Protein AF-0000000086697104 (afdb_homodimer)

Secondary structure (DSSP, 8-state):
----------GGGSTTS--------------------S-----------------TT-SEEEEEEEEEEETTEEEEEEEEEETTEEEEEETTPPPPTTPEEEE-TTSEEEEPEEEES-GGGGGGTEEEEEEEE---TT--HHHHHHHHHHHHHHH-SSEEEEEEE-----TTHHHHHHHHHHTT--EEEEESSGGGBPPHHHHHHHHHHHHHHT-EEEEE---HHHHHHHHHHHHHTT--STHHHHHHS-HHHHHHHHHHHHHHHHHHT--EEEEEE--HHHHHHHHHHHTT-TTEEEEEBHHHHHS-GGGGG-SSHHHHHHT--SSPPPS-HHHHHHHHHHHHHTSB---B--B----HHHHHTTTTTT-GGG----B--TTTHHHHHHHHHHTTSS-HHHHHIIIIIHHHHHTT-TTTSS--STTSB--EEEEETT--EE--TTT-SS---S--TTTT-EES-EEEEEEETTEEEEETTEE-SSPPPP-B----SS-HHHHHHHHHHHHS--S--/----------GGGSTTS--------------------S-----------------TT-SEEEEEEEEEEETTEEEEEEEEEETTEEEEEETTPPPPTTPEEEE-TTSEEEEPEEEES-GGGGGGTEEEEEEEE---TT--HHHHHHHHHHHHHHH-SSEEEEEEE-----TTHHHHHHHHHHTT--EEEEESSGGGBPPHHHHHHHHHHHHHHT-EEEEE---HHHHHHHHHHHHHTT--STHHHHHHS-HHHHHHHHHHHHHHHHHHT--EEEEEE--HHHHHHHHHHHTT-TTEEEEEBHHHHHS-GGGGG-SSHHHHHHT--SSPPPS-HHHHHHHHHHHHHTSB---B--B----HHHHHTTTTTT-GGGPPP-B--TTTHHHHHHHHHHTTSS-HHHHHIIIIIHHHHHTT-TTTSS--STTSB--EEEEETT--EE--TTT-SS---S--TTTT-EES-EEEEEEETTEEEEETTEE-SSPPPP-B----SS-HHHHHHHHHHHHS--S--

Organism: Caligus rogercresseyi (NCBI:txid217165)

InterPro domains:
  IPR006680 Amidohydrolase-related [PF01979] (113-474)
  IPR011059 Metal-dependent hydrolase, composite domain superfamily [G3DSA:2.30.40.10] (63-111)
  IPR011059 Metal-dependent hydrolase, composite domain superfamily [G3DSA:2.30.40.10] (465-508)
  IPR011059 Metal-dependent hydrolase, composite domain superfamily [SSF51338] (61-494)
  IPR032466 Metal-dependent hydrolase [SSF51556] (109-422)
  IPR050378 Metallo-dependent Hydrolases Superfamily [PTHR11647] (56-508)

Structure (mmCIF, N/CA/C/O backbone):
data_AF-0000000086697104-model_v1
#
loop_
_entity.id
_entity.type
_entity.pdbx_description
1 polymer dihydropyrimidinase
#
loop_
_atom_site.group_PDB
_ato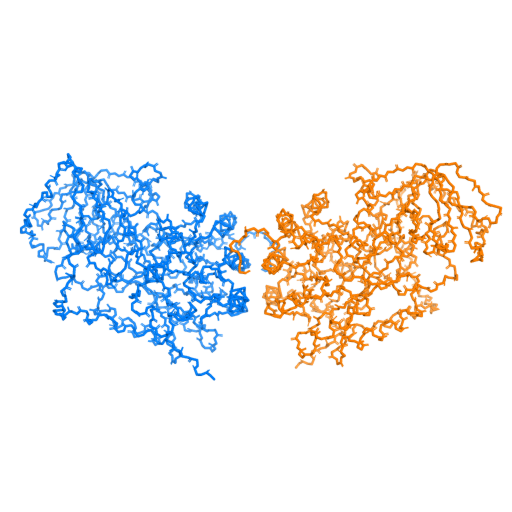m_site.id
_atom_site.type_symbol
_atom_site.label_atom_id
_atom_site.label_alt_id
_atom_site.label_comp_id
_atom_site.label_asym_id
_atom_site.label_entity_id
_atom_site.label_seq_id
_atom_site.pdbx_PDB_ins_code
_atom_site.Cartn_x
_atom_site.Cartn_y
_atom_site.Cartn_z
_atom_site.occupancy
_atom_site.B_iso_or_equiv
_atom_site.auth_seq_id
_atom_site.auth_comp_id
_atom_site.auth_asym_id
_atom_site.auth_atom_id
_atom_site.pdbx_PDB_model_num
ATOM 1 N N . MET A 1 1 ? -22.875 16.734 -19.391 1 19.84 1 MET A N 1
ATOM 2 C CA . MET A 1 1 ? -23.359 16.922 -18.031 1 19.84 1 MET A CA 1
ATOM 3 C C . MET A 1 1 ? -22.406 17.797 -17.219 1 19.84 1 MET A C 1
ATOM 5 O O . MET A 1 1 ? -21.219 17.484 -17.125 1 19.84 1 MET A O 1
ATOM 9 N N . SER A 1 2 ? -22.734 19.156 -17.094 1 20.67 2 SER A N 1
ATOM 10 C CA . SER A 1 2 ? -22.062 20.406 -16.766 1 20.67 2 SER A CA 1
ATOM 11 C C . SER A 1 2 ? -21.516 20.391 -15.344 1 20.67 2 SER A C 1
ATOM 13 O O . SER A 1 2 ? -22.266 20.141 -14.398 1 20.67 2 SER A O 1
ATOM 15 N N . SER A 1 3 ? -20.281 19.859 -15.18 1 21.2 3 SER A N 1
ATOM 16 C CA . SER A 1 3 ? -19.469 19.594 -14.008 1 21.2 3 SER A CA 1
ATOM 17 C C . SER A 1 3 ? -19.359 20.812 -13.109 1 21.2 3 SER A C 1
ATOM 19 O O . SER A 1 3 ? -18.938 21.891 -13.562 1 21.2 3 SER A O 1
ATOM 21 N N . PHE A 1 4 ? -20.438 20.984 -12.266 1 20.06 4 PHE A N 1
ATOM 22 C CA . PHE A 1 4 ? -20.656 22.094 -11.344 1 20.06 4 PHE A CA 1
ATOM 23 C C . PHE A 1 4 ? -19.422 22.359 -10.5 1 20.06 4 PHE A C 1
ATOM 25 O O . PHE A 1 4 ? -19.016 21.5 -9.711 1 20.06 4 PHE A O 1
ATOM 32 N N . ARG A 1 5 ? -18.406 22.953 -11.109 1 21.83 5 ARG A N 1
ATOM 33 C CA . ARG A 1 5 ? -17.188 23.453 -10.469 1 21.83 5 ARG A CA 1
ATOM 34 C C . ARG A 1 5 ? -17.531 24.312 -9.266 1 21.83 5 ARG A C 1
ATOM 36 O O . ARG A 1 5 ? -18.172 25.359 -9.398 1 21.83 5 ARG A O 1
ATOM 43 N N . THR A 1 6 ? -17.938 23.688 -8.086 1 20.3 6 THR A N 1
ATOM 44 C CA . THR A 1 6 ? -18.312 24.312 -6.824 1 20.3 6 THR A CA 1
ATOM 45 C C . THR A 1 6 ? -17.234 25.312 -6.383 1 20.3 6 THR A C 1
ATOM 47 O O . THR A 1 6 ? -16.078 24.938 -6.152 1 20.3 6 THR A O 1
ATOM 50 N N . THR A 1 7 ? -17.219 26.5 -7.043 1 21.38 7 THR A N 1
ATOM 51 C CA . THR A 1 7 ? -16.344 27.641 -6.797 1 21.38 7 THR A CA 1
ATOM 52 C C . THR A 1 7 ? -16.453 28.109 -5.348 1 21.38 7 THR A C 1
ATOM 54 O O . THR A 1 7 ? -17.562 28.359 -4.859 1 21.38 7 THR A O 1
ATOM 57 N N . GLY A 1 8 ? -15.758 27.469 -4.441 1 21.83 8 GLY A N 1
ATOM 58 C CA . GLY A 1 8 ? -15.672 27.797 -3.029 1 21.83 8 GLY A CA 1
ATOM 59 C C . GLY A 1 8 ? -15.398 29.281 -2.787 1 21.83 8 GLY A C 1
ATOM 60 O O . GLY A 1 8 ? -14.336 29.781 -3.145 1 21.83 8 GLY A O 1
ATOM 61 N N . ASP A 1 9 ? -16.484 30.125 -3.072 1 20.89 9 ASP A N 1
ATOM 62 C CA . ASP A 1 9 ? -16.453 31.562 -2.873 1 20.89 9 ASP A CA 1
ATOM 63 C C . ASP A 1 9 ? -16.078 31.906 -1.438 1 20.89 9 ASP A C 1
ATOM 65 O O . ASP A 1 9 ? -16.672 31.406 -0.487 1 20.89 9 ASP A O 1
ATOM 69 N N . SER A 1 10 ? -14.867 32.219 -1.184 1 22.33 10 SER A N 1
ATOM 70 C CA . SER A 1 10 ? -14.227 32.719 0.028 1 22.33 10 SER A CA 1
ATOM 71 C C . SER A 1 10 ? -14.938 33.938 0.574 1 22.33 10 SER A C 1
ATOM 73 O O . SER A 1 10 ? -14.484 34.562 1.542 1 22.33 10 SER A O 1
ATOM 75 N N . SER A 1 11 ? -16.047 34.406 -0.123 1 22.61 11 SER A N 1
ATOM 76 C CA . SER A 1 11 ? -16.438 35.75 0.26 1 22.61 11 SER A CA 1
ATOM 77 C C . SER A 1 11 ? -17.078 35.781 1.644 1 22.61 11 SER A C 1
ATOM 79 O O . SER A 1 11 ? -17.641 36.812 2.055 1 22.61 11 SER A O 1
ATOM 81 N N . GLN A 1 12 ? -17.109 34.625 2.371 1 20.52 12 GLN A N 1
ATOM 82 C CA . GLN A 1 12 ? -18.016 34.625 3.512 1 20.52 12 GLN A CA 1
ATOM 83 C C . GLN A 1 12 ? -17.484 35.5 4.641 1 20.52 12 GLN A C 1
ATOM 85 O O . GLN A 1 12 ? -18.016 35.469 5.75 1 20.52 12 GLN A O 1
ATOM 90 N N . MET A 1 13 ? -16.422 36.312 4.406 1 19.28 13 MET A N 1
ATOM 91 C CA . MET A 1 13 ? -15.891 36.969 5.605 1 19.28 13 MET A CA 1
ATOM 92 C C . MET A 1 13 ? -16.938 37.875 6.238 1 19.28 13 MET A C 1
ATOM 94 O O . MET A 1 13 ? -17.062 37.906 7.461 1 19.28 13 MET A O 1
ATOM 98 N N . ARG A 1 14 ? -17.547 38.844 5.539 1 20.23 14 ARG A N 1
ATOM 99 C CA . ARG A 1 14 ? -18.125 40.031 6.184 1 20.23 14 ARG A CA 1
ATOM 100 C C . ARG A 1 14 ? -19.547 39.75 6.641 1 20.23 14 ARG A C 1
ATOM 102 O O . ARG A 1 14 ? -20.203 40.594 7.238 1 20.23 14 ARG A O 1
ATOM 109 N N . ALA A 1 15 ? -20.328 38.781 5.902 1 21.12 15 ALA A N 1
ATOM 110 C CA . ALA A 1 15 ? -21.766 39.062 5.855 1 21.12 15 ALA A CA 1
ATOM 111 C C . ALA A 1 15 ? -22.406 38.875 7.227 1 21.12 15 ALA A C 1
ATOM 113 O O . ALA A 1 15 ? -23.625 39.062 7.387 1 21.12 15 ALA A O 1
ATOM 114 N N . ALA A 1 16 ? -21.797 38.125 8.102 1 21.53 16 ALA A N 1
ATOM 115 C CA . ALA A 1 16 ? -22.75 37.594 9.094 1 21.53 16 ALA A CA 1
ATOM 116 C C . ALA A 1 16 ? -23.219 38.719 10.023 1 21.53 16 ALA A C 1
ATOM 118 O O . ALA A 1 16 ? -23.703 38.438 11.133 1 21.53 16 ALA A O 1
ATOM 119 N N . LEU A 1 17 ? -23.016 40.031 9.609 1 18.78 17 LEU A N 1
ATOM 120 C CA . LEU A 1 17 ? -23.344 40.812 10.797 1 18.78 17 LEU A CA 1
ATOM 121 C C . LEU A 1 17 ? -24.812 40.656 11.172 1 18.78 17 LEU A C 1
ATOM 123 O O . LEU A 1 17 ? -25.125 40.312 12.312 1 18.78 17 LEU A O 1
ATOM 127 N N . GLY A 1 18 ? -25.812 41.656 10.969 1 18.88 18 GLY A N 1
ATOM 128 C CA . GLY A 1 18 ? -26.781 42.219 11.906 1 18.88 18 GLY A CA 1
ATOM 129 C C . GLY A 1 18 ? -28.156 41.594 11.766 1 18.88 18 GLY A C 1
ATOM 130 O O . GLY A 1 18 ? -29.125 42.094 12.344 1 18.88 18 GLY A O 1
ATOM 131 N N . GLN A 1 19 ? -28.469 40.562 10.773 1 18.86 19 GLN A N 1
ATOM 132 C CA . GLN A 1 19 ? -29.922 40.625 10.688 1 18.86 19 GLN A CA 1
ATOM 133 C C . GLN A 1 19 ? -30.562 39.969 11.922 1 18.86 19 GLN A C 1
ATOM 135 O O . GLN A 1 19 ? -30.062 39 12.445 1 18.86 19 GLN A O 1
ATOM 140 N N . ASP A 1 20 ? -31.562 40.594 12.625 1 18.95 20 ASP A N 1
ATOM 141 C CA . ASP A 1 20 ? -32.406 40.469 13.805 1 18.95 20 ASP A CA 1
ATOM 142 C C . ASP A 1 20 ? -33.375 39.281 13.672 1 18.95 20 ASP A C 1
ATOM 144 O O . ASP A 1 20 ? -34.5 39.438 13.203 1 18.95 20 ASP A O 1
ATOM 148 N N . ALA A 1 21 ? -33 38.031 13.109 1 20.59 21 ALA A N 1
ATOM 149 C CA . ALA A 1 21 ? -34.094 37.094 12.93 1 20.59 21 ALA A CA 1
ATOM 150 C C . ALA A 1 21 ? -34.781 36.781 14.258 1 20.59 21 ALA A C 1
ATOM 152 O O . ALA A 1 21 ? -34.125 36.312 15.203 1 20.59 21 ALA A O 1
ATOM 153 N N . ASN A 1 22 ? -35.969 37.406 14.664 1 19.8 22 ASN A N 1
ATOM 154 C CA . ASN A 1 22 ? -36.875 37.281 15.781 1 19.8 22 ASN A CA 1
ATOM 155 C C . ASN A 1 22 ? -37.5 35.906 15.867 1 19.8 22 ASN A C 1
ATOM 157 O O . ASN A 1 22 ? -38.562 35.719 16.516 1 19.8 22 ASN A O 1
ATOM 161 N N . SER A 1 23 ? -37 34.844 15.148 1 19.81 23 SER A N 1
ATOM 162 C CA . SER A 1 23 ? -38 33.75 15.039 1 19.81 23 SER A CA 1
ATOM 163 C C . SER A 1 23 ? -38.281 33.125 16.406 1 19.81 23 SER A C 1
ATOM 165 O O . SER A 1 23 ? -37.406 33.062 17.266 1 19.81 23 SER A O 1
ATOM 167 N N . SER A 1 24 ? -39.594 32.906 16.766 1 20.16 24 SER A N 1
ATOM 168 C CA . SER A 1 24 ? -40.375 32.438 17.906 1 20.16 24 SER A CA 1
ATOM 169 C C . SER A 1 24 ? -40.125 30.984 18.219 1 20.16 24 SER A C 1
ATOM 171 O O . SER A 1 24 ? -40.344 30.109 17.375 1 20.16 24 SER A O 1
ATOM 173 N N . VAL A 1 25 ? -39.062 30.641 18.828 1 19.14 25 VAL A N 1
ATOM 174 C CA . VAL A 1 25 ? -38.688 29.297 19.266 1 19.14 25 VAL A CA 1
ATOM 175 C C . VAL A 1 25 ? -39.75 28.719 20.172 1 19.14 25 VAL A C 1
ATOM 177 O O . VAL A 1 25 ? -40.156 29.344 21.156 1 19.14 25 VAL A O 1
ATOM 180 N N . ALA A 1 26 ? -40.469 27.766 19.625 1 20.8 26 ALA A N 1
ATOM 181 C CA . ALA A 1 26 ? -41.531 26.984 20.281 1 20.8 26 ALA A CA 1
ATOM 182 C C . ALA A 1 26 ? -41 26.328 21.562 1 20.8 26 ALA A C 1
ATOM 184 O O . ALA A 1 26 ? -39.906 25.781 21.578 1 20.8 26 ALA A O 1
ATOM 185 N N . SER A 1 27 ? -41.531 26.672 22.859 1 18.84 27 SER A N 1
ATOM 186 C CA . SER A 1 27 ? -41.375 26.359 24.266 1 18.84 27 SER A CA 1
ATOM 187 C C . SER A 1 27 ? -41.594 24.875 24.531 1 18.84 27 SER A C 1
ATOM 189 O O . SER A 1 27 ? -42.75 24.406 24.438 1 18.84 27 SER A O 1
ATOM 191 N N . PHE A 1 28 ? -40.812 23.906 24 1 20.73 28 PHE A N 1
ATOM 192 C CA . PHE A 1 28 ? -41.094 22.531 24.391 1 20.73 28 PHE A CA 1
ATOM 193 C C . PHE A 1 28 ? -41.031 22.375 25.906 1 20.73 28 PHE A C 1
ATOM 195 O O . PHE A 1 28 ? -40.062 22.844 26.547 1 20.73 28 PHE A O 1
ATOM 202 N N . GLU A 1 29 ? -42.156 22.172 26.562 1 20.53 29 GLU A N 1
ATOM 203 C CA . GLU A 1 29 ? -42.469 22 27.984 1 20.53 29 GLU A CA 1
ATOM 204 C C . GLU A 1 29 ? -41.781 20.75 28.531 1 20.53 29 GLU A C 1
ATOM 206 O O . GLU A 1 29 ? -42.094 19.625 28.125 1 20.53 29 GLU A O 1
ATOM 211 N N . VAL A 1 30 ? -40.469 20.625 28.656 1 22.59 30 VAL A N 1
ATOM 212 C CA . VAL A 1 30 ? -39.812 19.531 29.359 1 22.59 30 VAL A CA 1
ATOM 213 C C . VAL A 1 30 ? -40.406 19.391 30.75 1 22.59 30 VAL A C 1
ATOM 215 O O . VAL A 1 30 ? -40.469 20.359 31.5 1 22.59 30 VAL A O 1
ATOM 218 N N . THR A 1 31 ? -41.188 18.391 30.953 1 22.28 31 THR A N 1
ATOM 219 C CA . THR A 1 31 ? -41.75 17.953 32.25 1 22.28 31 THR A CA 1
ATOM 220 C C . THR A 1 31 ? -40.656 17.828 33.281 1 22.28 31 THR A C 1
ATOM 222 O O . THR A 1 31 ? -39.531 17.391 32.969 1 22.28 31 THR A O 1
ATOM 225 N N . LYS A 1 32 ? -40.906 18.312 34.5 1 24.3 32 LYS A N 1
ATOM 226 C CA . LYS A 1 32 ? -40.25 18.797 35.719 1 24.3 32 LYS A CA 1
ATOM 227 C C . LYS A 1 32 ? -39.656 17.641 36.531 1 24.3 32 LYS A C 1
ATOM 229 O O . LYS A 1 32 ? -40.375 17.016 37.344 1 24.3 32 LYS A O 1
ATOM 234 N N . SER A 1 33 ? -39.125 16.516 35.969 1 22.98 33 SER A N 1
ATOM 235 C CA . SER A 1 33 ? -38.844 15.578 37.062 1 22.98 33 SER A CA 1
ATOM 236 C C . SER A 1 33 ? -37.969 16.234 38.125 1 22.98 33 SER A C 1
ATOM 238 O O . SER A 1 33 ? -37.188 17.156 37.812 1 22.98 33 SER A O 1
ATOM 240 N N . ASP A 1 34 ? -38.25 16.078 39.469 1 23.98 34 ASP A N 1
ATOM 241 C CA . ASP A 1 34 ? -37.875 16.688 40.719 1 23.98 34 ASP A CA 1
ATOM 242 C C . ASP A 1 34 ? -36.375 16.531 41 1 23.98 34 ASP A C 1
ATOM 244 O O . ASP A 1 34 ? -35.969 16.266 42.125 1 23.98 34 ASP A O 1
ATOM 248 N N . ASP A 1 35 ? -35.594 16.094 40.031 1 23.78 35 ASP A N 1
ATOM 249 C CA . ASP A 1 35 ? -34.219 15.867 40.5 1 23.78 35 ASP A CA 1
ATOM 250 C C . ASP A 1 35 ? -33.656 17.125 41.156 1 23.78 35 ASP A C 1
ATOM 252 O O . ASP A 1 35 ? -33.406 18.125 40.5 1 23.78 35 ASP A O 1
ATOM 256 N N . THR A 1 36 ? -34.031 17.422 42.469 1 23.95 36 THR A N 1
ATOM 257 C CA . THR A 1 36 ? -33.875 18.547 43.375 1 23.95 36 THR A CA 1
ATOM 258 C C . THR A 1 36 ? -32.406 18.984 43.406 1 23.95 36 THR A C 1
ATOM 260 O O . THR A 1 36 ? -32.125 20.188 43.438 1 23.95 36 THR A O 1
ATOM 263 N N . SER A 1 37 ? -31.5 18.109 43.938 1 23.02 37 SER A N 1
ATOM 264 C CA . SER A 1 37 ? -30.484 18.672 44.812 1 23.02 37 SER A CA 1
ATOM 265 C C . SER A 1 37 ? -29.406 19.406 44 1 23.02 37 SER A C 1
ATOM 267 O O . SER A 1 37 ? -28.359 19.781 44.531 1 23.02 37 SER A O 1
ATOM 269 N N . PHE A 1 38 ? -29.359 19.125 42.656 1 22.5 38 PHE A N 1
ATOM 270 C CA . PHE A 1 38 ? -28.172 19.75 42.094 1 22.5 38 PHE A CA 1
ATOM 271 C C . PHE A 1 38 ? -28.188 21.266 42.312 1 22.5 38 PHE A C 1
ATOM 273 O O . PHE A 1 38 ? -29.047 21.969 41.781 1 22.5 38 PHE A O 1
ATOM 280 N N . GLN A 1 39 ? -27.891 21.625 43.625 1 22.06 39 GLN A N 1
ATOM 281 C CA . GLN A 1 39 ? -27.781 23.047 43.875 1 22.06 39 GLN A CA 1
ATOM 282 C C . GLN A 1 39 ? -27.188 23.797 42.688 1 22.06 39 GLN A C 1
ATOM 284 O O . GLN A 1 39 ? -26.281 23.281 42.031 1 22.06 39 GLN A O 1
ATOM 289 N N . ASP A 1 40 ? -27.938 24.594 42.094 1 24.12 40 ASP A N 1
ATOM 290 C CA . ASP A 1 40 ? -27.625 25.594 41.062 1 24.12 40 ASP A CA 1
ATOM 291 C C . ASP A 1 40 ? -26.297 26.281 41.375 1 24.12 40 ASP A C 1
ATOM 293 O O . ASP A 1 40 ? -26.188 27.047 42.312 1 24.12 40 ASP A O 1
ATOM 297 N N . HIS A 1 41 ? -25.203 25.453 41.469 1 25.42 41 HIS A N 1
ATOM 298 C CA . HIS A 1 41 ? -24.031 26.297 41.656 1 25.42 41 HIS A CA 1
ATOM 299 C C . HIS A 1 41 ? -24.109 27.547 40.812 1 25.42 41 HIS A C 1
ATOM 301 O O . HIS A 1 41 ? -24.406 27.469 39.594 1 25.42 41 HIS A O 1
ATOM 307 N N . THR A 1 42 ? -24.531 28.609 41.375 1 24.48 42 THR A N 1
ATOM 308 C CA . THR A 1 42 ? -24.625 29.984 40.906 1 24.48 42 THR A CA 1
ATOM 309 C C . THR A 1 42 ? -23.5 30.297 39.906 1 24.48 42 THR A C 1
ATOM 311 O O . THR A 1 42 ? -22.328 30.062 40.219 1 24.48 42 THR A O 1
ATOM 314 N N . LEU A 1 43 ? -23.766 30.141 38.688 1 28.11 43 LEU A N 1
ATOM 315 C CA . LEU A 1 43 ? -22.938 30.797 37.688 1 28.11 43 LEU A CA 1
ATOM 316 C C . LEU A 1 43 ? -22.406 32.125 38.188 1 28.11 43 LEU A C 1
ATOM 318 O O . LEU A 1 43 ? -23.203 33 38.594 1 28.11 43 LEU A O 1
ATOM 322 N N . ILE A 1 44 ? -21.453 32.094 39.125 1 29.45 44 ILE A N 1
ATOM 323 C CA . ILE A 1 44 ? -20.891 33.375 39.5 1 29.45 44 ILE A CA 1
ATOM 324 C C . ILE A 1 44 ? -20.844 34.312 38.312 1 29.45 44 ILE A C 1
ATOM 326 O O . ILE A 1 44 ? -20.219 34 37.281 1 29.45 44 ILE A O 1
ATOM 330 N N . ASP A 1 45 ? -21.906 35 38.031 1 28.28 45 ASP A N 1
ATOM 331 C CA . ASP A 1 45 ? -21.891 36.188 37.188 1 28.28 45 ASP A CA 1
ATOM 332 C C . ASP A 1 45 ? -20.703 37.094 37.562 1 28.28 45 ASP A C 1
ATOM 334 O O . ASP A 1 45 ? -20.781 37.906 38.5 1 28.28 45 ASP A O 1
ATOM 338 N N . ALA A 1 46 ? -19.547 36.594 37.656 1 30.8 46 ALA A N 1
ATOM 339 C CA . ALA A 1 46 ? -18.547 37.625 37.906 1 30.8 46 ALA A CA 1
ATOM 340 C C . ALA A 1 46 ? -18.766 38.844 37.031 1 30.8 46 ALA A C 1
ATOM 342 O O . ALA A 1 46 ? -19.016 38.688 35.812 1 30.8 46 ALA A O 1
ATOM 343 N N . PRO A 1 47 ? -19.234 39.906 37.594 1 28.11 47 PRO A N 1
ATOM 344 C CA . PRO A 1 47 ? -19.359 41.156 36.812 1 28.11 47 PRO A CA 1
ATOM 345 C C . PRO A 1 47 ? -18.219 41.312 35.781 1 28.11 47 PRO A C 1
ATOM 347 O O . PRO A 1 47 ? -17.109 40.844 36.031 1 28.11 47 PRO A O 1
ATOM 350 N N . VAL A 1 48 ? -18.547 41.406 34.531 1 30.45 48 VAL A N 1
ATOM 351 C CA . VAL A 1 48 ? -17.594 41.875 33.5 1 30.45 48 VAL A CA 1
ATOM 352 C C . VAL A 1 48 ? -16.734 43 34.094 1 30.45 48 VAL A C 1
ATOM 354 O O . VAL A 1 48 ? -17.219 44.094 34.312 1 30.45 48 VAL A O 1
ATOM 357 N N . GLN A 1 49 ? -16.016 42.719 35.188 1 29.48 49 GLN A N 1
ATOM 358 C CA . GLN A 1 49 ? -15.102 43.812 35.5 1 29.48 49 GLN A CA 1
ATOM 359 C C . GLN A 1 49 ? -14.609 44.5 34.219 1 29.48 49 GLN A C 1
ATOM 361 O O . GLN A 1 49 ? -14.445 43.844 33.188 1 29.48 49 GLN A O 1
ATOM 366 N N . SER A 1 50 ? -14.867 45.844 34.125 1 29.58 50 SER A N 1
ATOM 367 C CA . SER A 1 50 ? -14.32 46.688 33.094 1 29.58 50 SER A CA 1
ATOM 368 C C . SER A 1 50 ? -12.93 46.219 32.656 1 29.58 50 SER A C 1
ATOM 370 O O . SER A 1 50 ? -12.055 46.031 33.5 1 29.58 50 SER A O 1
ATOM 372 N N . LEU A 1 51 ? -12.836 45.438 31.609 1 35.72 51 LEU A N 1
ATOM 373 C CA . LEU A 1 51 ? -11.586 45.031 30.953 1 35.72 51 LEU A CA 1
ATOM 374 C C . LEU A 1 51 ? -10.555 46.156 31.062 1 35.72 51 LEU A C 1
ATOM 376 O O . LEU A 1 51 ? -10.852 47.312 30.75 1 35.72 51 LEU A O 1
ATOM 380 N N . PRO A 1 52 ? -9.672 46.156 32 1 36.06 52 PRO A N 1
ATOM 381 C CA . PRO A 1 52 ? -8.68 47.219 31.734 1 36.06 52 PRO A CA 1
ATOM 382 C C . PRO A 1 52 ? -8.398 47.406 30.25 1 36.06 52 PRO A C 1
ATOM 384 O O . PRO A 1 52 ? -8.328 46.438 29.5 1 36.06 52 PRO A O 1
ATOM 387 N N . ILE A 1 53 ? -8.992 48.406 29.609 1 36.09 53 ILE A N 1
ATOM 388 C CA . ILE A 1 53 ? -8.648 48.781 28.25 1 36.09 53 ILE A CA 1
ATOM 389 C C . ILE A 1 53 ? -7.148 48.594 28.016 1 36.09 53 ILE A C 1
ATOM 391 O O . ILE A 1 53 ? -6.328 49.312 28.578 1 36.09 53 ILE A O 1
ATOM 395 N N . PHE A 1 54 ? -6.66 47.406 27.969 1 41.66 54 PHE A N 1
ATOM 396 C CA . PHE A 1 54 ? -5.289 47.25 27.5 1 41.66 54 PHE A CA 1
ATOM 397 C C . PHE A 1 54 ? -5.059 48.094 26.25 1 41.66 54 PHE A C 1
ATOM 399 O O . PHE A 1 54 ? -5.691 47.875 25.219 1 41.66 54 PHE A O 1
ATOM 406 N N . THR A 1 55 ? -5.09 49.406 26.391 1 40.56 55 THR A N 1
ATOM 407 C CA . THR A 1 55 ? -4.734 50.281 25.266 1 40.56 55 THR A CA 1
ATOM 408 C C . THR A 1 55 ? -3.551 49.688 24.5 1 40.56 55 THR A C 1
ATOM 410 O O . THR A 1 55 ? -2.6 49.188 25.094 1 40.56 55 THR A O 1
ATOM 413 N N . SER A 1 56 ? -3.736 49.281 23.375 1 46.5 56 SER A N 1
ATOM 414 C CA . SER A 1 56 ? -2.797 48.906 22.312 1 46.5 56 SER A CA 1
ATOM 415 C C . SER A 1 56 ? -1.446 49.594 22.516 1 46.5 56 SER A C 1
ATOM 417 O O . SER A 1 56 ? -0.515 49.375 21.734 1 46.5 56 SER A O 1
ATOM 419 N N . GLU A 1 57 ? -1.406 50.594 23.422 1 48 57 GLU A N 1
ATOM 420 C CA . GLU A 1 57 ? -0.279 51.5 23.219 1 48 57 GLU A CA 1
ATOM 421 C C . GLU A 1 57 ? 0.97 51 23.938 1 48 57 GLU A C 1
ATOM 423 O O . GLU A 1 57 ? 2.037 51.594 23.844 1 48 57 GLU A O 1
ATOM 428 N N . LYS A 1 58 ? 0.844 50.125 25.016 1 59.22 58 LYS A N 1
ATOM 429 C CA . LYS A 1 58 ? 2.139 50.062 25.688 1 59.22 58 LYS A CA 1
ATOM 430 C C . LYS A 1 58 ? 3.068 49.062 25 1 59.22 58 LYS A C 1
ATOM 432 O O . LYS A 1 58 ? 2.672 47.938 24.719 1 59.22 58 LYS A O 1
ATOM 437 N N . GLU A 1 59 ? 4.238 49.5 24.609 1 79.94 59 GLU A N 1
ATOM 438 C CA . GLU A 1 59 ? 5.348 48.875 23.922 1 79.94 59 GLU A CA 1
ATOM 439 C C . GLU A 1 59 ? 6.035 47.844 24.797 1 79.94 59 GLU A C 1
ATOM 441 O O . GLU A 1 59 ? 6.719 46.938 24.312 1 79.94 59 GLU A O 1
ATOM 446 N N . VAL A 1 60 ? 5.625 47.781 26.234 1 94 60 VAL A N 1
ATOM 447 C CA . VAL A 1 60 ? 6.305 46.875 27.156 1 94 60 VAL A CA 1
ATOM 448 C C . VAL A 1 60 ? 5.277 46.062 27.953 1 94 60 VAL A C 1
ATOM 450 O O . VAL A 1 60 ? 4.379 46.625 28.562 1 94 60 VAL A O 1
ATOM 453 N N . ILE A 1 61 ? 5.246 44.75 27.906 1 96.81 61 ILE A N 1
ATOM 454 C CA . ILE A 1 61 ? 4.379 43.844 28.656 1 96.81 61 ILE A CA 1
ATOM 455 C C . ILE A 1 61 ? 5.223 42.938 29.562 1 96.81 61 ILE A C 1
ATOM 457 O O . ILE A 1 61 ? 6.297 42.469 29.172 1 96.81 61 ILE A O 1
ATOM 461 N N . PHE A 1 62 ? 4.785 42.844 30.797 1 97.69 62 PHE A N 1
ATOM 462 C CA . PHE A 1 62 ? 5.441 41.969 31.781 1 97.69 62 PHE A CA 1
ATOM 463 C C . PHE A 1 62 ? 4.492 40.906 32.25 1 97.69 62 PHE A C 1
ATOM 465 O O . PHE A 1 62 ? 3.471 41.188 32.875 1 97.69 62 PHE A O 1
ATOM 472 N N . ILE A 1 63 ? 4.746 39.625 31.938 1 98.25 63 ILE A N 1
ATOM 473 C CA . ILE A 1 63 ? 3.992 38.469 32.469 1 98.25 63 ILE A CA 1
ATOM 474 C C . ILE A 1 63 ? 4.648 37.969 33.75 1 98.25 63 ILE A C 1
ATOM 476 O O . ILE A 1 63 ? 5.785 37.5 33.719 1 98.25 63 ILE A O 1
ATOM 480 N N . GLN A 1 64 ? 3.881 38.062 34.781 1 97.62 64 GLN A N 1
ATOM 481 C CA . GLN A 1 64 ? 4.465 37.812 36.094 1 97.62 64 GLN A CA 1
ATOM 482 C C . GLN A 1 64 ? 4.074 36.438 36.625 1 97.62 64 GLN A C 1
ATOM 484 O O . GLN A 1 64 ? 2.887 36.125 36.719 1 97.62 64 GLN A O 1
ATOM 489 N N . GLY A 1 65 ? 5.008 35.656 36.938 1 93.88 65 GLY A N 1
ATOM 490 C CA . GLY A 1 65 ? 4.852 34.438 37.719 1 93.88 65 GLY A CA 1
ATOM 491 C C . GLY A 1 65 ? 4.062 33.344 37.031 1 93.88 65 GLY A C 1
ATOM 492 O O . GLY A 1 65 ? 3.182 32.75 37.625 1 93.88 65 GLY A O 1
ATOM 493 N N . GLY A 1 66 ? 4.355 32.75 36.062 1 97.06 66 GLY A N 1
ATOM 494 C CA . GLY A 1 66 ? 3.689 31.609 35.438 1 97.06 66 GLY A CA 1
ATOM 495 C C . GLY A 1 66 ? 4.582 30.391 35.281 1 97.06 66 GLY A C 1
ATOM 496 O O . GLY A 1 66 ? 5.766 30.453 35.625 1 97.06 66 GLY A O 1
ATOM 497 N N . ILE A 1 67 ? 3.988 29.281 35.062 1 98.31 67 ILE A N 1
ATOM 498 C CA . ILE A 1 67 ? 4.727 28.094 34.688 1 98.31 67 ILE A CA 1
ATOM 499 C C . ILE A 1 67 ? 4.969 28.109 33.156 1 98.31 67 ILE A C 1
ATOM 501 O O . ILE A 1 67 ? 4.094 27.734 32.375 1 98.31 67 ILE A O 1
ATOM 505 N N . ILE A 1 68 ? 6.133 28.531 32.781 1 98.62 68 ILE A N 1
ATOM 506 C CA . ILE A 1 68 ? 6.496 28.656 31.359 1 98.62 68 ILE A CA 1
ATOM 507 C C . ILE A 1 68 ? 6.824 27.281 30.797 1 98.62 68 ILE A C 1
ATOM 509 O O . ILE A 1 68 ? 7.688 26.562 31.328 1 98.62 68 ILE A O 1
ATOM 513 N N . GLY A 1 69 ? 6.078 26.859 29.781 1 98.5 69 GLY A N 1
ATOM 514 C CA . GLY A 1 69 ? 6.277 25.547 29.188 1 98.5 69 GLY A CA 1
ATOM 515 C C . GLY A 1 69 ? 6.746 25.609 27.75 1 98.5 69 GLY A C 1
ATOM 516 O O . GLY A 1 69 ? 6.098 26.234 26.906 1 98.5 69 GLY A O 1
ATOM 517 N N . ASN A 1 70 ? 7.922 25.047 27.469 1 98.5 70 ASN A N 1
ATOM 518 C CA . ASN A 1 70 ? 8.438 24.797 26.125 1 98.5 70 ASN A CA 1
ATOM 519 C C . ASN A 1 70 ? 8.516 23.297 25.828 1 98.5 70 ASN A C 1
ATOM 521 O O . ASN A 1 70 ? 8.18 22.469 26.672 1 98.5 70 ASN A O 1
ATOM 525 N N . GLU A 1 71 ? 8.852 22.953 24.594 1 97.94 71 GLU A N 1
ATOM 526 C CA . GLU A 1 71 ? 8.906 21.547 24.172 1 97.94 71 GLU A CA 1
ATOM 527 C C . GLU A 1 71 ? 9.961 20.781 24.938 1 97.94 71 GLU A C 1
ATOM 529 O O . GLU A 1 71 ? 9.922 19.547 25 1 97.94 71 GLU A O 1
ATOM 534 N N . ASP A 1 72 ? 10.883 21.453 25.562 1 97.56 72 ASP A N 1
ATOM 535 C CA . ASP A 1 72 ? 12.008 20.766 26.188 1 97.56 72 ASP A CA 1
ATOM 536 C C . ASP A 1 72 ? 12.008 20.984 27.703 1 97.56 72 ASP A C 1
ATOM 538 O O . ASP A 1 72 ? 13.008 20.719 28.375 1 97.56 72 ASP A O 1
ATOM 542 N N . GLY A 1 73 ? 10.906 21.625 28.25 1 96.94 73 GLY A N 1
ATOM 543 C CA . GLY A 1 73 ? 10.875 21.719 29.703 1 96.94 73 GLY A CA 1
ATOM 544 C C . GLY A 1 73 ? 9.953 22.812 30.203 1 96.94 73 GLY A C 1
ATOM 545 O O . GLY A 1 73 ? 9.383 23.562 29.422 1 96.94 73 GLY A O 1
ATOM 546 N N . LEU A 1 74 ? 9.859 22.844 31.578 1 97.5 74 LEU A N 1
ATOM 547 C CA . LEU A 1 74 ? 9.031 23.812 32.281 1 97.5 74 LEU A CA 1
ATOM 548 C C . LEU A 1 74 ? 9.867 24.625 33.281 1 97.5 74 LEU A C 1
ATOM 550 O O . LEU A 1 74 ? 10.867 24.125 33.812 1 97.5 74 LEU A O 1
ATOM 554 N N . MET A 1 75 ? 9.453 25.859 33.5 1 96.94 75 MET A N 1
ATOM 555 C CA . MET A 1 75 ? 10.086 26.672 34.531 1 96.94 75 MET A CA 1
ATOM 556 C C . MET A 1 75 ? 9.109 27.719 35.062 1 96.94 75 MET A C 1
ATOM 558 O O . MET A 1 75 ? 8.289 28.25 34.312 1 96.94 75 MET A O 1
ATOM 562 N N . ASN A 1 76 ? 9.266 27.953 36.344 1 97.5 76 ASN A N 1
ATOM 563 C CA . ASN A 1 76 ? 8.547 29.094 36.906 1 97.5 76 ASN A CA 1
ATOM 564 C C . ASN A 1 76 ? 9.266 30.406 36.625 1 97.5 76 ASN A C 1
ATOM 566 O O . ASN A 1 76 ? 10.492 30.484 36.75 1 97.5 76 ASN A O 1
ATOM 570 N N . GLY A 1 77 ? 8.453 31.391 36.125 1 97.31 77 GLY A N 1
ATOM 571 C CA . GLY A 1 77 ? 9.18 32.625 35.938 1 97.31 77 GLY A CA 1
ATOM 572 C C . GLY A 1 77 ? 8.336 33.719 35.281 1 97.31 77 GLY A C 1
ATOM 573 O O . GLY A 1 77 ? 7.105 33.625 35.281 1 97.31 77 GLY A O 1
ATOM 574 N N . ASP A 1 78 ? 9.086 34.781 34.938 1 98.31 78 ASP A N 1
ATOM 575 C CA . ASP A 1 78 ? 8.531 36 34.344 1 98.31 78 ASP A CA 1
ATOM 576 C C . ASP A 1 78 ? 8.992 36.156 32.875 1 98.31 78 ASP A C 1
ATOM 578 O O . ASP A 1 78 ? 9.984 35.562 32.469 1 98.31 78 ASP A O 1
ATOM 582 N N . ILE A 1 79 ? 8.203 36.844 32.156 1 98.56 79 ILE A N 1
ATOM 583 C CA . ILE A 1 79 ? 8.547 37.156 30.797 1 98.56 79 ILE A CA 1
ATOM 584 C C . ILE A 1 79 ? 8.438 38.656 30.562 1 98.56 79 ILE A C 1
ATOM 586 O O . ILE A 1 79 ? 7.406 39.281 30.844 1 98.56 79 ILE A O 1
ATOM 590 N N . LEU A 1 80 ? 9.492 39.25 30.094 1 98.25 80 LEU A N 1
ATOM 591 C CA . LEU A 1 80 ? 9.484 40.656 29.672 1 98.25 80 LEU A CA 1
ATOM 592 C C . LEU A 1 80 ? 9.406 40.75 28.156 1 98.25 80 LEU A C 1
ATOM 594 O O . LEU A 1 80 ? 10.219 40.156 27.438 1 98.25 80 LEU A O 1
ATOM 598 N N . ILE A 1 81 ? 8.414 41.469 27.703 1 97.88 81 ILE A N 1
ATOM 599 C CA . ILE A 1 81 ? 8.18 41.625 26.281 1 97.88 81 ILE A CA 1
ATOM 600 C C . ILE A 1 81 ? 8.352 43.094 25.906 1 97.88 81 ILE A C 1
ATOM 602 O O . ILE A 1 81 ? 7.82 44 26.578 1 97.88 81 ILE A O 1
ATOM 606 N N . ARG A 1 82 ? 9.133 43.344 24.891 1 96.38 82 ARG A N 1
ATOM 607 C CA . ARG A 1 82 ? 9.312 44.688 24.344 1 96.38 82 ARG A CA 1
ATOM 608 C C . ARG A 1 82 ? 9.141 44.688 22.828 1 96.38 82 ARG A C 1
ATOM 610 O O . ARG A 1 82 ? 9.781 43.906 22.125 1 96.38 82 ARG A O 1
ATOM 617 N N . ASN A 1 83 ? 8.312 45.562 22.359 1 94.44 83 ASN A N 1
ATOM 618 C CA . ASN A 1 83 ? 8.078 45.75 20.922 1 94.44 83 ASN A CA 1
ATOM 619 C C . ASN A 1 83 ? 7.727 44.438 20.25 1 94.44 83 ASN A C 1
ATOM 621 O O . ASN A 1 83 ? 8.289 44.094 19.203 1 94.44 83 ASN A O 1
ATOM 625 N N . GLY A 1 84 ? 6.969 43.625 20.953 1 95.69 84 GLY A N 1
ATOM 626 C CA . GLY A 1 84 ? 6.418 42.406 20.359 1 95.69 84 GLY A CA 1
ATOM 627 C C . GLY A 1 84 ? 7.371 41.219 20.438 1 95.69 84 GLY A C 1
ATOM 628 O O . GLY A 1 84 ? 7.035 40.125 20 1 95.69 84 GLY A O 1
ATOM 629 N N . ILE A 1 85 ? 8.539 41.438 21.016 1 97.62 85 ILE A N 1
ATOM 630 C CA . ILE A 1 85 ? 9.578 40.438 21.094 1 97.62 85 ILE A CA 1
ATOM 631 C C . ILE A 1 85 ? 9.875 40.094 22.562 1 97.62 85 ILE A C 1
ATOM 633 O O . ILE A 1 85 ? 9.891 41 23.406 1 97.62 85 ILE A O 1
ATOM 637 N N . ILE A 1 86 ? 10.047 38.844 22.812 1 98.31 86 ILE A N 1
ATOM 638 C CA . ILE A 1 86 ? 10.438 38.469 24.172 1 98.31 86 ILE A CA 1
ATOM 639 C C . ILE A 1 86 ? 11.859 38.938 24.453 1 98.31 86 ILE A C 1
ATOM 641 O O . ILE A 1 86 ? 12.812 38.531 23.781 1 98.31 86 ILE A O 1
ATOM 645 N N . GLU A 1 87 ? 11.984 39.719 25.391 1 97.88 87 GLU A N 1
ATOM 646 C CA . GLU A 1 87 ? 13.281 40.312 25.719 1 97.88 87 GLU A CA 1
ATOM 647 C C . GLU A 1 87 ? 14.008 39.469 26.766 1 97.88 87 GLU A C 1
ATOM 649 O O . GLU A 1 87 ? 15.234 39.344 26.734 1 97.88 87 GLU A O 1
ATOM 654 N N . GLU A 1 88 ? 13.227 39 27.719 1 97.94 88 GLU A N 1
ATOM 655 C CA . GLU A 1 88 ? 13.836 38.25 28.797 1 97.94 88 GLU A CA 1
ATOM 656 C C . GLU A 1 88 ? 12.844 37.25 29.406 1 97.94 88 GLU A C 1
ATOM 658 O O . GLU A 1 88 ? 11.648 37.531 29.5 1 97.94 88 GLU A O 1
ATOM 663 N N . VAL A 1 89 ? 13.367 36.125 29.766 1 98.12 89 VAL A N 1
ATOM 664 C CA . VAL A 1 89 ? 12.633 35.094 30.5 1 98.12 89 VAL A CA 1
ATOM 665 C C . VAL A 1 89 ? 13.438 34.656 31.734 1 98.12 89 VAL A C 1
ATOM 667 O O . VAL A 1 89 ? 14.641 34.406 31.625 1 98.12 89 VAL A O 1
ATOM 670 N N . GLY A 1 90 ? 12.812 34.688 32.875 1 96.75 90 GLY A N 1
ATOM 671 C CA . GLY A 1 90 ? 13.547 34.281 34.062 1 96.75 90 GLY A CA 1
ATOM 672 C C . GLY A 1 90 ? 12.75 34.438 35.344 1 96.75 90 GLY A C 1
ATOM 673 O O . GLY A 1 90 ? 11.609 34.938 35.312 1 96.75 90 GLY A O 1
ATOM 674 N N . GLU A 1 91 ? 13.367 34.031 36.406 1 95.62 91 GLU A N 1
ATOM 675 C CA . GLU A 1 91 ? 12.742 34.156 37.719 1 95.62 91 GLU A CA 1
ATOM 676 C C . GLU A 1 91 ? 13.078 35.5 38.375 1 95.62 91 GLU A C 1
ATOM 678 O O . GLU A 1 91 ? 14.227 35.938 38.344 1 95.62 91 GLU A O 1
ATOM 683 N N . GLY A 1 92 ? 12.086 36.062 38.938 1 94.44 92 GLY A N 1
ATOM 684 C CA . GLY A 1 92 ? 12.305 37.281 39.719 1 94.44 92 GLY A CA 1
ATOM 685 C C . GLY A 1 92 ? 12.812 38.438 38.906 1 94.44 92 GLY A C 1
ATOM 686 O O . GLY A 1 92 ? 13.703 39.188 39.375 1 94.44 92 GLY A O 1
ATOM 687 N N . LEU A 1 93 ? 12.344 38.594 37.781 1 96.12 93 LEU A N 1
ATOM 688 C CA . LEU A 1 93 ? 12.742 39.719 36.969 1 96.12 93 LEU A CA 1
ATOM 689 C C . LEU A 1 93 ? 12.195 41.031 37.531 1 96.12 93 LEU A C 1
ATOM 691 O O . LEU A 1 93 ? 11.141 41.062 38.156 1 96.12 93 LEU A O 1
ATOM 695 N N . GLU A 1 94 ? 12.906 42.094 37.25 1 95.75 94 GLU A N 1
ATOM 696 C CA . GLU A 1 94 ? 12.43 43.406 37.625 1 95.75 94 GLU A CA 1
ATOM 697 C C . GLU A 1 94 ? 11.312 43.906 36.719 1 95.75 94 GLU A C 1
ATOM 699 O O . GLU A 1 94 ? 11.422 43.781 35.5 1 95.75 94 GLU A O 1
ATOM 704 N N . ILE A 1 95 ? 10.344 44.469 37.312 1 94.94 95 ILE A N 1
ATOM 705 C CA . ILE A 1 95 ? 9.211 44.969 36.531 1 94.94 95 ILE A CA 1
ATOM 706 C C . ILE A 1 95 ? 9.5 46.406 36.094 1 94.94 95 ILE A C 1
ATOM 708 O O . ILE A 1 95 ? 9.617 47.312 36.906 1 94.94 95 ILE A O 1
ATOM 712 N N . PRO A 1 96 ? 9.531 46.562 34.875 1 93.88 96 PRO A N 1
ATOM 713 C CA . PRO A 1 96 ? 9.703 47.938 34.438 1 93.88 96 PRO A CA 1
ATOM 714 C C . PRO A 1 96 ? 8.516 48.844 34.781 1 93.88 96 PRO A C 1
ATOM 716 O O . PRO A 1 96 ? 7.363 48.406 34.719 1 93.88 96 PRO A O 1
ATOM 719 N N . GLU A 1 97 ? 8.68 50.125 34.969 1 91 97 GLU A N 1
ATOM 720 C CA . GLU A 1 97 ? 7.641 51.062 35.375 1 91 97 GLU A CA 1
ATOM 721 C C . GLU A 1 97 ? 6.641 51.281 34.219 1 91 97 GLU A C 1
ATOM 723 O O . GLU A 1 97 ? 5.453 51.531 34.469 1 91 97 GLU A O 1
ATOM 728 N N . ASP A 1 98 ? 7.098 51.156 33.094 1 89.31 98 ASP A N 1
ATOM 729 C CA . ASP A 1 98 ? 6.262 51.438 31.938 1 89.31 98 ASP A CA 1
ATOM 730 C C . ASP A 1 98 ? 5.57 50.188 31.422 1 89.31 98 ASP A C 1
ATOM 732 O O . ASP A 1 98 ? 4.938 50.219 30.375 1 89.31 98 ASP A O 1
ATOM 736 N N . SER A 1 99 ? 5.629 49.188 32.25 1 91.69 99 SER A N 1
ATOM 737 C CA . SER A 1 99 ? 5.133 47.938 31.734 1 91.69 99 SER A CA 1
ATOM 738 C C . SER A 1 99 ? 3.688 47.688 32.156 1 91.69 99 SER A C 1
ATOM 740 O O . SER A 1 99 ? 3.266 48.125 33.219 1 91.69 99 SER A O 1
ATOM 742 N N . GLU A 1 100 ? 2.949 47.094 31.219 1 93.38 100 GLU A N 1
ATOM 743 C CA . GLU A 1 100 ? 1.683 46.469 31.594 1 93.38 100 GLU A CA 1
ATOM 744 C C . GLU A 1 100 ? 1.904 45.062 32.156 1 93.38 100 GLU A C 1
ATOM 746 O O . GLU A 1 100 ? 2.537 44.219 31.531 1 93.38 100 GLU A O 1
ATOM 751 N N . VAL A 1 101 ? 1.326 44.844 33.375 1 95.75 101 VAL A N 1
ATOM 752 C CA . VAL A 1 101 ? 1.631 43.594 34.062 1 95.75 101 VAL A CA 1
ATOM 753 C C . VAL A 1 101 ? 0.466 42.625 33.938 1 95.75 101 VAL A C 1
ATOM 755 O O . VAL A 1 101 ? -0.688 43 34.188 1 95.75 101 VAL A O 1
ATOM 758 N N . ILE A 1 102 ? 0.691 41.469 33.469 1 96.69 102 ILE A N 1
ATOM 759 C CA . ILE A 1 102 ? -0.25 40.344 33.438 1 96.69 102 ILE A CA 1
ATOM 760 C C . ILE A 1 102 ? 0.126 39.312 34.469 1 96.69 102 ILE A C 1
ATOM 762 O O . ILE A 1 102 ? 1.229 38.75 34.438 1 96.69 102 ILE A O 1
ATOM 766 N N . ASP A 1 103 ? -0.745 39.062 35.375 1 96.81 103 ASP A N 1
ATOM 767 C CA . ASP A 1 103 ? -0.51 38.062 36.406 1 96.81 103 ASP A CA 1
ATOM 768 C C . ASP A 1 103 ? -0.791 36.656 35.875 1 96.81 103 ASP A C 1
ATOM 770 O O . ASP A 1 103 ? -1.934 36.312 35.562 1 96.81 103 ASP A O 1
ATOM 774 N N . ALA A 1 104 ? 0.228 35.844 35.844 1 97.69 104 ALA A N 1
ATOM 775 C CA . ALA A 1 104 ? 0.089 34.469 35.344 1 97.69 104 ALA A CA 1
ATOM 776 C C . ALA A 1 104 ? 0.306 33.469 36.469 1 97.69 104 ALA A C 1
ATOM 778 O O . ALA A 1 104 ? 0.553 32.281 36.219 1 97.69 104 ALA A O 1
ATOM 779 N N . SER A 1 105 ? 0.202 33.906 37.688 1 96.19 105 SER A N 1
ATOM 780 C CA . SER A 1 105 ? 0.413 33.031 38.844 1 96.19 105 SER A CA 1
ATOM 781 C C . SER A 1 105 ? -0.538 31.844 38.781 1 96.19 105 SER A C 1
ATOM 783 O O . SER A 1 105 ? -1.754 32 38.688 1 96.19 105 SER A O 1
ATOM 785 N N . GLY A 1 106 ? 0.069 30.641 38.906 1 95.56 106 GLY A N 1
ATOM 786 C CA . GLY A 1 106 ? -0.72 29.422 38.906 1 95.56 106 GLY A CA 1
ATOM 787 C C . GLY A 1 106 ? -1.203 28.984 37.531 1 95.56 106 GLY A C 1
ATOM 788 O O . GLY A 1 106 ? -1.942 28.016 37.406 1 95.56 106 GLY A O 1
ATOM 789 N N . LYS A 1 107 ? -0.787 29.672 36.562 1 98.06 107 LYS A N 1
ATOM 790 C CA . LYS A 1 107 ? -1.219 29.375 35.188 1 98.06 107 LYS A CA 1
ATOM 791 C C . LYS A 1 107 ? -0.041 28.938 34.312 1 98.06 107 LYS A C 1
ATOM 793 O O . LYS A 1 107 ? 1.114 29.031 34.75 1 98.06 107 LYS A O 1
ATOM 798 N N . TYR A 1 108 ? -0.334 28.359 33.188 1 98.56 108 TYR A N 1
ATOM 799 C CA . TYR A 1 108 ? 0.702 27.906 32.281 1 98.56 108 TYR A CA 1
ATOM 800 C C . TYR A 1 108 ? 0.898 28.922 31.141 1 98.56 108 TYR A C 1
ATOM 802 O O . TYR A 1 108 ? -0.073 29.391 30.547 1 98.56 108 TYR A O 1
ATOM 810 N N . VAL A 1 109 ? 2.117 29.328 30.891 1 98.75 109 VAL A N 1
ATOM 811 C CA . VAL A 1 109 ? 2.484 30.25 29.812 1 98.75 109 VAL A CA 1
ATOM 812 C C . VAL A 1 109 ? 3.154 29.469 28.688 1 98.75 109 VAL A C 1
ATOM 814 O O . VAL A 1 109 ? 4.289 29.016 28.828 1 98.75 109 VAL A O 1
ATOM 817 N N . LEU A 1 110 ? 2.486 29.344 27.578 1 98.75 110 LEU A N 1
ATOM 818 C CA . LEU A 1 110 ? 2.896 28.469 26.484 1 98.75 110 LEU A CA 1
ATOM 819 C C . LEU A 1 110 ? 3.055 29.25 25.188 1 98.75 110 LEU A C 1
ATOM 821 O O . LEU A 1 110 ? 2.488 30.328 25.047 1 98.75 110 LEU A O 1
ATOM 825 N N . PRO A 1 111 ? 3.926 28.734 24.297 1 98.69 111 PRO A N 1
ATOM 826 C CA . PRO A 1 111 ? 3.873 29.328 22.953 1 98.69 111 PRO A CA 1
ATOM 827 C C . PRO A 1 111 ? 2.48 29.266 22.328 1 98.69 111 PRO A C 1
ATOM 829 O O . PRO A 1 111 ? 1.765 28.281 22.516 1 98.69 111 PRO A O 1
ATOM 832 N N . GLY A 1 112 ? 2.086 30.312 21.656 1 97.62 112 GLY A N 1
ATOM 833 C CA . GLY A 1 112 ? 0.809 30.281 20.969 1 97.62 112 GLY A CA 1
ATOM 834 C C . GLY A 1 112 ? 0.663 29.094 20.031 1 97.62 112 GLY A C 1
ATOM 835 O O . GLY A 1 112 ? 1.639 28.656 19.422 1 97.62 112 GLY A O 1
ATOM 836 N N . GLY A 1 113 ? -0.521 28.578 19.859 1 96.75 113 GLY A N 1
ATOM 837 C CA . GLY A 1 113 ? -0.767 27.5 18.938 1 96.75 113 GLY A CA 1
ATOM 838 C C . GLY A 1 113 ? -0.504 27.875 17.484 1 96.75 113 GLY A C 1
ATOM 839 O O . GLY A 1 113 ? -0.64 29.047 17.109 1 96.75 113 GLY A O 1
ATOM 840 N N . ILE A 1 114 ? -0.082 26.922 16.781 1 94.38 114 ILE A N 1
ATOM 841 C CA . ILE A 1 114 ? 0.089 27.047 15.336 1 94.38 114 ILE A CA 1
ATOM 842 C C . ILE A 1 114 ? -0.76 25.984 14.633 1 94.38 114 ILE A C 1
ATOM 844 O O . ILE A 1 114 ? -0.623 24.797 14.891 1 94.38 114 ILE A O 1
ATOM 848 N N . ASP A 1 115 ? -1.609 26.391 13.773 1 89.19 115 ASP A N 1
ATOM 849 C CA . ASP A 1 115 ? -2.605 25.484 13.211 1 89.19 115 ASP A CA 1
ATOM 850 C C . ASP A 1 115 ? -2.832 25.766 11.734 1 89.19 115 ASP A C 1
ATOM 852 O O . ASP A 1 115 ? -2.389 26.797 11.211 1 89.19 115 ASP A O 1
ATOM 856 N N . ASP A 1 116 ? -3.271 24.703 11.234 1 66.69 116 ASP A N 1
ATOM 857 C CA . ASP A 1 116 ? -3.756 24.875 9.867 1 66.69 116 ASP A CA 1
ATOM 858 C C . ASP A 1 116 ? -5.176 25.438 9.852 1 66.69 116 ASP A C 1
ATOM 860 O O . ASP A 1 116 ? -5.945 25.219 10.789 1 66.69 116 ASP A O 1
ATOM 864 N N . GLY A 1 117 ? -5.43 26.672 9.336 1 59.41 117 GLY A N 1
ATOM 865 C CA . GLY A 1 117 ? -6.828 27.047 9.164 1 59.41 117 GLY A CA 1
ATOM 866 C C . GLY A 1 117 ? -7.113 28.484 9.523 1 59.41 117 GLY A C 1
ATOM 867 O O . GLY A 1 117 ? -6.207 29.234 9.906 1 59.41 117 GLY A O 1
ATOM 868 N N . THR A 1 118 ? -8.406 29.016 9.648 1 58.72 118 THR A N 1
ATOM 869 C CA . THR A 1 118 ? -8.867 30.391 9.414 1 58.72 118 THR A CA 1
ATOM 870 C C . THR A 1 118 ? -9 31.141 10.734 1 58.72 118 THR A C 1
ATOM 872 O O . THR A 1 118 ? -8.484 30.703 11.766 1 58.72 118 THR A O 1
ATOM 875 N N . LYS A 1 119 ? -10.078 32.156 11.008 1 54.16 119 LYS A N 1
ATOM 876 C CA . LYS A 1 119 ? -10.32 33.344 11.812 1 54.16 119 LYS A CA 1
ATOM 877 C C . LYS A 1 119 ? -10.484 32.969 13.289 1 54.16 119 LYS A C 1
ATOM 879 O O . LYS A 1 119 ? -9.961 33.656 14.164 1 54.16 119 LYS A O 1
ATOM 884 N N . ALA A 1 120 ? -11.227 32.094 13.781 1 59.81 120 ALA A N 1
ATOM 885 C CA . ALA A 1 120 ? -11.625 31.719 15.141 1 59.81 120 ALA A CA 1
ATOM 886 C C . ALA A 1 120 ? -10.438 31.219 15.945 1 59.81 120 ALA A C 1
ATOM 888 O O . ALA A 1 120 ? -10.539 31.031 17.172 1 59.81 120 ALA A O 1
ATOM 889 N N . ALA A 1 121 ? -9.32 31.438 15.727 1 80.62 121 ALA A N 1
ATOM 890 C CA . ALA A 1 121 ? -8.117 30.781 16.219 1 80.62 121 ALA A CA 1
ATOM 891 C C . ALA A 1 121 ? -7.605 31.438 17.5 1 80.62 121 ALA A C 1
ATOM 893 O O . ALA A 1 121 ? -7.238 30.75 18.453 1 80.62 121 ALA A O 1
ATOM 894 N N . LEU A 1 122 ? -7.789 32.719 17.703 1 85.62 122 LEU A N 1
ATOM 895 C CA . LEU A 1 122 ? -7.207 33.469 18.828 1 85.62 122 LEU A CA 1
ATOM 896 C C . LEU A 1 122 ? -7.875 33.062 20.141 1 85.62 122 LEU A C 1
ATOM 898 O O . LEU A 1 122 ? -7.195 32.781 21.125 1 85.62 122 LEU A O 1
ATOM 902 N N . CYS A 1 123 ? -9.148 33 20.125 1 88.62 123 CYS A N 1
ATOM 903 C CA . CYS A 1 123 ? -9.875 32.625 21.344 1 88.62 123 CYS A CA 1
ATOM 904 C C . CYS A 1 123 ? -9.523 31.203 21.781 1 88.62 123 CYS A C 1
ATOM 906 O O . CYS A 1 123 ? -9.672 30.875 22.953 1 88.62 123 CYS A O 1
ATOM 908 N N . GLY A 1 124 ? -9.117 30.469 20.891 1 91.81 124 GLY A N 1
ATOM 909 C CA . GLY A 1 124 ? -8.703 29.109 21.203 1 91.81 124 GLY A CA 1
ATOM 910 C C . GLY A 1 124 ? -7.227 29 21.531 1 91.81 124 GLY A C 1
ATOM 911 O O . GLY A 1 124 ? -6.727 27.906 21.812 1 91.81 124 GLY A O 1
ATOM 912 N N . GLY A 1 125 ? -6.504 30.094 21.484 1 94.94 125 GLY A N 1
ATOM 913 C CA . GLY A 1 125 ? -5.105 30.094 21.875 1 94.94 125 GLY A CA 1
ATOM 914 C C . GLY A 1 125 ? -4.152 29.969 20.703 1 94.94 125 GLY A C 1
ATOM 915 O O . GLY A 1 125 ? -2.943 29.812 20.891 1 94.94 125 GLY A O 1
ATOM 916 N N . THR A 1 126 ? -4.637 29.984 19.484 1 95.44 126 THR A N 1
ATOM 917 C CA . THR A 1 126 ? -3.824 29.906 18.281 1 95.44 126 THR A CA 1
ATOM 918 C C . THR A 1 126 ? -3.465 31.297 17.766 1 95.44 126 THR A C 1
ATOM 920 O O . THR A 1 126 ? -4.344 32.125 17.578 1 95.44 126 THR A O 1
ATOM 923 N N . THR A 1 127 ? -2.18 31.516 17.562 1 95.19 127 THR A N 1
ATOM 924 C CA . THR A 1 127 ? -1.746 32.875 17.219 1 95.19 127 THR A CA 1
ATOM 925 C C . THR A 1 127 ? -1.236 32.906 15.781 1 95.19 127 THR A C 1
ATOM 927 O O . THR A 1 127 ? -1.097 34 15.203 1 95.19 127 THR A O 1
ATOM 930 N N . LEU A 1 128 ? -0.9 31.797 15.273 1 95.5 128 LEU A N 1
ATOM 931 C CA . LEU A 1 128 ? -0.455 31.688 13.891 1 95.5 128 LEU A CA 1
ATOM 932 C C . LEU A 1 128 ? -1.246 30.609 13.148 1 95.5 128 LEU A C 1
ATOM 934 O O . LEU A 1 128 ? -1.362 29.484 13.617 1 95.5 128 LEU A O 1
ATOM 938 N N . VAL A 1 129 ? -1.778 31.031 12.008 1 92.81 129 VAL A N 1
ATOM 939 C CA . VAL A 1 129 ? -2.547 30.078 11.211 1 92.81 129 VAL A CA 1
ATOM 940 C C . VAL A 1 129 ? -1.846 29.828 9.875 1 92.81 129 VAL A C 1
ATOM 942 O O . VAL A 1 129 ? -1.295 30.766 9.281 1 92.81 129 VAL A O 1
ATOM 945 N N . MET A 1 130 ? -1.819 28.562 9.484 1 92.44 130 MET A N 1
ATOM 946 C CA . MET A 1 130 ? -1.316 28.156 8.172 1 92.44 130 MET A CA 1
ATOM 947 C C . MET A 1 130 ? -2.465 27.812 7.234 1 92.44 130 MET A C 1
ATOM 949 O O . MET A 1 130 ? -2.787 26.641 7.043 1 92.44 130 MET A O 1
ATOM 953 N N . ASP A 1 131 ? -2.916 28.781 6.586 1 91.5 131 ASP A N 1
ATOM 954 C CA . ASP A 1 131 ? -4.121 28.594 5.781 1 91.5 131 ASP A CA 1
ATOM 955 C C . ASP A 1 131 ? -3.781 28 4.414 1 91.5 131 ASP A C 1
ATOM 957 O O . ASP A 1 131 ? -2.65 28.125 3.939 1 91.5 131 ASP A O 1
ATOM 961 N N . LEU A 1 132 ? -4.812 27.406 3.84 1 93.56 132 LEU A N 1
ATOM 962 C CA . LEU A 1 132 ? -4.641 26.766 2.547 1 93.56 132 LEU A CA 1
ATOM 963 C C . LEU A 1 132 ? -5.348 27.547 1.445 1 93.56 132 LEU A C 1
ATOM 965 O O . LEU A 1 132 ? -6.566 27.719 1.488 1 93.56 132 LEU A O 1
ATOM 969 N N . VAL A 1 133 ? -4.562 27.984 0.495 1 95.06 133 VAL A N 1
ATOM 970 C CA . VAL A 1 133 ? -5.086 28.656 -0.696 1 95.06 133 VAL A CA 1
ATOM 971 C C . VAL A 1 133 ? -5.484 27.609 -1.733 1 95.06 133 VAL A C 1
ATOM 973 O O . VAL A 1 133 ? -4.668 26.766 -2.115 1 95.06 133 VAL A O 1
ATOM 976 N N . VAL A 1 134 ? -6.703 27.625 -2.148 1 94.88 134 VAL A N 1
ATOM 977 C CA . VAL A 1 134 ? -7.184 26.734 -3.193 1 94.88 134 VAL A CA 1
ATOM 978 C C . VAL A 1 134 ? -7.461 27.516 -4.469 1 94.88 134 VAL A C 1
ATOM 980 O O . VAL A 1 134 ? -8.445 28.266 -4.547 1 94.88 134 VAL A O 1
ATOM 983 N N . PRO A 1 135 ? -6.645 27.312 -5.461 1 96.25 135 PRO A N 1
ATOM 984 C CA . PRO A 1 135 ? -6.863 28.031 -6.711 1 96.25 135 PRO A CA 1
ATOM 985 C C . PRO A 1 135 ? -8.18 27.656 -7.395 1 96.25 135 PRO A C 1
ATOM 987 O O . PRO A 1 135 ? -8.562 26.484 -7.398 1 96.25 135 PRO A O 1
ATOM 990 N N . LYS A 1 136 ? -8.75 28.672 -7.957 1 94.25 136 LYS A N 1
ATOM 991 C CA . LYS A 1 136 ? -9.906 28.422 -8.812 1 94.25 136 LYS A CA 1
ATOM 992 C C . LYS A 1 136 ? -9.484 27.75 -10.125 1 94.25 136 LYS A C 1
ATOM 994 O O . LYS A 1 136 ? -8.297 27.688 -10.438 1 94.25 136 LYS A O 1
ATOM 999 N N . GLU A 1 137 ? -10.438 27.203 -10.875 1 89.31 137 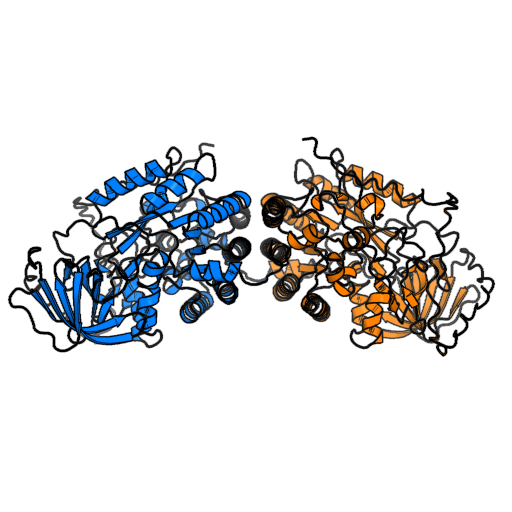GLU A N 1
ATOM 1000 C CA . GLU A 1 137 ? -10.172 26.453 -12.094 1 89.31 137 GLU A CA 1
ATOM 1001 C C . GLU A 1 137 ? -9.383 27.297 -13.102 1 89.31 137 GLU A C 1
ATOM 1003 O O . GLU A 1 137 ? -8.508 26.766 -13.797 1 89.31 137 GLU A O 1
ATOM 1008 N N . ASP A 1 138 ? -9.633 28.578 -13.195 1 89.44 138 ASP A N 1
ATOM 1009 C CA . ASP A 1 138 ? -9.023 29.422 -14.219 1 89.44 138 ASP A CA 1
ATOM 1010 C C . ASP A 1 138 ? -7.914 30.281 -13.617 1 89.44 138 ASP A C 1
ATOM 1012 O O . ASP A 1 138 ? -7.457 31.25 -14.25 1 89.44 138 ASP A O 1
ATOM 1016 N N . GLN A 1 139 ? -7.457 29.859 -12.461 1 93.62 139 GLN A N 1
ATOM 1017 C CA . GLN A 1 139 ? -6.469 30.656 -11.758 1 93.62 139 GLN A CA 1
ATOM 1018 C C . GLN A 1 139 ? -5.133 29.938 -11.656 1 93.62 139 GLN A C 1
ATOM 1020 O O . GLN A 1 139 ? -5.098 28.734 -11.398 1 93.62 139 GLN A O 1
ATOM 1025 N N . SER A 1 140 ? -4.094 30.688 -11.961 1 96 140 SER A N 1
ATOM 1026 C CA . SER A 1 140 ? -2.777 30.156 -11.641 1 96 140 SER A CA 1
ATOM 1027 C C . SER A 1 140 ? -2.559 30.109 -10.133 1 96 140 SER A C 1
ATOM 1029 O O . SER A 1 140 ? -3.297 30.734 -9.367 1 96 140 SER A O 1
ATOM 1031 N N . LEU A 1 141 ? -1.539 29.391 -9.734 1 97.62 141 LEU A N 1
ATOM 1032 C CA . LEU A 1 141 ? -1.209 29.312 -8.312 1 97.62 141 LEU A CA 1
ATOM 1033 C C . LEU A 1 141 ? -0.793 30.672 -7.773 1 97.62 141 LEU A C 1
ATOM 1035 O O . LEU A 1 141 ? -1.203 31.062 -6.68 1 97.62 141 LEU A O 1
ATOM 1039 N N . THR A 1 142 ? -0.033 31.406 -8.57 1 96.69 142 THR A N 1
ATOM 1040 C CA . THR A 1 142 ? 0.474 32.719 -8.164 1 96.69 142 THR A CA 1
ATOM 1041 C C . THR A 1 142 ? -0.667 33.719 -8.023 1 96.69 142 THR A C 1
ATOM 1043 O O . THR A 1 142 ? -0.702 34.5 -7.07 1 96.69 142 THR A O 1
ATOM 1046 N N . GLU A 1 143 ? -1.569 33.656 -8.953 1 97.12 143 GLU A N 1
ATOM 1047 C CA . GLU A 1 143 ? -2.725 34.562 -8.891 1 97.12 143 GLU A CA 1
ATOM 1048 C C . GLU A 1 143 ? -3.566 34.281 -7.648 1 97.12 143 GLU A C 1
ATOM 1050 O O . GLU A 1 143 ? -4.023 35.219 -6.98 1 97.12 143 GLU A O 1
ATOM 1055 N N . ALA A 1 144 ? -3.756 33.062 -7.391 1 97.62 144 ALA A N 1
ATOM 1056 C CA . ALA A 1 144 ? -4.535 32.656 -6.219 1 97.62 144 ALA A CA 1
ATOM 1057 C C . ALA A 1 144 ? -3.863 33.125 -4.93 1 97.62 144 ALA A C 1
ATOM 1059 O O . ALA A 1 144 ? -4.531 33.594 -4.012 1 97.62 144 ALA A O 1
ATOM 1060 N N . PHE A 1 145 ? -2.592 33 -4.93 1 97.31 145 PHE A N 1
ATOM 1061 C CA . PHE A 1 145 ? -1.803 33.406 -3.779 1 97.31 145 PHE A CA 1
ATOM 1062 C C . PHE A 1 145 ? -1.944 34.938 -3.551 1 97.31 145 PHE A C 1
ATOM 1064 O O . PHE A 1 145 ? -2.227 35.375 -2.436 1 97.31 145 PHE A O 1
ATOM 1071 N N . GLU A 1 146 ? -1.785 35.656 -4.547 1 96.94 146 GLU A N 1
ATOM 1072 C CA . GLU A 1 146 ? -1.837 37.094 -4.449 1 96.94 146 GLU A CA 1
ATOM 1073 C C . GLU A 1 146 ? -3.221 37.594 -4.016 1 96.94 146 GLU A C 1
ATOM 1075 O O . GLU A 1 146 ? -3.342 38.469 -3.152 1 96.94 146 GLU A O 1
ATOM 1080 N N . GLU A 1 147 ? -4.148 37 -4.613 1 96.12 147 GLU A N 1
ATOM 1081 C CA . GLU A 1 147 ? -5.516 37.375 -4.254 1 96.12 147 GLU A CA 1
ATOM 1082 C C . GLU A 1 147 ? -5.801 37.062 -2.789 1 96.12 147 GLU A C 1
ATOM 1084 O O . GLU A 1 147 ? -6.387 37.875 -2.08 1 96.12 147 GLU A O 1
ATOM 1089 N N . TYR A 1 148 ? -5.422 35.906 -2.361 1 94.5 148 TYR A N 1
ATOM 1090 C CA . TYR A 1 148 ? -5.645 35.5 -0.976 1 94.5 148 TYR A CA 1
ATOM 1091 C C . TYR A 1 148 ? -4.887 36.406 -0.017 1 94.5 148 TYR A C 1
ATOM 1093 O O . TYR A 1 148 ? -5.422 36.812 1.021 1 94.5 148 TYR A O 1
ATOM 1101 N N . LYS A 1 149 ? -3.699 36.688 -0.335 1 93.38 149 LYS A N 1
ATOM 1102 C CA . LYS A 1 149 ? -2.854 37.5 0.509 1 93.38 149 LYS A CA 1
ATOM 1103 C C . LYS A 1 149 ? -3.459 38.906 0.68 1 93.38 149 LYS A C 1
ATOM 1105 O O . LYS A 1 149 ? -3.479 39.438 1.787 1 93.38 149 LYS A O 1
ATOM 1110 N N . ILE A 1 150 ? -3.988 39.438 -0.349 1 93.25 150 ILE A N 1
ATOM 1111 C CA . ILE A 1 150 ? -4.613 40.75 -0.316 1 93.25 150 ILE A CA 1
ATOM 1112 C C . ILE A 1 150 ? -5.805 40.75 0.635 1 93.25 150 ILE A C 1
ATOM 1114 O O . ILE A 1 150 ? -5.98 41.656 1.44 1 93.25 150 ILE A O 1
ATOM 1118 N N . ASN A 1 151 ? -6.523 39.75 0.566 1 90.56 151 ASN A N 1
ATOM 1119 C CA . ASN A 1 151 ? -7.691 39.625 1.429 1 90.56 151 ASN A CA 1
ATOM 1120 C C . ASN A 1 151 ? -7.297 39.406 2.887 1 90.56 151 ASN A C 1
ATOM 1122 O O . ASN A 1 151 ? -7.918 39.969 3.795 1 90.56 151 ASN A O 1
ATOM 1126 N N . ALA A 1 152 ? -6.332 38.594 3.102 1 89 152 ALA A N 1
ATOM 1127 C CA . ALA A 1 152 ? -5.883 38.25 4.453 1 89 152 ALA A CA 1
ATOM 1128 C C . ALA A 1 152 ? -5.305 39.5 5.145 1 89 152 ALA A C 1
ATOM 1130 O O . ALA A 1 152 ? -5.434 39.656 6.363 1 89 152 ALA A O 1
ATOM 1131 N N . GLU A 1 153 ? -4.707 40.344 4.445 1 87.75 153 GLU A N 1
ATOM 1132 C CA . GLU A 1 153 ? -4.102 41.531 4.988 1 87.75 153 GLU A CA 1
ATOM 1133 C C . GLU A 1 153 ? -5.156 42.469 5.594 1 87.75 153 GLU A C 1
ATOM 1135 O O . GLU A 1 153 ? -4.844 43.281 6.453 1 87.75 153 GLU A O 1
ATOM 1140 N N . LYS A 1 154 ? -6.383 42.219 5.234 1 84.94 154 LYS A N 1
ATOM 1141 C CA . LYS A 1 154 ? -7.449 43.094 5.707 1 84.94 154 LYS A CA 1
ATOM 1142 C C . LYS A 1 154 ? -8.281 42.406 6.785 1 84.94 154 LYS A C 1
ATOM 1144 O O . LYS A 1 154 ? -8.93 43.062 7.598 1 84.94 154 LYS A O 1
ATOM 1149 N N . GLU A 1 155 ? -8.172 41.156 6.754 1 81.75 155 GLU A N 1
ATOM 1150 C CA . GLU A 1 155 ? -9.242 40.5 7.492 1 81.75 155 GLU A CA 1
ATOM 1151 C C . GLU A 1 155 ? -8.68 39.594 8.57 1 81.75 155 GLU A C 1
ATOM 1153 O O . GLU A 1 155 ? -9.391 39.188 9.5 1 81.75 155 GLU A O 1
ATOM 1158 N N . SER A 1 156 ? -7.492 39.281 8.523 1 84.25 156 SER A N 1
ATOM 1159 C CA . SER A 1 156 ? -6.969 38.25 9.445 1 84.25 156 SER A CA 1
ATOM 1160 C C . SER A 1 156 ? -6.641 38.875 10.797 1 84.25 156 SER A C 1
ATOM 1162 O O . SER A 1 156 ? -6.074 39.969 10.875 1 84.25 156 SER A O 1
ATOM 1164 N N . PHE A 1 157 ? -6.992 38.156 11.828 1 83.75 157 PHE A N 1
ATOM 1165 C CA . PHE A 1 157 ? -6.629 38.594 13.164 1 83.75 157 PHE A CA 1
ATOM 1166 C C . PHE A 1 157 ? -5.387 37.875 13.664 1 83.75 157 PHE A C 1
ATOM 1168 O O . PHE A 1 157 ? -4.633 38.406 14.477 1 83.75 157 PHE A O 1
ATOM 1175 N N . CYS A 1 158 ? -5.18 36.719 13.219 1 89.5 158 CYS A N 1
ATOM 1176 C CA . CYS A 1 158 ? -3.957 35.969 13.516 1 89.5 158 CYS A CA 1
ATOM 1177 C C . CYS A 1 158 ? -2.871 36.281 12.492 1 89.5 158 CYS A C 1
ATOM 1179 O O . CYS A 1 158 ? -3.168 36.625 11.352 1 89.5 158 CYS A O 1
ATOM 1181 N N . ASP A 1 159 ? -1.612 36.219 12.953 1 92.69 159 ASP A N 1
ATOM 1182 C CA . ASP A 1 159 ? -0.578 36.094 11.93 1 92.69 159 ASP A CA 1
ATOM 1183 C C . ASP A 1 159 ? -0.8 34.844 11.094 1 92.69 159 ASP A C 1
ATOM 1185 O O . ASP A 1 159 ? -1.475 33.906 11.531 1 92.69 159 ASP A O 1
ATOM 1189 N N . TYR A 1 160 ? -0.291 34.906 9.844 1 93.12 160 TYR A N 1
ATOM 1190 C CA . TYR A 1 160 ? -0.64 33.781 9 1 93.12 160 TYR A CA 1
ATOM 1191 C C . TYR A 1 160 ? 0.488 33.469 8.031 1 93.12 160 TYR A C 1
ATOM 1193 O O . TYR A 1 160 ? 1.257 34.344 7.641 1 93.12 160 TYR A O 1
ATOM 1201 N N . CYS A 1 161 ? 0.642 32.188 7.824 1 94.06 161 CYS A N 1
ATOM 1202 C CA . CYS A 1 161 ? 1.362 31.641 6.684 1 94.06 161 CYS A CA 1
ATOM 1203 C C . CYS A 1 161 ? 0.397 31.031 5.676 1 94.06 161 CYS A C 1
ATOM 1205 O O . CYS A 1 161 ? -0.765 30.766 5.996 1 94.06 161 CYS A O 1
ATOM 1207 N N . LEU A 1 162 ? 0.898 30.938 4.465 1 94.81 162 LEU A N 1
ATOM 1208 C CA . LEU A 1 162 ? 0.012 30.391 3.439 1 94.81 162 LEU A CA 1
ATOM 1209 C C . LEU A 1 162 ? 0.598 29.125 2.83 1 94.81 162 LEU A C 1
ATOM 1211 O O . LEU A 1 162 ? 1.812 29.031 2.631 1 94.81 162 LEU A O 1
ATOM 1215 N N . ARG A 1 163 ? -0.24 28.188 2.668 1 96 163 ARG A N 1
ATOM 1216 C CA . ARG A 1 163 ? 0.007 27 1.86 1 96 163 ARG A CA 1
ATOM 1217 C C . ARG A 1 163 ? -0.866 27 0.61 1 96 163 ARG A C 1
ATOM 1219 O O . ARG A 1 163 ? -1.867 27.719 0.542 1 96 163 ARG A O 1
ATOM 1226 N N . ILE A 1 164 ? -0.433 26.188 -0.36 1 97.31 164 ILE A N 1
ATOM 1227 C CA . ILE A 1 164 ? -1.193 26.219 -1.604 1 97.31 164 ILE A CA 1
ATOM 1228 C C . ILE A 1 164 ? -1.557 24.797 -2.031 1 97.31 164 ILE A C 1
ATOM 1230 O O . ILE A 1 164 ? -0.704 23.906 -2.035 1 97.31 164 ILE A O 1
ATOM 1234 N N . ALA A 1 165 ? -2.809 24.594 -2.375 1 97.31 165 ALA A N 1
ATOM 1235 C CA . ALA A 1 165 ? -3.262 23.344 -2.951 1 97.31 165 ALA A CA 1
ATOM 1236 C C . ALA A 1 165 ? -2.871 23.234 -4.422 1 97.31 165 ALA A C 1
ATOM 1238 O O . ALA A 1 165 ? -2.883 24.234 -5.148 1 97.31 165 ALA A O 1
ATOM 1239 N N . ILE A 1 166 ? -2.553 22.016 -4.824 1 97.81 166 ILE A N 1
ATOM 1240 C CA . ILE A 1 166 ? -2.223 21.734 -6.215 1 97.81 166 ILE A CA 1
ATOM 1241 C C . ILE A 1 166 ? -3.361 20.953 -6.867 1 97.81 166 ILE A C 1
ATOM 1243 O O . ILE A 1 166 ? -3.389 19.719 -6.816 1 97.81 166 ILE A O 1
ATOM 1247 N N . PRO A 1 167 ? -4.191 21.672 -7.602 1 96 167 PRO A N 1
ATOM 1248 C CA . PRO A 1 167 ? -5.363 20.984 -8.141 1 96 167 PRO A CA 1
ATOM 1249 C C . PRO A 1 167 ? -5.051 20.188 -9.414 1 96 167 PRO A C 1
ATOM 1251 O O . PRO A 1 167 ? -5.836 19.328 -9.82 1 96 167 PRO A O 1
ATOM 1254 N N . ARG A 1 168 ? -3.938 20.547 -10.062 1 94.75 168 ARG A N 1
ATOM 1255 C CA . ARG A 1 168 ? -3.492 19.891 -11.297 1 94.75 168 ARG A CA 1
ATOM 1256 C C . ARG A 1 168 ? -1.988 20.062 -11.484 1 94.75 168 ARG A C 1
ATOM 1258 O O . ARG A 1 168 ? -1.393 21.016 -10.984 1 94.75 168 ARG A O 1
ATOM 1265 N N . TRP A 1 169 ? -1.447 19.094 -12.117 1 95.25 169 TRP A N 1
ATOM 1266 C CA . TRP A 1 169 ? -0.024 19.156 -12.438 1 95.25 169 TRP A CA 1
ATOM 1267 C C . TRP A 1 169 ? 0.195 19.328 -13.938 1 95.25 169 TRP A C 1
ATOM 1269 O O . TRP A 1 169 ? 0.438 18.344 -14.641 1 95.25 169 TRP A O 1
ATOM 1279 N N . GLU A 1 170 ? 0.169 20.484 -14.43 1 91 170 GLU A N 1
ATOM 1280 C CA . GLU A 1 170 ? 0.317 20.766 -15.859 1 91 170 GLU A CA 1
ATOM 1281 C C . GLU A 1 170 ? 1.009 22.109 -16.078 1 91 170 GLU A C 1
ATOM 1283 O O . GLU A 1 170 ? 1.115 22.922 -15.164 1 91 170 GLU A O 1
ATOM 1288 N N . GLY A 1 171 ? 1.584 22.234 -17.203 1 88.88 171 GLY A N 1
ATOM 1289 C CA . GLY A 1 171 ? 2.104 23.516 -17.625 1 88.88 171 GLY A CA 1
ATOM 1290 C C . GLY A 1 171 ? 3.264 24 -16.781 1 88.88 171 GLY A C 1
ATOM 1291 O O . GLY A 1 171 ? 4.246 23.281 -16.594 1 88.88 171 GLY A O 1
ATOM 1292 N N . LYS A 1 172 ? 2.988 25.188 -16.141 1 92.31 172 LYS A N 1
ATOM 1293 C CA . LYS A 1 172 ? 4.062 25.906 -15.453 1 92.31 172 LYS A CA 1
ATOM 1294 C C . LYS A 1 172 ? 3.988 25.703 -13.945 1 92.31 172 LYS A C 1
ATOM 1296 O O . LYS A 1 172 ? 4.531 26.516 -13.18 1 92.31 172 LYS A O 1
ATOM 1301 N N . VAL A 1 173 ? 3.312 24.734 -13.469 1 96.12 173 VAL A N 1
ATOM 1302 C CA . VAL A 1 173 ? 3.092 24.531 -12.039 1 96.12 173 VAL A CA 1
ATOM 1303 C C . VAL A 1 173 ? 4.434 24.422 -11.32 1 96.12 173 VAL A C 1
ATOM 1305 O O . VAL A 1 173 ? 4.625 25 -10.25 1 96.12 173 VAL A O 1
ATOM 1308 N N . GLY A 1 174 ? 5.375 23.719 -11.898 1 96.38 174 GLY A N 1
ATOM 1309 C CA . GLY A 1 174 ? 6.691 23.578 -11.305 1 96.38 174 GLY A CA 1
ATOM 1310 C C . GLY A 1 174 ? 7.398 24.906 -11.102 1 96.38 174 GLY A C 1
ATOM 1311 O O . GLY A 1 174 ? 8 25.141 -10.055 1 96.38 174 GLY A O 1
ATOM 1312 N N . GLN A 1 175 ? 7.332 25.734 -12.086 1 96.88 175 GLN A N 1
ATOM 1313 C CA . GLN A 1 175 ? 7.961 27.047 -12.031 1 96.88 175 GLN A CA 1
ATOM 1314 C C . GLN A 1 175 ? 7.25 27.953 -11.031 1 96.88 175 GLN A C 1
ATOM 1316 O O . GLN A 1 175 ? 7.895 28.734 -10.336 1 96.88 175 GLN A O 1
ATOM 1321 N N . GLU A 1 176 ? 5.973 27.828 -10.992 1 97.94 176 GLU A N 1
ATOM 1322 C CA . GLU A 1 176 ? 5.211 28.625 -10.031 1 97.94 176 GLU A CA 1
ATOM 1323 C C . GLU A 1 176 ? 5.586 28.266 -8.594 1 97.94 176 GLU A C 1
ATOM 1325 O O . GLU A 1 176 ? 5.676 29.141 -7.734 1 97.94 176 GLU A O 1
ATOM 1330 N N . LEU A 1 177 ? 5.781 27 -8.391 1 98.44 177 LEU A N 1
ATOM 1331 C CA . LEU A 1 177 ? 6.176 26.578 -7.047 1 98.44 177 LEU A CA 1
ATOM 1332 C C . LEU A 1 177 ? 7.492 27.234 -6.637 1 98.44 177 LEU A C 1
ATOM 1334 O O . LEU A 1 177 ? 7.637 27.688 -5.5 1 98.44 177 LEU A O 1
ATOM 1338 N N . GLU A 1 178 ? 8.422 27.375 -7.543 1 97.88 178 GLU A N 1
ATOM 1339 C CA . GLU A 1 178 ? 9.703 28.016 -7.27 1 97.88 178 GLU A CA 1
ATOM 1340 C C . GLU A 1 178 ? 9.523 29.484 -6.883 1 97.88 178 GLU A C 1
ATOM 1342 O O . GLU A 1 178 ? 10.117 29.953 -5.91 1 97.88 178 GLU A O 1
ATOM 1347 N N . SER A 1 179 ? 8.695 30.078 -7.645 1 97.81 179 SER A N 1
ATOM 1348 C CA . SER A 1 179 ? 8.445 31.5 -7.387 1 97.81 179 SER A CA 1
ATOM 1349 C C . SER A 1 179 ? 7.75 31.703 -6.043 1 97.81 179 SER A C 1
ATOM 1351 O O . SER A 1 179 ? 8.023 32.688 -5.34 1 97.81 179 SER A O 1
ATOM 1353 N N . LEU A 1 180 ? 6.871 30.859 -5.762 1 98.44 180 LEU A N 1
ATOM 1354 C CA . LEU A 1 180 ? 6.113 30.969 -4.52 1 98.44 180 LEU A CA 1
ATOM 1355 C C . LEU A 1 180 ? 7.008 30.719 -3.312 1 98.44 180 LEU A C 1
ATOM 1357 O O . LEU A 1 180 ? 6.812 31.312 -2.254 1 98.44 180 LEU A O 1
ATOM 1361 N N . VAL A 1 181 ? 7.992 29.859 -3.441 1 98.5 181 VAL A N 1
ATOM 1362 C CA . VAL A 1 181 ? 8.953 29.625 -2.367 1 98.5 181 VAL A CA 1
ATOM 1363 C C . VAL A 1 181 ? 9.719 30.922 -2.078 1 98.5 181 VAL A C 1
ATOM 1365 O O . VAL A 1 181 ? 9.984 31.234 -0.919 1 98.5 181 VAL A O 1
ATOM 1368 N N . GLU A 1 182 ? 10.055 31.656 -3.115 1 97.5 182 GLU A N 1
ATOM 1369 C CA . GLU A 1 182 ? 10.742 32.938 -2.953 1 97.5 182 GLU A CA 1
ATOM 1370 C C . GLU A 1 182 ? 9.859 33.938 -2.209 1 97.5 182 GLU A C 1
ATOM 1372 O O . GLU A 1 182 ? 10.367 34.812 -1.529 1 97.5 182 GLU A O 1
ATOM 1377 N N . GLU A 1 183 ? 8.578 33.688 -2.357 1 97.25 183 GLU A N 1
ATOM 1378 C CA . GLU A 1 183 ? 7.629 34.594 -1.701 1 97.25 183 GLU A CA 1
ATOM 1379 C C . GLU A 1 183 ? 7.328 34.125 -0.278 1 97.25 183 GLU A C 1
ATOM 1381 O O . GLU A 1 183 ? 6.539 34.781 0.429 1 97.25 183 GLU A O 1
ATOM 1386 N N . GLY A 1 184 ? 7.863 33.031 0.134 1 97.62 184 GLY A N 1
ATOM 1387 C CA . GLY A 1 184 ? 7.73 32.625 1.518 1 97.62 184 GLY A CA 1
ATOM 1388 C C . GLY A 1 184 ? 6.723 31.5 1.703 1 97.62 184 GLY A C 1
ATOM 1389 O O . GLY A 1 184 ? 6.289 31.219 2.824 1 97.62 184 GLY A O 1
ATOM 1390 N N . VAL A 1 185 ? 6.328 30.844 0.609 1 98 185 VAL A N 1
ATOM 1391 C CA . VAL A 1 185 ? 5.41 29.703 0.677 1 98 185 VAL A CA 1
ATOM 1392 C C . VAL A 1 185 ? 6.18 28.406 0.488 1 98 185 VAL A C 1
ATOM 1394 O O . VAL A 1 185 ? 6.785 28.188 -0.564 1 98 185 VAL A O 1
ATOM 1397 N N . ILE A 1 186 ? 6.105 27.516 1.526 1 97.88 186 ILE A N 1
ATOM 1398 C CA . ILE A 1 186 ? 6.895 26.297 1.339 1 97.88 186 ILE A CA 1
ATOM 1399 C C . ILE A 1 186 ? 6 25.078 1.524 1 97.88 186 ILE A C 1
ATOM 1401 O O . ILE A 1 186 ? 6.449 23.938 1.341 1 97.88 186 ILE A O 1
ATOM 1405 N N . GLY A 1 187 ? 4.754 25.281 1.977 1 97.5 187 GLY A N 1
ATOM 1406 C CA . GLY A 1 187 ? 3.805 24.188 2.084 1 97.5 187 GLY A CA 1
ATOM 1407 C C . GLY A 1 187 ? 2.904 24.062 0.87 1 97.5 187 GLY A C 1
ATOM 1408 O O . GLY A 1 187 ? 2.24 25.016 0.478 1 97.5 187 GLY A O 1
ATOM 1409 N N . PHE A 1 188 ? 2.916 22.906 0.221 1 98.38 188 PHE A N 1
ATOM 1410 C CA . PHE A 1 188 ? 2.053 22.625 -0.919 1 98.38 188 PHE A CA 1
ATOM 1411 C C . PHE A 1 188 ? 1.272 21.328 -0.7 1 98.38 188 PHE A C 1
ATOM 1413 O O . PHE A 1 188 ? 1.823 20.344 -0.215 1 98.38 188 PHE A O 1
ATOM 1420 N N . LYS A 1 189 ? -0.01 21.375 -1.054 1 97.88 189 LYS A N 1
ATOM 1421 C CA . LYS A 1 189 ? -0.866 20.234 -0.704 1 97.88 189 LYS A CA 1
ATOM 1422 C C . LYS A 1 189 ? -1.408 19.547 -1.953 1 97.88 189 LYS A C 1
ATOM 1424 O O . LYS A 1 189 ? -1.989 20.203 -2.824 1 97.88 189 LYS A O 1
ATOM 1429 N N . ALA A 1 190 ? -1.156 18.266 -2.035 1 98.25 190 ALA A N 1
ATOM 1430 C CA . ALA A 1 190 ? -1.731 17.438 -3.084 1 98.25 190 ALA A CA 1
ATOM 1431 C C . ALA A 1 190 ? -2.838 16.547 -2.527 1 98.25 190 ALA A C 1
ATOM 1433 O O . ALA A 1 190 ? -2.861 16.234 -1.332 1 98.25 190 ALA A O 1
ATOM 1434 N N . HIS A 1 191 ? -3.744 16.188 -3.414 1 98.19 191 HIS A N 1
ATOM 1435 C CA . HIS A 1 191 ? -4.855 15.32 -3.035 1 98.19 191 HIS A CA 1
ATOM 1436 C C . HIS A 1 191 ? -4.875 14.047 -3.873 1 98.19 191 HIS A C 1
ATOM 1438 O O . HIS A 1 191 ? -4.574 14.078 -5.066 1 98.19 191 HIS A O 1
ATOM 1444 N N . MET A 1 192 ? -5.262 12.883 -3.207 1 98.12 192 MET A N 1
ATOM 1445 C CA . MET A 1 192 ? -5.34 11.602 -3.914 1 98.12 192 MET A CA 1
ATOM 1446 C C . MET A 1 192 ? -6.793 11.219 -4.188 1 98.12 192 MET A C 1
ATOM 1448 O O . MET A 1 192 ? -7.062 10.156 -4.746 1 98.12 192 MET A O 1
ATOM 1452 N N . SER A 1 193 ? -7.691 12.078 -3.781 1 96.12 193 SER A N 1
ATOM 1453 C CA . SER A 1 193 ? -9.109 11.789 -3.982 1 96.12 193 SER A CA 1
ATOM 1454 C C . SER A 1 193 ? -9.898 13.062 -4.277 1 96.12 193 SER A C 1
ATOM 1456 O O . SER A 1 193 ? -9.344 14.164 -4.242 1 96.12 193 SER A O 1
ATOM 1458 N N . ASP A 1 194 ? -11.094 12.859 -4.668 1 91.06 194 ASP A N 1
ATOM 1459 C CA . ASP A 1 194 ? -12.062 13.93 -4.859 1 91.06 194 ASP A CA 1
ATOM 1460 C C . ASP A 1 194 ? -11.656 14.836 -6.02 1 91.06 194 ASP A C 1
ATOM 1462 O O . ASP A 1 194 ? -10.969 14.398 -6.945 1 91.06 194 ASP A O 1
ATOM 1466 N N . SER A 1 195 ? -12.109 16.047 -6.082 1 88.25 195 SER A N 1
ATOM 1467 C CA . SER A 1 195 ? -12.086 16.891 -7.27 1 88.25 195 SER A CA 1
ATOM 1468 C C . SER A 1 195 ? -10.672 17.344 -7.598 1 88.25 195 SER A C 1
ATOM 1470 O O . SER A 1 195 ? -10.367 17.672 -8.742 1 88.25 195 SER A O 1
ATOM 1472 N N . MET A 1 196 ? -9.781 17.281 -6.66 1 92.25 196 MET A N 1
ATOM 1473 C CA . MET A 1 196 ? -8.43 17.766 -6.902 1 92.25 196 MET A CA 1
ATOM 1474 C C . MET A 1 196 ? -7.438 16.609 -6.984 1 92.25 196 MET A C 1
ATOM 1476 O O . MET A 1 196 ? -6.238 16.797 -6.797 1 92.25 196 MET A O 1
ATOM 1480 N N . ARG A 1 197 ? -7.945 15.477 -7.266 1 95.69 197 ARG A N 1
ATOM 1481 C CA . ARG A 1 197 ? -7.125 14.266 -7.281 1 95.69 197 ARG A CA 1
ATOM 1482 C C . ARG A 1 197 ? -6.043 14.352 -8.352 1 95.69 197 ARG A C 1
ATOM 1484 O O . ARG A 1 197 ? -6.332 14.68 -9.508 1 95.69 197 ARG A O 1
ATOM 1491 N N . LEU A 1 198 ? -4.797 14.062 -7.926 1 96.88 198 LEU A N 1
ATOM 1492 C CA . LEU A 1 198 ? -3.684 13.922 -8.852 1 96.88 198 LEU A CA 1
ATOM 1493 C C . LEU A 1 198 ? -3.414 12.453 -9.164 1 96.88 198 LEU A C 1
ATOM 1495 O O . LEU A 1 198 ? -3.529 11.594 -8.289 1 96.88 198 LEU A O 1
ATOM 1499 N N . ALA A 1 199 ? -3.025 12.195 -10.422 1 95.12 199 ALA A N 1
ATOM 1500 C CA . ALA A 1 199 ? -2.592 10.852 -10.797 1 95.12 199 ALA A CA 1
ATOM 1501 C C . ALA A 1 199 ? -1.265 10.492 -10.141 1 95.12 199 ALA A C 1
ATOM 1503 O O . ALA A 1 199 ? -0.491 11.383 -9.773 1 95.12 199 ALA A O 1
ATOM 1504 N N . PRO A 1 200 ? -1.003 9.203 -9.992 1 95.44 200 PRO A N 1
ATOM 1505 C CA . PRO A 1 200 ? 0.242 8.781 -9.352 1 95.44 200 PRO A CA 1
ATOM 1506 C C . PRO A 1 200 ? 1.48 9.398 -9.992 1 95.44 200 PRO A C 1
ATOM 1508 O O . PRO A 1 200 ? 2.389 9.852 -9.289 1 95.44 200 PRO A O 1
ATOM 1511 N N . SER A 1 201 ? 1.532 9.438 -11.305 1 94.81 201 SER A N 1
ATOM 1512 C CA . SER A 1 201 ? 2.678 10.031 -11.984 1 94.81 201 SER A CA 1
ATOM 1513 C C . SER A 1 201 ? 2.807 11.516 -11.672 1 94.81 201 SER A C 1
ATOM 1515 O O . SER A 1 201 ? 3.918 12.031 -11.547 1 94.81 201 SER A O 1
ATOM 1517 N N . GLU A 1 202 ? 1.658 12.203 -11.523 1 97.31 202 GLU A N 1
ATOM 1518 C CA . GLU A 1 202 ? 1.654 13.625 -11.18 1 97.31 202 GLU A CA 1
ATOM 1519 C C . GLU A 1 202 ? 2.127 13.844 -9.742 1 97.31 202 GLU A C 1
ATOM 1521 O O . GLU A 1 202 ? 2.844 14.805 -9.461 1 97.31 202 GLU A O 1
ATOM 1526 N N . ILE A 1 203 ? 1.729 12.953 -8.883 1 98.12 203 ILE A N 1
ATOM 1527 C CA . ILE A 1 203 ? 2.16 13.039 -7.492 1 98.12 203 ILE A CA 1
ATOM 1528 C C . ILE A 1 203 ? 3.676 12.867 -7.41 1 98.12 203 ILE A C 1
ATOM 1530 O O . ILE A 1 203 ? 4.348 13.578 -6.656 1 98.12 203 ILE A O 1
ATOM 1534 N N . LEU A 1 204 ? 4.219 11.914 -8.203 1 97.44 204 LEU A N 1
ATOM 1535 C CA . LEU A 1 204 ? 5.66 11.695 -8.211 1 97.44 204 LEU A CA 1
ATOM 1536 C C . LEU A 1 204 ? 6.395 12.93 -8.719 1 97.44 204 LEU A C 1
ATOM 1538 O O . LEU A 1 204 ? 7.406 13.336 -8.141 1 97.44 204 LEU A O 1
ATOM 1542 N N . ASN A 1 205 ? 5.863 13.547 -9.75 1 97.19 205 ASN A N 1
ATOM 1543 C CA . ASN A 1 205 ? 6.441 14.789 -10.25 1 97.19 205 ASN A CA 1
ATOM 1544 C C . ASN A 1 205 ? 6.371 15.898 -9.195 1 97.19 205 ASN A C 1
ATOM 1546 O O . ASN A 1 205 ? 7.332 16.641 -9.016 1 97.19 205 ASN A O 1
ATOM 1550 N N . PHE A 1 206 ? 5.242 15.961 -8.562 1 98.38 206 PHE A N 1
ATOM 1551 C CA . PHE A 1 206 ? 5.016 16.922 -7.488 1 98.38 206 PHE A CA 1
ATOM 1552 C C . PHE A 1 206 ? 6.035 16.734 -6.375 1 98.38 206 PHE A C 1
ATOM 1554 O O . PHE A 1 206 ? 6.699 17.688 -5.969 1 98.38 206 PHE A O 1
ATOM 1561 N N . LEU A 1 207 ? 6.258 15.531 -5.941 1 98.44 207 LEU A N 1
ATOM 1562 C CA . LEU A 1 207 ? 7.164 15.234 -4.84 1 98.44 207 LEU A CA 1
ATOM 1563 C C . LEU A 1 207 ? 8.609 15.531 -5.23 1 98.44 207 LEU A C 1
ATOM 1565 O O . LEU A 1 207 ? 9.383 16.047 -4.426 1 98.44 207 LEU A O 1
ATOM 1569 N N . ASN A 1 208 ? 8.984 15.195 -6.438 1 97.44 208 ASN A N 1
ATOM 1570 C CA . ASN A 1 208 ? 10.328 15.5 -6.914 1 97.44 208 ASN A CA 1
ATOM 1571 C C . ASN A 1 208 ? 10.602 17 -6.898 1 97.44 208 ASN A C 1
ATOM 1573 O O . ASN A 1 208 ? 11.672 17.438 -6.484 1 97.44 208 ASN A O 1
ATOM 1577 N N . LYS A 1 209 ? 9.633 17.734 -7.359 1 98.31 209 LYS A N 1
ATOM 1578 C CA . LYS A 1 209 ? 9.781 19.188 -7.379 1 98.31 209 LYS A CA 1
ATOM 1579 C C . LYS A 1 209 ? 9.898 19.75 -5.961 1 98.31 209 LYS A C 1
ATOM 1581 O O . LYS A 1 209 ? 10.727 20.625 -5.699 1 98.31 209 LYS A O 1
ATOM 1586 N N . ILE A 1 210 ? 9.109 19.281 -5.062 1 98.69 210 ILE A N 1
ATOM 1587 C CA . ILE A 1 210 ? 9.125 19.719 -3.672 1 98.69 210 ILE A CA 1
ATOM 1588 C C . ILE A 1 210 ? 10.531 19.547 -3.098 1 98.69 210 ILE A C 1
ATOM 1590 O O . ILE A 1 210 ? 11.062 20.453 -2.455 1 98.69 210 ILE A O 1
ATOM 1594 N N . LYS A 1 211 ? 11.078 18.375 -3.318 1 98 211 LYS A N 1
ATOM 1595 C CA . LYS A 1 211 ? 12.422 18.109 -2.816 1 98 211 LYS A CA 1
ATOM 1596 C C . LYS A 1 211 ? 13.43 19.109 -3.379 1 98 211 LYS A C 1
ATOM 1598 O O . LYS A 1 211 ? 14.258 19.641 -2.639 1 98 211 LYS A O 1
ATOM 1603 N N . SER A 1 212 ? 13.375 19.406 -4.645 1 97.69 212 SER A N 1
ATOM 1604 C CA . SER A 1 212 ? 14.367 20.219 -5.328 1 97.69 212 SER A CA 1
ATOM 1605 C C . SER A 1 212 ? 14.32 21.672 -4.848 1 97.69 212 SER A C 1
ATOM 1607 O O . SER A 1 212 ? 15.336 22.375 -4.891 1 97.69 212 SER A O 1
ATOM 1609 N N . ILE A 1 213 ? 13.172 22.094 -4.32 1 98.44 213 ILE A N 1
ATOM 1610 C CA . ILE A 1 213 ? 13.047 23.5 -3.977 1 98.44 213 ILE A CA 1
ATOM 1611 C C . ILE A 1 213 ? 13.031 23.672 -2.459 1 98.44 213 ILE A C 1
ATOM 1613 O O . ILE A 1 213 ? 12.836 24.781 -1.948 1 98.44 213 ILE A O 1
ATOM 1617 N N . GLY A 1 214 ? 13.18 22.609 -1.711 1 98.38 214 GLY A N 1
ATOM 1618 C CA . GLY A 1 214 ? 13.289 22.656 -0.262 1 98.38 214 GLY A CA 1
ATOM 1619 C C . GLY A 1 214 ? 11.969 22.922 0.433 1 98.38 214 GLY A C 1
ATOM 1620 O O . GLY A 1 214 ? 11.938 23.484 1.533 1 98.38 214 GLY A O 1
ATOM 1621 N N . ALA A 1 215 ? 10.867 22.594 -0.232 1 98.62 215 ALA A N 1
ATOM 1622 C CA . ALA A 1 215 ? 9.531 22.797 0.323 1 98.62 215 ALA A CA 1
ATOM 1623 C C . ALA A 1 215 ? 9.039 21.531 1.036 1 98.62 215 ALA A C 1
ATOM 1625 O O . ALA A 1 215 ? 9.812 20.609 1.292 1 98.62 215 ALA A O 1
ATOM 1626 N N . ILE A 1 216 ? 7.758 21.625 1.482 1 98.06 216 ILE A N 1
ATOM 1627 C CA . ILE A 1 216 ? 7.125 20.516 2.201 1 98.06 216 ILE A CA 1
ATOM 1628 C C . ILE A 1 216 ? 5.859 20.078 1.465 1 98.06 216 ILE A C 1
ATOM 1630 O O . ILE A 1 216 ? 5.027 20.906 1.104 1 98.06 216 ILE A O 1
ATOM 1634 N N . ALA A 1 217 ? 5.809 18.719 1.245 1 98.56 217 ALA A N 1
ATOM 1635 C CA . ALA A 1 217 ? 4.594 18.188 0.642 1 98.56 217 ALA A CA 1
ATOM 1636 C C . ALA A 1 217 ? 3.576 17.797 1.71 1 98.56 217 ALA A C 1
ATOM 1638 O O . ALA A 1 217 ? 3.9 17.078 2.656 1 98.56 217 ALA A O 1
ATOM 1639 N N . GLN A 1 218 ? 2.436 18.359 1.607 1 98 218 GLN A N 1
ATOM 1640 C CA . GLN A 1 218 ? 1.278 17.844 2.338 1 98 218 GLN A CA 1
ATOM 1641 C C . GLN A 1 218 ? 0.362 17.047 1.425 1 98 218 GLN A C 1
ATOM 1643 O O . GLN A 1 218 ? 0.125 17.422 0.277 1 98 218 GLN A O 1
ATOM 1648 N N . VAL A 1 219 ? -0.104 15.867 1.941 1 98.44 219 VAL A N 1
ATOM 1649 C CA . VAL A 1 219 ? -0.918 15.031 1.059 1 98.44 219 VAL A CA 1
ATOM 1650 C C . VAL A 1 219 ? -2.176 14.578 1.794 1 98.44 219 VAL A C 1
ATOM 1652 O O . VAL A 1 219 ? -2.094 14.055 2.91 1 98.44 219 VAL A O 1
ATOM 1655 N N . HIS A 1 220 ? -3.295 14.938 1.22 1 98.12 220 HIS A N 1
ATOM 1656 C CA . HIS A 1 220 ? -4.551 14.289 1.575 1 98.12 220 HIS A CA 1
ATOM 1657 C C . HIS A 1 220 ? -4.637 12.891 0.967 1 98.12 220 HIS A C 1
ATOM 1659 O O . HIS A 1 220 ? -4.934 12.75 -0.22 1 98.12 220 HIS A O 1
ATOM 1665 N N . ALA A 1 221 ? -4.5 11.914 1.839 1 98.25 221 ALA A N 1
ATOM 1666 C CA . ALA A 1 221 ? -4.277 10.57 1.324 1 98.25 221 ALA A CA 1
ATOM 1667 C C . ALA A 1 221 ? -5.504 9.688 1.532 1 98.25 221 ALA A C 1
ATOM 1669 O O . ALA A 1 221 ? -5.641 9.039 2.572 1 98.25 221 ALA A O 1
ATOM 1670 N N . GLU A 1 222 ? -6.34 9.594 0.569 1 98.38 222 GLU A N 1
ATOM 1671 C CA . GLU A 1 222 ? -7.422 8.633 0.368 1 98.38 222 GLU A CA 1
ATOM 1672 C C . GLU A 1 222 ? -7.441 8.117 -1.068 1 98.38 222 GLU A C 1
ATOM 1674 O O . GLU A 1 222 ? -7.348 8.898 -2.016 1 98.38 222 GLU A O 1
ATOM 1679 N N . ASN A 1 223 ? -7.488 6.828 -1.191 1 98.06 223 ASN A N 1
ATOM 1680 C CA . ASN A 1 223 ? -7.465 6.262 -2.537 1 98.06 223 ASN A CA 1
ATOM 1681 C C . ASN A 1 223 ? -8.758 6.559 -3.291 1 98.06 223 ASN A C 1
ATOM 1683 O O . ASN A 1 223 ? -9.789 5.945 -3.029 1 98.06 223 ASN A O 1
ATOM 1687 N N . GLY A 1 224 ? -8.68 7.461 -4.289 1 97.62 224 GLY A N 1
ATOM 1688 C CA . GLY A 1 224 ? -9.852 7.906 -5.027 1 97.62 224 GLY A CA 1
ATOM 1689 C C . GLY A 1 224 ? -10.492 6.801 -5.844 1 97.62 224 GLY A C 1
ATOM 1690 O O . GLY A 1 224 ? -11.703 6.824 -6.082 1 97.62 224 GLY A O 1
ATOM 1691 N N . GLU A 1 225 ? -9.719 5.797 -6.293 1 95.62 225 GLU A N 1
ATOM 1692 C CA . GLU A 1 225 ? -10.25 4.688 -7.078 1 95.62 225 GLU A CA 1
ATOM 1693 C C . GLU A 1 225 ? -11.141 3.783 -6.227 1 95.62 225 GLU A C 1
ATOM 1695 O O . GLU A 1 225 ? -12.203 3.344 -6.676 1 95.62 225 GLU A O 1
ATOM 1700 N N . ILE A 1 226 ? -10.742 3.482 -5.059 1 96.25 226 ILE A N 1
ATOM 1701 C CA . ILE A 1 226 ? -11.531 2.65 -4.16 1 96.25 226 ILE A CA 1
ATOM 1702 C C . ILE A 1 226 ? -12.82 3.379 -3.783 1 96.25 226 ILE A C 1
ATOM 1704 O O . ILE A 1 226 ? -13.898 2.773 -3.746 1 96.25 226 ILE A O 1
ATOM 1708 N N . ILE A 1 227 ? -12.664 4.688 -3.488 1 97.31 227 ILE A N 1
ATOM 1709 C CA . ILE A 1 227 ? -13.836 5.484 -3.139 1 97.31 227 ILE A CA 1
ATOM 1710 C C . ILE A 1 227 ? -14.852 5.426 -4.273 1 97.31 227 ILE A C 1
ATOM 1712 O O . ILE A 1 227 ? -16.031 5.18 -4.035 1 97.31 227 ILE A O 1
ATOM 1716 N N . ALA A 1 228 ? -14.375 5.66 -5.5 1 95.75 228 ALA A N 1
ATOM 1717 C CA . ALA A 1 228 ? -15.266 5.648 -6.656 1 95.75 228 ALA A CA 1
ATOM 1718 C C . ALA A 1 228 ? -15.969 4.301 -6.793 1 95.75 228 ALA A C 1
ATOM 1720 O O . ALA A 1 228 ? -17.172 4.246 -7.078 1 95.75 228 ALA A O 1
ATOM 1721 N N . GLU A 1 229 ? -15.234 3.244 -6.598 1 93.75 229 GLU A N 1
ATOM 1722 C CA . GLU A 1 229 ? -15.789 1.896 -6.676 1 93.75 229 GLU A CA 1
ATOM 1723 C C . GLU A 1 229 ? -16.844 1.672 -5.602 1 93.75 229 GLU A C 1
ATOM 1725 O O . GLU A 1 229 ? -17.906 1.115 -5.875 1 93.75 229 GLU A O 1
ATOM 1730 N N . ASN A 1 230 ? -16.562 2.08 -4.418 1 95.56 230 ASN A N 1
ATOM 1731 C CA . ASN A 1 230 ? -17.5 1.938 -3.311 1 95.56 230 ASN A CA 1
ATOM 1732 C C . ASN A 1 230 ? -18.766 2.764 -3.537 1 95.56 230 ASN A C 1
ATOM 1734 O O . ASN A 1 230 ? -19.875 2.32 -3.217 1 95.56 230 ASN A O 1
ATOM 1738 N N . GLN A 1 231 ? -18.562 3.945 -4.035 1 96.06 231 GLN A N 1
ATOM 1739 C CA . GLN A 1 231 ? -19.703 4.809 -4.32 1 96.06 231 GLN A CA 1
ATOM 1740 C C . GLN A 1 231 ? -20.625 4.18 -5.363 1 96.06 231 GLN A C 1
ATOM 1742 O O . GLN A 1 231 ? -21.844 4.285 -5.262 1 96.06 231 GLN A O 1
ATOM 1747 N N . LYS A 1 232 ? -20.031 3.549 -6.375 1 94.44 232 LYS A N 1
ATOM 1748 C CA . LYS A 1 232 ? -20.812 2.826 -7.371 1 94.44 232 LYS A CA 1
ATOM 1749 C C . LYS A 1 232 ? -21.641 1.721 -6.727 1 94.44 232 LYS A C 1
ATOM 1751 O O . LYS A 1 232 ? -22.828 1.582 -7.012 1 94.44 232 LYS A O 1
ATOM 1756 N N . ARG A 1 233 ? -21.094 0.983 -5.871 1 93.38 233 ARG A N 1
ATOM 1757 C CA . ARG A 1 233 ? -21.766 -0.113 -5.188 1 93.38 233 ARG A CA 1
ATOM 1758 C C . ARG A 1 233 ? -22.891 0.411 -4.289 1 93.38 233 ARG A C 1
ATOM 1760 O O . ARG A 1 233 ? -23.969 -0.18 -4.223 1 93.38 233 ARG A O 1
ATOM 1767 N N . LEU A 1 234 ? -22.625 1.488 -3.604 1 95.44 234 LEU A N 1
ATOM 1768 C CA . LEU A 1 234 ? -23.594 2.07 -2.693 1 95.44 234 LEU A CA 1
ATOM 1769 C C . LEU A 1 234 ? -24.781 2.664 -3.465 1 95.44 234 LEU A C 1
ATOM 1771 O O . LEU A 1 234 ? -25.922 2.6 -3.008 1 95.44 234 LEU A O 1
ATOM 1775 N N . SER A 1 235 ? -24.453 3.234 -4.602 1 95.31 235 SER A N 1
ATOM 1776 C CA . SER A 1 235 ? -25.516 3.754 -5.457 1 95.31 235 SER A CA 1
ATOM 1777 C C . SER A 1 235 ? -26.453 2.641 -5.91 1 95.31 235 SER A C 1
ATOM 1779 O O . SER A 1 235 ? -27.672 2.828 -5.953 1 95.31 235 SER A O 1
ATOM 1781 N N . ALA A 1 236 ? -25.844 1.518 -6.223 1 93.81 236 ALA A N 1
ATOM 1782 C CA . ALA A 1 236 ? -26.641 0.362 -6.645 1 93.81 236 ALA A CA 1
ATOM 1783 C C . ALA A 1 236 ? -27.547 -0.13 -5.52 1 93.81 236 ALA A C 1
ATOM 1785 O O . ALA A 1 236 ? -28.594 -0.719 -5.77 1 93.81 236 ALA A O 1
ATOM 1786 N N . ARG A 1 237 ? -27.203 0.164 -4.289 1 94.12 237 ARG A N 1
ATOM 1787 C CA . ARG A 1 237 ? -27.984 -0.23 -3.119 1 94.12 237 ARG A CA 1
ATOM 1788 C C . ARG A 1 237 ? -28.875 0.917 -2.637 1 94.12 237 ARG A C 1
ATOM 1790 O O . ARG A 1 237 ? -29.484 0.825 -1.576 1 94.12 237 ARG A O 1
ATOM 1797 N N . ASN A 1 238 ? -28.844 2.029 -3.285 1 95.12 238 ASN A N 1
ATOM 1798 C CA . ASN A 1 238 ? -29.672 3.205 -3.045 1 95.12 238 ASN A CA 1
ATOM 1799 C C . ASN A 1 238 ? -29.359 3.846 -1.697 1 95.12 238 ASN A C 1
ATOM 1801 O O . ASN A 1 238 ? -30.266 4.258 -0.976 1 95.12 238 ASN A O 1
ATOM 1805 N N . VAL A 1 239 ? -28.109 3.779 -1.368 1 94.5 239 VAL A N 1
ATOM 1806 C CA . VAL A 1 239 ? -27.656 4.516 -0.19 1 94.5 239 VAL A CA 1
ATOM 1807 C C . VAL A 1 239 ? -27.469 5.988 -0.543 1 94.5 239 VAL A C 1
ATOM 1809 O O . VAL A 1 239 ? -26.656 6.328 -1.41 1 94.5 239 VAL A O 1
ATOM 1812 N N . ILE A 1 240 ? -28.141 6.859 0.161 1 93.88 240 ILE A N 1
ATOM 1813 C CA . ILE A 1 240 ? -28.109 8.258 -0.263 1 93.88 240 ILE A CA 1
ATOM 1814 C C . ILE A 1 240 ? -27.812 9.148 0.936 1 93.88 240 ILE A C 1
ATOM 1816 O O . ILE A 1 240 ? -27.453 10.32 0.77 1 93.88 240 ILE A O 1
ATOM 1820 N N . GLY A 1 241 ? -27.953 8.68 2.18 1 94.56 241 GLY A N 1
ATOM 1821 C CA . GLY A 1 241 ? -27.781 9.484 3.377 1 94.56 241 GLY A CA 1
ATOM 1822 C C . GLY A 1 241 ? -26.328 9.727 3.738 1 94.56 241 GLY A C 1
ATOM 1823 O O . GLY A 1 241 ? -25.422 9.148 3.119 1 94.56 241 GLY A O 1
ATOM 1824 N N . PRO A 1 242 ? -26.109 10.555 4.77 1 95.94 242 PRO A N 1
ATOM 1825 C CA . PRO A 1 242 ? -24.75 10.914 5.176 1 95.94 242 PRO A CA 1
ATOM 1826 C C . PRO A 1 242 ? -23.891 9.695 5.52 1 95.94 242 PRO A C 1
ATOM 1828 O O . PRO A 1 242 ? -22.656 9.742 5.383 1 95.94 242 PRO A O 1
ATOM 1831 N N . GLU A 1 243 ? -24.562 8.594 5.895 1 94.69 243 GLU A N 1
ATOM 1832 C CA . GLU A 1 243 ? -23.828 7.383 6.23 1 94.69 243 GLU A CA 1
ATOM 1833 C C . GLU A 1 243 ? -23.047 6.859 5.027 1 94.69 243 GLU A C 1
ATOM 1835 O O . GLU A 1 243 ? -22.031 6.164 5.191 1 94.69 243 GLU A O 1
ATOM 1840 N N . GLY A 1 244 ? -23.5 7.152 3.826 1 95.5 244 GLY A N 1
ATOM 1841 C CA . GLY A 1 244 ? -22.812 6.742 2.609 1 95.5 244 GLY A CA 1
ATOM 1842 C C . GLY A 1 244 ? -21.406 7.277 2.51 1 95.5 244 GLY A C 1
ATOM 1843 O O . GLY A 1 244 ? -20.531 6.652 1.89 1 95.5 244 GLY A O 1
ATOM 1844 N N . HIS A 1 245 ? -21.188 8.477 3.111 1 96.06 245 HIS A N 1
ATOM 1845 C CA . HIS A 1 245 ? -19.859 9.062 3.104 1 96.06 245 HIS A CA 1
ATOM 1846 C C . HIS A 1 245 ? -18.875 8.188 3.871 1 96.06 245 HIS A C 1
ATOM 1848 O O . HIS A 1 245 ? -17.766 7.902 3.383 1 96.06 245 HIS A O 1
ATOM 1854 N N . LEU A 1 246 ? -19.297 7.766 5 1 95.19 246 LEU A N 1
ATOM 1855 C CA . LEU A 1 246 ? -18.469 6.875 5.805 1 95.19 246 LEU A CA 1
ATOM 1856 C C . LEU A 1 246 ? -18.281 5.527 5.117 1 95.19 246 LEU A C 1
ATOM 1858 O O . LEU A 1 246 ? -17.172 5.004 5.047 1 95.19 246 LEU A O 1
ATOM 1862 N N . MET A 1 247 ? -19.344 4.988 4.559 1 94.38 247 MET A N 1
ATOM 1863 C CA . MET A 1 247 ? -19.328 3.66 3.953 1 94.38 247 MET A CA 1
ATOM 1864 C C . MET A 1 247 ? -18.453 3.633 2.711 1 94.38 247 MET A C 1
ATOM 1866 O O . MET A 1 247 ? -17.828 2.609 2.406 1 94.38 247 MET A O 1
ATOM 1870 N N . SER A 1 248 ? -18.359 4.719 2.049 1 96.25 248 SER A N 1
ATOM 1871 C CA . SER A 1 248 ? -17.578 4.781 0.819 1 96.25 248 SER A CA 1
ATOM 1872 C C . SER A 1 248 ? -16.078 4.945 1.118 1 96.25 248 SER A C 1
ATOM 1874 O O . SER A 1 248 ? -15.242 4.77 0.232 1 96.25 248 SER A O 1
ATOM 1876 N N . ARG A 1 249 ? -15.797 5.254 2.365 1 96.44 249 ARG A N 1
ATOM 1877 C CA . ARG A 1 249 ? -14.422 5.562 2.744 1 96.44 249 ARG A CA 1
ATOM 1878 C C . ARG A 1 249 ? -13.984 4.73 3.947 1 96.44 249 ARG A C 1
ATOM 1880 O O . ARG A 1 249 ? -13.547 5.281 4.961 1 96.44 249 ARG A O 1
ATOM 1887 N N . PRO A 1 250 ? -14.055 3.404 3.832 1 94.56 250 PRO A N 1
ATOM 1888 C CA . PRO A 1 250 ? -13.539 2.582 4.926 1 94.56 250 PRO A CA 1
ATOM 1889 C C . PRO A 1 250 ? -12.062 2.85 5.219 1 94.56 250 PRO A C 1
ATOM 1891 O O . PRO A 1 250 ? -11.406 3.59 4.48 1 94.56 250 PRO A O 1
ATOM 1894 N N . GLU A 1 251 ? -11.531 2.334 6.285 1 95.19 251 GLU A N 1
ATOM 1895 C CA . GLU A 1 251 ? -10.172 2.604 6.746 1 95.19 251 GLU A CA 1
ATOM 1896 C C . GLU A 1 251 ? -9.141 2.207 5.691 1 95.19 251 GLU A C 1
ATOM 1898 O O . GLU A 1 251 ? -8.086 2.836 5.578 1 95.19 251 GLU A O 1
ATOM 1903 N N . GLU A 1 252 ? -9.484 1.191 4.875 1 94.5 252 GLU A N 1
ATOM 1904 C CA . GLU A 1 252 ? -8.57 0.67 3.861 1 94.5 252 GLU A CA 1
ATOM 1905 C C . GLU A 1 252 ? -8.266 1.722 2.799 1 94.5 252 GLU A C 1
ATOM 1907 O O . GLU A 1 252 ? -7.191 1.709 2.195 1 94.5 252 GLU A O 1
ATOM 1912 N N . VAL A 1 253 ? -9.258 2.604 2.602 1 96.69 253 VAL A N 1
ATOM 1913 C CA . VAL A 1 253 ? -9.102 3.676 1.623 1 96.69 253 VAL A CA 1
ATOM 1914 C C . VAL A 1 253 ? -7.945 4.586 2.029 1 96.69 253 VAL A C 1
ATOM 1916 O O . VAL A 1 253 ? -7.086 4.914 1.207 1 96.69 253 VAL A O 1
ATOM 1919 N N . GLU A 1 254 ? -7.914 4.973 3.248 1 98.19 254 GLU A N 1
ATOM 1920 C CA . GLU A 1 254 ? -6.848 5.801 3.797 1 98.19 254 GLU A CA 1
ATOM 1921 C C . GLU A 1 254 ? -5.543 5.012 3.918 1 98.19 254 GLU A C 1
ATOM 1923 O O . GLU A 1 254 ? -4.473 5.52 3.584 1 98.19 254 GLU A O 1
ATOM 1928 N N . GLU A 1 255 ? -5.641 3.803 4.383 1 97.88 255 GLU A N 1
ATOM 1929 C CA . GLU A 1 255 ? -4.477 2.947 4.578 1 97.88 255 GLU A CA 1
ATOM 1930 C C . GLU A 1 255 ? -3.701 2.768 3.273 1 97.88 255 GLU A C 1
ATOM 1932 O O . GLU A 1 255 ? -2.479 2.934 3.244 1 97.88 255 GLU A O 1
ATOM 1937 N N . GLU A 1 256 ? -4.414 2.402 2.262 1 98.06 256 GLU A N 1
ATOM 1938 C CA . GLU A 1 256 ? -3.775 2.16 0.971 1 98.06 256 GLU A CA 1
ATOM 1939 C C . GLU A 1 256 ? -3.076 3.416 0.457 1 98.06 256 GLU A C 1
ATOM 1941 O O . GLU A 1 256 ? -1.948 3.346 -0.034 1 98.06 256 GLU A O 1
ATOM 1946 N N . ALA A 1 257 ? -3.736 4.523 0.509 1 98.62 257 ALA A N 1
ATOM 1947 C CA . ALA A 1 257 ? -3.188 5.781 0.002 1 98.62 257 ALA A CA 1
ATOM 1948 C C . ALA A 1 257 ? -1.979 6.219 0.822 1 98.62 257 ALA A C 1
ATOM 1950 O O . ALA A 1 257 ? -0.993 6.711 0.27 1 98.62 257 ALA A O 1
ATOM 1951 N N . VAL A 1 258 ? -2.066 6.082 2.104 1 98.69 258 VAL A N 1
ATOM 1952 C CA . VAL A 1 258 ? -0.958 6.438 2.982 1 98.69 258 VAL A CA 1
ATOM 1953 C C . VAL A 1 258 ? 0.256 5.566 2.662 1 98.69 258 VAL A C 1
ATOM 1955 O O . VAL A 1 258 ? 1.378 6.07 2.561 1 98.69 258 VAL A O 1
ATOM 1958 N N . HIS A 1 259 ? 0.041 4.258 2.492 1 98.31 259 HIS A N 1
ATOM 1959 C CA . HIS A 1 259 ? 1.133 3.361 2.131 1 98.31 259 HIS A CA 1
ATOM 1960 C C . HIS A 1 259 ? 1.773 3.779 0.811 1 98.31 259 HIS A C 1
ATOM 1962 O O . HIS A 1 259 ? 3 3.764 0.678 1 98.31 259 HIS A O 1
ATOM 1968 N N . CYS A 1 260 ? 0.949 4.098 -0.108 1 98.12 260 CYS A N 1
ATOM 1969 C CA . CYS A 1 260 ? 1.424 4.531 -1.417 1 98.12 260 CYS A CA 1
ATOM 1970 C C . CYS A 1 260 ? 2.312 5.762 -1.293 1 98.12 260 CYS A C 1
ATOM 1972 O O . CYS A 1 260 ? 3.412 5.801 -1.848 1 98.12 260 CYS A O 1
ATOM 1974 N N . ILE A 1 261 ? 1.876 6.758 -0.553 1 98.56 261 ILE A N 1
ATOM 1975 C CA . ILE A 1 261 ? 2.605 8.016 -0.431 1 98.56 261 ILE A CA 1
ATOM 1976 C C . ILE A 1 261 ? 3.9 7.789 0.345 1 98.56 261 ILE A C 1
ATOM 1978 O O . ILE A 1 261 ? 4.93 8.398 0.04 1 98.56 261 ILE A O 1
ATOM 1982 N N . ILE A 1 262 ? 3.857 6.965 1.339 1 98.12 262 ILE A N 1
ATOM 1983 C CA . ILE A 1 262 ? 5.074 6.629 2.07 1 98.12 262 ILE A CA 1
ATOM 1984 C C . ILE A 1 262 ? 6.094 6.008 1.116 1 98.12 262 ILE A C 1
ATOM 1986 O O . ILE A 1 262 ? 7.281 6.348 1.158 1 98.12 262 ILE A O 1
ATOM 1990 N N . SER A 1 263 ? 5.613 5.152 0.24 1 97.19 263 SER A N 1
ATOM 1991 C CA . SER A 1 263 ? 6.5 4.512 -0.726 1 97.19 263 SER A CA 1
ATOM 1992 C C . SER A 1 263 ? 7.117 5.535 -1.673 1 97.19 263 SER A C 1
ATOM 1994 O O . SER A 1 263 ? 8.328 5.508 -1.919 1 97.19 263 SER A O 1
ATOM 1996 N N . PHE A 1 264 ? 6.281 6.418 -2.176 1 97.38 264 PHE A N 1
ATOM 1997 C CA . PHE A 1 264 ? 6.781 7.465 -3.061 1 97.38 264 PHE A CA 1
ATOM 1998 C C . PHE A 1 264 ? 7.777 8.359 -2.334 1 97.38 264 PHE A C 1
ATOM 2000 O O . PHE A 1 264 ? 8.875 8.617 -2.842 1 97.38 264 PHE A O 1
ATOM 2007 N N . GLY A 1 265 ? 7.344 8.812 -1.122 1 97.25 265 GLY A N 1
ATOM 2008 C CA . GLY A 1 265 ? 8.172 9.719 -0.349 1 97.25 265 GLY A CA 1
ATOM 2009 C C . GLY A 1 265 ? 9.516 9.117 0.039 1 97.25 265 GLY A C 1
ATOM 2010 O O . GLY A 1 265 ? 10.539 9.805 0.011 1 97.25 265 GLY A O 1
ATOM 2011 N N . SER A 1 266 ? 9.492 7.871 0.402 1 95.06 266 SER A N 1
ATOM 2012 C CA . SER A 1 266 ? 10.719 7.184 0.793 1 95.06 266 SER A CA 1
ATOM 2013 C C . SER A 1 266 ? 11.648 6.988 -0.4 1 95.06 266 SER A C 1
ATOM 2015 O O . SER A 1 266 ? 12.867 7.133 -0.274 1 95.06 266 SER A O 1
ATOM 2017 N N . GLU A 1 267 ? 11.062 6.652 -1.55 1 92.69 267 GLU A N 1
ATOM 2018 C CA . GLU A 1 267 ? 11.859 6.445 -2.756 1 92.69 267 GLU A CA 1
ATOM 2019 C C . GLU A 1 267 ? 12.562 7.73 -3.182 1 92.69 267 GLU A C 1
ATOM 2021 O O . GLU A 1 267 ? 13.711 7.695 -3.637 1 92.69 267 GLU A O 1
ATOM 2026 N N . ILE A 1 268 ? 11.938 8.828 -3.004 1 94.38 268 ILE A N 1
ATOM 2027 C CA . ILE A 1 268 ? 12.445 10.109 -3.459 1 94.38 268 ILE A CA 1
ATOM 2028 C C . ILE A 1 268 ? 13.281 10.758 -2.354 1 94.38 268 ILE A C 1
ATOM 2030 O O . ILE A 1 268 ? 14.227 11.492 -2.631 1 94.38 268 ILE A O 1
ATOM 2034 N N . GLY A 1 269 ? 12.984 10.453 -1.101 1 95.12 269 GLY A N 1
ATOM 2035 C CA . GLY A 1 269 ? 13.602 11.148 0.025 1 95.12 269 GLY A CA 1
ATOM 2036 C C . GLY A 1 269 ? 13.148 12.586 0.159 1 95.12 269 GLY A C 1
ATOM 2037 O O . GLY A 1 269 ? 13.969 13.508 0.133 1 95.12 269 GLY A O 1
ATOM 2038 N N . VAL A 1 270 ? 11.875 12.75 0.346 1 98 270 VAL A N 1
ATOM 2039 C CA . VAL A 1 270 ? 11.281 14.086 0.381 1 98 270 VAL A CA 1
ATOM 2040 C C . VAL A 1 270 ? 10.383 14.219 1.604 1 98 270 VAL A C 1
ATOM 2042 O O . VAL A 1 270 ? 9.688 13.273 1.981 1 98 270 VAL A O 1
ATOM 2045 N N . PRO A 1 271 ? 10.367 15.367 2.305 1 98.19 271 PRO A N 1
ATOM 2046 C CA . PRO A 1 271 ? 9.469 15.562 3.447 1 98.19 271 PRO A CA 1
ATOM 2047 C C . PRO A 1 271 ? 7.996 15.523 3.053 1 98.19 271 PRO A C 1
ATOM 2049 O O . PRO A 1 271 ? 7.582 16.234 2.125 1 98.19 271 PRO A O 1
ATOM 2052 N N . VAL A 1 272 ? 7.25 14.703 3.752 1 98.38 272 VAL A N 1
ATOM 2053 C CA . VAL A 1 272 ? 5.82 14.57 3.488 1 98.38 272 VAL A CA 1
ATOM 2054 C C . VAL A 1 272 ? 5.043 14.625 4.801 1 98.38 272 VAL A C 1
ATOM 2056 O O . VAL A 1 272 ? 5.41 13.961 5.773 1 98.38 272 VAL A O 1
ATOM 2059 N N . ILE A 1 273 ? 4.059 15.461 4.805 1 98.06 273 ILE A N 1
ATOM 2060 C CA . ILE A 1 273 ? 3.08 15.469 5.887 1 98.06 273 ILE A CA 1
ATOM 2061 C C . ILE A 1 273 ? 1.785 14.812 5.41 1 98.06 273 ILE A C 1
ATOM 2063 O O . ILE A 1 273 ? 1.136 15.312 4.484 1 98.06 273 ILE A O 1
ATOM 2067 N N . LEU A 1 274 ? 1.482 13.68 5.977 1 98.19 274 LEU A N 1
ATOM 2068 C CA . LEU A 1 274 ? 0.198 13.039 5.715 1 98.19 274 LEU A CA 1
ATOM 2069 C C . LEU A 1 274 ? -0.905 13.672 6.559 1 98.19 274 LEU A C 1
ATOM 2071 O O . LEU A 1 274 ? -0.925 13.516 7.781 1 98.19 274 LEU A O 1
ATOM 2075 N N . SER A 1 275 ? -1.804 14.32 5.875 1 96.44 275 SER A N 1
ATOM 2076 C CA . SER A 1 275 ? -2.76 15.211 6.523 1 96.44 275 SER A CA 1
ATOM 2077 C C . SER A 1 275 ? -4.055 14.484 6.863 1 96.44 275 SER A C 1
ATOM 2079 O O . SER A 1 275 ? -4.535 13.664 6.082 1 96.44 275 SER A O 1
ATOM 2081 N N . GLY A 1 276 ? -4.598 14.789 8.039 1 96.44 276 GLY A N 1
ATOM 2082 C CA . GLY A 1 276 ? -5.941 14.375 8.398 1 96.44 276 GLY A CA 1
ATOM 2083 C C . GLY A 1 276 ? -6.039 12.898 8.742 1 96.44 276 GLY A C 1
ATOM 2084 O O . GLY A 1 276 ? -7.043 12.25 8.445 1 96.44 276 GLY A O 1
ATOM 2085 N N . ILE A 1 277 ? -5.066 12.344 9.328 1 97.94 277 ILE A N 1
ATOM 2086 C CA . ILE A 1 277 ? -5.031 10.922 9.633 1 97.94 277 ILE A CA 1
ATOM 2087 C C . ILE A 1 277 ? -6.141 10.578 10.617 1 97.94 277 ILE A C 1
ATOM 2089 O O . ILE A 1 277 ? -6.289 11.234 11.648 1 97.94 277 ILE A O 1
ATOM 2093 N N . SER A 1 278 ? -6.891 9.539 10.344 1 97.94 278 SER A N 1
ATOM 2094 C CA . SER A 1 278 ? -8.008 9.164 11.203 1 97.94 278 SER A CA 1
ATOM 2095 C C . SER A 1 278 ? -8 7.66 11.484 1 97.94 278 SER A C 1
ATOM 2097 O O . SER A 1 278 ? -8.625 7.203 12.445 1 97.94 278 SER A O 1
ATOM 2099 N N . GLY A 1 279 ? -7.34 6.906 10.641 1 97.5 279 GLY A N 1
ATOM 2100 C CA . GLY A 1 279 ? -7.391 5.461 10.758 1 97.5 279 GLY A CA 1
ATOM 2101 C C . GLY A 1 279 ? -6.207 4.879 11.508 1 97.5 279 GLY A C 1
ATOM 2102 O O . GLY A 1 279 ? -5.086 5.379 11.398 1 97.5 279 GLY A O 1
ATOM 2103 N N . LYS A 1 280 ? -6.414 3.754 12.227 1 97.69 280 LYS A N 1
ATOM 2104 C CA . LYS A 1 280 ? -5.379 3.125 13.039 1 97.69 280 LYS A CA 1
ATOM 2105 C C . LYS A 1 280 ? -4.289 2.51 12.164 1 97.69 280 LYS A C 1
ATOM 2107 O O . LYS A 1 280 ? -3.102 2.611 12.477 1 97.69 280 LYS A O 1
ATOM 2112 N N . GLU A 1 281 ? -4.719 1.883 11.078 1 96.44 281 GLU A N 1
ATOM 2113 C CA . GLU A 1 281 ? -3.73 1.25 10.203 1 96.44 281 GLU A CA 1
ATOM 2114 C C . GLU A 1 281 ? -2.846 2.291 9.523 1 96.44 281 GLU A C 1
ATOM 2116 O O . GLU A 1 281 ? -1.646 2.074 9.344 1 96.44 281 GLU A O 1
ATOM 2121 N N . ALA A 1 282 ? -3.473 3.367 9.102 1 97.81 282 ALA A N 1
ATOM 2122 C CA . ALA A 1 282 ? -2.703 4.465 8.523 1 97.81 282 ALA A CA 1
ATOM 2123 C C . ALA A 1 282 ? -1.685 5.008 9.523 1 97.81 282 ALA A C 1
ATOM 2125 O O . ALA A 1 282 ? -0.525 5.238 9.172 1 97.81 282 ALA A O 1
ATOM 2126 N N . ALA A 1 283 ? -2.109 5.219 10.734 1 98.12 283 ALA A N 1
ATOM 2127 C CA . ALA A 1 283 ? -1.212 5.688 11.781 1 98.12 283 ALA A CA 1
ATOM 2128 C C . ALA A 1 283 ? -0.058 4.711 12 1 98.12 283 ALA A C 1
ATOM 2130 O O . ALA A 1 283 ? 1.086 5.129 12.195 1 98.12 283 ALA A O 1
ATOM 2131 N N . ASP A 1 284 ? -0.334 3.441 11.945 1 96.88 284 ASP A N 1
ATOM 2132 C CA . ASP A 1 284 ? 0.677 2.404 12.125 1 96.88 284 ASP A CA 1
ATOM 2133 C C . ASP A 1 284 ? 1.706 2.436 11 1 96.88 284 ASP A C 1
ATOM 2135 O O . ASP A 1 284 ? 2.902 2.264 11.234 1 96.88 284 ASP A O 1
ATOM 2139 N N . LEU A 1 285 ? 1.193 2.57 9.836 1 97.19 285 LEU A N 1
ATOM 2140 C CA . LEU A 1 285 ? 2.088 2.652 8.688 1 97.19 285 LEU A CA 1
ATOM 2141 C C . LEU A 1 285 ? 3.062 3.814 8.836 1 97.19 285 LEU A C 1
ATOM 2143 O O . LEU A 1 285 ? 4.258 3.67 8.562 1 97.19 285 LEU A O 1
ATOM 2147 N N . ILE A 1 286 ? 2.588 4.945 9.281 1 98.12 286 ILE A N 1
ATOM 2148 C CA . ILE A 1 286 ? 3.43 6.129 9.453 1 98.12 286 ILE A CA 1
ATOM 2149 C C . ILE A 1 286 ? 4.461 5.875 10.547 1 98.12 286 ILE A C 1
ATOM 2151 O O . ILE A 1 286 ? 5.633 6.234 10.398 1 98.12 286 ILE A O 1
ATOM 2155 N N . SER A 1 287 ? 4.023 5.273 11.609 1 97 287 SER A N 1
ATOM 2156 C CA . SER A 1 287 ? 4.918 4.961 12.719 1 97 287 SER A CA 1
ATOM 2157 C C . SER A 1 287 ? 6.062 4.055 12.266 1 97 287 SER A C 1
ATOM 2159 O O . SER A 1 287 ? 7.215 4.27 12.641 1 97 287 SER A O 1
ATOM 2161 N N . ARG A 1 288 ? 5.781 3.096 11.453 1 94.62 288 ARG A N 1
ATOM 2162 C CA . ARG A 1 288 ? 6.801 2.176 10.961 1 94.62 288 ARG A CA 1
ATOM 2163 C C . ARG A 1 288 ? 7.758 2.885 10.008 1 94.62 288 ARG A C 1
ATOM 2165 O O . ARG A 1 288 ? 8.969 2.641 10.039 1 94.62 288 ARG A O 1
ATOM 2172 N N . ALA A 1 289 ? 7.18 3.697 9.188 1 94.88 289 ALA A N 1
ATOM 2173 C CA . ALA A 1 289 ? 8 4.422 8.219 1 94.88 289 ALA A CA 1
ATOM 2174 C C . ALA A 1 289 ? 8.977 5.359 8.922 1 94.88 289 ALA A C 1
ATOM 2176 O O . ALA A 1 289 ? 10.078 5.598 8.422 1 94.88 289 ALA A O 1
ATOM 2177 N N . LYS A 1 290 ? 8.609 5.887 10.039 1 94.12 290 LYS A N 1
ATOM 2178 C CA . LYS A 1 290 ? 9.375 6.891 10.766 1 94.12 290 LYS A CA 1
ATOM 2179 C C . LYS A 1 290 ? 10.711 6.324 11.234 1 94.12 290 LYS A C 1
ATOM 2181 O O . LYS A 1 290 ? 11.672 7.07 11.453 1 94.12 290 LYS A O 1
ATOM 2186 N N . ASP A 1 291 ? 10.828 5.059 11.383 1 89.69 291 ASP A N 1
ATOM 2187 C CA . ASP A 1 291 ? 12.062 4.422 11.82 1 89.69 291 ASP A CA 1
ATOM 2188 C C . ASP A 1 291 ? 13.203 4.719 10.844 1 89.69 291 ASP A C 1
ATOM 2190 O O . ASP A 1 291 ? 14.336 4.965 11.266 1 89.69 291 ASP A O 1
ATOM 2194 N N . ASP A 1 292 ? 12.844 4.773 9.609 1 89.12 292 ASP A N 1
ATOM 2195 C CA . ASP A 1 292 ? 13.867 4.988 8.594 1 89.12 292 ASP A CA 1
ATOM 2196 C C . ASP A 1 292 ? 13.68 6.34 7.902 1 89.12 292 ASP A C 1
ATOM 2198 O O . ASP A 1 292 ? 14.641 6.91 7.379 1 89.12 292 ASP A O 1
ATOM 2202 N N . CYS A 1 293 ? 12.461 6.758 7.797 1 94.06 293 CYS A N 1
ATOM 2203 C CA . CYS A 1 293 ? 12.141 7.988 7.086 1 94.06 293 CYS A CA 1
ATOM 2204 C C . CYS A 1 293 ? 11.609 9.047 8.047 1 94.06 293 CYS A C 1
ATOM 2206 O O . CYS A 1 293 ? 10.438 9.422 7.973 1 94.06 293 CYS A O 1
ATOM 2208 N N . LYS A 1 294 ? 12.469 9.727 8.75 1 94.06 294 LYS A N 1
ATOM 2209 C CA . LYS A 1 294 ? 12.109 10.68 9.797 1 94.06 294 LYS A CA 1
ATOM 2210 C C . LYS A 1 294 ? 11.492 11.945 9.203 1 94.06 294 LYS A C 1
ATOM 2212 O O . LYS A 1 294 ? 10.945 12.773 9.93 1 94.06 294 LYS A O 1
ATOM 2217 N N . PHE A 1 295 ? 11.57 12.078 7.906 1 97.31 295 PHE A N 1
ATOM 2218 C CA . PHE A 1 295 ? 11.031 13.242 7.207 1 97.31 295 PHE A CA 1
ATOM 2219 C C . PHE A 1 295 ? 9.594 13 6.773 1 97.31 295 PHE A C 1
ATOM 2221 O O . PHE A 1 295 ? 8.961 13.867 6.172 1 97.31 295 PHE A O 1
ATOM 2228 N N . ILE A 1 296 ? 9.008 11.828 7.137 1 97.56 296 ILE A N 1
ATOM 2229 C CA . ILE A 1 296 ? 7.598 11.531 6.914 1 97.56 296 ILE A CA 1
ATOM 2230 C C . ILE A 1 296 ? 6.836 11.617 8.234 1 97.56 296 ILE A C 1
ATOM 2232 O O . ILE A 1 296 ? 7.203 10.969 9.219 1 97.56 296 ILE A O 1
ATOM 2236 N N . MET A 1 297 ? 5.809 12.438 8.258 1 96.19 297 MET A N 1
ATOM 2237 C CA . MET A 1 297 ? 5.047 12.602 9.492 1 96.19 297 MET A CA 1
ATOM 2238 C C . MET A 1 297 ? 3.549 12.594 9.219 1 96.19 297 MET A C 1
ATOM 2240 O O . MET A 1 297 ? 3.123 12.773 8.078 1 96.19 297 MET A O 1
ATOM 2244 N N . GLY A 1 298 ? 2.828 12.328 10.234 1 97.44 298 GLY A N 1
ATOM 2245 C CA . GLY A 1 298 ? 1.376 12.367 10.156 1 97.44 298 GLY A CA 1
ATOM 2246 C C . GLY A 1 298 ? 0.771 13.523 10.93 1 97.44 298 GLY A C 1
ATOM 2247 O O . GLY A 1 298 ? 1.405 14.078 11.836 1 97.44 298 GLY A O 1
ATOM 2248 N N . GLU A 1 299 ? -0.39 13.898 10.508 1 97.69 299 GLU A N 1
ATOM 2249 C CA . GLU A 1 299 ? -1.146 14.984 11.117 1 97.69 299 GLU A CA 1
ATOM 2250 C C . GLU A 1 299 ? -2.607 14.594 11.32 1 97.69 299 GLU A C 1
ATOM 2252 O O . GLU A 1 299 ? -3.43 14.742 10.414 1 97.69 299 GLU A O 1
ATOM 2257 N N . PRO A 1 300 ? -2.91 14.148 12.484 1 97.69 300 PRO A N 1
ATOM 2258 C CA . PRO A 1 300 ? -4.332 13.922 12.766 1 97.69 300 PRO A CA 1
ATOM 2259 C C . PRO A 1 300 ? -5.082 15.219 13.062 1 97.69 300 PRO A C 1
ATOM 2261 O O . PRO A 1 300 ? -4.457 16.25 13.305 1 97.69 300 PRO A O 1
ATOM 2264 N N . SER A 1 301 ? -6.359 15.125 13 1 95.5 301 SER A N 1
ATOM 2265 C CA . SER A 1 301 ? -7.207 16.25 13.398 1 95.5 301 SER A CA 1
ATOM 2266 C C . SER A 1 301 ? -7.75 16.062 14.812 1 95.5 301 SER A C 1
ATOM 2268 O O . SER A 1 301 ? -7.832 14.93 15.305 1 95.5 301 SER A O 1
ATOM 2270 N N . VAL A 1 302 ? -8.07 17.125 15.414 1 96.19 302 VAL A N 1
ATOM 2271 C CA . VAL A 1 302 ? -8.633 17.031 16.75 1 96.19 302 VAL A CA 1
ATOM 2272 C C . VAL A 1 302 ? -9.977 16.297 16.703 1 96.19 302 VAL A C 1
ATOM 2274 O O . VAL A 1 302 ? -10.336 15.57 17.641 1 96.19 302 VAL A O 1
ATOM 2277 N N . ALA A 1 303 ? -10.711 16.438 15.602 1 96.81 303 ALA A N 1
ATOM 2278 C CA . ALA A 1 303 ? -11.977 15.727 15.461 1 96.81 303 ALA A CA 1
ATOM 2279 C C . ALA A 1 303 ? -11.758 14.211 15.461 1 96.81 303 ALA A C 1
ATOM 2281 O O . ALA A 1 303 ? -12.547 13.469 16.047 1 96.81 303 ALA A O 1
ATOM 2282 N N . SER A 1 304 ? -10.734 13.75 14.812 1 97.44 304 SER A N 1
ATOM 2283 C CA . SER A 1 304 ? -10.453 12.32 14.773 1 97.44 304 SER A CA 1
ATOM 2284 C C . SER A 1 304 ? -10.062 11.797 16.156 1 97.44 304 SER A C 1
ATOM 2286 O O . SER A 1 304 ? -10.203 10.602 16.422 1 97.44 304 SER A O 1
ATOM 2288 N N . LEU A 1 305 ? -9.609 12.695 17 1 97.88 305 LEU A N 1
ATOM 2289 C CA . LEU A 1 305 ? -9.125 12.297 18.312 1 97.88 305 LEU A CA 1
ATOM 2290 C C . LEU A 1 305 ? -10.234 12.375 19.359 1 97.88 305 LEU A C 1
ATOM 2292 O O . LEU A 1 305 ? -10.211 11.648 20.359 1 97.88 305 LEU A O 1
ATOM 2296 N N . PHE A 1 306 ? -11.25 13.25 19.141 1 97.44 306 PHE A N 1
ATOM 2297 C CA . PHE A 1 306 ? -12.125 13.547 20.266 1 97.44 306 PHE A CA 1
ATOM 2298 C C . PHE A 1 306 ? -13.586 13.375 19.875 1 97.44 306 PHE A C 1
ATOM 2300 O O . PHE A 1 306 ? -14.453 13.281 20.75 1 97.44 306 PHE A O 1
ATOM 2307 N N . ALA A 1 307 ? -13.867 13.453 18.578 1 95.94 307 ALA A N 1
ATOM 2308 C CA . ALA A 1 307 ? -15.258 13.312 18.172 1 95.94 307 ALA A CA 1
ATOM 2309 C C . ALA A 1 307 ? -15.648 11.844 18.031 1 95.94 307 ALA A C 1
ATOM 2311 O O . ALA A 1 307 ? -14.781 10.977 17.875 1 95.94 307 ALA A O 1
ATOM 2312 N N . ASP A 1 308 ? -16.938 11.578 18.062 1 91.81 308 ASP A N 1
ATOM 2313 C CA . ASP A 1 308 ? -17.484 10.227 18 1 91.81 308 ASP A CA 1
ATOM 2314 C C . ASP A 1 308 ? -18 9.914 16.594 1 91.81 308 ASP A C 1
ATOM 2316 O O . ASP A 1 308 ? -19.047 10.43 16.188 1 91.81 308 ASP A O 1
ATOM 2320 N N . GLY A 1 309 ? -17.406 8.945 15.961 1 92.88 309 GLY A N 1
ATOM 2321 C CA . GLY A 1 309 ? -17.781 8.609 14.594 1 92.88 309 GLY A CA 1
ATOM 2322 C C . GLY A 1 309 ? -19.125 7.93 14.492 1 92.88 309 GLY A C 1
ATOM 2323 O O . GLY A 1 309 ? -19.719 7.863 13.414 1 92.88 309 GLY A O 1
ATOM 2324 N N . LYS A 1 310 ? -19.672 7.473 15.578 1 93.69 310 LYS A N 1
ATOM 2325 C CA . LYS A 1 310 ? -20.984 6.84 15.586 1 93.69 310 LYS A CA 1
ATOM 2326 C C . LYS A 1 310 ? -22.078 7.836 15.227 1 93.69 310 LYS A C 1
ATOM 2328 O O . LYS A 1 310 ? -23.141 7.453 14.734 1 93.69 310 LYS A O 1
ATOM 2333 N N . GLU A 1 311 ? -21.781 9.07 15.414 1 95.62 311 GLU A N 1
ATOM 2334 C CA . GLU A 1 311 ? -22.766 10.133 15.203 1 95.62 311 GLU A CA 1
ATOM 2335 C C . GLU A 1 311 ? -23.094 10.281 13.719 1 95.62 311 GLU A C 1
ATOM 2337 O O . GLU A 1 311 ? -24.125 10.867 13.367 1 95.62 311 GLU A O 1
ATOM 2342 N N . ILE A 1 312 ? -22.297 9.766 12.844 1 95.06 312 ILE A N 1
ATOM 2343 C CA . ILE A 1 312 ? -22.531 9.844 11.406 1 95.06 312 ILE A CA 1
ATOM 2344 C C . ILE A 1 312 ? -23.75 8.992 11.039 1 95.06 312 ILE A C 1
ATOM 2346 O O . ILE A 1 312 ? -24.406 9.242 10.016 1 95.06 312 ILE A O 1
ATOM 2350 N N . SER A 1 313 ? -24.062 8.039 11.867 1 91.81 313 SER A N 1
ATOM 2351 C CA . SER A 1 313 ? -25.203 7.16 11.617 1 91.81 313 SER A CA 1
ATOM 2352 C C . SER A 1 313 ? -26.453 7.648 12.352 1 91.81 313 SER A C 1
ATOM 2354 O O . SER A 1 313 ? -27.438 6.918 12.469 1 91.81 313 SER A O 1
ATOM 2356 N N . ASN A 1 314 ? -26.344 8.844 12.859 1 94.94 314 ASN A N 1
ATOM 2357 C CA . ASN A 1 314 ? -27.516 9.422 13.516 1 94.94 314 ASN A CA 1
ATOM 2358 C C . ASN A 1 314 ? -28.703 9.523 12.57 1 94.94 314 ASN A C 1
ATOM 2360 O O . ASN A 1 314 ? -28.531 9.836 11.391 1 94.94 314 ASN A O 1
ATOM 2364 N N . LYS A 1 315 ? -29.938 9.344 13.062 1 94.69 315 LYS A N 1
ATOM 2365 C CA . LYS A 1 315 ? -31.156 9.359 12.25 1 94.69 315 LYS A CA 1
ATOM 2366 C C . LYS A 1 315 ? -31.469 10.766 11.766 1 94.69 315 LYS A C 1
ATOM 2368 O O . LYS A 1 315 ? -32.094 10.945 10.711 1 94.69 315 LYS A O 1
ATOM 2373 N N . ASN A 1 316 ? -31.109 11.734 12.539 1 95.88 316 ASN A N 1
ATOM 2374 C CA . ASN A 1 316 ? -31.266 13.125 12.117 1 95.88 316 ASN A CA 1
ATOM 2375 C C . ASN A 1 316 ? -30.234 13.5 11.055 1 95.88 316 ASN A C 1
ATOM 2377 O O . ASN A 1 316 ? -29.031 13.539 11.328 1 95.88 316 ASN A O 1
ATOM 2381 N N . TRP A 1 317 ? -30.688 13.875 9.867 1 95.75 317 TRP A N 1
ATOM 2382 C CA . TRP A 1 317 ? -29.828 14.133 8.711 1 95.75 317 TRP A CA 1
ATOM 2383 C C . TRP A 1 317 ? -28.812 15.227 9.023 1 95.75 317 TRP A C 1
ATOM 2385 O O . TRP A 1 317 ? -27.625 15.07 8.742 1 95.75 317 TRP A O 1
ATOM 2395 N N . GLY A 1 318 ? -29.359 16.312 9.578 1 95.44 318 GLY A N 1
ATOM 2396 C CA . GLY A 1 318 ? -28.469 17.438 9.875 1 95.44 318 GLY A CA 1
ATOM 2397 C C . GLY A 1 318 ? -27.375 17.078 10.859 1 95.44 318 GLY A C 1
ATOM 2398 O O . GLY A 1 318 ? -26.234 17.531 10.711 1 95.44 318 GLY A O 1
ATOM 2399 N N . HIS A 1 319 ? -27.734 16.328 11.844 1 96 319 HIS A N 1
ATOM 2400 C CA . HIS A 1 319 ? -26.75 15.906 12.836 1 96 319 HIS A CA 1
ATOM 2401 C C . HIS A 1 319 ? -25.703 14.992 12.211 1 96 319 HIS A C 1
ATOM 2403 O O . HIS A 1 319 ? -24.5 15.18 12.43 1 96 319 HIS A O 1
ATOM 2409 N N . ALA A 1 320 ? -26.172 14.055 11.445 1 96.75 320 ALA A N 1
ATOM 2410 C CA . ALA A 1 320 ? -25.25 13.133 10.781 1 96.75 320 ALA A CA 1
ATOM 2411 C C . ALA A 1 320 ? -24.328 13.883 9.82 1 96.75 320 ALA A C 1
ATOM 2413 O O . ALA A 1 320 ? -23.109 13.672 9.828 1 96.75 320 ALA A O 1
ATOM 2414 N N . ALA A 1 321 ? -24.859 14.742 9.055 1 96.5 321 ALA A N 1
ATOM 2415 C CA . ALA A 1 321 ? -24.094 15.531 8.078 1 96.5 321 ALA A CA 1
ATOM 2416 C C . ALA A 1 321 ? -23.078 16.438 8.766 1 96.5 321 ALA A C 1
ATOM 2418 O O . ALA A 1 321 ? -22.016 16.719 8.211 1 96.5 321 ALA A O 1
ATOM 2419 N N . GLY A 1 322 ? -23.422 16.828 10.008 1 95.31 322 GLY A N 1
ATOM 2420 C CA . GLY A 1 322 ? -22.547 17.703 10.766 1 95.31 322 GLY A CA 1
ATOM 2421 C C . GLY A 1 322 ? -21.234 17.047 11.156 1 95.31 322 GLY A C 1
ATOM 2422 O O . GLY A 1 322 ? -20.25 17.734 11.453 1 95.31 322 GLY A O 1
ATOM 2423 N N . PHE A 1 323 ? -21.141 15.727 11.047 1 96.81 323 PHE A N 1
ATOM 2424 C CA . PHE A 1 323 ? -19.984 14.992 11.508 1 96.81 323 PHE A CA 1
ATOM 2425 C C . PHE A 1 323 ? -19.094 14.57 10.336 1 96.81 323 PHE A C 1
ATOM 2427 O O . PHE A 1 323 ? -18.078 13.914 10.523 1 96.81 323 PHE A O 1
ATOM 2434 N N . LEU A 1 324 ? -19.469 14.953 9.125 1 96.62 324 LEU A N 1
ATOM 2435 C CA . LEU A 1 324 ? -18.766 14.43 7.949 1 96.62 324 LEU A CA 1
ATOM 2436 C C . LEU A 1 324 ? -17.422 15.133 7.754 1 96.62 324 LEU A C 1
ATOM 2438 O O . LEU A 1 324 ? -17.359 16.359 7.742 1 96.62 324 LEU A O 1
ATOM 2442 N N . THR A 1 325 ? -16.391 14.359 7.684 1 96.56 325 THR A N 1
ATOM 2443 C CA . THR A 1 325 ? -15.047 14.789 7.332 1 96.56 325 THR A CA 1
ATOM 2444 C C . THR A 1 325 ? -14.414 13.836 6.324 1 96.56 325 THR A C 1
ATOM 2446 O O . THR A 1 325 ? -14.938 12.742 6.086 1 96.56 325 THR A O 1
ATOM 2449 N N . SER A 1 326 ? -13.391 14.234 5.688 1 95.62 326 SER A N 1
ATOM 2450 C CA . SER A 1 326 ? -12.547 13.406 4.828 1 95.62 326 SER A CA 1
ATOM 2451 C C . SER A 1 326 ? -11.078 13.5 5.238 1 95.62 326 SER A C 1
ATOM 2453 O O . SER A 1 326 ? -10.469 14.562 5.156 1 95.62 326 SER A O 1
ATOM 2455 N N . PRO A 1 327 ? -10.484 12.383 5.652 1 96.81 327 PRO A N 1
ATOM 2456 C CA . PRO A 1 327 ? -11.102 11.086 5.953 1 96.81 327 PRO A CA 1
ATOM 2457 C C . PRO A 1 327 ? -12.148 11.172 7.062 1 96.81 327 PRO A C 1
ATOM 2459 O O . PRO A 1 327 ? -12.141 12.125 7.844 1 96.81 327 PRO A O 1
ATOM 2462 N N . PRO A 1 328 ? -13.031 10.172 7.129 1 97.12 328 PRO A N 1
ATOM 2463 C CA . PRO A 1 328 ? -14.117 10.234 8.109 1 97.12 328 PRO A CA 1
ATOM 2464 C C . PRO A 1 328 ? -13.633 10.031 9.539 1 97.12 328 PRO A C 1
ATOM 2466 O O . PRO A 1 328 ? -12.625 9.352 9.766 1 97.12 328 PRO A O 1
ATOM 2469 N N . ILE A 1 329 ? -14.367 10.703 10.445 1 97.19 329 ILE A N 1
ATOM 2470 C CA . ILE A 1 329 ? -14.219 10.344 11.852 1 97.19 329 ILE A CA 1
ATOM 2471 C C . ILE A 1 329 ? -14.633 8.891 12.055 1 97.19 329 ILE A C 1
ATOM 2473 O O . ILE A 1 329 ? -15.711 8.477 11.617 1 97.19 329 ILE A O 1
ATOM 2477 N N . ARG A 1 330 ? -13.797 8.141 12.703 1 96.56 330 ARG A N 1
ATOM 2478 C CA . ARG A 1 330 ? -14 6.695 12.766 1 96.56 330 ARG A CA 1
ATOM 2479 C C . ARG A 1 330 ? -14.805 6.312 14.008 1 96.56 330 ARG A C 1
ATOM 2481 O O . ARG A 1 330 ? -14.695 6.965 15.047 1 96.56 330 ARG A O 1
ATOM 2488 N N . GLU A 1 331 ? -15.562 5.207 13.922 1 92.56 331 GLU A N 1
ATOM 2489 C CA . GLU A 1 331 ? -16.406 4.73 15.008 1 92.56 331 GLU A CA 1
ATOM 2490 C C . GLU A 1 331 ? -15.625 3.854 15.977 1 92.56 331 GLU A C 1
ATOM 2492 O O . GLU A 1 331 ? -15.875 3.867 17.188 1 92.56 331 GLU A O 1
ATOM 2497 N N . ASP A 1 332 ? -14.703 3.115 15.445 1 92.25 332 ASP A N 1
ATOM 2498 C CA . ASP A 1 332 ? -13.93 2.168 16.25 1 92.25 332 ASP A CA 1
ATOM 2499 C C . ASP A 1 332 ? -12.992 2.896 17.203 1 92.25 332 ASP A C 1
ATOM 2501 O O . ASP A 1 332 ? -12.078 3.596 16.766 1 92.25 332 ASP A O 1
ATOM 2505 N N . PRO A 1 333 ? -13.141 2.727 18.469 1 93.62 333 PRO A N 1
ATOM 2506 C CA . PRO A 1 333 ? -12.305 3.424 19.453 1 93.62 333 PRO A CA 1
ATOM 2507 C C . PRO A 1 333 ? -10.828 3.057 19.344 1 93.62 333 PRO A C 1
ATOM 2509 O O . PRO A 1 333 ? -9.961 3.805 19.797 1 93.62 333 PRO A O 1
ATOM 2512 N N . ALA A 1 334 ? -10.578 1.923 18.703 1 95.75 334 ALA A N 1
ATOM 2513 C CA . ALA A 1 334 ? -9.18 1.526 18.5 1 95.75 334 ALA A CA 1
ATOM 2514 C C . ALA A 1 334 ? -8.43 2.557 17.656 1 95.75 334 ALA A C 1
ATOM 2516 O O . ALA A 1 334 ? -7.215 2.707 17.797 1 95.75 334 ALA A O 1
ATOM 2517 N N . ASN A 1 335 ? -9.172 3.232 16.828 1 97 335 ASN A N 1
ATOM 2518 C CA . ASN A 1 335 ? -8.547 4.281 16.031 1 97 335 ASN A CA 1
ATOM 2519 C C . ASN A 1 335 ? -8.008 5.41 16.906 1 97 335 ASN A C 1
ATOM 2521 O O . ASN A 1 335 ? -6.879 5.859 16.719 1 97 335 ASN A O 1
ATOM 2525 N N . ILE A 1 336 ? -8.781 5.84 17.891 1 97.12 336 ILE A N 1
ATOM 2526 C CA . ILE A 1 336 ? -8.375 6.914 18.797 1 97.12 336 ILE A CA 1
ATOM 2527 C C . ILE A 1 336 ? -7.137 6.488 19.578 1 97.12 336 ILE A C 1
ATOM 2529 O O . ILE A 1 336 ? -6.172 7.246 19.688 1 97.12 336 ILE A O 1
ATOM 2533 N N . SER A 1 337 ? -7.168 5.281 20.062 1 96.81 337 SER A N 1
ATOM 2534 C CA . SER A 1 337 ? -6.039 4.758 20.812 1 96.81 337 SER A CA 1
ATOM 2535 C C . SER A 1 337 ? -4.773 4.723 19.969 1 96.81 337 SER A C 1
ATOM 2537 O O . SER A 1 337 ? -3.695 5.102 20.438 1 96.81 337 SER A O 1
ATOM 2539 N N . GLN A 1 338 ? -4.945 4.305 18.766 1 97.19 338 GLN A N 1
ATOM 2540 C CA . GLN A 1 338 ? -3.779 4.188 17.891 1 97.19 338 GLN A CA 1
ATOM 2541 C C . GLN A 1 338 ? -3.252 5.562 17.5 1 97.19 338 GLN A C 1
ATOM 2543 O O . GLN A 1 338 ? -2.045 5.742 17.328 1 97.19 338 GLN A O 1
ATOM 2548 N N . LEU A 1 339 ? -4.113 6.504 17.312 1 98.12 339 LEU A N 1
ATOM 2549 C CA . LEU A 1 339 ? -3.672 7.863 17.031 1 98.12 339 LEU A CA 1
ATOM 2550 C C . LEU A 1 339 ? -2.859 8.438 18.188 1 98.12 339 LEU A C 1
ATOM 2552 O O . LEU A 1 339 ? -1.803 9.031 17.969 1 98.12 339 LEU A O 1
ATOM 2556 N N . TRP A 1 340 ? -3.268 8.203 19.375 1 97.75 340 TRP A N 1
ATOM 2557 C CA . TRP A 1 340 ? -2.531 8.695 20.531 1 97.75 340 TRP A CA 1
ATOM 2558 C C . TRP A 1 340 ? -1.199 7.965 20.672 1 97.75 340 TRP A C 1
ATOM 2560 O O . TRP A 1 340 ? -0.2 8.562 21.078 1 97.75 340 TRP A O 1
ATOM 2570 N N . ASN A 1 341 ? -1.209 6.648 20.359 1 96.88 341 ASN A N 1
ATOM 2571 C CA . ASN A 1 341 ? 0.062 5.934 20.328 1 96.88 341 ASN A CA 1
ATOM 2572 C C . ASN A 1 341 ? 1.027 6.555 19.328 1 96.88 341 ASN A C 1
ATOM 2574 O O . ASN A 1 341 ? 2.229 6.648 19.594 1 96.88 341 ASN A O 1
ATOM 2578 N N . GLY A 1 342 ? 0.437 6.938 18.172 1 97.06 342 GLY A N 1
ATOM 2579 C CA . GLY A 1 342 ? 1.244 7.602 17.156 1 97.06 342 GLY A CA 1
ATOM 2580 C C . GLY A 1 342 ? 1.793 8.938 17.625 1 97.06 342 GLY A C 1
ATOM 2581 O O . GLY A 1 342 ? 2.926 9.297 17.297 1 97.06 342 GLY A O 1
ATOM 2582 N N . ILE A 1 343 ? 1.041 9.688 18.391 1 97.25 343 ILE A N 1
ATOM 2583 C CA . ILE A 1 343 ? 1.475 10.969 18.953 1 97.25 343 ILE A CA 1
ATOM 2584 C C . ILE A 1 343 ? 2.576 10.734 19.984 1 97.25 343 ILE A C 1
ATOM 2586 O O . ILE A 1 343 ? 3.615 11.398 19.953 1 97.25 343 ILE A O 1
ATOM 2590 N N . SER A 1 344 ? 2.41 9.742 20.766 1 94.12 344 SER A N 1
ATOM 2591 C CA . SER A 1 344 ? 3.359 9.445 21.828 1 94.12 344 SER A CA 1
ATOM 2592 C C . SER A 1 344 ? 4.691 8.953 21.266 1 94.12 344 SER A C 1
ATOM 2594 O O . SER A 1 344 ? 5.75 9.234 21.828 1 94.12 344 SER A O 1
ATOM 2596 N N . SER A 1 345 ? 4.609 8.297 20.141 1 91.62 345 SER A N 1
ATOM 2597 C CA . SER A 1 345 ? 5.82 7.727 19.562 1 91.62 345 SER A CA 1
ATOM 2598 C C . SER A 1 345 ? 6.559 8.75 18.703 1 91.62 345 SER A C 1
ATOM 2600 O O . SER A 1 345 ? 7.703 8.523 18.312 1 91.62 345 SER A O 1
ATOM 2602 N N . GLY A 1 346 ? 5.863 9.836 18.406 1 92.69 346 GLY A N 1
ATOM 2603 C CA . GLY A 1 346 ? 6.488 10.867 17.594 1 92.69 346 GLY A CA 1
ATOM 2604 C C . GLY A 1 346 ? 6.219 10.703 16.109 1 92.69 346 GLY A C 1
ATOM 2605 O O . GLY A 1 346 ? 6.828 11.383 15.281 1 92.69 346 GLY A O 1
ATOM 2606 N N . ALA A 1 347 ? 5.34 9.805 15.766 1 94.94 347 ALA A N 1
ATOM 2607 C CA . ALA A 1 347 ? 4.988 9.594 14.359 1 94.94 347 ALA A CA 1
ATOM 2608 C C . ALA A 1 347 ? 3.979 10.641 13.891 1 94.94 347 ALA A C 1
ATOM 2610 O O . ALA A 1 347 ? 4.02 11.078 12.734 1 94.94 347 ALA A O 1
ATOM 2611 N N . LEU A 1 348 ? 3.061 10.961 14.742 1 97.38 348 LEU A N 1
ATOM 2612 C CA . LEU A 1 348 ? 2.088 12.016 14.5 1 97.38 348 LEU A CA 1
ATOM 2613 C C . LEU A 1 348 ? 2.482 13.297 15.234 1 97.38 348 LEU A C 1
ATOM 2615 O O . LEU A 1 348 ? 2.084 13.5 16.391 1 97.38 348 LEU A O 1
ATOM 2619 N N . GLU A 1 349 ? 3.115 14.172 14.523 1 95.25 349 GLU A N 1
ATOM 2620 C CA . GLU A 1 349 ? 3.9 15.211 15.172 1 95.25 349 GLU A CA 1
ATOM 2621 C C . GLU A 1 349 ? 3.109 16.516 15.281 1 95.25 349 GLU A C 1
ATOM 2623 O O . GLU A 1 349 ? 3.488 17.422 16.031 1 95.25 349 GLU A O 1
ATOM 2628 N N . ILE A 1 350 ? 2.123 16.641 14.539 1 96.88 350 ILE A N 1
ATOM 2629 C CA . ILE A 1 350 ? 1.289 17.844 14.547 1 96.88 350 ILE A CA 1
ATOM 2630 C C . ILE A 1 350 ? -0.181 17.438 14.664 1 96.88 350 ILE A C 1
ATOM 2632 O O . ILE A 1 350 ? -0.645 16.531 13.977 1 96.88 350 ILE A O 1
ATOM 2636 N N . VAL A 1 351 ? -0.843 18.016 15.562 1 97.44 351 VAL A N 1
ATOM 2637 C CA . VAL A 1 351 ? -2.291 17.828 15.633 1 97.44 351 VAL A CA 1
ATOM 2638 C C . VAL A 1 351 ? -2.986 19.125 15.211 1 97.44 351 VAL A C 1
ATOM 2640 O O . VAL A 1 351 ? -2.84 20.156 15.859 1 97.44 351 VAL A O 1
ATOM 2643 N N . SER A 1 352 ? -3.684 19.047 14.172 1 95.5 352 SER A N 1
ATOM 2644 C CA . SER A 1 352 ? -4.336 20.234 13.617 1 95.5 352 SER A CA 1
ATOM 2645 C C . SER A 1 352 ? -5.836 20.219 13.891 1 95.5 352 SER A C 1
ATOM 2647 O O . SER A 1 352 ? -6.391 19.188 14.289 1 95.5 352 SER A O 1
ATOM 2649 N N . SER A 1 353 ? -6.402 21.359 13.703 1 94 353 SER A N 1
ATOM 2650 C CA . SER A 1 353 ? -7.848 21.469 13.898 1 94 353 SER A CA 1
ATOM 2651 C C . SER A 1 353 ? -8.602 20.953 12.68 1 94 353 SER A C 1
ATOM 2653 O O . SER A 1 353 ? -9.68 20.359 12.812 1 94 353 SER A O 1
ATOM 2655 N N . HIS A 1 354 ? -8.008 21.188 11.5 1 91.75 354 HIS A N 1
ATOM 2656 C CA . HIS A 1 354 ? -8.719 20.953 10.242 1 91.75 354 HIS A CA 1
ATOM 2657 C C . HIS A 1 354 ? -10.055 21.688 10.219 1 91.75 354 HIS A C 1
ATOM 2659 O O . HIS A 1 354 ? -11.062 21.141 9.773 1 91.75 354 HIS A O 1
ATOM 2665 N N . HIS A 1 355 ? -10.016 22.859 10.766 1 90.69 355 HIS A N 1
ATOM 2666 C CA . HIS A 1 355 ? -11.219 23.688 10.844 1 90.69 355 HIS A CA 1
ATOM 2667 C C . HIS A 1 355 ? -11.727 24.047 9.453 1 90.69 355 HIS A C 1
ATOM 2669 O O . HIS A 1 355 ? -11.031 24.719 8.688 1 90.69 355 HIS A O 1
ATOM 2675 N N . HIS A 1 356 ? -12.836 23.578 9.102 1 87.38 356 HIS A N 1
ATOM 2676 C CA . HIS A 1 356 ? -13.562 23.844 7.867 1 87.38 356 HIS A CA 1
ATOM 2677 C C . HIS A 1 356 ? -15.062 23.688 8.07 1 87.38 356 HIS A C 1
ATOM 2679 O O . HIS A 1 356 ? -15.617 22.609 7.887 1 87.38 356 HIS A O 1
ATOM 2685 N N . THR A 1 357 ? -15.656 24.797 8.266 1 87.06 357 THR A N 1
ATOM 2686 C CA . THR A 1 357 ? -17.062 24.703 8.664 1 87.06 357 THR A CA 1
ATOM 2687 C C . THR A 1 357 ? -17.969 25.078 7.504 1 87.06 357 THR A C 1
ATOM 2689 O O . THR A 1 357 ? -17.672 25.969 6.727 1 87.06 357 THR A O 1
ATOM 2692 N N . ASN A 1 358 ? -19.031 24.281 7.387 1 88.25 358 ASN A N 1
ATOM 2693 C CA . ASN A 1 358 ? -20.188 24.547 6.547 1 88.25 358 ASN A CA 1
ATOM 2694 C C . ASN A 1 358 ? -21.484 24.438 7.344 1 88.25 358 ASN A C 1
ATOM 2696 O O . ASN A 1 358 ? -21.625 23.562 8.195 1 88.25 358 ASN A O 1
ATOM 2700 N N . SER A 1 359 ? -22.391 25.422 7.094 1 90.62 359 SER A N 1
ATOM 2701 C CA . SER A 1 359 ? -23.672 25.344 7.777 1 90.62 359 SER A CA 1
ATOM 2702 C C . SER A 1 359 ? -24.453 24.094 7.344 1 90.62 359 SER A C 1
ATOM 2704 O O . SER A 1 359 ? -24.188 23.531 6.277 1 90.62 359 SER A O 1
ATOM 2706 N N . ILE A 1 360 ? -25.344 23.672 8.211 1 93.19 360 ILE A N 1
ATOM 2707 C CA . ILE A 1 360 ? -26.172 22.531 7.863 1 93.19 360 ILE A CA 1
ATOM 2708 C C . ILE A 1 360 ? -26.984 22.828 6.602 1 93.19 360 ILE A C 1
ATOM 2710 O O . ILE A 1 360 ? -27.203 21.953 5.773 1 93.19 360 ILE A O 1
ATOM 2714 N N . GLU A 1 361 ? -27.344 24.047 6.477 1 93 361 GLU A N 1
ATOM 2715 C CA . GLU A 1 361 ? -28.078 24.469 5.281 1 93 361 GLU A CA 1
ATOM 2716 C C . GLU A 1 361 ? -27.219 24.312 4.031 1 93 361 GLU A C 1
ATOM 2718 O O . GLU A 1 361 ? -27.703 23.828 3 1 93 361 GLU A O 1
ATOM 2723 N N . THR A 1 362 ? -26.031 24.766 4.156 1 92.06 362 THR A N 1
ATOM 2724 C CA . THR A 1 362 ? -25.094 24.609 3.037 1 92.06 362 THR A CA 1
ATOM 2725 C C . THR A 1 362 ? -24.891 23.141 2.701 1 92.06 362 THR A C 1
ATOM 2727 O O . THR A 1 362 ? -24.844 22.766 1.527 1 92.06 362 THR A O 1
ATOM 2730 N N . LYS A 1 363 ? -24.766 22.312 3.662 1 93.25 363 LYS A N 1
ATOM 2731 C CA . LYS A 1 363 ? -24.578 20.875 3.475 1 93.25 363 LYS A CA 1
ATOM 2732 C C . LYS A 1 363 ? -25.797 20.234 2.814 1 93.25 363 LYS A C 1
ATOM 2734 O O . LYS A 1 363 ? -25.656 19.281 2.045 1 93.25 363 LYS A O 1
ATOM 2739 N N . ARG A 1 364 ? -26.891 20.781 3.098 1 92.69 364 ARG A N 1
ATOM 2740 C CA . ARG A 1 364 ? -28.141 20.281 2.533 1 92.69 364 ARG A CA 1
ATOM 2741 C C . ARG A 1 364 ? -28.328 20.766 1.102 1 92.69 364 ARG A C 1
ATOM 2743 O O . ARG A 1 364 ? -28.859 20.047 0.258 1 92.69 364 ARG A O 1
ATOM 2750 N N . SER A 1 365 ? -27.828 21.812 0.924 1 88.5 365 SER A N 1
ATOM 2751 C CA . SER A 1 365 ? -28.078 22.469 -0.358 1 88.5 365 SER A CA 1
ATOM 2752 C C . SER A 1 365 ? -27.281 21.812 -1.477 1 88.5 365 SER A C 1
ATOM 2754 O O . SER A 1 365 ? -26.516 20.875 -1.231 1 88.5 365 SER A O 1
ATOM 2756 N N . ASN A 1 366 ? -27.531 22.172 -2.645 1 83.38 366 ASN A N 1
ATOM 2757 C CA . ASN A 1 366 ? -26.859 21.703 -3.855 1 83.38 366 ASN A CA 1
ATOM 2758 C C . ASN A 1 366 ? -26.922 20.188 -3.977 1 83.38 366 ASN A C 1
ATOM 2760 O O . ASN A 1 366 ? -25.922 19.562 -4.352 1 83.38 366 ASN A O 1
ATOM 2764 N N . GLY A 1 367 ? -27.938 19.578 -3.391 1 89.56 367 GLY A N 1
ATOM 2765 C CA . GLY A 1 367 ? -28.203 18.172 -3.607 1 89.56 367 GLY A CA 1
ATOM 2766 C C . GLY A 1 367 ? -27.719 17.297 -2.465 1 89.56 367 GLY A C 1
ATOM 2767 O O . GLY A 1 367 ? -27.766 16.062 -2.553 1 89.56 367 GLY A O 1
ATOM 2768 N N . GLY A 1 368 ? -27.219 17.859 -1.392 1 92.88 368 GLY A N 1
ATOM 2769 C CA . GLY A 1 368 ? -26.734 17.078 -0.274 1 92.88 368 GLY A CA 1
ATOM 2770 C C . GLY A 1 368 ? -27.797 16.219 0.379 1 92.88 368 GLY A C 1
ATOM 2771 O O . GLY A 1 368 ? -27.5 15.164 0.927 1 92.88 368 GLY A O 1
ATOM 2772 N N . GLU A 1 369 ? -28.984 16.656 0.244 1 91.31 369 GLU A N 1
ATOM 2773 C CA . GLU A 1 369 ? -30.094 15.953 0.879 1 91.31 369 GLU A CA 1
ATOM 2774 C C . GLU A 1 369 ? -30.453 14.68 0.12 1 91.31 369 GLU A C 1
ATOM 2776 O O . GLU A 1 369 ? -31 13.742 0.699 1 91.31 369 GLU A O 1
ATOM 2781 N N . VAL A 1 370 ? -30.141 14.617 -1.141 1 93.62 370 VAL A N 1
ATOM 2782 C CA . VAL A 1 370 ? -30.609 13.492 -1.941 1 93.62 370 VAL A CA 1
ATOM 2783 C C . VAL A 1 370 ? -29.422 12.609 -2.328 1 93.62 370 VAL A C 1
ATOM 2785 O O . VAL A 1 370 ? -29.609 11.484 -2.801 1 93.62 370 VAL A O 1
ATOM 2788 N N . ASP A 1 371 ? -28.234 13.125 -2.158 1 95.94 371 ASP A N 1
ATOM 2789 C CA . ASP A 1 371 ? -27.016 12.391 -2.488 1 95.94 371 ASP A CA 1
ATOM 2790 C C . ASP A 1 371 ? -25.875 12.789 -1.57 1 95.94 371 ASP A C 1
ATOM 2792 O O . ASP A 1 371 ? -25.344 13.906 -1.667 1 95.94 371 ASP A O 1
ATOM 2796 N N . TYR A 1 372 ? -25.375 11.859 -0.752 1 96.19 372 TYR A N 1
ATOM 2797 C CA . TYR A 1 372 ? -24.328 12.172 0.221 1 96.19 372 TYR A CA 1
ATOM 2798 C C . TYR A 1 372 ? -23.062 12.648 -0.473 1 96.19 372 TYR A C 1
ATOM 2800 O O . TYR A 1 372 ? -22.234 13.328 0.137 1 96.19 372 TYR A O 1
ATOM 2808 N N . ARG A 1 373 ? -22.922 12.328 -1.736 1 95 373 ARG A N 1
ATOM 2809 C CA . ARG A 1 373 ? -21.719 12.711 -2.475 1 95 373 ARG A CA 1
ATOM 2810 C C . ARG A 1 373 ? -21.656 14.219 -2.686 1 95 373 ARG A C 1
ATOM 2812 O O . ARG A 1 373 ? -20.594 14.766 -2.984 1 95 373 ARG A O 1
ATOM 2819 N N . ASN A 1 374 ? -22.734 14.828 -2.473 1 94.94 374 ASN A N 1
ATOM 2820 C CA . ASN A 1 374 ? -22.812 16.266 -2.678 1 94.94 374 ASN A CA 1
ATOM 2821 C C . ASN A 1 374 ? -22.703 17.031 -1.359 1 94.94 374 ASN A C 1
ATOM 2823 O O . ASN A 1 374 ? -22.75 18.266 -1.344 1 94.94 374 ASN A O 1
ATOM 2827 N N . ILE A 1 375 ? -22.594 16.375 -0.257 1 95.31 375 ILE A N 1
ATOM 2828 C CA . ILE A 1 375 ? -22.453 17.031 1.036 1 95.31 375 ILE A CA 1
ATOM 2829 C C . ILE A 1 375 ? -21.016 17.531 1.196 1 95.31 375 ILE A C 1
ATOM 2831 O O . ILE A 1 375 ? -20.062 16.766 1.064 1 95.31 375 ILE A O 1
ATOM 2835 N N . ARG A 1 376 ? -20.844 18.75 1.47 1 91.69 376 ARG A N 1
ATOM 2836 C CA . ARG A 1 376 ? -19.516 19.312 1.74 1 91.69 376 ARG A CA 1
ATOM 2837 C C . ARG A 1 376 ? -19.047 18.953 3.146 1 91.69 376 ARG A C 1
ATOM 2839 O O . ARG A 1 376 ? -19.625 19.406 4.133 1 91.69 376 ARG A O 1
ATOM 2846 N N . PRO A 1 377 ? -18.016 18.219 3.207 1 93.25 377 PRO A N 1
ATOM 2847 C CA . PRO A 1 377 ? -17.531 17.859 4.543 1 93.25 377 PRO A CA 1
ATOM 2848 C C . PRO A 1 377 ? -16.828 19.016 5.25 1 93.25 377 PRO A C 1
ATOM 2850 O O . PRO A 1 377 ? -16.453 20 4.605 1 93.25 377 PRO A O 1
ATOM 2853 N N . GLY A 1 378 ? -16.688 18.891 6.574 1 92.75 378 GLY A N 1
ATOM 2854 C CA . GLY A 1 378 ? -15.969 19.859 7.375 1 92.75 378 GLY A CA 1
ATOM 2855 C C . GLY A 1 378 ? -16.562 20.062 8.75 1 92.75 378 GLY A C 1
ATOM 2856 O O . GLY A 1 378 ? -17.797 20.031 8.914 1 92.75 378 GLY A O 1
ATOM 2857 N N . VAL A 1 379 ? -15.703 20.281 9.648 1 93.44 379 VAL A N 1
ATOM 2858 C CA . VAL A 1 379 ? -16.156 20.484 11.023 1 93.44 379 VAL A CA 1
ATOM 2859 C C . VAL A 1 379 ? -15.336 21.594 11.672 1 93.44 379 VAL A C 1
ATOM 2861 O O . VAL A 1 379 ? -14.383 22.109 11.078 1 93.44 379 VAL A O 1
ATOM 2864 N N . ASN A 1 380 ? -15.812 22.031 12.789 1 91.62 380 ASN A N 1
ATOM 2865 C CA . ASN A 1 380 ? -15.07 23.016 13.562 1 91.62 380 ASN A CA 1
ATOM 2866 C C . ASN A 1 380 ? -13.969 22.359 14.391 1 91.62 380 ASN A C 1
ATOM 2868 O O . ASN A 1 380 ? -13.992 21.156 14.617 1 91.62 380 ASN A O 1
ATOM 2872 N N . GLY A 1 381 ? -12.93 23.188 14.805 1 92.5 381 GLY A N 1
ATOM 2873 C CA . GLY A 1 381 ? -11.938 22.625 15.695 1 92.5 381 GLY A CA 1
ATOM 2874 C C . GLY A 1 381 ? -10.898 23.625 16.156 1 92.5 381 GLY A C 1
ATOM 2875 O O . GLY A 1 381 ? -10.172 23.375 17.125 1 92.5 381 GLY A O 1
ATOM 2876 N N . VAL A 1 382 ? -10.836 24.766 15.562 1 90.88 382 VAL A N 1
ATOM 2877 C CA . VAL A 1 382 ? -9.711 25.672 15.781 1 90.88 382 VAL A CA 1
ATOM 2878 C C . VAL A 1 382 ? -9.812 26.297 17.172 1 90.88 382 VAL A C 1
ATOM 2880 O O . VAL A 1 382 ? -8.805 26.516 17.844 1 90.88 382 VAL A O 1
ATOM 2883 N N . GLU A 1 383 ? -10.984 26.656 17.594 1 90.62 383 GLU A N 1
ATOM 2884 C CA . GLU A 1 383 ? -11.188 27.25 18.922 1 90.62 383 GLU A CA 1
ATOM 2885 C C . GLU A 1 383 ? -11.039 26.219 20.016 1 90.62 383 GLU A C 1
ATOM 2887 O O . GLU A 1 383 ? -10.578 26.531 21.125 1 90.62 383 GLU A O 1
ATOM 2892 N N . GLU A 1 384 ? -11.383 25 19.672 1 93 384 GLU A N 1
ATOM 2893 C CA . GLU A 1 384 ? -11.461 23.938 20.672 1 93 384 GLU A CA 1
ATOM 2894 C C . GLU A 1 384 ? -10.125 23.203 20.797 1 93 384 GLU A C 1
ATOM 2896 O O . GLU A 1 384 ? -9.867 22.531 21.797 1 93 384 GLU A O 1
ATOM 2901 N N . ARG A 1 385 ? -9.305 23.281 19.828 1 95.38 385 ARG A N 1
ATOM 2902 C CA . ARG A 1 385 ? -8.164 22.391 19.641 1 95.38 385 ARG A CA 1
ATOM 2903 C C . ARG A 1 385 ? -7.285 22.344 20.875 1 95.38 385 ARG A C 1
ATOM 2905 O O . ARG A 1 385 ? -7.066 21.266 21.453 1 95.38 385 ARG A O 1
ATOM 2912 N N . LEU A 1 386 ? -6.82 23.5 21.422 1 96.5 386 LEU A N 1
ATOM 2913 C CA . LEU A 1 386 ? -5.871 23.5 22.531 1 96.5 386 LEU A CA 1
ATOM 2914 C C . LEU A 1 386 ? -6.531 23 23.812 1 96.5 386 LEU A C 1
ATOM 2916 O O . LEU A 1 386 ? -5.934 22.219 24.547 1 96.5 386 LEU A O 1
ATOM 2920 N N . SER A 1 387 ? -7.742 23.406 24.062 1 96.12 387 SER A N 1
ATOM 2921 C CA . SER A 1 387 ? -8.438 22.984 25.266 1 96.12 387 SER A CA 1
ATOM 2922 C C . SER A 1 387 ? -8.711 21.484 25.25 1 96.12 387 SER A C 1
ATOM 2924 O O . SER A 1 387 ? -8.602 20.812 26.266 1 96.12 387 SER A O 1
ATOM 2926 N N . LEU A 1 388 ? -9.094 21 24.094 1 97.12 388 LEU A N 1
ATOM 2927 C CA . LEU A 1 388 ? -9.336 19.562 23.969 1 97.12 388 LEU A CA 1
ATOM 2928 C C . LEU A 1 388 ? -8.055 18.766 24.203 1 97.12 388 LEU A C 1
ATOM 2930 O O . LEU A 1 388 ? -8.055 17.797 24.969 1 97.12 388 LEU A O 1
ATOM 2934 N N . LEU A 1 389 ? -7.012 19.188 23.594 1 97.88 389 LEU A N 1
ATOM 2935 C CA . LEU A 1 389 ? -5.742 18.484 23.734 1 97.88 389 LEU A CA 1
ATOM 2936 C C . LEU A 1 389 ? -5.215 18.609 25.156 1 97.88 389 LEU A C 1
ATOM 2938 O O . LEU A 1 389 ? -4.586 17.688 25.688 1 97.88 389 LEU A O 1
ATOM 2942 N N . TRP A 1 390 ? -5.484 19.75 25.828 1 97.88 390 TRP A N 1
ATOM 2943 C CA . TRP A 1 390 ? -5.051 20 27.188 1 97.88 390 TRP A CA 1
ATOM 2944 C C . TRP A 1 390 ? -5.668 18.984 28.156 1 97.88 390 TRP A C 1
ATOM 2946 O O . TRP A 1 390 ? -5.117 18.719 29.219 1 97.88 390 TRP A O 1
ATOM 2956 N N . GLU A 1 391 ? -6.805 18.453 27.797 1 97.06 391 GLU A N 1
ATOM 2957 C CA . GLU A 1 391 ? -7.434 17.438 28.625 1 97.06 391 GLU A CA 1
ATOM 2958 C C . GLU A 1 391 ? -6.48 16.281 28.906 1 97.06 391 GLU A C 1
ATOM 2960 O O . GLU A 1 391 ? -6.496 15.695 30 1 97.06 391 GLU A O 1
ATOM 2965 N N . LYS A 1 392 ? -5.699 15.945 27.906 1 96.5 392 LYS A N 1
ATOM 2966 C CA . LYS A 1 392 ? -4.742 14.852 28.078 1 96.5 392 LYS A CA 1
ATOM 2967 C C . LYS A 1 392 ? -3.621 15.242 29.031 1 96.5 392 LYS A C 1
ATOM 2969 O O . LYS A 1 392 ? -3.102 14.398 29.766 1 96.5 392 LYS A O 1
ATOM 2974 N N . VAL A 1 393 ? -3.25 16.484 29.047 1 96.75 393 VAL A N 1
ATOM 2975 C CA . VAL A 1 393 ? -2.273 16.984 30 1 96.75 393 VAL A CA 1
ATOM 2976 C C . VAL A 1 393 ? -2.883 17 31.406 1 96.75 393 VAL A C 1
ATOM 2978 O O . VAL A 1 393 ? -2.258 16.547 32.375 1 96.75 393 VAL A O 1
ATOM 2981 N N . HIS A 1 394 ? -4.094 17.484 31.484 1 96.88 394 HIS A N 1
ATOM 2982 C CA . HIS A 1 394 ? -4.809 17.594 32.75 1 96.88 394 HIS A CA 1
ATOM 2983 C C . HIS A 1 394 ? -4.906 16.234 33.438 1 96.88 394 HIS A C 1
ATOM 2985 O O . HIS A 1 394 ? -4.715 16.141 34.656 1 96.88 394 HIS A O 1
ATOM 2991 N N . TRP A 1 395 ? -5.133 15.203 32.719 1 96.19 395 TRP A N 1
ATOM 2992 C CA . TRP A 1 395 ? -5.355 13.883 33.281 1 96.19 395 TRP A CA 1
ATOM 2993 C C . TRP A 1 395 ? -4.047 13.094 33.344 1 96.19 395 TRP A C 1
ATOM 2995 O O . TRP A 1 395 ? -4.047 11.914 33.688 1 96.19 395 TRP A O 1
ATOM 3005 N N . GLY A 1 396 ? -2.975 13.633 32.938 1 95.5 396 GLY A N 1
ATOM 3006 C CA . GLY A 1 396 ? -1.659 13.031 33.094 1 95.5 396 GLY A CA 1
ATOM 3007 C C . GLY A 1 396 ? -1.326 12.047 31.984 1 95.5 396 GLY A C 1
ATOM 3008 O O . GLY A 1 396 ? -0.409 11.234 32.125 1 95.5 396 GLY A O 1
ATOM 3009 N N . GLU A 1 397 ? -2.018 12.156 30.891 1 95.56 397 GLU A N 1
ATOM 3010 C CA . GLU A 1 397 ? -1.836 11.211 29.797 1 95.56 397 GLU A CA 1
ATOM 3011 C C . GLU A 1 397 ? -0.881 11.766 28.734 1 95.56 397 GLU A C 1
ATOM 3013 O O . GLU A 1 397 ? -0.433 11.031 27.859 1 95.56 397 GLU A O 1
ATOM 3018 N N . LEU A 1 398 ? -0.586 13 28.844 1 96.06 398 LEU A N 1
ATOM 3019 C CA . LEU A 1 398 ? 0.327 13.688 27.938 1 96.06 398 LEU A CA 1
ATOM 3020 C C . LEU A 1 398 ? 1.207 14.672 28.703 1 96.06 398 LEU A C 1
ATOM 3022 O O . LEU A 1 398 ? 0.712 15.438 29.531 1 96.06 398 LEU A O 1
ATOM 3026 N N . LYS A 1 399 ? 2.459 14.57 28.422 1 96.81 399 LYS A N 1
ATOM 3027 C CA . LYS A 1 399 ? 3.35 15.562 29.031 1 96.81 399 LYS A CA 1
ATOM 3028 C C . LYS A 1 399 ? 3.121 16.938 28.422 1 96.81 399 LYS A C 1
ATOM 3030 O O . LYS A 1 399 ? 2.805 17.062 27.234 1 96.81 399 LYS A O 1
ATOM 3035 N N . LEU A 1 400 ? 3.307 17.938 29.25 1 97.44 400 LEU A N 1
ATOM 3036 C CA . LEU A 1 400 ? 3.123 19.297 28.781 1 97.44 400 LEU A CA 1
ATOM 3037 C C . LEU A 1 400 ? 4.086 19.625 27.641 1 97.44 400 LEU A C 1
ATOM 3039 O O . LEU A 1 400 ? 3.729 20.344 26.703 1 97.44 400 LEU A O 1
ATOM 3043 N N . GLU A 1 401 ? 5.301 19.062 27.719 1 97.94 401 GLU A N 1
ATOM 3044 C CA . GLU A 1 401 ? 6.281 19.266 26.656 1 97.94 401 GLU A CA 1
ATOM 3045 C C . GLU A 1 401 ? 5.766 18.719 25.328 1 97.94 401 GLU A C 1
ATOM 3047 O O . GLU A 1 401 ? 5.934 19.359 24.281 1 97.94 401 GLU A O 1
ATOM 3052 N N . ASP A 1 402 ? 5.18 17.547 25.438 1 97.81 402 ASP A N 1
ATOM 3053 C CA . ASP A 1 402 ? 4.637 16.938 24.234 1 97.81 402 ASP A CA 1
ATOM 3054 C C . ASP A 1 402 ? 3.436 17.719 23.703 1 97.81 402 ASP A C 1
ATOM 3056 O O . ASP A 1 402 ? 3.227 17.812 22.5 1 97.81 402 ASP A O 1
ATOM 3060 N N . PHE A 1 403 ? 2.668 18.234 24.625 1 97.94 403 PHE A N 1
ATOM 3061 C CA . PHE A 1 403 ? 1.575 19.125 24.234 1 97.94 403 PHE A CA 1
ATOM 3062 C C . PHE A 1 403 ? 2.096 20.312 23.438 1 97.94 403 PHE A C 1
ATOM 3064 O O . PHE A 1 403 ? 1.54 20.641 22.391 1 97.94 403 PHE A O 1
ATOM 3071 N N . VAL A 1 404 ? 3.129 20.922 23.859 1 98.5 404 VAL A N 1
ATOM 3072 C CA . VAL A 1 404 ? 3.73 22.078 23.172 1 98.5 404 VAL A CA 1
ATOM 3073 C C . VAL A 1 404 ? 4.25 21.641 21.812 1 98.5 404 VAL A C 1
ATOM 3075 O O . VAL A 1 404 ? 4.082 22.359 20.828 1 98.5 404 VAL A O 1
ATOM 3078 N N . LYS A 1 405 ? 4.82 20.469 21.766 1 98.12 405 LYS A N 1
ATOM 3079 C CA . LYS A 1 405 ? 5.34 19.953 20.5 1 98.12 405 LYS A CA 1
ATOM 3080 C C . LYS A 1 405 ? 4.23 19.844 19.453 1 98.12 405 LYS A C 1
ATOM 3082 O O . LYS A 1 405 ? 4.336 20.391 18.359 1 98.12 405 LYS A O 1
ATOM 3087 N N . ILE A 1 406 ? 3.143 19.203 19.797 1 98 406 ILE A N 1
ATOM 3088 C CA . ILE A 1 406 ? 2.156 18.812 18.797 1 98 406 ILE A CA 1
ATOM 3089 C C . ILE A 1 406 ? 1.231 19.984 18.5 1 98 406 ILE A C 1
ATOM 3091 O O . ILE A 1 406 ? 0.488 19.969 17.516 1 98 406 ILE A O 1
ATOM 3095 N N . THR A 1 407 ? 1.288 21.109 19.297 1 97.62 407 THR A N 1
ATOM 3096 C CA . THR A 1 407 ? 0.342 22.188 19.094 1 97.62 407 THR A CA 1
ATOM 3097 C C . THR A 1 407 ? 1.055 23.438 18.547 1 97.62 407 THR A C 1
ATOM 3099 O O . THR A 1 407 ? 0.409 24.375 18.078 1 97.62 407 THR A O 1
ATOM 3102 N N . SER A 1 408 ? 2.438 23.406 18.641 1 98 408 SER A N 1
ATOM 3103 C CA . SER A 1 408 ? 3.09 24.672 18.312 1 98 408 SER A CA 1
ATOM 3104 C C . SER A 1 408 ? 4.48 24.438 17.734 1 98 408 SER A C 1
ATOM 3106 O O . SER A 1 408 ? 4.688 24.594 16.516 1 98 408 SER A O 1
ATOM 3108 N N . SER A 1 409 ? 5.449 23.906 18.5 1 98.19 409 SER A N 1
ATOM 3109 C CA . SER A 1 409 ? 6.863 23.922 18.141 1 98.19 409 SER A CA 1
ATOM 3110 C C . SER A 1 409 ? 7.129 23.109 16.875 1 98.19 409 SER A C 1
ATOM 3112 O O . SER A 1 409 ? 7.91 23.516 16.016 1 98.19 409 SER A O 1
ATOM 3114 N N . ASN A 1 410 ? 6.512 21.953 16.797 1 97.31 410 ASN A N 1
ATOM 3115 C CA . ASN A 1 410 ? 6.773 21.109 15.633 1 97.31 410 ASN A CA 1
ATOM 3116 C C . ASN A 1 410 ? 6.316 21.781 14.344 1 97.31 410 ASN A C 1
ATOM 3118 O O . ASN A 1 410 ? 6.98 21.672 13.312 1 97.31 410 ASN A O 1
ATOM 3122 N N . ALA A 1 411 ? 5.152 22.375 14.422 1 96.44 411 ALA A N 1
ATOM 3123 C CA . ALA A 1 411 ? 4.688 23.109 13.242 1 96.44 411 ALA A CA 1
ATOM 3124 C C . ALA A 1 411 ? 5.656 24.234 12.867 1 96.44 411 ALA A C 1
ATOM 3126 O O . ALA A 1 411 ? 5.977 24.422 11.695 1 96.44 411 ALA A O 1
ATOM 3127 N N . ALA A 1 412 ? 6.109 24.984 13.844 1 97.25 412 ALA A N 1
ATOM 3128 C CA . ALA A 1 412 ? 7.062 26.062 13.609 1 97.25 412 ALA A CA 1
ATOM 3129 C C . ALA A 1 412 ? 8.352 25.531 12.984 1 97.25 412 ALA A C 1
ATOM 3131 O O . ALA A 1 412 ? 8.891 26.125 12.055 1 97.25 412 ALA A O 1
ATOM 3132 N N . LYS A 1 413 ? 8.828 24.406 13.5 1 97.31 413 LYS A N 1
ATOM 3133 C CA . LYS A 1 413 ? 10.039 23.781 12.977 1 97.31 413 LYS A CA 1
ATOM 3134 C C . LYS A 1 413 ? 9.836 23.297 11.539 1 97.31 413 LYS A C 1
ATOM 3136 O O . LYS A 1 413 ? 10.695 23.5 10.68 1 97.31 413 LYS A O 1
ATOM 3141 N N . THR A 1 414 ? 8.719 22.734 11.328 1 96.06 414 THR A N 1
ATOM 3142 C CA . THR A 1 414 ? 8.398 22.156 10.031 1 96.06 414 THR A CA 1
ATOM 3143 C C . THR A 1 414 ? 8.383 23.219 8.938 1 96.06 414 THR A C 1
ATOM 3145 O O . THR A 1 414 ? 8.82 22.969 7.812 1 96.06 414 THR A O 1
ATOM 3148 N N . PHE A 1 415 ? 7.961 24.406 9.328 1 95.25 415 PHE A N 1
ATOM 3149 C CA . PHE A 1 415 ? 7.793 25.438 8.305 1 95.25 415 PHE A CA 1
ATOM 3150 C C . PHE A 1 415 ? 8.875 26.5 8.422 1 95.25 415 PHE A C 1
ATOM 3152 O O . PHE A 1 415 ? 8.734 27.594 7.883 1 95.25 415 PHE A O 1
ATOM 3159 N N . GLY A 1 416 ? 9.898 26.219 9.172 1 95.5 416 GLY A N 1
ATOM 3160 C CA . GLY A 1 416 ? 11.086 27.062 9.211 1 95.5 416 GLY A CA 1
ATOM 3161 C C . GLY A 1 416 ? 10.875 28.344 9.984 1 95.5 416 GLY A C 1
ATOM 3162 O O . GLY A 1 416 ? 11.445 29.375 9.641 1 95.5 416 GLY A O 1
ATOM 3163 N N . LEU A 1 417 ? 10.062 28.297 10.992 1 97.12 417 LEU A N 1
ATOM 3164 C CA . LEU A 1 417 ? 9.734 29.5 11.75 1 97.12 417 LEU A CA 1
ATOM 3165 C C . LEU A 1 417 ? 10.312 29.438 13.164 1 97.12 417 LEU A C 1
ATOM 3167 O O . LEU A 1 417 ? 10.312 30.438 13.883 1 97.12 417 LEU A O 1
ATOM 3171 N N . TYR A 1 418 ? 10.797 28.281 13.555 1 97.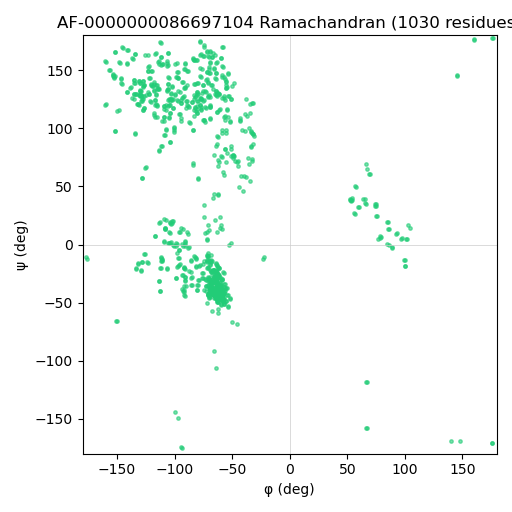25 418 TYR A N 1
ATOM 3172 C CA . TYR A 1 418 ? 11.336 28.047 14.891 1 97.25 418 TYR A CA 1
ATOM 3173 C C . TYR A 1 418 ? 12.766 28.562 14.992 1 97.25 418 TYR A C 1
ATOM 3175 O O . TYR A 1 418 ? 13.57 28.375 14.07 1 97.25 418 TYR A O 1
ATOM 3183 N N . PRO A 1 419 ? 13.141 29.359 15.992 1 97.62 419 PRO A N 1
ATOM 3184 C CA . PRO A 1 419 ? 12.391 29.594 17.234 1 97.62 419 PRO A CA 1
ATOM 3185 C C . PRO A 1 419 ? 11.68 30.953 17.234 1 97.62 419 PRO A C 1
ATOM 3187 O O . PRO A 1 419 ? 11.219 31.406 18.281 1 97.62 419 PRO A O 1
ATOM 3190 N N . GLN A 1 420 ? 11.656 31.625 16.078 1 97.69 420 GLN A N 1
ATOM 3191 C CA . GLN A 1 420 ? 10.898 32.875 16.016 1 97.69 420 GLN A CA 1
ATOM 3192 C C . GLN A 1 420 ? 9.477 32.688 16.531 1 97.69 420 GLN A C 1
ATOM 3194 O O . GLN A 1 420 ? 8.953 33.531 17.266 1 97.69 420 GLN A O 1
ATOM 3199 N N . LYS A 1 421 ? 8.859 31.641 16.062 1 97.19 421 LYS A N 1
ATOM 3200 C CA . LYS A 1 421 ? 7.566 31.172 16.547 1 97.19 421 LYS A CA 1
ATOM 3201 C C . LYS A 1 421 ? 7.691 29.812 17.234 1 97.19 421 LYS A C 1
ATOM 3203 O O . LYS A 1 421 ? 8.672 29.094 17.016 1 97.19 421 LYS A O 1
ATOM 3208 N N . GLY A 1 422 ? 6.754 29.5 18.078 1 97.88 422 GLY A N 1
ATOM 3209 C CA . GLY A 1 422 ? 6.652 28.156 18.641 1 97.88 422 GLY A CA 1
ATOM 3210 C C . GLY A 1 422 ? 7.523 27.953 19.859 1 97.88 422 GLY A C 1
ATOM 3211 O O . GLY A 1 422 ? 7.723 26.828 20.312 1 97.88 422 GLY A O 1
ATOM 3212 N N . ARG A 1 423 ? 8.008 29.062 20.391 1 98.5 423 ARG A N 1
ATOM 3213 C CA . ARG A 1 423 ? 8.875 28.953 21.547 1 98.5 423 ARG A CA 1
ATOM 3214 C C . ARG A 1 423 ? 8.82 30.219 22.406 1 98.5 423 ARG A C 1
ATOM 3216 O O . ARG A 1 423 ? 8.625 31.312 21.875 1 98.5 423 ARG A O 1
ATOM 3223 N N . ILE A 1 424 ? 8.945 30.062 23.688 1 98.69 424 ILE A N 1
ATOM 3224 C CA . ILE A 1 424 ? 9.133 31.172 24.625 1 98.69 424 ILE A CA 1
ATOM 3225 C C . ILE A 1 424 ? 10.609 31.281 25 1 98.69 424 ILE A C 1
ATOM 3227 O O . ILE A 1 424 ? 11.07 30.594 25.922 1 98.69 424 ILE A O 1
ATOM 3231 N N . GLU A 1 425 ? 11.219 32.188 24.359 1 98.12 425 GLU A N 1
ATOM 3232 C CA . GLU A 1 425 ? 12.641 32.438 24.578 1 98.12 425 GLU A CA 1
ATOM 3233 C C . GLU A 1 425 ? 13.031 33.844 24.109 1 98.12 425 GLU A C 1
ATOM 3235 O O . GLU A 1 425 ? 12.336 34.438 23.297 1 98.12 425 GLU A O 1
ATOM 3240 N N . LYS A 1 426 ? 14.125 34.281 24.703 1 98.19 426 LYS A N 1
ATOM 3241 C CA . LYS A 1 426 ? 14.625 35.594 24.25 1 98.19 426 LYS A CA 1
ATOM 3242 C C . LYS A 1 426 ? 14.797 35.625 22.734 1 98.19 426 LYS A C 1
ATOM 3244 O O . LYS A 1 426 ? 15.391 34.719 22.156 1 98.19 426 LYS A O 1
ATOM 3249 N N . GLY A 1 427 ? 14.227 36.594 22.156 1 98.12 427 GLY A N 1
ATOM 3250 C CA . GLY A 1 427 ? 14.375 36.75 20.719 1 98.12 427 GLY A CA 1
ATOM 3251 C C . GLY A 1 427 ? 13.18 36.25 19.922 1 98.12 427 GLY A C 1
ATOM 3252 O O . GLY A 1 427 ? 12.977 36.656 18.781 1 98.12 427 GLY A O 1
ATOM 3253 N N . SER A 1 428 ? 12.336 35.438 20.484 1 98.44 428 SER A N 1
ATOM 3254 C CA . SER A 1 428 ? 11.133 34.938 19.828 1 98.44 428 SER A CA 1
ATOM 3255 C C . SER A 1 428 ? 10.031 35.969 19.828 1 98.44 428 SER A C 1
ATOM 3257 O O . SER A 1 428 ? 10.023 36.875 20.656 1 98.44 428 SER A O 1
ATOM 3259 N N . ASP A 1 429 ? 9.18 35.875 18.828 1 97.88 429 ASP A N 1
ATOM 3260 C CA . ASP A 1 429 ? 7.965 36.656 18.875 1 97.88 429 ASP A CA 1
ATOM 3261 C C . ASP A 1 429 ? 7.164 36.375 20.141 1 97.88 429 ASP A C 1
ATOM 3263 O O . ASP A 1 429 ? 7.121 35.219 20.609 1 97.88 429 ASP A O 1
ATOM 3267 N N . ALA A 1 430 ? 6.586 37.406 20.656 1 98 430 ALA A N 1
ATOM 3268 C CA . ALA A 1 430 ? 5.77 37.188 21.859 1 98 430 ALA A CA 1
ATOM 3269 C C . ALA A 1 430 ? 4.395 36.625 21.5 1 98 430 ALA A C 1
ATOM 3271 O O . ALA A 1 430 ? 3.371 37.281 21.75 1 98 430 ALA A O 1
ATOM 3272 N N . ASP A 1 431 ? 4.375 35.562 20.859 1 97.62 431 ASP A N 1
ATOM 3273 C CA . ASP A 1 431 ? 3.186 34.75 20.672 1 97.62 431 ASP A CA 1
ATOM 3274 C C . ASP A 1 431 ? 2.998 33.781 21.844 1 97.62 431 ASP A C 1
ATOM 3276 O O . ASP A 1 431 ? 3.643 32.719 21.906 1 97.62 431 ASP A O 1
ATOM 3280 N N . ILE A 1 432 ? 2.059 34.125 22.672 1 98.31 432 ILE A N 1
ATOM 3281 C CA . ILE A 1 432 ? 1.974 33.438 23.969 1 98.31 432 ILE A CA 1
ATOM 3282 C C . ILE A 1 432 ? 0.514 33.125 24.297 1 98.31 432 ILE A C 1
ATOM 3284 O O . ILE A 1 432 ? -0.366 33.969 24.062 1 98.31 432 ILE A O 1
ATOM 3288 N N . THR A 1 433 ? 0.27 32 24.734 1 98.19 433 THR A N 1
ATOM 3289 C CA . THR A 1 433 ? -1.029 31.609 25.266 1 98.19 433 THR A CA 1
ATOM 3290 C C . THR A 1 433 ? -0.92 31.234 26.75 1 98.19 433 THR A C 1
ATOM 3292 O O . THR A 1 433 ? -0.141 30.359 27.125 1 98.19 433 THR A O 1
ATOM 3295 N N . ILE A 1 434 ? -1.627 31.922 27.578 1 98.5 434 ILE A N 1
ATOM 3296 C CA . ILE A 1 434 ? -1.688 31.609 29 1 98.5 434 ILE A CA 1
ATOM 3297 C C . ILE A 1 434 ? -2.916 30.75 29.281 1 98.5 434 ILE A C 1
ATOM 3299 O O . ILE A 1 434 ? -4.051 31.219 29.172 1 98.5 434 ILE A O 1
ATOM 3303 N N . MET A 1 435 ? -2.67 29.547 29.641 1 97.5 435 MET A N 1
ATOM 3304 C CA . MET A 1 435 ? -3.709 28.562 29.938 1 97.5 435 MET A CA 1
ATOM 3305 C C . MET A 1 435 ? -4.023 28.531 31.438 1 97.5 435 MET A C 1
ATOM 3307 O O . MET A 1 435 ? -3.123 28.375 32.25 1 97.5 435 MET A O 1
ATOM 3311 N N . ASN A 1 436 ? -5.25 28.719 31.734 1 97.19 436 ASN A N 1
ATOM 3312 C CA . ASN A 1 436 ? -5.711 28.562 33.125 1 97.19 436 ASN A CA 1
ATOM 3313 C C . ASN A 1 436 ? -6.246 27.156 33.344 1 97.19 436 ASN A C 1
ATOM 3315 O O . ASN A 1 436 ? -7.34 26.812 32.906 1 97.19 436 ASN A O 1
ATOM 3319 N N . PRO A 1 437 ? -5.543 26.359 34.062 1 95.56 437 PRO A N 1
ATOM 3320 C CA . PRO A 1 437 ? -5.938 24.953 34.25 1 95.56 437 PRO A CA 1
ATOM 3321 C C . PRO A 1 437 ? -7.148 24.797 35.156 1 95.56 437 PRO A C 1
ATOM 3323 O O . PRO A 1 437 ? -7.73 23.719 35.219 1 95.56 437 PRO A O 1
ATOM 3326 N N . LYS A 1 438 ? -7.586 25.797 35.812 1 93.38 438 LYS A N 1
ATOM 3327 C CA . LYS A 1 438 ? -8.664 25.703 36.781 1 93.38 438 LYS A CA 1
ATOM 3328 C C . LYS A 1 438 ? -10.008 26.062 36.156 1 93.38 438 LYS A C 1
ATOM 3330 O O . LYS A 1 438 ? -11.062 25.766 36.719 1 93.38 438 LYS A O 1
ATOM 3335 N N . ASN A 1 439 ? -9.945 26.672 35.062 1 92.94 439 ASN A N 1
ATOM 3336 C CA . ASN A 1 439 ? -11.195 27.031 34.406 1 92.94 439 ASN A CA 1
ATOM 3337 C C . ASN A 1 439 ? -11.781 25.828 33.656 1 92.94 439 ASN A C 1
ATOM 3339 O O . ASN A 1 439 ? -11.148 25.266 32.75 1 92.94 439 ASN A O 1
ATOM 3343 N N . VAL A 1 440 ? -12.969 25.438 34.062 1 93.69 440 VAL A N 1
ATOM 3344 C CA . VAL A 1 440 ? -13.695 24.344 33.438 1 93.69 440 VAL A CA 1
ATOM 3345 C C . VAL A 1 440 ? -14.797 24.891 32.531 1 93.69 440 VAL A C 1
ATOM 3347 O O . VAL A 1 440 ? -15.562 25.766 32.938 1 93.69 440 VAL A O 1
ATOM 3350 N N . ARG A 1 441 ? -14.828 24.406 31.375 1 91.38 441 ARG A N 1
ATOM 3351 C CA . ARG A 1 441 ? -15.812 24.875 30.406 1 91.38 441 ARG A CA 1
ATOM 3352 C C . ARG A 1 441 ? -16.453 23.703 29.656 1 91.38 441 ARG A C 1
ATOM 3354 O O . ARG A 1 441 ? -15.789 22.719 29.375 1 91.38 441 ARG A O 1
ATOM 3361 N N . LYS A 1 442 ? -17.719 23.844 29.422 1 93.88 442 LYS A N 1
ATOM 3362 C CA . LYS A 1 442 ? -18.422 22.922 28.531 1 93.88 442 LYS A CA 1
ATOM 3363 C C . LYS A 1 442 ? -18.547 23.484 27.125 1 93.88 442 LYS A C 1
ATOM 3365 O O . LYS A 1 442 ? -19.094 24.578 26.938 1 93.88 442 LYS A O 1
ATOM 3370 N N . ILE A 1 443 ? -18.078 22.781 26.125 1 92.5 443 ILE A N 1
ATOM 3371 C CA . ILE A 1 443 ? -18.141 23.25 24.75 1 92.5 443 ILE A CA 1
ATOM 3372 C C . ILE A 1 443 ? -19.578 23.219 24.25 1 92.5 443 ILE A C 1
ATOM 3374 O O . ILE A 1 443 ? -20.297 22.219 24.422 1 92.5 443 ILE A O 1
ATOM 3378 N N . SER A 1 444 ? -20.016 24.312 23.75 1 89 444 SER A N 1
ATOM 3379 C CA . SER A 1 444 ? -21.375 24.422 23.188 1 89 444 SER A CA 1
ATOM 3380 C C . SER A 1 444 ? -21.438 25.469 22.094 1 89 444 SER A C 1
ATOM 3382 O O . SER A 1 444 ? -20.531 26.281 21.938 1 89 444 SER A O 1
ATOM 3384 N N . LEU A 1 445 ? -22.547 25.406 21.359 1 85.44 445 LEU A N 1
ATOM 3385 C CA . LEU A 1 445 ? -22.781 26.406 20.312 1 85.44 445 LEU A CA 1
ATOM 3386 C C . LEU A 1 445 ? -22.906 27.797 20.922 1 85.44 445 LEU A C 1
ATOM 3388 O O . LEU A 1 445 ? -22.516 28.781 20.297 1 85.44 445 LEU A O 1
ATOM 3392 N N . LYS A 1 446 ? -23.359 27.844 22.109 1 78.31 446 LYS A N 1
ATOM 3393 C CA . LYS A 1 446 ? -23.594 29.125 22.797 1 78.31 446 LYS A CA 1
ATOM 3394 C C . LYS A 1 446 ? -22.266 29.734 23.266 1 78.31 446 LYS A C 1
ATOM 3396 O O . LYS A 1 446 ? -22.125 30.953 23.328 1 78.31 446 LYS A O 1
ATOM 3401 N N . THR A 1 447 ? -21.406 28.906 23.516 1 72.38 447 THR A N 1
ATOM 3402 C CA . THR A 1 447 ? -20.172 29.375 24.125 1 72.38 447 THR A CA 1
ATOM 3403 C C . THR A 1 447 ? -19.094 29.594 23.062 1 72.38 447 THR A C 1
ATOM 3405 O O . THR A 1 447 ? -18 30.078 23.359 1 72.38 447 THR A O 1
ATOM 3408 N N . GLN A 1 448 ? -19.484 29.219 21.875 1 73.62 448 GLN A N 1
ATOM 3409 C CA . GLN A 1 448 ? -18.516 29.438 20.797 1 73.62 448 GLN A CA 1
ATOM 3410 C C . GLN A 1 448 ? -18.438 30.906 20.422 1 73.62 448 GLN A C 1
ATOM 3412 O O . GLN A 1 448 ? -19.453 31.594 20.344 1 73.62 448 GLN A O 1
ATOM 3417 N N . THR A 1 449 ? -17.375 31.422 20.469 1 60.44 449 THR A N 1
ATOM 3418 C CA . THR A 1 449 ? -17.203 32.875 20.312 1 60.44 449 THR A CA 1
ATOM 3419 C C . THR A 1 449 ? -16.953 33.219 18.844 1 60.44 449 THR A C 1
ATOM 3421 O O . THR A 1 449 ? -17.453 34.25 18.359 1 60.44 449 THR A O 1
ATOM 3424 N N . SER A 1 450 ? -16.266 32.375 18.219 1 60.53 450 SER A N 1
ATOM 3425 C CA . SER A 1 450 ? -15.742 32.906 16.969 1 60.53 450 SER A CA 1
ATOM 3426 C C . SER A 1 450 ? -16.062 32 15.781 1 60.53 450 SER A C 1
ATOM 3428 O O . SER A 1 450 ? -15.977 32.438 14.633 1 60.53 450 SER A O 1
ATOM 3430 N N . THR A 1 451 ? -16.406 30.953 16.062 1 66.31 451 THR A N 1
ATOM 3431 C CA . THR A 1 451 ? -16.75 30.062 14.969 1 66.31 451 THR A CA 1
ATOM 3432 C C . THR A 1 451 ? -18.172 30.328 14.484 1 66.31 451 THR A C 1
ATOM 3434 O O . THR A 1 451 ? -19.125 30.297 15.281 1 66.31 451 THR A O 1
ATOM 3437 N N . LYS A 1 452 ? -18.266 30.703 13.273 1 66.75 452 LYS A N 1
ATOM 3438 C CA . LYS A 1 452 ? -19.578 30.891 12.656 1 66.75 452 LYS A CA 1
ATOM 3439 C C . LYS A 1 452 ? -20.125 29.562 12.133 1 66.75 452 LYS A C 1
ATOM 3441 O O . LYS A 1 452 ? -20 29.25 10.945 1 66.75 452 LYS A O 1
ATOM 3446 N N . SER A 1 453 ? -20.422 28.781 13.016 1 77.62 453 SER A N 1
ATOM 3447 C CA . SER A 1 453 ? -20.984 27.5 12.648 1 77.62 453 SER A CA 1
ATOM 3448 C C . SER A 1 453 ? -22.266 27.203 13.43 1 77.62 453 SER A C 1
ATOM 3450 O O . SER A 1 453 ? -22.391 27.609 14.586 1 77.62 453 SER A O 1
ATOM 3452 N N . ASP A 1 454 ? -23.219 26.672 12.758 1 87.69 454 ASP A N 1
ATOM 3453 C CA . ASP A 1 454 ? -24.469 26.297 13.406 1 87.69 454 ASP A CA 1
ATOM 3454 C C . ASP A 1 454 ? -24.406 24.875 13.961 1 87.69 454 ASP A C 1
ATOM 3456 O O . ASP A 1 454 ? -25.422 24.312 14.359 1 87.69 454 ASP A O 1
ATOM 3460 N N . PHE A 1 455 ? -23.234 24.359 13.922 1 91.62 455 PHE A N 1
ATOM 3461 C CA . PHE A 1 455 ? -23.016 23 14.422 1 91.62 455 PHE A CA 1
ATOM 3462 C C . PHE A 1 455 ? -21.641 22.875 15.062 1 91.62 455 PHE A C 1
ATOM 3464 O O . PHE A 1 455 ? -20.672 23.469 14.586 1 91.62 455 PHE A O 1
ATOM 3471 N N . ASN A 1 456 ? -21.562 22.203 16.156 1 93.69 456 ASN A N 1
ATOM 3472 C CA . ASN A 1 456 ? -20.312 21.938 16.844 1 93.69 456 ASN A CA 1
ATOM 3473 C C . ASN A 1 456 ? -20.125 20.453 17.141 1 93.69 456 ASN A C 1
ATOM 3475 O O . ASN A 1 456 ? -20.859 19.875 17.938 1 93.69 456 ASN A O 1
ATOM 3479 N N . VAL A 1 457 ? -19.141 19.875 16.562 1 94.88 457 VAL A N 1
ATOM 3480 C CA . VAL A 1 457 ? -18.938 18.438 16.594 1 94.88 457 VAL A CA 1
ATOM 3481 C C . VAL A 1 457 ? -18.5 18.031 18 1 94.88 457 VAL A C 1
ATOM 3483 O O . VAL A 1 457 ? -18.609 16.859 18.375 1 94.88 457 VAL A O 1
ATOM 3486 N N . PHE A 1 458 ? -18.109 18.969 18.844 1 95.62 458 PHE A N 1
ATOM 3487 C CA . PHE A 1 458 ? -17.609 18.672 20.188 1 95.62 458 PHE A CA 1
ATOM 3488 C C . PHE A 1 458 ? -18.625 19.078 21.25 1 95.62 458 PHE A C 1
ATOM 3490 O O . PHE A 1 458 ? -18.297 19.203 22.422 1 95.62 458 PHE A O 1
ATOM 3497 N N . GLN A 1 459 ? -19.812 19.344 20.828 1 93.88 459 GLN A N 1
ATOM 3498 C CA . GLN A 1 459 ? -20.859 19.797 21.719 1 93.88 459 GLN A CA 1
ATOM 3499 C C . GLN A 1 459 ? -20.984 18.875 22.938 1 93.88 459 GLN A C 1
ATOM 3501 O O . GLN A 1 459 ? -21.094 17.656 22.797 1 93.88 459 GLN A O 1
ATOM 3506 N N . GLY A 1 460 ? -20.891 19.516 24.125 1 93.75 460 GLY A N 1
ATOM 3507 C CA . GLY A 1 460 ? -21.156 18.766 25.344 1 93.75 460 GLY A CA 1
ATOM 3508 C C . GLY A 1 460 ? -19.891 18.312 26.047 1 93.75 460 GLY A C 1
ATOM 3509 O O . GLY A 1 460 ? -19.938 17.953 27.234 1 93.75 460 GLY A O 1
ATOM 3510 N N . ILE A 1 461 ? -18.766 18.391 25.391 1 95.19 461 ILE A N 1
ATOM 3511 C CA . ILE A 1 461 ? -17.531 17.969 26.016 1 95.19 461 ILE A CA 1
ATOM 3512 C C . ILE A 1 461 ? -17.078 18.984 27.062 1 95.19 461 ILE A C 1
ATOM 3514 O O . ILE A 1 461 ? -17.109 20.188 26.812 1 95.19 461 ILE A O 1
ATOM 3518 N N . LYS A 1 462 ? -16.75 18.484 28.188 1 95.62 462 LYS A N 1
ATOM 3519 C CA . LYS A 1 462 ? -16.203 19.312 29.25 1 95.62 462 LYS A CA 1
ATOM 3520 C C . LYS A 1 462 ? -14.68 19.359 29.188 1 95.62 462 LYS A C 1
ATOM 3522 O O . LYS A 1 462 ? -14.031 18.328 29.062 1 95.62 462 LYS A O 1
ATOM 3527 N N . VAL A 1 463 ? -14.094 20.625 29.344 1 95.5 463 VAL A N 1
ATOM 3528 C CA . VAL A 1 463 ? -12.641 20.781 29.297 1 95.5 463 VAL A CA 1
ATOM 3529 C C . VAL A 1 463 ? -12.156 21.531 30.531 1 95.5 463 VAL A C 1
ATOM 3531 O O . VAL A 1 463 ? -12.844 22.422 31.047 1 95.5 463 VAL A O 1
ATOM 3534 N N . HIS A 1 464 ? -11.016 21.234 31.203 1 92.94 464 HIS A N 1
ATOM 3535 C CA . HIS A 1 464 ? -10.477 21.797 32.438 1 92.94 464 HIS A CA 1
ATOM 3536 C C . HIS A 1 464 ? -9.344 22.781 32.156 1 92.94 464 HIS A C 1
ATOM 3538 O O . HIS A 1 464 ? -8.836 23.438 33.062 1 92.94 464 HIS A O 1
ATOM 3544 N N . GLY A 1 465 ? -9.133 23.344 31.109 1 93 465 GLY A N 1
ATOM 3545 C CA . GLY A 1 465 ? -8.102 24.281 30.672 1 93 465 GLY A CA 1
ATOM 3546 C C . GLY A 1 465 ? -8.5 25.078 29.453 1 93 465 GLY A C 1
ATOM 3547 O O . GLY A 1 465 ? -8.82 24.516 28.406 1 93 465 GLY A O 1
ATOM 3548 N N . VAL A 1 466 ? -8.484 26.438 29.719 1 93.44 466 VAL A N 1
ATOM 3549 C CA . VAL A 1 466 ? -8.922 27.328 28.656 1 93.44 466 VAL A CA 1
ATOM 3550 C C . VAL A 1 466 ? -7.953 28.5 28.531 1 93.44 466 VAL A C 1
ATOM 3552 O O . VAL A 1 466 ? -7.438 29 29.531 1 93.44 466 VAL A O 1
ATOM 3555 N N . PRO A 1 467 ? -7.641 28.891 27.328 1 95.44 467 PRO A N 1
ATOM 3556 C CA . PRO A 1 467 ? -6.797 30.062 27.156 1 95.44 467 PRO A CA 1
ATOM 3557 C C . PRO A 1 467 ? -7.422 31.328 27.734 1 95.44 467 PRO A C 1
ATOM 3559 O O . PRO A 1 467 ? -8.414 31.844 27.203 1 95.44 467 PRO A O 1
ATOM 3562 N N . GLU A 1 468 ? -6.801 31.844 28.688 1 96.62 468 GLU A N 1
ATOM 3563 C CA . GLU A 1 468 ? -7.305 33.031 29.375 1 96.62 468 GLU A CA 1
ATOM 3564 C C . GLU A 1 468 ? -6.773 34.312 28.734 1 96.62 468 GLU A C 1
ATOM 3566 O O . GLU A 1 468 ? -7.496 35.312 28.625 1 96.62 468 GLU A O 1
ATOM 3571 N N . VAL A 1 469 ? -5.496 34.281 28.453 1 96.88 469 VAL A N 1
ATOM 3572 C CA . VAL A 1 469 ? -4.832 35.406 27.797 1 96.88 469 VAL A CA 1
ATOM 3573 C C . VAL A 1 469 ? -4.043 34.906 26.594 1 96.88 469 VAL A C 1
ATOM 3575 O O . VAL A 1 469 ? -3.391 33.875 26.656 1 96.88 469 VAL A O 1
ATOM 3578 N N . VAL A 1 470 ? -4.223 35.594 25.484 1 96.06 470 VAL A N 1
ATOM 3579 C CA . VAL A 1 470 ? -3.482 35.25 24.281 1 96.06 470 VAL A CA 1
ATOM 3580 C C . VAL A 1 470 ? -2.811 36.5 23.719 1 96.06 470 VAL A C 1
ATOM 3582 O O . VAL A 1 470 ? -3.467 37.531 23.484 1 96.06 470 VAL A O 1
ATOM 3585 N N . LEU A 1 471 ? -1.524 36.406 23.578 1 96.31 471 LEU A N 1
ATOM 3586 C CA . LEU A 1 471 ? -0.747 37.469 22.953 1 96.31 471 LEU A CA 1
ATOM 3587 C C . LEU A 1 471 ? -0.301 37.031 21.547 1 96.31 471 LEU A C 1
ATOM 3589 O O . LEU A 1 471 ? 0.187 35.938 21.359 1 96.31 471 LEU A O 1
ATOM 3593 N N . ARG A 1 472 ? -0.496 37.906 20.609 1 94.81 472 ARG A N 1
ATOM 3594 C CA . ARG A 1 472 ? 0.037 37.75 19.25 1 94.81 472 ARG A CA 1
ATOM 3595 C C . ARG A 1 472 ? 1.038 38.875 18.938 1 94.81 472 ARG A C 1
ATOM 3597 O O . ARG A 1 472 ? 0.657 40.031 18.781 1 94.81 472 ARG A O 1
ATOM 3604 N N . GLY A 1 473 ? 2.283 38.469 18.859 1 94.12 473 GLY A N 1
ATOM 3605 C CA . GLY A 1 473 ? 3.301 39.5 18.594 1 94.12 473 GLY A CA 1
ATOM 3606 C C . GLY A 1 473 ? 3.348 40.562 19.656 1 94.12 473 GLY A C 1
ATOM 3607 O O . GLY A 1 473 ? 3.459 41.75 19.344 1 94.12 473 GLY A O 1
ATOM 3608 N N . GLY A 1 474 ? 3.068 40.188 20.797 1 94.19 474 GLY A N 1
ATOM 3609 C CA . GLY A 1 474 ? 3.164 41.125 21.922 1 94.19 474 GLY A CA 1
ATOM 3610 C C . GLY A 1 474 ? 1.89 41.906 22.156 1 94.19 474 GLY A C 1
ATOM 3611 O O . GLY A 1 474 ? 1.805 42.688 23.094 1 94.19 474 GLY A O 1
ATOM 3612 N N . GLU A 1 475 ? 0.944 41.719 21.359 1 93.44 475 GLU A N 1
ATOM 3613 C CA . GLU A 1 475 ? -0.349 42.375 21.562 1 93.44 475 GLU A CA 1
ATOM 3614 C C . GLU A 1 475 ? -1.329 41.438 22.266 1 93.44 475 GLU A C 1
ATOM 3616 O O . GLU A 1 475 ? -1.467 40.281 21.891 1 93.44 475 GLU A O 1
ATOM 3621 N N . VAL A 1 476 ? -1.962 41.969 23.281 1 94.56 476 VAL A N 1
ATOM 3622 C CA . VAL A 1 476 ? -2.959 41.188 24 1 94.56 476 VAL A CA 1
ATOM 3623 C C . VAL A 1 476 ? -4.227 41.062 23.156 1 94.56 476 VAL A C 1
ATOM 3625 O O . VAL A 1 476 ? -5.012 42 23.062 1 94.56 476 VAL A O 1
ATOM 3628 N N . MET A 1 477 ? -4.449 39.969 22.609 1 92.62 477 MET A N 1
ATOM 3629 C CA . MET A 1 477 ? -5.578 39.719 21.719 1 92.62 477 MET A CA 1
ATOM 3630 C C . MET A 1 477 ? -6.777 39.188 22.484 1 92.62 477 MET A C 1
ATOM 3632 O O . MET A 1 477 ? -7.926 39.406 22.094 1 92.62 477 MET A O 1
ATOM 3636 N N . VAL A 1 478 ? -6.559 38.375 23.391 1 93 478 VAL A N 1
ATOM 3637 C CA . VAL A 1 478 ? -7.57 37.844 24.281 1 93 478 VAL A CA 1
ATOM 3638 C C . VAL A 1 478 ? -7.188 38.125 25.734 1 93 478 VAL A C 1
ATOM 3640 O O . VAL A 1 478 ? -6.039 37.906 26.141 1 93 478 VAL A O 1
ATOM 3643 N N . TYR A 1 479 ? -8.094 38.625 26.453 1 93.81 479 TYR A N 1
ATOM 3644 C CA . TYR A 1 479 ? -7.898 38.906 27.875 1 93.81 479 TYR A CA 1
ATOM 3645 C C . TYR A 1 479 ? -9.125 38.469 28.688 1 93.81 479 TYR A C 1
ATOM 3647 O O . TYR A 1 479 ? -10.242 38.906 28.375 1 93.81 479 TYR A O 1
ATOM 3655 N N . ASN A 1 480 ? -8.906 37.656 29.703 1 92.69 480 ASN A N 1
ATOM 3656 C CA . ASN A 1 480 ? -10 37.125 30.484 1 92.69 480 ASN A CA 1
ATOM 3657 C C . ASN A 1 480 ? -11.062 36.469 29.609 1 92.69 480 ASN A C 1
ATOM 3659 O O . ASN A 1 480 ? -12.25 36.781 29.719 1 92.69 480 ASN A O 1
ATOM 3663 N N . TYR A 1 481 ? -10.602 35.781 28.609 1 88.94 481 TYR A N 1
ATOM 3664 C CA . TYR A 1 481 ? -11.398 34.906 27.75 1 88.94 481 TYR A CA 1
ATOM 3665 C C . TYR A 1 481 ? -12.164 35.719 26.719 1 88.94 481 TYR A C 1
ATOM 3667 O O . TYR A 1 481 ? -12.984 35.188 25.969 1 88.94 481 TYR A O 1
ATOM 3675 N N . VAL A 1 482 ? -11.898 37.031 26.656 1 88.5 482 VAL A N 1
ATOM 3676 C CA . VAL A 1 482 ? -12.633 37.906 25.75 1 88.5 482 VAL A CA 1
ATOM 3677 C C . VAL A 1 482 ? -11.695 38.438 24.672 1 88.5 482 VAL A C 1
ATOM 3679 O O . VAL A 1 482 ? -10.594 38.906 24.984 1 88.5 482 VAL A O 1
ATOM 3682 N N . LEU A 1 483 ? -12.164 38.375 23.562 1 88.81 483 LEU A N 1
ATOM 3683 C CA . LEU A 1 483 ? -11.391 38.875 22.438 1 88.81 483 LEU A CA 1
ATOM 3684 C C . LEU A 1 483 ? -11.305 40.406 22.469 1 88.81 483 LEU A C 1
ATOM 3686 O O . LEU A 1 483 ? -12.297 41.062 22.75 1 88.81 483 LEU A O 1
ATOM 3690 N N . ASN A 1 484 ? -10.133 40.875 22.156 1 87.31 484 ASN A N 1
ATOM 3691 C CA . ASN A 1 484 ? -9.953 42.312 22.016 1 87.31 484 ASN A CA 1
ATOM 3692 C C . ASN A 1 484 ? -10.922 42.906 21 1 87.31 484 ASN A C 1
ATOM 3694 O O . ASN A 1 484 ? -11 42.438 19.859 1 87.31 484 ASN A O 1
ATOM 3698 N N . PRO A 1 485 ? -11.695 43.875 21.344 1 82.75 485 PRO A N 1
ATOM 3699 C CA . PRO A 1 485 ? -12.711 44.438 20.453 1 82.75 485 PRO A CA 1
ATOM 3700 C C . PRO A 1 485 ? -12.102 45.125 19.234 1 82.75 485 PRO A C 1
ATOM 3702 O O . PRO A 1 485 ? -12.773 45.281 18.203 1 82.75 485 PRO A O 1
ATOM 3705 N N . GLU A 1 486 ? -10.914 45.594 19.391 1 83 486 GLU A N 1
ATOM 3706 C CA . GLU A 1 486 ? -10.234 46.219 18.266 1 83 486 GLU A CA 1
ATOM 3707 C C . GLU A 1 486 ? -8.875 45.562 18 1 83 486 GLU A C 1
ATOM 3709 O O . GLU A 1 486 ? -7.836 46.219 18.125 1 83 486 GLU A O 1
ATOM 3714 N N . PRO A 1 487 ? -8.969 44.375 17.609 1 80.62 487 PRO A N 1
ATOM 3715 C CA . PRO A 1 487 ? -7.699 43.688 17.391 1 80.62 487 PRO A CA 1
ATOM 3716 C C . PRO A 1 487 ? -6.965 44.188 16.156 1 80.62 487 PRO A C 1
ATOM 3718 O O . PRO A 1 487 ? -7.598 44.594 15.18 1 80.62 487 PRO A O 1
ATOM 3721 N N . SER A 1 488 ? -5.652 44.25 16.312 1 82.25 488 SER A N 1
ATOM 3722 C CA . SER A 1 488 ? -4.875 44.562 15.117 1 82.25 488 SER A CA 1
ATOM 3723 C C . SER A 1 488 ? -4.945 43.438 14.094 1 82.25 488 SER A C 1
ATOM 3725 O O . SER A 1 488 ? -5.27 42.312 14.438 1 82.25 488 SER A O 1
ATOM 3727 N N . VAL A 1 489 ? -4.602 43.844 12.93 1 83.62 489 VAL A N 1
ATOM 3728 C CA . VAL A 1 489 ? -4.621 42.875 11.844 1 83.62 489 VAL A CA 1
ATOM 3729 C C . VAL A 1 489 ? -3.354 42 11.898 1 83.62 489 VAL A C 1
ATOM 3731 O O . VAL A 1 489 ? -2.273 42.531 12.219 1 83.62 489 VAL A O 1
ATOM 3734 N N . GLY A 1 490 ? -3.555 40.75 11.656 1 89.31 490 GLY A N 1
ATOM 3735 C CA . GLY A 1 490 ? -2.428 39.844 11.586 1 89.31 490 GLY A CA 1
ATOM 3736 C C . GLY A 1 490 ? -1.519 40.125 10.398 1 89.31 490 GLY A C 1
ATOM 3737 O O . GLY A 1 490 ? -1.903 40.812 9.461 1 89.31 490 GLY A O 1
ATOM 3738 N N . LYS A 1 491 ? -0.318 39.562 10.438 1 91.75 491 LYS A N 1
ATOM 3739 C CA . LYS A 1 491 ? 0.671 39.781 9.383 1 91.75 491 LYS A CA 1
ATOM 3740 C C . LYS A 1 491 ? 1.058 38.469 8.727 1 91.75 491 LYS A C 1
ATOM 3742 O O . LYS A 1 491 ? 1.038 37.406 9.367 1 91.75 491 LYS A O 1
ATOM 3747 N N . PHE A 1 492 ? 1.394 38.656 7.426 1 94.56 492 PHE A N 1
ATOM 3748 C CA . PHE A 1 492 ? 1.957 37.5 6.715 1 94.56 492 PHE A CA 1
ATOM 3749 C C . PHE A 1 492 ? 3.348 37.188 7.242 1 94.56 492 PHE A C 1
ATOM 3751 O O . PHE A 1 492 ? 4.191 38.062 7.387 1 94.56 492 PHE A O 1
ATOM 3758 N N . VAL A 1 493 ? 3.578 35.906 7.613 1 95.44 493 VAL A N 1
ATOM 3759 C CA . VAL A 1 493 ? 4.871 35.438 8.086 1 95.44 493 VAL A CA 1
ATOM 3760 C C . VAL A 1 493 ? 5.492 34.5 7.043 1 95.44 493 VAL A C 1
ATOM 3762 O O . VAL A 1 493 ? 5.074 33.344 6.898 1 95.44 493 VAL A O 1
ATOM 3765 N N . PRO A 1 494 ? 6.527 34.969 6.309 1 96.75 494 PRO A N 1
ATOM 3766 C CA . PRO A 1 494 ? 7.152 34.125 5.285 1 96.75 494 PRO A CA 1
ATOM 3767 C C . PRO A 1 494 ? 7.902 32.938 5.879 1 96.75 494 PRO A C 1
ATOM 3769 O O . PRO A 1 494 ? 8.594 33.094 6.895 1 96.75 494 PRO A O 1
ATOM 3772 N N . CYS A 1 495 ? 7.742 31.797 5.273 1 97.06 495 CYS A N 1
ATOM 3773 C CA . CYS A 1 495 ? 8.438 30.578 5.68 1 97.06 495 CYS A CA 1
ATOM 3774 C C . CYS A 1 495 ? 9.758 30.422 4.934 1 97.06 495 CYS A C 1
ATOM 3776 O O . CYS A 1 495 ? 9.914 30.969 3.836 1 97.06 495 CYS A O 1
ATOM 3778 N N . SER A 1 496 ? 10.656 29.703 5.551 1 95.75 496 SER A N 1
ATOM 3779 C CA . SER A 1 496 ? 11.969 29.5 4.945 1 95.75 496 SER A CA 1
ATOM 3780 C C . SER A 1 496 ? 12.102 28.078 4.387 1 95.75 496 SER A C 1
ATOM 3782 O O . SER A 1 496 ? 11.758 27.109 5.059 1 95.75 496 SER A O 1
ATOM 3784 N N . PRO A 1 497 ? 12.609 27.969 3.186 1 97.81 497 PRO A N 1
ATOM 3785 C CA . PRO A 1 497 ? 12.773 26.641 2.598 1 97.81 497 PRO A CA 1
ATOM 3786 C C . PRO A 1 497 ? 13.891 25.828 3.27 1 97.81 497 PRO A C 1
ATOM 3788 O O . PRO A 1 497 ? 14.711 26.391 3.998 1 97.81 497 PRO A O 1
ATOM 3791 N N . PHE A 1 498 ? 13.93 24.562 3.121 1 98.06 498 PHE A N 1
ATOM 3792 C CA . PHE A 1 498 ? 14.891 23.594 3.65 1 98.06 498 PHE A CA 1
ATOM 3793 C C . PHE A 1 498 ? 14.961 23.688 5.172 1 98.06 498 PHE A C 1
ATOM 3795 O O . PHE A 1 498 ? 16.047 23.797 5.746 1 98.06 498 PHE A O 1
ATOM 3802 N N . PRO A 1 499 ? 13.797 23.656 5.773 1 97.75 499 PRO A N 1
ATOM 3803 C CA . PRO A 1 499 ? 13.875 23.625 7.234 1 97.75 499 PRO A CA 1
ATOM 3804 C C . PRO A 1 499 ? 14.719 22.469 7.766 1 97.75 499 PRO A C 1
ATOM 3806 O O . PRO A 1 499 ? 14.508 21.328 7.367 1 97.75 499 PRO A O 1
ATOM 3809 N N . GLU A 1 500 ? 15.555 22.766 8.688 1 96.81 500 GLU A N 1
ATOM 3810 C CA . GLU A 1 500 ? 16.5 21.781 9.203 1 96.81 500 GLU A CA 1
ATOM 3811 C C . GLU A 1 500 ? 15.789 20.641 9.906 1 96.81 500 GLU A C 1
ATOM 3813 O O . GLU A 1 500 ? 16.25 19.5 9.867 1 96.81 500 GLU A O 1
ATOM 3818 N N . PHE A 1 501 ? 14.703 20.906 10.438 1 96.5 501 PHE A N 1
ATOM 3819 C CA . PHE A 1 501 ? 13.938 19.938 11.203 1 96.5 501 PHE A CA 1
ATOM 3820 C C . PHE A 1 501 ? 13.648 18.688 10.375 1 96.5 501 PHE A C 1
ATOM 3822 O O . PHE A 1 501 ? 13.664 17.562 10.891 1 96.5 501 PHE A O 1
ATOM 3829 N N . LEU A 1 502 ? 13.453 18.844 9.062 1 97.19 502 LEU A N 1
ATOM 3830 C CA . LEU A 1 502 ? 13.117 17.734 8.195 1 97.19 502 LEU A CA 1
ATOM 3831 C C . LEU A 1 502 ? 14.25 17.438 7.211 1 97.19 502 LEU A C 1
ATOM 3833 O O . LEU A 1 502 ? 14.617 16.281 6.996 1 97.19 502 LEU A O 1
ATOM 3837 N N . TYR A 1 503 ? 14.875 18.406 6.676 1 97.75 503 TYR A N 1
ATOM 3838 C CA . TYR A 1 503 ? 15.828 18.219 5.582 1 97.75 503 TYR A CA 1
ATOM 3839 C C . TYR A 1 503 ? 17.156 17.703 6.102 1 97.75 503 TYR A C 1
ATOM 3841 O O . TYR A 1 503 ? 17.969 17.172 5.336 1 97.75 503 TYR A O 1
ATOM 3849 N N . SER A 1 504 ? 17.422 17.844 7.453 1 97.19 504 SER A N 1
ATOM 3850 C CA . SER A 1 504 ? 18.594 17.156 8.008 1 97.19 504 SER A CA 1
ATOM 3851 C C . SER A 1 504 ? 18.453 15.648 7.891 1 97.19 504 SER A C 1
ATOM 3853 O O . SER A 1 504 ? 19.422 14.945 7.602 1 97.19 504 SER A O 1
ATOM 3855 N N . HIS A 1 505 ? 17.234 15.25 8.086 1 96.25 505 HIS A N 1
ATOM 3856 C CA . HIS A 1 505 ? 16.953 13.82 7.965 1 96.25 505 HIS A CA 1
ATOM 3857 C C . HIS A 1 505 ? 16.984 13.375 6.508 1 96.25 505 HIS A C 1
ATOM 3859 O O . HIS A 1 505 ? 17.391 12.242 6.215 1 96.25 505 HIS A O 1
ATOM 3865 N N . VAL A 1 506 ? 16.531 14.211 5.605 1 96.44 506 VAL A N 1
ATOM 3866 C CA . VAL A 1 506 ? 16.594 13.906 4.18 1 96.44 506 VAL A CA 1
ATOM 3867 C C . VAL A 1 506 ? 18.047 13.719 3.742 1 96.44 506 VAL A C 1
ATOM 3869 O O . VAL A 1 506 ? 18.375 12.773 3.023 1 96.44 506 VAL A O 1
ATOM 3872 N N . ARG A 1 507 ? 18.906 14.609 4.207 1 95.44 507 ARG A N 1
ATOM 3873 C CA . ARG A 1 507 ? 20.312 14.547 3.859 1 95.44 507 ARG A CA 1
ATOM 3874 C C . ARG A 1 507 ? 20.953 13.273 4.402 1 95.44 507 ARG A C 1
ATOM 3876 O O . ARG A 1 507 ? 21.734 12.609 3.703 1 95.44 507 ARG A O 1
ATOM 3883 N N . ASN A 1 508 ? 20.594 12.93 5.629 1 93.38 508 ASN A N 1
ATOM 3884 C CA . ASN A 1 508 ? 21.109 11.695 6.223 1 93.38 508 ASN A CA 1
ATOM 3885 C C . ASN A 1 508 ? 20.594 10.461 5.484 1 93.38 508 ASN A C 1
ATOM 3887 O O . ASN A 1 508 ? 21.328 9.484 5.316 1 93.38 508 ASN A O 1
ATOM 3891 N N . TYR A 1 509 ? 19.422 10.562 5.082 1 92.44 509 TYR A N 1
ATOM 3892 C CA . TYR A 1 509 ? 18.781 9.469 4.352 1 92.44 509 TYR A CA 1
ATOM 3893 C C . TYR A 1 509 ? 19.453 9.266 2.994 1 92.44 509 TYR A C 1
ATOM 3895 O O . TYR A 1 509 ? 19.672 8.133 2.564 1 92.44 509 TYR A O 1
ATOM 3903 N N . ASP A 1 510 ? 19.812 10.25 2.344 1 87.62 510 ASP A N 1
ATOM 3904 C CA . ASP A 1 510 ? 20.406 10.219 1.006 1 87.62 510 ASP A CA 1
ATOM 3905 C C . ASP A 1 510 ? 21.812 9.625 1.035 1 87.62 510 ASP A C 1
ATOM 3907 O O . ASP A 1 510 ? 22.25 9.016 0.059 1 87.62 510 ASP A O 1
ATOM 3911 N N . ILE A 1 511 ? 22.484 9.773 2.158 1 84.5 511 ILE A N 1
ATOM 3912 C CA . ILE A 1 511 ? 23.891 9.359 2.217 1 84.5 511 ILE A CA 1
ATOM 3913 C C . ILE A 1 511 ? 23.984 7.918 2.699 1 84.5 511 ILE A C 1
ATOM 3915 O O . ILE A 1 511 ? 25.016 7.27 2.543 1 84.5 511 ILE A O 1
ATOM 3919 N N . ALA A 1 512 ? 22.953 7.445 3.324 1 76.38 512 ALA A N 1
ATOM 3920 C CA . ALA A 1 512 ? 22.969 6.062 3.797 1 76.38 512 ALA A CA 1
ATOM 3921 C C . ALA A 1 512 ? 23.078 5.086 2.629 1 76.38 512 ALA A C 1
ATOM 3923 O O . ALA A 1 512 ? 22.438 5.27 1.595 1 76.38 512 ALA A O 1
ATOM 3924 N N . PRO A 1 513 ? 24.031 4.141 2.742 1 65.75 513 PRO A N 1
ATOM 3925 C CA . PRO A 1 513 ? 24.219 3.162 1.671 1 65.75 513 PRO A CA 1
ATOM 3926 C C . PRO A 1 513 ? 23 2.275 1.447 1 65.75 513 PRO A C 1
ATOM 3928 O O . PRO A 1 513 ? 22.562 1.586 2.369 1 65.75 513 PRO A O 1
ATOM 3931 N N . ARG A 1 514 ? 22.281 2.738 0.599 1 62.22 514 ARG A N 1
ATOM 3932 C CA . ARG A 1 514 ? 21.156 1.884 0.227 1 62.22 514 ARG A CA 1
ATOM 3933 C C . ARG A 1 514 ? 21.203 1.546 -1.26 1 62.22 514 ARG A C 1
ATOM 3935 O O . ARG A 1 514 ? 21.812 2.268 -2.051 1 62.22 514 ARG A O 1
ATOM 3942 N N . GLN A 1 515 ? 20.906 0.274 -1.573 1 54.97 515 GLN A N 1
ATOM 3943 C CA . GLN A 1 515 ? 20.828 -0.127 -2.973 1 54.97 515 GLN A CA 1
ATOM 3944 C C . GLN A 1 515 ? 19.719 0.624 -3.695 1 54.97 515 GLN A C 1
ATOM 3946 O O . GLN A 1 515 ? 18.781 0.009 -4.223 1 54.97 515 GLN A O 1
ATOM 3951 N N . ARG A 1 516 ? 19.656 1.979 -3.383 1 60.06 516 ARG A N 1
ATOM 3952 C CA . ARG A 1 516 ? 18.594 2.719 -4.07 1 60.06 516 ARG A CA 1
ATOM 3953 C C . ARG A 1 516 ? 19.172 3.586 -5.184 1 60.06 516 ARG A C 1
ATOM 3955 O O . ARG A 1 516 ? 20.328 4.035 -5.098 1 60.06 516 ARG A O 1
ATOM 3962 N N . PRO A 1 517 ? 18.25 3.631 -6.363 1 56.56 517 PRO A N 1
ATOM 3963 C CA . PRO A 1 517 ? 18.75 4.453 -7.473 1 56.56 517 PRO A CA 1
ATOM 3964 C C . PRO A 1 517 ? 18.953 5.914 -7.074 1 56.56 517 PRO A C 1
ATOM 3966 O O . PRO A 1 517 ? 18.344 6.387 -6.113 1 56.56 517 PRO A O 1
ATOM 3969 N N . MET B 1 1 ? 8.508 7.574 -32.062 1 19.42 1 MET B N 1
ATOM 3970 C CA . MET B 1 1 ? 9.453 6.555 -31.625 1 19.42 1 MET B CA 1
ATOM 3971 C C . MET B 1 1 ? 8.75 5.223 -31.391 1 19.42 1 MET B C 1
ATOM 3973 O O . MET B 1 1 ? 7.801 5.141 -30.609 1 19.42 1 MET B O 1
ATOM 3977 N N . SER B 1 2 ? 8.781 4.32 -32.469 1 20.52 2 SER B N 1
ATOM 3978 C CA . SER B 1 2 ? 8.023 3.137 -32.875 1 20.52 2 SER B CA 1
ATOM 3979 C C . SER B 1 2 ? 8.203 2.002 -31.859 1 20.52 2 SER B C 1
ATOM 3981 O O . SER B 1 2 ? 9.328 1.605 -31.562 1 20.52 2 SER B O 1
ATOM 3983 N N . SER B 1 3 ? 7.395 1.999 -30.781 1 20.59 3 SER B N 1
ATOM 3984 C CA . SER B 1 3 ? 7.34 1.156 -29.594 1 20.59 3 SER B CA 1
ATOM 3985 C C . SER B 1 3 ? 7.332 -0.323 -29.969 1 20.59 3 SER B C 1
ATOM 3987 O O . SER B 1 3 ? 6.488 -0.771 -30.734 1 20.59 3 SER B O 1
ATOM 3989 N N . PHE B 1 4 ? 8.586 -0.826 -30.156 1 18.69 4 PHE B N 1
ATOM 3990 C CA . PHE B 1 4 ? 8.875 -2.197 -30.547 1 18.69 4 PHE B CA 1
ATOM 3991 C C . PHE B 1 4 ? 8.102 -3.189 -29.688 1 18.69 4 PHE B C 1
ATOM 3993 O O . PHE B 1 4 ? 8.336 -3.289 -28.484 1 18.69 4 PHE B O 1
ATOM 4000 N N . ARG B 1 5 ? 6.816 -3.311 -29.969 1 21.08 5 ARG B N 1
ATOM 4001 C CA . ARG B 1 5 ? 5.941 -4.34 -29.422 1 21.08 5 ARG B CA 1
ATOM 4002 C C . ARG B 1 5 ? 6.57 -5.723 -29.562 1 21.08 5 ARG B C 1
ATOM 4004 O O . ARG B 1 5 ? 6.824 -6.18 -30.688 1 21.08 5 ARG B O 1
ATOM 4011 N N . THR B 1 6 ? 7.594 -6.082 -28.672 1 20.47 6 THR B N 1
ATOM 4012 C CA . THR B 1 6 ? 8.312 -7.352 -28.625 1 20.47 6 THR B CA 1
ATOM 4013 C C . THR B 1 6 ? 7.336 -8.523 -28.641 1 20.47 6 THR B C 1
ATOM 4015 O O . THR B 1 6 ? 6.508 -8.664 -27.75 1 20.47 6 THR B O 1
ATOM 4018 N N . THR B 1 7 ? 6.793 -8.828 -29.844 1 21.41 7 THR B N 1
ATOM 4019 C CA . THR B 1 7 ? 5.895 -9.938 -30.141 1 21.41 7 THR B CA 1
ATOM 4020 C C . THR B 1 7 ? 6.523 -11.273 -29.75 1 21.41 7 THR B C 1
ATOM 4022 O O . THR B 1 7 ? 7.648 -11.578 -30.141 1 21.41 7 THR B O 1
ATOM 4025 N N . GLY B 1 8 ? 6.445 -11.641 -28.5 1 22 8 GLY B N 1
ATOM 4026 C CA . GLY B 1 8 ? 6.891 -12.914 -27.953 1 22 8 GLY B CA 1
ATOM 4027 C C . GLY B 1 8 ? 6.453 -14.102 -28.781 1 22 8 GLY B C 1
ATOM 4028 O O . GLY B 1 8 ? 5.262 -14.398 -28.875 1 22 8 GLY B O 1
ATOM 4029 N N . ASP B 1 9 ? 7.109 -14.227 -30 1 21.36 9 ASP B N 1
ATOM 4030 C CA . ASP B 1 9 ? 6.863 -15.32 -30.938 1 21.36 9 ASP B CA 1
ATOM 4031 C C . ASP B 1 9 ? 7.055 -16.672 -30.266 1 21.36 9 ASP B C 1
ATOM 4033 O O . ASP B 1 9 ? 8.094 -16.922 -29.656 1 21.36 9 ASP B O 1
ATOM 4037 N N . SER B 1 10 ? 6.055 -17.281 -29.812 1 22.62 10 SER B N 1
ATOM 4038 C CA . SER B 1 10 ? 5.91 -18.641 -29.281 1 22.62 10 SER B CA 1
ATOM 4039 C C . SER B 1 10 ? 6.492 -19.672 -30.234 1 22.62 10 SER B C 1
ATOM 4041 O O . SER B 1 10 ? 6.359 -20.875 -30 1 22.62 10 SER B O 1
ATOM 4043 N N . SER B 1 11 ? 7.082 -19.203 -31.406 1 23.05 11 SER B N 1
ATOM 4044 C CA . SER B 1 11 ? 7.312 -20.266 -32.375 1 23.05 11 SER B CA 1
ATOM 4045 C C . SER B 1 11 ? 8.453 -21.172 -31.938 1 23.05 11 SER B C 1
ATOM 4047 O O . SER B 1 11 ? 8.922 -22.016 -32.719 1 23.05 11 SER B O 1
ATOM 4049 N N . GLN B 1 12 ? 9.055 -20.953 -30.719 1 21.36 12 GLN B N 1
ATOM 4050 C CA . GLN B 1 12 ? 10.32 -21.625 -30.516 1 21.36 12 GLN B CA 1
ATOM 4051 C C . GLN B 1 12 ? 10.117 -23.125 -30.297 1 21.36 12 GLN B C 1
ATOM 4053 O O . GLN B 1 12 ? 11.055 -23.844 -29.938 1 21.36 12 GLN B O 1
ATOM 4058 N N . MET B 1 13 ? 8.898 -23.656 -30.516 1 19.58 13 MET B N 1
ATOM 4059 C CA . MET B 1 13 ? 8.781 -25.047 -30.094 1 19.58 13 MET B CA 1
ATOM 4060 C C . MET B 1 13 ? 9.734 -25.938 -30.891 1 19.58 13 MET B C 1
ATOM 4062 O O . MET B 1 13 ? 10.383 -26.828 -30.312 1 19.58 13 MET B O 1
ATOM 4066 N N . ARG B 1 14 ? 9.68 -26.031 -32.219 1 20.7 14 ARG B N 1
ATOM 4067 C CA . ARG B 1 14 ? 10.195 -27.172 -32.969 1 20.7 14 ARG B CA 1
ATOM 4068 C C . ARG B 1 14 ? 11.68 -27.031 -33.25 1 20.7 14 ARG B C 1
ATOM 4070 O O . ARG B 1 14 ? 12.305 -27.922 -33.812 1 20.7 14 ARG B O 1
ATOM 4077 N N . ALA B 1 15 ? 12.258 -25.688 -33.344 1 21.34 15 ALA B N 1
ATOM 4078 C CA . ALA B 1 15 ? 13.383 -25.562 -34.25 1 21.34 15 ALA B CA 1
ATOM 4079 C C . ALA B 1 15 ? 14.633 -26.234 -33.688 1 21.34 15 ALA B C 1
ATOM 4081 O O . ALA B 1 15 ? 15.695 -26.234 -34.312 1 21.34 15 ALA B O 1
ATOM 4082 N N . ALA B 1 16 ? 14.68 -26.438 -32.438 1 21.03 16 ALA B N 1
ATOM 4083 C CA . ALA B 1 16 ? 16.047 -26.594 -31.969 1 21.03 16 ALA B CA 1
ATOM 4084 C C . ALA B 1 16 ? 16.641 -27.906 -32.469 1 21.03 16 ALA B C 1
ATOM 4086 O O . ALA B 1 16 ? 17.688 -28.359 -31.969 1 21.03 16 ALA B O 1
ATOM 4087 N N . LEU B 1 17 ? 15.969 -28.625 -33.469 1 19.12 17 LEU B N 1
ATOM 4088 C CA . LEU B 1 17 ? 16.641 -29.922 -33.5 1 19.12 17 LEU B CA 1
ATOM 4089 C C . LEU B 1 17 ? 18.078 -29.766 -33.969 1 19.12 17 LEU B C 1
ATOM 4091 O O . LEU B 1 17 ? 19.016 -30.266 -33.344 1 19.12 17 LEU B O 1
ATOM 4095 N N . GLY B 1 18 ? 18.469 -29.875 -35.344 1 18.92 18 GLY B N 1
ATOM 4096 C CA . GLY B 1 18 ? 19.562 -30.688 -35.844 1 18.92 18 GLY B CA 1
ATOM 4097 C C . GLY B 1 18 ? 20.844 -29.891 -36.062 1 18.92 18 GLY B C 1
ATOM 4098 O O . GLY B 1 18 ? 21.812 -30.406 -36.594 1 18.92 18 GLY B O 1
ATOM 4099 N N . GLN B 1 19 ? 20.875 -28.453 -35.938 1 19.14 19 GLN B N 1
ATOM 4100 C CA . GLN B 1 19 ? 22.078 -28.078 -36.688 1 19.14 19 GLN B CA 1
ATOM 4101 C C . GLN B 1 19 ? 23.344 -28.375 -35.875 1 19.14 19 GLN B C 1
ATOM 4103 O O . GLN B 1 19 ? 23.375 -28.188 -34.656 1 19.14 19 GLN B O 1
ATOM 4108 N N . ASP B 1 20 ? 24.406 -29.078 -36.406 1 18.89 20 ASP B N 1
ATOM 4109 C CA . ASP B 1 20 ? 25.719 -29.625 -36.062 1 18.89 20 ASP B CA 1
ATOM 4110 C C . ASP B 1 20 ? 26.719 -28.5 -35.75 1 18.89 20 ASP B C 1
ATOM 4112 O O . ASP B 1 20 ? 27.516 -28.125 -36.625 1 18.89 20 ASP B O 1
ATOM 4116 N N . ALA B 1 21 ? 26.406 -27.391 -34.969 1 20.31 21 ALA B N 1
ATOM 4117 C CA . ALA B 1 21 ? 27.453 -26.391 -34.906 1 20.31 21 ALA B CA 1
ATOM 4118 C C . ALA B 1 21 ? 28.75 -26.984 -34.344 1 20.31 21 ALA B C 1
ATOM 4120 O O . ALA B 1 21 ? 28.781 -27.484 -33.219 1 20.31 21 ALA B O 1
ATOM 4121 N N . ASN B 1 22 ? 29.75 -27.438 -35.156 1 19.69 22 ASN B N 1
ATOM 4122 C CA . ASN B 1 22 ? 31.094 -27.953 -34.969 1 19.69 22 ASN B CA 1
ATOM 4123 C C . ASN B 1 22 ? 31.984 -26.938 -34.25 1 19.69 22 ASN B C 1
ATOM 4125 O O . ASN B 1 22 ? 33.219 -27.047 -34.281 1 19.69 22 ASN B O 1
ATOM 4129 N N . SER B 1 23 ? 31.453 -25.828 -33.625 1 19.33 23 SER B N 1
ATOM 4130 C CA . SER B 1 23 ? 32.469 -24.828 -33.344 1 19.33 23 SER B CA 1
ATOM 4131 C C . SER B 1 23 ? 33.5 -25.328 -32.344 1 19.33 23 SER B C 1
ATOM 4133 O O . SER B 1 23 ? 33.188 -26.094 -31.453 1 19.33 23 SER B O 1
ATOM 4135 N N . SER B 1 24 ? 34.844 -25.203 -32.656 1 19.97 24 SER B N 1
ATOM 4136 C CA . SER B 1 24 ? 36.156 -25.531 -32.125 1 19.97 24 SER B CA 1
ATOM 4137 C C . SER B 1 24 ? 36.406 -24.812 -30.797 1 19.97 24 SER B C 1
ATOM 4139 O O . SER B 1 24 ? 36.406 -23.578 -30.766 1 19.97 24 SER B O 1
ATOM 4141 N N . VAL B 1 25 ? 35.812 -25.172 -29.75 1 18.55 25 VAL B N 1
ATOM 4142 C CA . VAL B 1 25 ? 36 -24.625 -28.406 1 18.55 25 VAL B CA 1
ATOM 4143 C C . VAL B 1 25 ? 37.469 -24.688 -28.047 1 18.55 25 VAL B C 1
ATOM 4145 O O . VAL B 1 25 ? 38.125 -25.75 -28.156 1 18.55 25 VAL B O 1
ATOM 4148 N N . ALA B 1 26 ? 38.062 -23.531 -28 1 20.64 26 ALA B N 1
ATOM 4149 C CA . ALA B 1 26 ? 39.469 -23.281 -27.609 1 20.64 26 ALA B CA 1
ATOM 4150 C C . ALA B 1 26 ? 39.75 -23.875 -26.234 1 20.64 26 ALA B C 1
ATOM 4152 O O . ALA B 1 26 ? 38.969 -23.75 -25.312 1 20.64 26 ALA B O 1
ATOM 4153 N N . SER B 1 27 ? 40.688 -24.922 -26.094 1 18.98 27 SER B N 1
ATOM 4154 C CA . SER B 1 27 ? 41.281 -25.766 -25.047 1 18.98 27 SER B CA 1
ATOM 4155 C C . SER B 1 27 ? 41.938 -24.922 -23.969 1 18.98 27 SER B C 1
ATOM 4157 O O . SER B 1 27 ? 43 -24.312 -24.219 1 18.98 27 SER B O 1
ATOM 4159 N N . PHE B 1 28 ? 41.25 -24.016 -23.234 1 20.91 28 PHE B N 1
ATOM 4160 C CA . PHE B 1 28 ? 42 -23.312 -22.219 1 20.91 28 PHE B CA 1
ATOM 4161 C C . PHE B 1 28 ? 42.656 -24.297 -21.25 1 20.91 28 PHE B C 1
ATOM 4163 O O . PHE B 1 28 ? 41.969 -25.234 -20.781 1 20.91 28 PHE B O 1
ATOM 4170 N N . GLU B 1 29 ? 43.969 -24.422 -21.281 1 20.77 29 GLU B N 1
ATOM 4171 C CA . GLU B 1 29 ? 44.906 -25.266 -20.516 1 20.77 29 GLU B CA 1
ATOM 4172 C C . GLU B 1 29 ? 44.844 -24.953 -19.031 1 20.77 29 GLU B C 1
ATOM 4174 O O . GLU B 1 29 ? 45.188 -23.828 -18.609 1 20.77 29 GLU B O 1
ATOM 4179 N N . VAL B 1 30 ? 43.781 -25.297 -18.297 1 22.23 30 VAL B N 1
ATOM 4180 C CA . VAL B 1 30 ? 43.75 -25.219 -16.844 1 22.23 30 VAL B CA 1
ATOM 4181 C C . VAL B 1 30 ? 44.969 -25.953 -16.281 1 22.23 30 VAL B C 1
ATOM 4183 O O . VAL B 1 30 ? 45.25 -27.109 -16.625 1 22.23 30 VAL B O 1
ATOM 4186 N N . THR B 1 31 ? 45.969 -25.219 -15.797 1 21.81 31 THR B N 1
ATOM 4187 C CA . THR B 1 31 ? 47.125 -25.688 -15.07 1 21.81 31 THR B CA 1
ATOM 4188 C C . THR B 1 31 ? 46.75 -26.641 -13.945 1 21.81 31 THR B C 1
ATOM 4190 O O . THR B 1 31 ? 45.719 -26.438 -13.297 1 21.81 31 THR B O 1
ATOM 4193 N N . LYS B 1 32 ? 47.5 -27.703 -13.742 1 24.28 32 LYS B N 1
ATOM 4194 C CA . LYS B 1 32 ? 47.5 -29.047 -13.172 1 24.28 32 LYS B CA 1
ATOM 4195 C C . LYS B 1 32 ? 47.531 -29 -11.648 1 24.28 32 LYS B C 1
ATOM 4197 O O . LYS B 1 32 ? 48.562 -29.234 -11.031 1 24.28 32 LYS B O 1
ATOM 4202 N N . SER B 1 33 ? 47.094 -27.922 -10.938 1 23.31 33 SER B N 1
ATOM 4203 C CA . SER B 1 33 ? 47.531 -28.141 -9.562 1 23.31 33 SER B CA 1
ATOM 4204 C C . SER B 1 33 ? 47.031 -29.484 -9.039 1 23.31 33 SER B C 1
ATOM 4206 O O . SER B 1 33 ? 46 -29.984 -9.484 1 23.31 33 SER B O 1
ATOM 4208 N N . ASP B 1 34 ? 47.906 -30.281 -8.297 1 24.05 34 ASP B N 1
ATOM 4209 C CA . ASP B 1 34 ? 48 -31.656 -7.84 1 24.05 34 ASP B CA 1
ATOM 4210 C C . ASP B 1 34 ? 46.812 -32.031 -6.945 1 24.05 34 ASP B C 1
ATOM 4212 O O . ASP B 1 34 ? 46.969 -32.156 -5.727 1 24.05 34 ASP B O 1
ATOM 4216 N N . ASP B 1 35 ? 45.75 -31.281 -6.965 1 23.73 35 ASP B N 1
ATOM 4217 C CA . ASP B 1 35 ? 44.75 -31.719 -6 1 23.73 35 ASP B CA 1
ATOM 4218 C C . ASP B 1 35 ? 44.375 -33.188 -6.219 1 23.73 35 ASP B C 1
ATOM 4220 O O . ASP B 1 35 ? 43.688 -33.531 -7.188 1 23.73 35 ASP B O 1
ATOM 4224 N N . THR B 1 36 ? 45.344 -34.125 -5.879 1 24.38 36 THR B N 1
ATOM 4225 C CA . THR B 1 36 ? 45.406 -35.594 -6.09 1 24.38 36 THR B CA 1
ATOM 4226 C C . THR B 1 36 ? 44.062 -36.219 -5.707 1 24.38 36 THR B C 1
ATOM 4228 O O . THR B 1 36 ? 43.594 -37.156 -6.387 1 24.38 36 THR B O 1
ATOM 4231 N N . SER B 1 37 ? 43.75 -36.188 -4.367 1 23.66 37 SER B N 1
ATOM 4232 C CA . SER B 1 37 ? 43.188 -37.438 -3.826 1 23.66 37 SER B CA 1
ATOM 4233 C C . SER B 1 37 ? 41.75 -37.625 -4.266 1 23.66 37 SER B C 1
ATOM 4235 O O . SER B 1 37 ? 41.031 -38.5 -3.748 1 23.66 37 SER B O 1
ATOM 4237 N N . PHE B 1 38 ? 41.125 -36.531 -4.801 1 22.42 38 PHE B N 1
ATOM 4238 C CA . PHE B 1 38 ? 39.719 -36.812 -4.98 1 22.42 38 PHE B CA 1
ATOM 4239 C C . PHE B 1 38 ? 39.531 -38 -5.914 1 22.42 38 PHE B C 1
ATOM 4241 O O . PHE B 1 38 ? 39.812 -37.906 -7.105 1 22.42 38 PHE B O 1
ATOM 4248 N N . GLN B 1 39 ? 39.781 -39.25 -5.332 1 22.72 39 GLN B N 1
ATOM 4249 C CA . GLN B 1 39 ? 39.531 -40.438 -6.129 1 22.72 39 GLN B CA 1
ATOM 4250 C C . GLN B 1 39 ? 38.281 -40.25 -7.023 1 22.72 39 GLN B C 1
ATOM 4252 O O . GLN B 1 39 ? 37.312 -39.656 -6.598 1 22.72 39 GLN B O 1
ATOM 4257 N N . ASP B 1 40 ? 38.469 -40.156 -8.273 1 24.47 40 ASP B N 1
ATOM 4258 C CA . ASP B 1 40 ? 37.562 -40.219 -9.398 1 24.47 40 ASP B CA 1
ATOM 4259 C C . ASP B 1 40 ? 36.438 -41.188 -9.141 1 24.47 40 ASP B C 1
ATOM 4261 O O . ASP B 1 40 ? 36.656 -42.406 -9.133 1 24.47 40 ASP B O 1
ATOM 4265 N N . HIS B 1 41 ? 35.688 -41 -7.977 1 25.38 41 HIS B N 1
ATOM 4266 C CA . HIS B 1 41 ? 34.625 -42 -7.941 1 25.38 41 HIS B CA 1
ATOM 4267 C C . HIS B 1 41 ? 34 -42.188 -9.328 1 25.38 41 HIS B C 1
ATOM 4269 O O . HIS B 1 41 ? 33.688 -41.219 -10.023 1 25.38 41 HIS B O 1
ATOM 4275 N N . THR B 1 42 ? 34.469 -43.219 -9.984 1 24.69 42 THR B N 1
ATOM 4276 C CA . THR B 1 42 ? 34.031 -43.75 -11.281 1 24.69 42 THR B CA 1
ATOM 4277 C C . THR B 1 42 ? 32.562 -43.531 -11.484 1 24.69 42 THR B C 1
ATOM 4279 O O . THR B 1 42 ? 31.734 -43.875 -10.617 1 24.69 42 THR B O 1
ATOM 4282 N N . LEU B 1 43 ? 32.219 -42.5 -12.125 1 27.59 43 LEU B N 1
ATOM 4283 C CA . LEU B 1 43 ? 30.891 -42.406 -12.727 1 27.59 43 LEU B CA 1
ATOM 4284 C C . LEU B 1 43 ? 30.422 -43.781 -13.188 1 27.59 43 LEU B C 1
ATOM 4286 O O . LEU B 1 43 ? 31.094 -44.469 -13.969 1 27.59 43 LEU B O 1
ATOM 4290 N N . ILE B 1 44 ? 30.031 -44.688 -12.258 1 29.02 44 ILE B N 1
ATOM 4291 C CA . ILE B 1 44 ? 29.453 -45.938 -12.711 1 29.02 44 ILE B CA 1
ATOM 4292 C C . ILE B 1 44 ? 28.656 -45.719 -13.984 1 29.02 44 ILE B C 1
ATOM 4294 O O . ILE B 1 44 ? 27.703 -44.906 -14 1 29.02 44 ILE B O 1
ATOM 4298 N N . ASP B 1 45 ? 29.281 -45.719 -15.141 1 28.33 45 ASP B N 1
ATOM 4299 C CA . ASP B 1 45 ? 28.625 -45.938 -16.422 1 28.33 45 ASP B CA 1
ATOM 4300 C C . ASP B 1 45 ? 27.594 -47.031 -16.344 1 28.33 45 ASP B C 1
ATOM 4302 O O . ASP B 1 45 ? 27.922 -48.219 -16.484 1 28.33 45 ASP B O 1
ATOM 4306 N N . ALA B 1 46 ? 26.75 -47.062 -15.359 1 30.59 46 ALA B N 1
ATOM 4307 C CA . ALA B 1 46 ? 25.797 -48.156 -15.508 1 30.59 46 ALA B CA 1
ATOM 4308 C C . ALA B 1 46 ? 25.297 -48.25 -16.938 1 30.59 46 ALA B C 1
ATOM 4310 O O . ALA B 1 46 ? 24.969 -47.25 -17.562 1 30.59 46 ALA B O 1
ATOM 4311 N N . PRO B 1 47 ? 25.734 -49.281 -17.641 1 28.44 47 PRO B N 1
ATOM 4312 C CA . PRO B 1 47 ? 25.203 -49.469 -19 1 28.44 47 PRO B CA 1
ATOM 4313 C C . PRO B 1 47 ? 23.719 -49.125 -19.094 1 28.44 47 PRO B C 1
ATOM 4315 O O . PRO B 1 47 ? 22.984 -49.281 -18.125 1 28.44 47 PRO B O 1
ATOM 4318 N N . VAL B 1 48 ? 23.375 -48.25 -19.984 1 30.61 48 VAL B N 1
ATOM 4319 C CA . VAL B 1 48 ? 22 -48.031 -20.375 1 30.61 48 VAL B CA 1
ATOM 4320 C C . VAL B 1 48 ? 21.297 -49.406 -20.516 1 30.61 48 VAL B C 1
ATOM 4322 O O . VAL B 1 48 ? 21.609 -50.156 -21.422 1 30.61 48 VAL B O 1
ATOM 4325 N N . GLN B 1 49 ? 21.266 -50.188 -19.422 1 29.84 49 GLN B N 1
ATOM 4326 C CA . GLN B 1 49 ? 20.406 -51.344 -19.625 1 29.84 49 GLN B CA 1
ATOM 4327 C C . GLN B 1 49 ? 19.234 -51.031 -20.562 1 29.84 49 GLN B C 1
ATOM 4329 O O . GLN B 1 49 ? 18.75 -49.906 -20.578 1 29.84 49 GLN B O 1
ATOM 4334 N N . SER B 1 50 ? 19.125 -51.781 -21.672 1 30.05 50 SER B N 1
ATOM 4335 C CA . SER B 1 50 ? 17.984 -51.75 -22.578 1 30.05 50 SER B CA 1
ATOM 4336 C C . SER B 1 50 ? 16.703 -51.438 -21.812 1 30.05 50 SER B C 1
ATOM 4338 O O . SER B 1 50 ? 16.344 -52.125 -20.859 1 30.05 50 SER B O 1
ATOM 4340 N N . LEU B 1 51 ? 16.406 -50.156 -21.625 1 36.12 51 LEU B N 1
ATOM 4341 C CA . LEU B 1 51 ? 15.172 -49.656 -21.031 1 36.12 51 LEU B CA 1
ATOM 4342 C C . LEU B 1 51 ? 14 -50.562 -21.406 1 36.12 51 LEU B C 1
ATOM 4344 O O . LEU B 1 51 ? 13.82 -50.906 -22.578 1 36.12 51 LEU B O 1
ATOM 4348 N N . PRO B 1 52 ? 13.578 -51.5 -20.594 1 36.16 52 PRO B N 1
ATOM 4349 C CA . PRO B 1 52 ? 12.344 -52.125 -21.062 1 36.16 52 PRO B CA 1
ATOM 4350 C C . PRO B 1 52 ? 11.422 -51.125 -21.797 1 36.16 52 PRO B C 1
ATOM 4352 O O . PRO B 1 52 ? 11.273 -50 -21.359 1 36.16 52 PRO B O 1
ATOM 4355 N N . ILE B 1 53 ? 11.477 -51.125 -23.109 1 36.59 53 ILE B N 1
ATOM 4356 C CA . ILE B 1 53 ? 10.531 -50.375 -23.938 1 36.59 53 ILE B CA 1
ATOM 4357 C C . ILE B 1 53 ? 9.141 -50.406 -23.297 1 36.59 53 ILE B C 1
ATOM 4359 O O . ILE B 1 53 ? 8.516 -51.469 -23.234 1 36.59 53 ILE B O 1
ATOM 4363 N N . PHE B 1 54 ? 8.891 -49.688 -22.25 1 40.75 54 PHE B N 1
ATOM 4364 C CA . PHE B 1 54 ? 7.5 -49.562 -21.844 1 40.75 54 PHE B CA 1
ATOM 4365 C C . PHE B 1 54 ? 6.613 -49.281 -23.062 1 40.75 54 PHE B C 1
ATOM 4367 O O . PHE B 1 54 ? 6.809 -48.312 -23.766 1 40.75 54 PHE B O 1
ATOM 4374 N N . THR B 1 55 ? 6.43 -50.25 -23.875 1 41.34 55 THR B N 1
ATOM 4375 C CA . THR B 1 55 ? 5.469 -50.125 -24.953 1 41.34 55 THR B CA 1
ATOM 4376 C C . THR B 1 55 ? 4.184 -49.469 -24.453 1 41.34 55 THR B C 1
ATOM 4378 O O . THR B 1 55 ? 3.686 -49.812 -23.375 1 41.34 55 THR B O 1
ATOM 4381 N N . SER B 1 56 ? 3.912 -48.312 -24.766 1 46.78 56 SER B N 1
ATOM 4382 C CA . SER B 1 56 ? 2.705 -47.5 -24.641 1 46.78 56 SER B CA 1
ATOM 4383 C C . SER B 1 56 ? 1.462 -48.375 -24.516 1 46.78 56 SER B C 1
ATOM 4385 O O . SER B 1 56 ? 0.348 -47.844 -24.375 1 46.78 56 SER B O 1
ATOM 4387 N N . GLU B 1 57 ? 1.618 -49.688 -24.766 1 48.44 57 GLU B N 1
ATOM 4388 C CA . GLU B 1 57 ? 0.354 -50.344 -25.109 1 48.44 57 GLU B CA 1
ATOM 4389 C C . GLU B 1 57 ? -0.379 -50.781 -23.844 1 48.44 57 GLU B C 1
ATOM 4391 O O . GLU B 1 57 ? -1.5 -51.312 -23.922 1 48.44 57 GLU B O 1
ATOM 4396 N N . LYS B 1 58 ? 0.313 -51 -22.672 1 59.97 58 LYS B N 1
ATOM 4397 C CA . LYS B 1 58 ? -0.56 -51.688 -21.734 1 59.97 58 LYS B CA 1
ATOM 4398 C C . LYS B 1 58 ? -1.47 -50.719 -21 1 59.97 58 LYS B C 1
ATOM 4400 O O . LYS B 1 58 ? -1.016 -49.688 -20.516 1 59.97 58 LYS B O 1
ATOM 4405 N N . GLU B 1 59 ? -2.75 -51 -21.016 1 80 59 GLU B N 1
ATOM 4406 C CA . GLU B 1 59 ? -3.879 -50.281 -20.438 1 80 59 GLU B CA 1
ATOM 4407 C C . GLU B 1 59 ? -3.883 -50.375 -18.922 1 80 59 GLU B C 1
ATOM 4409 O O . GLU B 1 59 ? -4.5 -49.562 -18.234 1 80 59 GLU B O 1
ATOM 4414 N N . VAL B 1 60 ? -2.902 -51.281 -18.297 1 93.75 60 VAL B N 1
ATOM 4415 C CA . VAL B 1 60 ? -2.912 -51.5 -16.844 1 93.75 60 VAL B CA 1
ATOM 4416 C C . VAL B 1 60 ? -1.498 -51.344 -16.297 1 93.75 60 VAL B C 1
ATOM 4418 O O . VAL B 1 60 ? -0.558 -51.969 -16.781 1 93.75 60 VAL B O 1
ATOM 4421 N N . ILE B 1 61 ? -1.221 -50.438 -15.367 1 96.69 61 ILE B N 1
ATOM 4422 C CA . ILE B 1 61 ? 0.054 -50.188 -14.695 1 96.69 61 ILE B CA 1
ATOM 4423 C C . ILE B 1 61 ? -0.099 -50.438 -13.195 1 96.69 61 ILE B C 1
ATOM 4425 O O . ILE B 1 61 ? -1.111 -50.062 -12.602 1 96.69 61 ILE B O 1
ATOM 4429 N N . PHE B 1 62 ? 0.848 -51.188 -12.656 1 97.62 62 PHE B N 1
ATOM 4430 C CA . PHE B 1 62 ? 0.885 -51.469 -11.227 1 97.62 62 PHE B CA 1
ATOM 4431 C C . PHE B 1 62 ? 2.154 -50.906 -10.594 1 97.62 62 PHE B C 1
ATOM 4433 O O . PHE B 1 62 ? 3.26 -51.344 -10.922 1 97.62 62 PHE B O 1
ATOM 4440 N N . ILE B 1 63 ? 2.049 -49.875 -9.734 1 98.19 63 ILE B N 1
ATOM 4441 C CA . ILE B 1 63 ? 3.176 -49.375 -8.969 1 98.19 63 ILE B CA 1
ATOM 4442 C C . ILE B 1 63 ? 3.27 -50.125 -7.633 1 98.19 63 ILE B C 1
ATOM 4444 O O . ILE B 1 63 ? 2.369 -50 -6.797 1 98.19 63 ILE B O 1
ATOM 4448 N N . GLN B 1 64 ? 4.371 -50.75 -7.48 1 97.56 64 GLN B N 1
ATOM 4449 C CA . GLN B 1 64 ? 4.488 -51.656 -6.348 1 97.56 64 GLN B CA 1
ATOM 4450 C C . GLN B 1 64 ? 5.348 -51.031 -5.238 1 97.56 64 GLN B C 1
ATOM 4452 O O . GLN B 1 64 ? 6.5 -50.688 -5.473 1 97.56 64 GLN B O 1
ATOM 4457 N N . GLY B 1 65 ? 4.828 -50.969 -4.113 1 93.75 65 GLY B N 1
ATOM 4458 C CA . GLY B 1 65 ? 5.57 -50.719 -2.887 1 93.75 65 GLY B CA 1
ATOM 4459 C C . GLY B 1 65 ? 6.172 -49.344 -2.824 1 93.75 65 GLY B C 1
ATOM 4460 O O . GLY B 1 65 ? 7.359 -49.188 -2.52 1 93.75 65 GLY B O 1
ATOM 4461 N N . GLY B 1 66 ? 5.621 -48.281 -2.713 1 97.06 66 GLY B N 1
ATOM 4462 C CA . GLY B 1 66 ? 6.164 -46.938 -2.52 1 97.06 66 GLY B CA 1
ATOM 4463 C C . GLY B 1 66 ? 5.578 -46.219 -1.315 1 97.06 66 GLY B C 1
ATOM 4464 O O . GLY B 1 66 ? 4.676 -46.75 -0.658 1 97.06 66 GLY B O 1
ATOM 4465 N N . ILE B 1 67 ? 6.2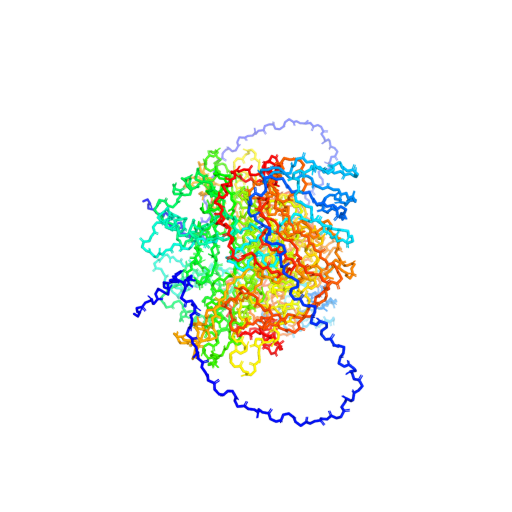34 -45.219 -0.901 1 98.25 67 ILE B N 1
ATOM 4466 C CA . ILE B 1 67 ? 5.664 -44.312 0.079 1 98.25 67 ILE B CA 1
ATOM 4467 C C . ILE B 1 67 ? 4.785 -43.281 -0.628 1 98.25 67 ILE B C 1
ATOM 4469 O O . ILE B 1 67 ? 5.289 -42.281 -1.16 1 98.25 67 ILE B O 1
ATOM 4473 N N . ILE B 1 68 ? 3.506 -43.5 -0.634 1 98.62 68 ILE B N 1
ATOM 4474 C CA . ILE B 1 68 ? 2.545 -42.625 -1.309 1 98.62 68 ILE B CA 1
ATOM 4475 C C . ILE B 1 68 ? 2.293 -41.375 -0.463 1 98.62 68 ILE B C 1
ATOM 4477 O O . ILE B 1 68 ? 1.918 -41.5 0.708 1 98.62 68 ILE B O 1
ATOM 4481 N N . GLY B 1 69 ? 2.584 -40.219 -1.024 1 98.44 69 GLY B N 1
ATOM 4482 C CA . GLY B 1 69 ? 2.42 -38.969 -0.301 1 98.44 69 GLY B CA 1
ATOM 4483 C C . GLY B 1 69 ? 1.363 -38.062 -0.906 1 98.44 69 GLY B C 1
ATOM 4484 O O . GLY B 1 69 ? 1.433 -37.719 -2.088 1 98.44 69 GLY B O 1
ATOM 4485 N N . ASN B 1 70 ? 0.333 -37.75 -0.127 1 98.5 70 ASN B N 1
ATOM 4486 C CA . ASN B 1 70 ? -0.656 -36.719 -0.435 1 98.5 70 ASN B CA 1
ATOM 4487 C C . ASN B 1 70 ? -0.549 -35.531 0.521 1 98.5 70 ASN B C 1
ATOM 4489 O O . ASN B 1 70 ? 0.286 -35.531 1.428 1 98.5 70 ASN B O 1
ATOM 4493 N N . GLU B 1 71 ? -1.305 -34.469 0.275 1 97.94 71 GLU B N 1
ATOM 4494 C CA . GLU B 1 71 ? -1.253 -33.25 1.08 1 97.94 71 GLU B CA 1
ATOM 4495 C C . GLU B 1 71 ? -1.68 -33.531 2.52 1 97.94 71 GLU B C 1
ATOM 4497 O O . GLU B 1 71 ? -1.369 -32.75 3.422 1 97.94 71 GLU B O 1
ATOM 4502 N N . ASP B 1 72 ? -2.357 -34.625 2.752 1 97.5 72 ASP B N 1
ATOM 4503 C CA . ASP B 1 72 ? -2.924 -34.844 4.074 1 97.5 72 ASP B CA 1
ATOM 4504 C C . ASP B 1 72 ? -2.307 -36.094 4.727 1 97.5 72 ASP B C 1
ATOM 4506 O O . ASP B 1 72 ? -2.826 -36.594 5.719 1 97.5 72 ASP B O 1
ATOM 4510 N N . GLY B 1 73 ? -1.242 -36.688 4.07 1 96.88 73 GLY B N 1
ATOM 4511 C CA . GLY B 1 73 ? -0.59 -37.781 4.762 1 96.88 73 GLY B CA 1
ATOM 4512 C C . GLY B 1 73 ? 0.21 -38.688 3.838 1 96.88 73 GLY B C 1
ATOM 4513 O O . GLY B 1 73 ? 0.202 -38.5 2.619 1 96.88 73 GLY B O 1
ATOM 4514 N N . LEU B 1 74 ? 0.892 -39.688 4.496 1 97.5 74 LEU B N 1
ATOM 4515 C CA . LEU B 1 74 ? 1.729 -40.656 3.811 1 97.5 74 LEU B CA 1
ATOM 4516 C C . LEU B 1 74 ? 1.26 -42.094 4.109 1 97.5 74 LEU B C 1
ATOM 4518 O O . LEU B 1 74 ? 0.715 -42.344 5.184 1 97.5 74 LEU B O 1
ATOM 4522 N N . MET B 1 75 ? 1.465 -42.969 3.148 1 96.88 75 MET B N 1
ATOM 4523 C CA . MET B 1 75 ? 1.191 -44.375 3.373 1 96.88 75 MET B CA 1
ATOM 4524 C C . MET B 1 75 ? 2.07 -45.25 2.48 1 96.88 75 MET B C 1
ATOM 4526 O O . MET B 1 75 ? 2.348 -44.875 1.336 1 96.88 75 MET B O 1
ATOM 4530 N N . ASN B 1 76 ? 2.455 -46.375 3.068 1 97.44 76 ASN B N 1
ATOM 4531 C CA . ASN B 1 76 ? 3.098 -47.375 2.232 1 97.44 76 ASN B CA 1
ATOM 4532 C C . ASN B 1 76 ? 2.074 -48.188 1.442 1 97.44 76 ASN B C 1
ATOM 4534 O O . ASN B 1 76 ? 1.031 -48.562 1.978 1 97.44 76 ASN B O 1
ATOM 4538 N N . GLY B 1 77 ? 2.361 -48.312 0.102 1 97.25 77 GLY B N 1
ATOM 4539 C CA . GLY B 1 77 ? 1.376 -49.125 -0.588 1 97.25 77 GLY B CA 1
ATOM 4540 C C . GLY B 1 77 ? 1.61 -49.188 -2.084 1 97.25 77 GLY B C 1
ATOM 4541 O O . GLY B 1 77 ? 2.699 -48.875 -2.566 1 97.25 77 GLY B O 1
ATOM 4542 N N . ASP B 1 78 ? 0.574 -49.781 -2.715 1 98.25 78 ASP B N 1
ATOM 4543 C CA . ASP B 1 78 ? 0.546 -50.031 -4.156 1 98.25 78 ASP B CA 1
ATOM 4544 C C . ASP B 1 78 ? -0.521 -49.188 -4.836 1 98.25 78 ASP B C 1
ATOM 4546 O O . ASP B 1 78 ? -1.445 -48.688 -4.18 1 98.25 78 ASP B O 1
ATOM 4550 N N . ILE B 1 79 ? -0.297 -48.969 -6.07 1 98.56 79 ILE B N 1
ATOM 4551 C CA . ILE B 1 79 ? -1.271 -48.25 -6.879 1 98.56 79 ILE B CA 1
ATOM 4552 C C . ILE B 1 79 ? -1.592 -49.031 -8.141 1 98.56 79 ILE B C 1
ATOM 4554 O O . ILE B 1 79 ? -0.687 -49.438 -8.883 1 98.56 79 ILE B O 1
ATOM 4558 N N . LEU B 1 80 ? -2.836 -49.281 -8.352 1 98.19 80 LEU B N 1
ATOM 4559 C CA . LEU B 1 80 ? -3.307 -49.906 -9.594 1 98.19 80 LEU B CA 1
ATOM 4560 C C . LEU B 1 80 ? -3.92 -48.844 -10.516 1 98.19 80 LEU B C 1
ATOM 4562 O O . LEU B 1 80 ? -4.824 -48.125 -10.109 1 98.19 80 LEU B O 1
ATOM 4566 N N . ILE B 1 81 ? -3.408 -48.781 -11.695 1 97.81 81 ILE B N 1
ATOM 4567 C CA . ILE B 1 81 ? -3.863 -47.812 -12.688 1 97.81 81 ILE B CA 1
ATOM 4568 C C . ILE B 1 81 ? -4.484 -48.531 -13.875 1 97.81 81 ILE B C 1
ATOM 4570 O O . ILE B 1 81 ? -3.91 -49.5 -14.391 1 97.81 81 ILE B O 1
ATOM 4574 N N . ARG B 1 82 ? -5.664 -48.125 -14.242 1 96.25 82 ARG B N 1
ATOM 4575 C CA . ARG B 1 82 ? -6.336 -48.656 -15.422 1 96.25 82 ARG B CA 1
ATOM 4576 C C . ARG B 1 82 ? -6.855 -47.531 -16.312 1 96.25 82 ARG B C 1
ATOM 4578 O O . ARG B 1 82 ? -7.562 -46.625 -15.844 1 96.25 82 ARG B O 1
ATOM 4585 N N . ASN B 1 83 ? -6.52 -47.594 -17.547 1 94.31 83 ASN B N 1
ATOM 4586 C CA . ASN B 1 83 ? -6.98 -46.625 -18.547 1 94.31 83 ASN B CA 1
ATOM 4587 C C . ASN B 1 83 ? -6.699 -45.188 -18.109 1 94.31 83 ASN B C 1
ATOM 4589 O O . ASN B 1 83 ? -7.578 -44.312 -18.172 1 94.31 83 ASN B O 1
ATOM 4593 N N . GLY B 1 84 ? -5.547 -45 -17.484 1 95.62 84 GLY B N 1
ATOM 4594 C CA . GLY B 1 84 ? -5.066 -43.688 -17.156 1 95.62 84 GLY B CA 1
ATOM 4595 C C . GLY B 1 84 ? -5.625 -43.156 -15.844 1 95.62 84 GLY B C 1
ATOM 4596 O O . GLY B 1 84 ? -5.297 -42.031 -15.43 1 95.62 84 GLY B O 1
ATOM 4597 N N . ILE B 1 85 ? -6.449 -43.969 -15.188 1 97.56 85 ILE B N 1
ATOM 4598 C CA . ILE B 1 85 ? -7.105 -43.562 -13.945 1 97.56 85 ILE B CA 1
ATOM 4599 C C . ILE B 1 85 ? -6.652 -44.469 -12.805 1 97.56 85 ILE B C 1
ATOM 4601 O O . ILE B 1 85 ? -6.484 -45.656 -12.992 1 97.56 85 ILE B O 1
ATOM 4605 N N . ILE B 1 86 ? -6.438 -43.875 -11.688 1 98.25 86 ILE B N 1
ATOM 4606 C CA . ILE B 1 86 ? -6.098 -44.688 -10.516 1 98.25 86 ILE B CA 1
ATOM 4607 C C . ILE B 1 86 ? -7.312 -45.5 -10.078 1 98.25 86 ILE B C 1
ATOM 4609 O O . ILE B 1 86 ? -8.352 -44.938 -9.719 1 98.25 86 ILE B O 1
ATOM 4613 N N . GLU B 1 87 ? -7.168 -46.719 -10.102 1 97.81 87 GLU B N 1
ATOM 4614 C CA . GLU B 1 87 ? -8.281 -47.625 -9.781 1 97.81 87 GLU B CA 1
ATOM 4615 C C . GLU B 1 87 ? -8.289 -47.969 -8.305 1 97.81 87 GLU B C 1
ATOM 4617 O O . GLU B 1 87 ? -9.352 -48.125 -7.699 1 97.81 87 GLU B O 1
ATOM 4622 N N . GLU B 1 88 ? -7.09 -48.188 -7.801 1 97.94 88 GLU B N 1
ATOM 4623 C CA . GLU B 1 88 ? -6.988 -48.594 -6.406 1 97.94 88 GLU B CA 1
ATOM 4624 C C . GLU B 1 88 ? -5.656 -48.156 -5.797 1 97.94 88 GLU B C 1
ATOM 4626 O O . GLU B 1 88 ? -4.629 -48.188 -6.477 1 97.94 88 GLU B O 1
ATOM 4631 N N . VAL B 1 89 ? -5.723 -47.812 -4.559 1 98.06 89 VAL B N 1
ATOM 4632 C CA . VAL B 1 89 ? -4.551 -47.5 -3.744 1 98.06 89 VAL B CA 1
ATOM 4633 C C . VAL B 1 89 ? -4.621 -48.281 -2.432 1 98.06 89 VAL B C 1
ATOM 4635 O O . VAL B 1 89 ? -5.656 -48.281 -1.76 1 98.06 89 VAL B O 1
ATOM 4638 N N . GLY B 1 90 ? -3.566 -49 -2.113 1 96.75 90 GLY B N 1
ATOM 4639 C CA . GLY B 1 90 ? -3.6 -49.75 -0.869 1 96.75 90 GLY B CA 1
ATOM 4640 C C . GLY B 1 90 ? -2.375 -50.625 -0.668 1 96.75 90 GLY B C 1
ATOM 4641 O O . GLY B 1 90 ? -1.493 -50.688 -1.527 1 96.75 90 GLY B O 1
ATOM 4642 N N . GLU B 1 91 ? -2.361 -51.281 0.483 1 95.62 91 GLU B N 1
ATOM 4643 C CA . GLU B 1 91 ? -1.263 -52.156 0.817 1 95.62 91 GLU B CA 1
ATOM 4644 C C . GLU B 1 91 ? -1.549 -53.594 0.338 1 95.62 91 GLU B C 1
ATOM 4646 O O . GLU B 1 91 ? -2.656 -54.094 0.519 1 95.62 91 GLU B O 1
ATOM 4651 N N . GLY B 1 92 ? -0.57 -54.156 -0.232 1 94.44 92 GLY B N 1
ATOM 4652 C CA . GLY B 1 92 ? -0.653 -55.562 -0.581 1 94.44 92 GLY B CA 1
ATOM 4653 C C . GLY B 1 92 ? -1.703 -55.844 -1.636 1 94.44 92 GLY B C 1
ATOM 4654 O O . GLY B 1 92 ? -2.434 -56.844 -1.534 1 94.44 92 GLY B O 1
ATOM 4655 N N . LEU B 1 93 ? -1.821 -55.031 -2.564 1 96.12 93 LEU B N 1
ATOM 4656 C CA . LEU B 1 93 ? -2.773 -55.25 -3.646 1 96.12 93 LEU B CA 1
ATOM 4657 C C . LEU B 1 93 ? -2.322 -56.406 -4.535 1 96.12 93 LEU B C 1
ATOM 4659 O O . LEU B 1 93 ? -1.124 -56.688 -4.668 1 96.12 93 LEU B O 1
ATOM 4663 N N . GLU B 1 94 ? -3.283 -57.062 -5.129 1 95.62 94 GLU B N 1
ATOM 4664 C CA . GLU B 1 94 ? -2.969 -58.094 -6.086 1 95.62 94 GLU B CA 1
ATOM 4665 C C . GLU B 1 94 ? -2.504 -57.531 -7.418 1 95.62 94 GLU B C 1
ATOM 4667 O O . GLU B 1 94 ? -3.111 -56.594 -7.938 1 95.62 94 GLU B O 1
ATOM 4672 N N . ILE B 1 95 ? -1.511 -58.125 -7.941 1 94.81 95 ILE B N 1
ATOM 4673 C CA . ILE B 1 95 ? -0.96 -57.656 -9.211 1 94.81 95 ILE B CA 1
ATOM 4674 C C . ILE B 1 95 ? -1.707 -58.312 -10.367 1 94.81 95 ILE B C 1
ATOM 4676 O O . ILE B 1 95 ? -1.643 -59.531 -10.539 1 94.81 95 ILE B O 1
ATOM 4680 N N . PRO B 1 96 ? -2.291 -57.594 -11.109 1 93.81 96 PRO B N 1
ATOM 4681 C CA . PRO B 1 96 ? -2.932 -58.188 -12.281 1 93.81 96 PRO B CA 1
ATOM 4682 C C . PRO B 1 96 ? -1.924 -58.781 -13.266 1 93.81 96 PRO B C 1
ATOM 4684 O O . PRO B 1 96 ? -0.854 -58.219 -13.477 1 93.81 96 PRO B O 1
ATOM 4687 N N . GLU B 1 97 ? -2.254 -59.781 -14.023 1 90.88 97 GLU B N 1
ATOM 4688 C CA . GLU B 1 97 ? -1.368 -60.5 -14.961 1 90.88 97 GLU B CA 1
ATOM 4689 C C . GLU B 1 97 ? -1.04 -59.594 -16.156 1 90.88 97 GLU B C 1
ATOM 4691 O O . GLU B 1 97 ? 0.057 -59.688 -16.719 1 90.88 97 GLU B O 1
ATOM 4696 N N . ASP B 1 98 ? -1.898 -58.781 -16.453 1 89.19 98 ASP B N 1
ATOM 4697 C CA . ASP B 1 98 ? -1.741 -57.969 -17.656 1 89.19 98 ASP B CA 1
ATOM 4698 C C . ASP B 1 98 ? -1.103 -56.625 -17.312 1 89.19 98 ASP B C 1
ATOM 4700 O O . ASP B 1 98 ? -1.023 -55.75 -18.172 1 89.19 98 ASP B O 1
ATOM 4704 N N . SER B 1 99 ? -0.579 -56.594 -16.125 1 91.62 99 SER B N 1
ATOM 4705 C CA . SER B 1 99 ? -0.106 -55.281 -15.703 1 91.62 99 SER B CA 1
ATOM 4706 C C . SER B 1 99 ? 1.394 -55.125 -15.938 1 91.62 99 SER B C 1
ATOM 4708 O O . SER B 1 99 ? 2.137 -56.094 -15.891 1 91.62 99 SER B O 1
ATOM 4710 N N . GLU B 1 100 ? 1.751 -53.875 -16.328 1 93.31 100 GLU B N 1
ATOM 4711 C CA . GLU B 1 100 ? 3.15 -53.469 -16.234 1 93.31 100 GLU B CA 1
ATOM 4712 C C . GLU B 1 100 ? 3.504 -53.031 -14.82 1 93.31 100 GLU B C 1
ATOM 4714 O O . GLU B 1 100 ? 2.85 -52.156 -14.266 1 93.31 100 GLU B O 1
ATOM 4719 N N . VAL B 1 101 ? 4.578 -53.625 -14.273 1 95.62 101 VAL B N 1
ATOM 4720 C CA . VAL B 1 101 ? 4.879 -53.406 -12.859 1 95.62 101 VAL B CA 1
ATOM 4721 C C . VAL B 1 101 ? 6.039 -52.406 -12.742 1 95.62 101 VAL B C 1
ATOM 4723 O O . VAL B 1 101 ? 7.078 -52.594 -13.383 1 95.62 101 VAL B O 1
ATOM 4726 N N . ILE B 1 102 ? 5.887 -51.375 -12.039 1 96.56 102 ILE B N 1
ATOM 4727 C CA . ILE B 1 102 ? 6.918 -50.406 -11.664 1 96.56 102 ILE B CA 1
ATOM 4728 C C . ILE B 1 102 ? 7.262 -50.562 -10.188 1 96.56 102 ILE B C 1
ATOM 4730 O O . ILE B 1 102 ? 6.398 -50.406 -9.32 1 96.56 102 ILE B O 1
ATOM 4734 N N . ASP B 1 103 ? 8.469 -50.844 -9.906 1 96.69 103 ASP B N 1
ATOM 4735 C CA . ASP B 1 103 ? 8.922 -51 -8.531 1 96.69 103 ASP B CA 1
ATOM 4736 C C . ASP B 1 103 ? 9.234 -49.656 -7.91 1 96.69 103 ASP B C 1
ATOM 4738 O O . ASP B 1 103 ? 10.164 -48.969 -8.336 1 96.69 103 ASP B O 1
ATOM 4742 N N . ALA B 1 104 ? 8.492 -49.312 -6.906 1 97.62 104 ALA B N 1
ATOM 4743 C CA . ALA B 1 104 ? 8.688 -48.031 -6.234 1 97.62 104 ALA B CA 1
ATOM 4744 C C . ALA B 1 104 ? 9.203 -48.219 -4.812 1 97.62 104 ALA B C 1
ATOM 4746 O O . ALA B 1 104 ? 9.117 -47.312 -3.982 1 97.62 104 ALA B O 1
ATOM 4747 N N . SER B 1 105 ? 9.742 -49.344 -4.531 1 96.06 105 SER B N 1
ATOM 4748 C CA . SER B 1 105 ? 10.242 -49.656 -3.195 1 96.06 105 SER B CA 1
ATOM 4749 C C . SER B 1 105 ? 11.305 -48.656 -2.768 1 96.06 105 SER B C 1
ATOM 4751 O O . SER B 1 105 ? 12.281 -48.438 -3.482 1 96.06 105 SER B O 1
ATOM 4753 N N . GLY B 1 106 ? 11.07 -48.062 -1.576 1 95.5 106 GLY B N 1
ATOM 4754 C CA . GLY B 1 106 ? 12.023 -47.094 -1.023 1 95.5 106 GLY B CA 1
ATOM 4755 C C . GLY B 1 106 ? 11.93 -45.719 -1.653 1 95.5 106 GLY B C 1
ATOM 4756 O O . GLY B 1 106 ? 12.727 -44.844 -1.339 1 95.5 106 GLY B O 1
ATOM 4757 N N . LYS B 1 107 ? 10.984 -45.531 -2.48 1 98.06 107 LYS B N 1
ATOM 4758 C CA . LYS B 1 107 ? 10.82 -44.281 -3.184 1 98.06 107 LYS B CA 1
ATOM 4759 C C . LYS B 1 107 ? 9.5 -43.594 -2.814 1 98.06 107 LYS B C 1
ATOM 4761 O O . LYS B 1 107 ? 8.656 -44.219 -2.156 1 98.06 107 LYS B O 1
ATOM 4766 N N . TYR B 1 108 ? 9.383 -42.344 -3.113 1 98.5 108 TYR B N 1
ATOM 4767 C CA . TYR B 1 108 ? 8.164 -41.594 -2.82 1 98.5 108 TYR B CA 1
ATOM 4768 C C . TYR B 1 108 ? 7.289 -41.469 -4.062 1 98.5 108 TYR B C 1
ATOM 4770 O O . TYR B 1 108 ? 7.777 -41.156 -5.145 1 98.5 108 TYR B O 1
ATOM 4778 N N . VAL B 1 109 ? 6.031 -41.812 -3.961 1 98.75 109 VAL B N 1
ATOM 4779 C CA . VAL B 1 109 ? 5.047 -41.719 -5.035 1 98.75 109 VAL B CA 1
ATOM 4780 C C . VAL B 1 109 ? 4.125 -40.531 -4.781 1 98.75 109 VAL B C 1
ATOM 4782 O O . VAL B 1 109 ? 3.287 -40.562 -3.875 1 98.75 109 VAL B O 1
ATOM 4785 N N . LEU B 1 110 ? 4.25 -39.5 -5.566 1 98.75 110 LEU B N 1
ATOM 4786 C CA . LEU B 1 110 ? 3.594 -38.219 -5.328 1 98.75 110 LEU B CA 1
ATOM 4787 C C . LEU B 1 110 ? 2.723 -37.844 -6.52 1 98.75 110 LEU B C 1
ATOM 4789 O O . LEU B 1 110 ? 2.932 -38.312 -7.633 1 98.75 110 LEU B O 1
ATOM 4793 N N . PRO B 1 111 ? 1.665 -37.031 -6.238 1 98.69 111 PRO B N 1
ATOM 4794 C CA . PRO B 1 111 ? 1.001 -36.438 -7.406 1 98.69 111 PRO B CA 1
ATOM 4795 C C . PRO B 1 111 ? 1.961 -35.656 -8.297 1 98.69 111 PRO B C 1
ATOM 4797 O O . PRO B 1 111 ? 2.879 -35 -7.801 1 98.69 111 PRO B O 1
ATOM 4800 N N . GLY B 1 112 ? 1.795 -35.75 -9.594 1 97.56 112 GLY B N 1
ATOM 4801 C CA . GLY B 1 112 ? 2.613 -34.969 -10.508 1 97.56 112 GLY B CA 1
ATOM 4802 C C . GLY B 1 112 ? 2.58 -33.5 -10.203 1 97.56 112 GLY B C 1
ATOM 4803 O O . GLY B 1 112 ? 1.552 -32.969 -9.773 1 97.56 112 GLY B O 1
ATOM 4804 N N . GLY B 1 113 ? 3.648 -32.781 -10.43 1 96.5 113 GLY B N 1
ATOM 4805 C CA . GLY B 1 113 ? 3.682 -31.344 -10.242 1 96.5 113 GLY B CA 1
ATOM 4806 C C . GLY B 1 113 ? 2.74 -30.594 -11.172 1 96.5 113 GLY B C 1
ATOM 4807 O O . GLY B 1 113 ? 2.465 -31.062 -12.281 1 96.5 113 GLY B O 1
ATOM 4808 N N . ILE B 1 114 ? 2.26 -29.562 -10.672 1 93.5 114 ILE B N 1
ATOM 4809 C CA . ILE B 1 114 ? 1.449 -28.625 -11.445 1 93.5 114 ILE B CA 1
ATOM 4810 C C . ILE B 1 114 ? 2.098 -27.234 -11.438 1 93.5 114 ILE B C 1
ATOM 4812 O O . ILE B 1 114 ? 2.346 -26.672 -10.375 1 93.5 114 ILE B O 1
ATOM 4816 N N . ASP B 1 115 ? 2.377 -26.703 -12.57 1 88.75 115 ASP B N 1
ATOM 4817 C CA . ASP B 1 115 ? 3.188 -25.5 -12.648 1 88.75 115 ASP B CA 1
ATOM 4818 C C . ASP B 1 115 ? 2.666 -24.562 -13.734 1 88.75 115 ASP B C 1
ATOM 4820 O O . ASP B 1 115 ? 1.849 -24.953 -14.57 1 88.75 115 ASP B O 1
ATOM 4824 N N . ASP B 1 116 ? 3.043 -23.406 -13.422 1 66 116 ASP B N 1
ATOM 4825 C CA . ASP B 1 116 ? 2.811 -22.406 -14.461 1 66 116 ASP B CA 1
ATOM 4826 C C . ASP B 1 116 ? 3.932 -22.422 -15.492 1 66 116 ASP B C 1
ATOM 4828 O O . ASP B 1 116 ? 5.07 -22.766 -15.18 1 66 116 ASP B O 1
ATOM 4832 N N . GLY B 1 117 ? 3.713 -22.859 -16.75 1 59.06 117 GLY B N 1
ATOM 4833 C CA . GLY B 1 117 ? 4.801 -22.656 -17.688 1 59.06 117 GLY B CA 1
ATOM 4834 C C . GLY B 1 117 ? 4.895 -23.75 -18.75 1 59.06 117 GLY B C 1
ATOM 4835 O O . GLY B 1 117 ? 4.102 -24.688 -18.75 1 59.06 117 GLY B O 1
ATOM 4836 N N . THR B 1 118 ? 5.98 -23.875 -19.594 1 58.81 118 THR B N 1
ATOM 4837 C CA . THR B 1 118 ? 6.039 -24.5 -20.922 1 58.81 118 THR B CA 1
ATOM 4838 C C . THR B 1 118 ? 6.559 -25.922 -20.828 1 58.81 118 THR B C 1
ATOM 4840 O O . THR B 1 118 ? 6.652 -26.484 -19.734 1 58.81 118 THR B O 1
ATOM 4843 N N . LYS B 1 119 ? 7.348 -26.578 -21.922 1 54.47 119 LYS B N 1
ATOM 4844 C CA . LYS B 1 119 ? 7.645 -27.922 -22.406 1 54.47 119 LYS B CA 1
ATOM 4845 C C . LYS B 1 119 ? 8.5 -28.688 -21.406 1 54.47 119 LYS B C 1
ATOM 4847 O O . LYS B 1 119 ? 8.258 -29.875 -21.156 1 54.47 119 LYS B O 1
ATOM 4852 N N . ALA B 1 120 ? 9.609 -28.422 -20.906 1 60 120 ALA B N 1
ATOM 4853 C CA . ALA B 1 120 ? 10.633 -29.125 -20.141 1 60 120 ALA B CA 1
ATOM 4854 C C . ALA B 1 120 ? 10.078 -29.625 -18.812 1 60 120 ALA B C 1
ATOM 4856 O O . ALA B 1 120 ? 10.75 -30.375 -18.094 1 60 120 ALA B O 1
ATOM 4857 N N . ALA B 1 121 ? 8.914 -29.844 -18.562 1 81 121 ALA B N 1
ATOM 4858 C CA . ALA B 1 121 ? 8.234 -30 -17.281 1 81 121 ALA B CA 1
ATOM 4859 C C . ALA B 1 121 ? 8.211 -31.469 -16.859 1 81 121 ALA B C 1
ATOM 4861 O O . ALA B 1 121 ? 8.461 -31.797 -15.703 1 81 121 ALA B O 1
ATOM 4862 N N . LEU B 1 122 ? 8.188 -32.438 -17.766 1 86.31 122 LEU B N 1
ATOM 4863 C CA . LEU B 1 122 ? 8.023 -33.844 -17.438 1 86.31 122 LEU B CA 1
ATOM 4864 C C . LEU B 1 122 ? 9.266 -34.406 -16.75 1 86.31 122 LEU B C 1
ATOM 4866 O O . LEU B 1 122 ? 9.164 -35.062 -15.719 1 86.31 122 LEU B O 1
ATOM 4870 N N . CYS B 1 123 ? 10.391 -34.062 -17.266 1 88.69 123 CYS B N 1
ATOM 4871 C CA . CYS B 1 123 ? 11.625 -34.562 -16.672 1 88.69 123 CYS B CA 1
ATOM 4872 C C . CYS B 1 123 ? 11.812 -34.031 -15.266 1 88.69 123 CYS B C 1
ATOM 4874 O O . CYS B 1 123 ? 12.531 -34.625 -14.461 1 88.69 123 CYS B O 1
ATOM 4876 N N . GLY B 1 124 ? 11.219 -32.969 -15.016 1 91.75 124 GLY B N 1
ATOM 4877 C CA . GLY B 1 124 ? 11.273 -32.406 -13.688 1 91.75 124 GLY B CA 1
ATOM 4878 C C . GLY B 1 124 ? 10.148 -32.875 -12.789 1 91.75 124 GLY B C 1
ATOM 4879 O O . GLY B 1 124 ? 10.055 -32.469 -11.625 1 91.75 124 GLY B O 1
ATOM 4880 N N . GLY B 1 125 ? 9.273 -33.719 -13.297 1 94.88 125 GLY B N 1
ATOM 4881 C CA . GLY B 1 125 ? 8.219 -34.281 -12.477 1 94.88 125 GLY B CA 1
ATOM 4882 C C . GLY B 1 125 ? 6.902 -33.562 -12.578 1 94.88 125 GLY B C 1
ATOM 4883 O O . GLY B 1 125 ? 5.957 -33.844 -11.844 1 94.88 125 GLY B O 1
ATOM 4884 N N . THR B 1 126 ? 6.785 -32.562 -13.453 1 95.44 126 THR B N 1
ATOM 4885 C CA . THR B 1 126 ? 5.559 -31.812 -13.68 1 95.44 126 THR B CA 1
ATOM 4886 C C . THR B 1 126 ? 4.738 -32.438 -14.797 1 95.44 126 THR B C 1
ATOM 4888 O O . THR B 1 126 ? 5.25 -32.656 -15.898 1 95.44 126 THR B O 1
ATOM 4891 N N . THR B 1 127 ? 3.475 -32.688 -14.508 1 95.12 127 THR B N 1
ATOM 4892 C CA . THR B 1 127 ? 2.664 -33.406 -15.484 1 95.12 127 THR B CA 1
ATOM 4893 C C . THR B 1 127 ? 1.578 -32.5 -16.062 1 95.12 127 THR B C 1
ATOM 4895 O O . THR B 1 127 ? 0.983 -32.812 -17.094 1 95.12 127 THR B O 1
ATOM 4898 N N . LEU B 1 128 ? 1.296 -31.484 -15.359 1 95.44 128 LEU B N 1
ATOM 4899 C CA . LEU B 1 128 ? 0.318 -30.5 -15.82 1 95.44 128 LEU B CA 1
ATOM 4900 C C . LEU B 1 128 ? 0.901 -29.094 -15.789 1 95.44 128 LEU B C 1
ATOM 4902 O O . LEU B 1 128 ? 1.439 -28.672 -14.766 1 95.44 128 LEU B O 1
ATOM 4906 N N . VAL B 1 129 ? 0.78 -28.422 -16.922 1 92.75 129 VAL B N 1
ATOM 4907 C CA . VAL B 1 129 ? 1.298 -27.062 -16.984 1 92.75 129 VAL B CA 1
ATOM 4908 C C . VAL B 1 129 ? 0.147 -26.078 -17.219 1 92.75 129 VAL B C 1
ATOM 4910 O O . VAL B 1 129 ? -0.79 -26.375 -17.953 1 92.75 129 VAL B O 1
ATOM 4913 N N . MET B 1 130 ? 0.219 -24.969 -16.484 1 92.44 130 MET B N 1
ATOM 4914 C CA . MET B 1 130 ? -0.715 -23.859 -16.656 1 92.44 130 MET B CA 1
ATOM 4915 C C . MET B 1 130 ? -0.055 -22.719 -17.406 1 92.44 130 MET B C 1
ATOM 4917 O O . MET B 1 130 ? 0.393 -21.75 -16.797 1 92.44 130 MET B O 1
ATOM 4921 N N . ASP B 1 131 ? -0.143 -22.781 -18.656 1 91.56 131 ASP B N 1
ATOM 4922 C CA . ASP B 1 131 ? 0.595 -21.828 -19.484 1 91.56 131 ASP B CA 1
ATOM 4923 C C . ASP B 1 131 ? -0.18 -20.516 -19.625 1 91.56 131 ASP B C 1
ATOM 4925 O O . ASP B 1 131 ? -1.402 -20.5 -19.469 1 91.56 131 ASP B O 1
ATOM 4929 N N . LEU B 1 132 ? 0.592 -19.5 -19.953 1 93.56 132 LEU B N 1
ATOM 4930 C CA . LEU B 1 132 ? 0.011 -18.172 -20.094 1 93.56 132 LEU B CA 1
ATOM 4931 C C . LEU B 1 132 ? -0.018 -17.734 -21.562 1 93.56 132 LEU B C 1
ATOM 4933 O O . LEU B 1 132 ? 1.03 -17.641 -22.203 1 93.56 132 LEU B O 1
ATOM 4937 N N . VAL B 1 133 ? -1.212 -17.5 -22.047 1 95.06 133 VAL B N 1
ATOM 4938 C CA . VAL B 1 133 ? -1.411 -16.969 -23.375 1 95.06 133 VAL B CA 1
ATOM 4939 C C . VAL B 1 133 ? -1.302 -15.438 -23.344 1 95.06 133 VAL B C 1
ATOM 4941 O O . VAL B 1 133 ? -2.01 -14.781 -22.578 1 95.06 133 VAL B O 1
ATOM 4944 N N . VAL B 1 134 ? -0.426 -14.898 -24.109 1 94.88 134 VAL B N 1
ATOM 4945 C CA . VAL B 1 134 ? -0.273 -13.453 -24.234 1 94.88 134 VAL B CA 1
ATOM 4946 C C . VAL B 1 134 ? -0.755 -12.984 -25.594 1 94.88 134 VAL B C 1
ATOM 4948 O O . VAL B 1 134 ? -0.081 -13.203 -26.609 1 94.88 134 VAL B O 1
ATOM 4951 N N . PRO B 1 135 ? -1.859 -12.297 -25.609 1 96.25 135 PRO B N 1
ATOM 4952 C CA . PRO B 1 135 ? -2.365 -11.82 -26.906 1 96.25 135 PRO B CA 1
ATOM 4953 C C . PRO B 1 135 ? -1.437 -10.805 -27.562 1 96.25 135 PRO B C 1
ATOM 4955 O O . PRO B 1 135 ? -0.859 -9.953 -26.875 1 96.25 135 PRO B O 1
ATOM 4958 N N . LYS B 1 136 ? -1.391 -10.945 -28.844 1 94.31 136 LYS B N 1
ATOM 4959 C CA . LYS B 1 136 ? -0.7 -9.922 -29.609 1 94.31 136 LYS B CA 1
ATOM 4960 C C . LYS B 1 136 ? -1.502 -8.625 -29.641 1 94.31 136 LYS B C 1
ATOM 4962 O O . LYS B 1 136 ? -2.668 -8.594 -29.25 1 94.31 136 LYS B O 1
ATOM 4967 N N . GLU B 1 137 ? -0.889 -7.523 -30.062 1 89.44 137 GLU B N 1
ATOM 4968 C CA . GLU B 1 137 ? -1.497 -6.195 -30.047 1 89.44 137 GLU B CA 1
ATOM 4969 C C . GLU B 1 137 ? -2.803 -6.176 -30.828 1 89.44 137 GLU B C 1
ATOM 4971 O O . GLU B 1 137 ? -3.766 -5.516 -30.438 1 89.44 137 GLU B O 1
ATOM 4976 N N . ASP B 1 138 ? -2.891 -6.883 -31.922 1 89.56 138 ASP B N 1
ATOM 4977 C CA . ASP B 1 138 ? -4.047 -6.832 -32.812 1 89.56 138 ASP B CA 1
ATOM 4978 C C . ASP B 1 138 ? -4.934 -8.062 -32.656 1 89.56 138 ASP B C 1
ATOM 4980 O O . ASP B 1 138 ? -5.812 -8.32 -33.469 1 89.56 138 ASP B O 1
ATOM 4984 N N . GLN B 1 139 ? -4.742 -8.719 -31.516 1 93.69 139 GLN B N 1
ATOM 4985 C CA . GLN B 1 139 ? -5.469 -9.969 -31.297 1 93.69 139 GLN B CA 1
ATOM 4986 C C . GLN B 1 139 ? -6.441 -9.844 -30.141 1 93.69 139 GLN B C 1
ATOM 4988 O O . GLN B 1 139 ? -6.109 -9.242 -29.109 1 93.69 139 GLN B O 1
ATOM 4993 N N . SER B 1 140 ? -7.645 -10.336 -30.391 1 96 140 SER B N 1
ATOM 4994 C CA . SER B 1 140 ? -8.539 -10.492 -29.25 1 96 140 SER B CA 1
ATOM 4995 C C . SER B 1 140 ? -8.062 -11.602 -28.328 1 96 140 SER B C 1
ATOM 4997 O O . SER B 1 140 ? -7.207 -12.414 -28.703 1 96 140 SER B O 1
ATOM 4999 N N . LEU B 1 141 ? -8.625 -11.641 -27.156 1 97.62 141 LEU B N 1
ATOM 5000 C CA . LEU B 1 141 ? -8.273 -12.688 -26.188 1 97.62 141 LEU B CA 1
ATOM 5001 C C . LEU B 1 141 ? -8.688 -14.055 -26.719 1 97.62 141 LEU B C 1
ATOM 5003 O O . LEU B 1 141 ? -7.93 -15.023 -26.609 1 97.62 141 LEU B O 1
ATOM 5007 N N . THR B 1 142 ? -9.852 -14.109 -27.344 1 96.69 142 THR B N 1
ATOM 5008 C CA . THR B 1 142 ? -10.391 -15.367 -27.859 1 96.69 142 THR B CA 1
ATOM 5009 C C . THR B 1 142 ? -9.539 -15.891 -29 1 96.69 142 THR B C 1
ATOM 5011 O O . THR B 1 142 ? -9.25 -17.094 -29.078 1 96.69 142 THR B O 1
ATOM 5014 N N . GLU B 1 143 ? -9.156 -14.992 -29.859 1 97.19 143 GLU B N 1
ATOM 5015 C CA . GLU B 1 143 ? -8.297 -15.383 -30.969 1 97.19 143 GLU B CA 1
ATOM 5016 C C . GLU B 1 143 ? -6.961 -15.93 -30.484 1 97.19 143 GLU B C 1
ATOM 5018 O O . GLU B 1 143 ? -6.461 -16.922 -31 1 97.19 143 GLU B O 1
ATOM 5023 N N . ALA B 1 144 ? -6.426 -15.266 -29.531 1 97.62 144 ALA B N 1
ATOM 5024 C CA . ALA B 1 144 ? -5.148 -15.695 -28.984 1 97.62 144 ALA B CA 1
ATOM 5025 C C . ALA B 1 144 ? -5.266 -17.078 -28.328 1 97.62 144 ALA B C 1
ATOM 5027 O O . ALA B 1 144 ? -4.383 -17.922 -28.5 1 97.62 144 ALA B O 1
ATOM 5028 N N . PHE B 1 145 ? -6.355 -17.266 -27.688 1 97.25 145 PHE B N 1
ATOM 5029 C CA . PHE B 1 145 ? -6.629 -18.547 -27.047 1 97.25 145 PHE B CA 1
ATOM 5030 C C . PHE B 1 145 ? -6.715 -19.656 -28.078 1 97.25 145 PHE B C 1
ATOM 5032 O O . PHE B 1 145 ? -6.066 -20.703 -27.922 1 97.25 145 PHE B O 1
ATOM 5039 N N . GLU B 1 146 ? -7.438 -19.453 -29.062 1 96.88 146 GLU B N 1
ATOM 5040 C CA . GLU B 1 146 ? -7.648 -20.469 -30.094 1 96.88 146 GLU B CA 1
ATOM 5041 C C . GLU B 1 146 ? -6.348 -20.797 -30.812 1 96.88 146 GLU B C 1
ATOM 5043 O O . GLU B 1 146 ? -6.043 -21.969 -31.047 1 96.88 146 GLU B O 1
ATOM 5048 N N . GLU B 1 147 ? -5.68 -19.781 -31.109 1 96.12 147 GLU B N 1
ATOM 5049 C CA . GLU B 1 147 ? -4.402 -20 -31.797 1 96.12 147 GLU B CA 1
ATOM 5050 C C . GLU B 1 147 ? -3.445 -20.812 -30.922 1 96.12 147 GLU B C 1
ATOM 5052 O O . GLU B 1 147 ? -2.797 -21.734 -31.391 1 96.12 147 GLU B O 1
ATOM 5057 N N . TYR B 1 148 ? -3.354 -20.422 -29.672 1 94.44 148 TYR B N 1
ATOM 5058 C CA . TYR B 1 148 ? -2.467 -21.125 -28.734 1 94.44 148 TYR B CA 1
ATOM 5059 C C . TYR B 1 148 ? -2.895 -22.578 -28.562 1 94.44 148 TYR B C 1
ATOM 5061 O O . TYR B 1 148 ? -2.055 -23.484 -28.547 1 94.44 148 TYR B O 1
ATOM 5069 N N . LYS B 1 149 ? -4.125 -22.766 -28.406 1 93.38 149 LYS B N 1
ATOM 5070 C CA . LYS B 1 149 ? -4.664 -24.109 -28.203 1 93.38 149 LYS B CA 1
ATOM 5071 C C . LYS B 1 149 ? -4.348 -25.016 -29.391 1 93.38 149 LYS B C 1
ATOM 5073 O O . LYS B 1 149 ? -3.959 -26.172 -29.203 1 93.38 149 LYS B O 1
ATOM 5078 N N . ILE B 1 150 ? -4.449 -24.516 -30.547 1 93.19 150 ILE B N 1
ATOM 5079 C CA . ILE B 1 150 ? -4.16 -25.281 -31.766 1 93.19 150 ILE B CA 1
ATOM 5080 C C . ILE B 1 150 ? -2.695 -25.703 -31.766 1 93.19 150 ILE B C 1
ATOM 5082 O O . ILE B 1 150 ? -2.381 -26.859 -32.094 1 93.19 150 ILE B O 1
ATOM 5086 N N . ASN B 1 151 ? -1.883 -24.859 -31.391 1 90.62 151 ASN B N 1
ATOM 5087 C CA . ASN B 1 151 ? -0.457 -25.156 -31.359 1 90.62 151 ASN B CA 1
ATOM 5088 C C . ASN B 1 151 ? -0.121 -26.156 -30.25 1 90.62 151 ASN B C 1
ATOM 5090 O O . ASN B 1 151 ? 0.703 -27.047 -30.453 1 90.62 151 ASN B O 1
ATOM 5094 N N . ALA B 1 152 ? -0.705 -25.969 -29.125 1 88.88 152 ALA B N 1
ATOM 5095 C CA . ALA B 1 152 ? -0.439 -26.844 -27.984 1 88.88 152 ALA B CA 1
ATOM 5096 C C . ALA B 1 152 ? -0.897 -28.266 -28.25 1 88.88 152 ALA B C 1
ATOM 5098 O O . ALA B 1 152 ? -0.284 -29.219 -27.781 1 88.88 152 ALA B O 1
ATOM 5099 N N . GLU B 1 153 ? -1.899 -28.438 -28.969 1 87.75 153 GLU B N 1
ATOM 5100 C CA . GLU B 1 153 ? -2.447 -29.75 -29.297 1 87.75 153 GLU B CA 1
ATOM 5101 C C . GLU B 1 153 ? -1.453 -30.578 -30.109 1 87.75 153 GLU B C 1
ATOM 5103 O O . GLU B 1 153 ? -1.521 -31.797 -30.125 1 87.75 153 GLU B O 1
ATOM 5108 N N . LYS B 1 154 ? -0.485 -29.891 -30.656 1 84.75 154 LYS B N 1
ATOM 5109 C CA . LYS B 1 154 ? 0.472 -30.594 -31.516 1 84.75 154 LYS B CA 1
ATOM 5110 C C . LYS B 1 154 ? 1.818 -30.75 -30.812 1 84.75 154 LYS B C 1
ATOM 5112 O O . LYS B 1 154 ? 2.6 -31.641 -31.156 1 84.75 154 LYS B O 1
ATOM 5117 N N . GLU B 1 155 ? 1.958 -29.938 -29.875 1 81.69 155 GLU B N 1
ATOM 5118 C CA . GLU B 1 155 ? 3.355 -29.812 -29.469 1 81.69 155 GLU B CA 1
ATOM 5119 C C . GLU B 1 155 ? 3.527 -30.109 -27.984 1 81.69 155 GLU B C 1
ATOM 5121 O O . GLU B 1 155 ? 4.637 -30.406 -27.531 1 81.69 155 GLU B O 1
ATOM 5126 N N . SER B 1 156 ? 2.533 -30.125 -27.266 1 84.25 156 SER B N 1
ATOM 5127 C CA . SER B 1 156 ? 2.693 -30.234 -25.812 1 84.25 156 SER B CA 1
ATOM 5128 C C . SER B 1 156 ? 2.887 -31.688 -25.391 1 84.25 156 SER B C 1
ATOM 5130 O O . SER B 1 156 ? 2.213 -32.594 -25.906 1 84.25 156 SER B O 1
ATOM 5132 N N . PHE B 1 157 ? 3.801 -31.875 -24.469 1 83.75 157 PHE B N 1
ATOM 5133 C CA . PHE B 1 157 ? 3.986 -33.219 -23.922 1 83.75 157 PHE B CA 1
ATOM 5134 C C . PHE B 1 157 ? 3.26 -33.375 -22.594 1 83.75 157 PHE B C 1
ATOM 5136 O O . PHE B 1 157 ? 2.834 -34.469 -22.234 1 83.75 157 PHE B O 1
ATOM 5143 N N . CYS B 1 158 ? 3.111 -32.312 -21.891 1 89.5 158 CYS B N 1
ATOM 5144 C CA . CYS B 1 158 ? 2.324 -32.312 -20.672 1 89.5 158 CYS B CA 1
ATOM 5145 C C . CYS B 1 158 ? 0.861 -32 -20.953 1 89.5 158 CYS B C 1
ATOM 5147 O O . CYS B 1 158 ? 0.548 -31.344 -21.953 1 89.5 158 CYS B O 1
ATOM 5149 N N . ASP B 1 159 ? -0.024 -32.562 -20.125 1 92.62 159 ASP B N 1
ATOM 5150 C CA . ASP B 1 159 ? -1.348 -31.938 -20.109 1 92.62 159 ASP B CA 1
ATOM 5151 C C . ASP B 1 159 ? -1.264 -30.469 -19.734 1 92.62 159 ASP B C 1
ATOM 5153 O O . ASP B 1 159 ? -0.286 -30.031 -19.125 1 92.62 159 ASP B O 1
ATOM 5157 N N . TYR B 1 160 ? -2.277 -29.719 -20.25 1 93.12 160 TYR B N 1
ATOM 5158 C CA . TYR B 1 160 ? -2.105 -28.281 -20.016 1 93.12 160 TYR B CA 1
ATOM 5159 C C . TYR B 1 160 ? -3.451 -27.594 -19.812 1 93.12 160 TYR B C 1
ATOM 5161 O O . TYR B 1 160 ? -4.477 -28.047 -20.328 1 93.12 160 TYR B O 1
ATOM 5169 N N . CYS B 1 161 ? -3.414 -26.656 -18.922 1 94.06 161 CYS B N 1
ATOM 5170 C CA . CYS B 1 161 ? -4.43 -25.625 -18.797 1 94.06 161 CYS B CA 1
ATOM 5171 C C . CYS B 1 161 ? -3.902 -24.281 -19.312 1 94.06 161 CYS B C 1
ATOM 5173 O O . CYS B 1 161 ? -2.691 -24.109 -19.469 1 94.06 161 CYS B O 1
ATOM 5175 N N . LEU B 1 162 ? -4.859 -23.469 -19.688 1 94.81 162 LEU B N 1
ATOM 5176 C CA . LEU B 1 162 ? -4.422 -22.188 -20.234 1 94.81 162 LEU B CA 1
ATOM 5177 C C . LEU B 1 162 ? -4.941 -21.031 -19.375 1 94.81 162 LEU B C 1
ATOM 5179 O O . LEU B 1 162 ? -6.07 -21.078 -18.875 1 94.81 162 LEU B O 1
ATOM 5183 N N . ARG B 1 163 ? -4.082 -20.125 -19.156 1 96 163 ARG B N 1
ATOM 5184 C CA . ARG B 1 163 ? -4.406 -18.812 -18.609 1 96 163 ARG B CA 1
ATOM 5185 C C . ARG B 1 163 ? -4.195 -17.719 -19.641 1 96 163 ARG B C 1
ATOM 5187 O O . ARG B 1 163 ? -3.504 -17.922 -20.641 1 96 163 ARG B O 1
ATOM 5194 N N . ILE B 1 164 ? -4.832 -16.562 -19.375 1 97.31 164 ILE B N 1
ATOM 5195 C CA . ILE B 1 164 ? -4.723 -15.523 -20.406 1 97.31 164 ILE B CA 1
ATOM 5196 C C . ILE B 1 164 ? -4.293 -14.211 -19.75 1 97.31 164 ILE B C 1
ATOM 5198 O O . ILE B 1 164 ? -4.855 -13.797 -18.734 1 97.31 164 ILE B O 1
ATOM 5202 N N . ALA B 1 165 ? -3.301 -13.57 -20.344 1 97.25 165 ALA B N 1
ATOM 5203 C CA . ALA B 1 165 ? -2.895 -12.227 -19.922 1 97.25 165 ALA B CA 1
ATOM 5204 C C . ALA B 1 165 ? -3.859 -11.172 -20.453 1 97.25 165 ALA B C 1
ATOM 5206 O O . ALA B 1 165 ? -4.375 -11.305 -21.578 1 97.25 165 ALA B O 1
ATOM 5207 N N . ILE B 1 166 ? -4.066 -10.148 -19.656 1 97.81 166 ILE B N 1
ATOM 5208 C CA . ILE B 1 166 ? -4.91 -9.023 -20.031 1 97.81 166 ILE B CA 1
ATOM 5209 C C . ILE B 1 166 ? -4.039 -7.797 -20.312 1 97.81 166 ILE B C 1
ATOM 5211 O O . ILE B 1 166 ? -3.73 -7.023 -19.406 1 97.81 166 ILE B O 1
ATOM 5215 N N . PRO B 1 167 ? -3.773 -7.547 -21.594 1 96 167 PRO B N 1
ATOM 5216 C CA . PRO B 1 167 ? -2.844 -6.457 -21.891 1 96 167 PRO B CA 1
ATOM 5217 C C . PRO B 1 167 ? -3.514 -5.086 -21.859 1 96 167 PRO B C 1
ATOM 5219 O O . PRO B 1 167 ? -2.83 -4.062 -21.797 1 96 167 PRO B O 1
ATOM 5222 N N . ARG B 1 168 ? -4.84 -5.078 -21.953 1 94.69 168 ARG B N 1
ATOM 5223 C CA . ARG B 1 168 ? -5.637 -3.855 -21.953 1 94.69 168 ARG B CA 1
ATOM 5224 C C . ARG B 1 168 ? -7.07 -4.137 -21.516 1 94.69 168 ARG B C 1
ATOM 5226 O O . ARG B 1 168 ? -7.566 -5.254 -21.672 1 94.69 168 ARG B O 1
ATOM 5233 N N . TRP B 1 169 ? -7.625 -3.156 -20.922 1 95.19 169 TRP B N 1
ATOM 5234 C CA . TRP B 1 169 ? -9.023 -3.27 -20.516 1 95.19 169 TRP B CA 1
ATOM 5235 C C . TRP B 1 169 ? -9.906 -2.334 -21.328 1 95.19 169 TRP B C 1
ATOM 5237 O O . TRP B 1 169 ? -10.219 -1.226 -20.891 1 95.19 169 TRP B O 1
ATOM 5247 N N . GLU B 1 170 ? -10.328 -2.73 -22.438 1 90.94 170 GLU B N 1
ATOM 5248 C CA . GLU B 1 170 ? -11.141 -1.917 -23.344 1 90.94 170 GLU B CA 1
ATOM 5249 C C . GLU B 1 170 ? -12.125 -2.779 -24.125 1 90.94 170 GLU B C 1
ATOM 5251 O O . GLU B 1 170 ? -11.977 -4 -24.188 1 90.94 170 GLU B O 1
ATOM 5256 N N . GLY B 1 171 ? -13.141 -2.168 -24.547 1 88.88 171 GLY B N 1
ATOM 5257 C CA . GLY B 1 171 ? -14.047 -2.814 -25.484 1 88.88 171 GLY B CA 1
ATOM 5258 C C . GLY B 1 171 ? -14.797 -3.986 -24.875 1 88.88 171 GLY B C 1
ATOM 5259 O O . GLY B 1 171 ? -15.43 -3.848 -23.828 1 88.88 171 GLY B O 1
ATOM 5260 N N . LYS B 1 172 ? -14.516 -5.18 -25.516 1 92.19 172 LYS B N 1
ATOM 5261 C CA . LYS B 1 172 ? -15.312 -6.367 -25.203 1 92.19 172 LYS B CA 1
ATOM 5262 C C . LYS B 1 172 ? -14.547 -7.316 -24.281 1 92.19 172 LYS B C 1
ATOM 5264 O O . LYS B 1 172 ? -14.852 -8.508 -24.219 1 92.19 172 LYS B O 1
ATOM 5269 N N . VAL B 1 173 ? -13.547 -6.887 -23.625 1 96.12 173 VAL B N 1
ATOM 5270 C CA . VAL B 1 173 ? -12.688 -7.742 -22.812 1 96.12 173 VAL B CA 1
ATOM 5271 C C . VAL B 1 173 ? -13.523 -8.469 -21.766 1 96.12 173 VAL B C 1
ATOM 5273 O O . VAL B 1 173 ? -13.344 -9.672 -21.547 1 96.12 173 VAL B O 1
ATOM 5276 N N . GLY B 1 174 ? -14.453 -7.77 -21.156 1 96.38 174 GLY B N 1
ATOM 5277 C CA . GLY B 1 174 ? -15.312 -8.391 -20.156 1 96.38 174 GLY B CA 1
ATOM 5278 C C . GLY B 1 174 ? -16.125 -9.547 -20.703 1 96.38 174 GLY B C 1
ATOM 5279 O O . GLY B 1 174 ? -16.234 -10.594 -20.047 1 96.38 174 GLY B O 1
ATOM 5280 N N . GLN B 1 175 ? -16.656 -9.359 -21.844 1 96.88 175 GLN B N 1
ATOM 5281 C CA . GLN B 1 175 ? -17.453 -10.398 -22.5 1 96.88 175 GLN B CA 1
ATOM 5282 C C . GLN B 1 175 ? -16.578 -11.57 -22.938 1 96.88 175 GLN B C 1
ATOM 5284 O O . GLN B 1 175 ? -17 -12.727 -22.859 1 96.88 175 GLN B O 1
ATOM 5289 N N . GLU B 1 176 ? -15.43 -11.258 -23.391 1 97.94 176 GLU B N 1
ATOM 5290 C CA . GLU B 1 176 ? -14.508 -12.312 -23.797 1 97.94 176 GLU B CA 1
ATOM 5291 C C . GLU B 1 176 ? -14.133 -13.195 -22.609 1 97.94 176 GLU B C 1
ATOM 5293 O O . GLU B 1 176 ? -14.016 -14.414 -22.75 1 97.94 176 GLU B O 1
ATOM 5298 N N . LEU B 1 177 ? -13.945 -12.562 -21.5 1 98.44 177 LEU B N 1
ATOM 5299 C CA . LEU B 1 177 ? -13.617 -13.336 -20.297 1 98.44 177 LEU B CA 1
ATOM 5300 C C . LEU B 1 177 ? -14.727 -14.344 -19.984 1 98.44 177 LEU B C 1
ATOM 5302 O O . LEU B 1 177 ? -14.445 -15.492 -19.641 1 98.44 177 LEU B O 1
ATOM 5306 N N . GLU B 1 178 ? -15.953 -13.977 -20.172 1 97.88 178 GLU B N 1
ATOM 5307 C CA . GLU B 1 178 ? -17.094 -14.859 -19.922 1 97.88 178 GLU B CA 1
ATOM 5308 C C . GLU B 1 178 ? -17.062 -16.062 -20.859 1 97.88 178 GLU B C 1
ATOM 5310 O O . GLU B 1 178 ? -17.25 -17.203 -20.422 1 97.88 178 GLU B O 1
ATOM 5315 N N . SER B 1 179 ? -16.812 -15.742 -22.062 1 97.75 179 SER B N 1
ATOM 5316 C CA . SER B 1 179 ? -16.766 -16.797 -23.062 1 97.75 179 SER B CA 1
ATOM 5317 C C . SER B 1 179 ? -15.617 -17.766 -22.797 1 97.75 179 SER B C 1
ATOM 5319 O O . SER B 1 179 ? -15.75 -18.969 -23 1 97.75 179 SER B O 1
ATOM 5321 N N . LEU B 1 180 ? -14.555 -17.234 -22.422 1 98.44 180 LEU B N 1
ATOM 5322 C CA . LEU B 1 180 ? -13.367 -18.047 -22.172 1 98.44 180 LEU B CA 1
ATOM 5323 C C . LEU B 1 180 ? -13.562 -18.938 -20.953 1 98.44 180 LEU B C 1
ATOM 5325 O O . LEU B 1 180 ? -13.055 -20.062 -20.922 1 98.44 180 LEU B O 1
ATOM 5329 N N . VAL B 1 181 ? -14.305 -18.484 -19.969 1 98.5 181 VAL B N 1
ATOM 5330 C CA . VAL B 1 181 ? -14.625 -19.312 -18.812 1 98.5 181 VAL B CA 1
ATOM 5331 C C . VAL B 1 181 ? -15.438 -20.531 -19.266 1 98.5 181 VAL B C 1
ATOM 5333 O O . VAL B 1 181 ? -15.219 -21.641 -18.766 1 98.5 181 VAL B O 1
ATOM 5336 N N . GLU B 1 182 ? -16.328 -20.328 -20.203 1 97.5 182 GLU B N 1
ATOM 5337 C CA . GLU B 1 182 ? -17.125 -21.438 -20.734 1 97.5 182 GLU B CA 1
ATOM 5338 C C . GLU B 1 182 ? -16.234 -22.453 -21.453 1 97.5 182 GLU B C 1
ATOM 5340 O O . GLU B 1 182 ? -16.562 -23.641 -21.531 1 97.5 182 GLU B O 1
ATOM 5345 N N . GLU B 1 183 ? -15.133 -21.922 -21.938 1 97.25 183 GLU B N 1
ATOM 5346 C CA . GLU B 1 183 ? -14.203 -22.797 -22.656 1 97.25 183 GLU B CA 1
ATOM 5347 C C . GLU B 1 183 ? -13.219 -23.453 -21.703 1 97.25 183 GLU B C 1
ATOM 5349 O O . GLU B 1 183 ? -12.344 -24.219 -22.125 1 97.25 183 GLU B O 1
ATOM 5354 N N . GLY B 1 184 ? -13.273 -23.156 -20.453 1 97.56 184 GLY B N 1
ATOM 5355 C CA . GLY B 1 184 ? -12.461 -23.844 -19.469 1 97.56 184 GLY B CA 1
ATOM 5356 C C . GLY B 1 184 ? -11.258 -23.031 -19.016 1 97.56 184 GLY B C 1
ATOM 5357 O O . GLY B 1 184 ? -10.328 -23.578 -18.406 1 97.56 184 GLY B O 1
ATOM 5358 N N . VAL B 1 185 ? -11.266 -21.719 -19.281 1 98 185 VAL B N 1
ATOM 5359 C CA . VAL B 1 185 ? -10.203 -20.844 -18.828 1 98 185 VAL B CA 1
ATOM 5360 C C . VAL B 1 185 ? -10.688 -20 -17.641 1 98 185 VAL B C 1
ATOM 5362 O O . VAL B 1 185 ? -11.633 -19.219 -17.781 1 98 185 VAL B O 1
ATOM 5365 N N . ILE B 1 186 ? -9.977 -20.156 -16.469 1 97.88 186 ILE B N 1
ATOM 5366 C CA . ILE B 1 186 ? -10.5 -19.391 -15.352 1 97.88 186 ILE B CA 1
ATOM 5367 C C . ILE B 1 186 ? -9.383 -18.531 -14.75 1 97.88 186 ILE B C 1
ATOM 5369 O O . ILE B 1 186 ? -9.625 -17.75 -13.836 1 97.88 186 ILE B O 1
ATOM 5373 N N . GLY B 1 187 ? -8.148 -18.75 -15.211 1 97.5 187 GLY B N 1
ATOM 5374 C CA . GLY B 1 187 ? -7.039 -17.906 -14.773 1 97.5 187 GLY B CA 1
ATOM 5375 C C . GLY B 1 187 ? -6.754 -16.75 -15.719 1 97.5 187 GLY B C 1
ATOM 5376 O O . GLY B 1 187 ? -6.543 -16.969 -16.922 1 97.5 187 GLY B O 1
ATOM 5377 N N . PHE B 1 188 ? -6.812 -15.516 -15.219 1 98.38 188 PHE B N 1
ATOM 5378 C CA . PHE B 1 188 ? -6.5 -14.328 -15.992 1 98.38 188 PHE B CA 1
ATOM 5379 C C . PHE B 1 188 ? -5.453 -13.477 -15.281 1 98.38 188 PHE B C 1
ATOM 5381 O O . PHE B 1 188 ? -5.52 -13.289 -14.07 1 98.38 188 PHE B O 1
ATOM 5388 N N . LYS B 1 189 ? -4.492 -12.984 -16.062 1 97.88 189 LYS B N 1
ATOM 5389 C CA . LYS B 1 189 ? -3.357 -12.32 -15.43 1 97.88 189 LYS B CA 1
ATOM 5390 C C . LYS B 1 189 ? -3.287 -10.852 -15.836 1 97.88 189 LYS B C 1
ATOM 5392 O O . LYS B 1 189 ? -3.295 -10.523 -17.016 1 97.88 189 LYS B O 1
ATOM 5397 N N . ALA B 1 190 ? -3.279 -10 -14.836 1 98.25 190 ALA B N 1
ATOM 5398 C CA . ALA B 1 190 ? -3.062 -8.57 -15.039 1 98.25 190 ALA B CA 1
ATOM 5399 C C . ALA B 1 190 ? -1.666 -8.156 -14.586 1 98.25 190 ALA B C 1
ATOM 5401 O O . ALA B 1 190 ? -1.055 -8.828 -13.75 1 98.25 190 ALA B O 1
ATOM 5402 N N . HIS B 1 191 ? -1.19 -7.09 -15.18 1 98.19 191 HIS B N 1
ATOM 5403 C CA . HIS B 1 191 ? 0.128 -6.562 -14.844 1 98.19 191 HIS B CA 1
ATOM 5404 C C . HIS B 1 191 ? 0.041 -5.117 -14.375 1 98.19 191 HIS B C 1
ATOM 5406 O O . HIS B 1 191 ? -0.752 -4.332 -14.898 1 98.19 191 HIS B O 1
ATOM 5412 N N . MET B 1 192 ? 0.919 -4.75 -13.352 1 98.12 192 MET B N 1
ATOM 5413 C CA . MET B 1 192 ? 0.942 -3.385 -12.836 1 98.12 192 MET B CA 1
ATOM 5414 C C . MET B 1 192 ? 2.17 -2.635 -13.336 1 98.12 192 MET B C 1
ATOM 5416 O O . MET B 1 192 ? 2.383 -1.475 -12.984 1 98.12 192 MET B O 1
ATOM 5420 N N . SER B 1 193 ? 2.951 -3.303 -14.141 1 96.25 193 SER B N 1
ATOM 5421 C CA . SER B 1 193 ? 4.164 -2.672 -14.656 1 96.25 193 SER B CA 1
ATOM 5422 C C . SER B 1 193 ? 4.457 -3.129 -16.078 1 96.25 193 SER B C 1
ATOM 5424 O O . SER B 1 193 ? 3.754 -3.986 -16.625 1 96.25 193 SER B O 1
ATOM 5426 N N . ASP B 1 194 ? 5.379 -2.467 -16.656 1 91.19 194 ASP B N 1
ATOM 5427 C CA . ASP B 1 194 ? 5.914 -2.83 -17.969 1 91.19 194 ASP B CA 1
ATOM 5428 C C . ASP B 1 194 ? 4.859 -2.668 -19.062 1 91.19 194 ASP B C 1
ATOM 5430 O O . ASP B 1 194 ? 3.943 -1.854 -18.938 1 91.19 194 ASP B O 1
ATOM 5434 N N . SER B 1 195 ? 4.98 -3.322 -20.172 1 88.25 195 SER B N 1
ATOM 5435 C CA . SER B 1 195 ? 4.258 -3.018 -21.406 1 88.25 195 SER B CA 1
ATOM 5436 C C . SER B 1 195 ? 2.781 -3.375 -21.281 1 88.25 195 SER B C 1
ATOM 5438 O O . SER B 1 195 ? 1.942 -2.824 -22 1 88.25 195 SER B O 1
ATOM 5440 N N . MET B 1 196 ? 2.434 -4.207 -20.359 1 92.31 196 MET B N 1
ATOM 5441 C CA . MET B 1 196 ? 1.042 -4.637 -20.234 1 92.31 196 MET B CA 1
ATOM 5442 C C . MET B 1 196 ? 0.381 -4.02 -19.016 1 92.31 196 MET B C 1
ATOM 5444 O O . MET B 1 196 ? -0.63 -4.527 -18.531 1 92.31 196 MET B O 1
ATOM 5448 N N . ARG B 1 197 ? 0.939 -2.969 -18.562 1 95.75 197 ARG B N 1
ATOM 5449 C CA . ARG B 1 197 ? 0.469 -2.336 -17.328 1 95.75 197 ARG B CA 1
ATOM 5450 C C . ARG B 1 197 ? -0.964 -1.836 -17.484 1 95.75 197 ARG B C 1
ATOM 5452 O O . ARG B 1 197 ? -1.286 -1.151 -18.453 1 95.75 197 ARG B O 1
ATOM 5459 N N . LEU B 1 198 ? -1.801 -2.211 -16.5 1 96.94 198 LEU B N 1
ATOM 5460 C CA . LEU B 1 198 ? -3.154 -1.677 -16.391 1 96.94 198 LEU B CA 1
ATOM 5461 C C . LEU B 1 198 ? -3.221 -0.542 -15.383 1 96.94 198 LEU B C 1
ATOM 5463 O O . LEU B 1 198 ? -2.555 -0.593 -14.344 1 96.94 198 LEU B O 1
ATOM 5467 N N . ALA B 1 199 ? -4.055 0.46 -15.688 1 95.06 199 ALA B N 1
ATOM 5468 C CA . ALA B 1 199 ? -4.316 1.525 -14.719 1 95.06 199 ALA B CA 1
ATOM 5469 C C . ALA B 1 199 ? -5.117 1.003 -13.531 1 95.06 199 ALA B C 1
ATOM 5471 O O . ALA B 1 199 ? -5.82 -0.004 -13.641 1 95.06 199 ALA B O 1
ATOM 5472 N N . PRO B 1 200 ? -5.016 1.688 -12.406 1 95.38 200 PRO B N 1
ATOM 5473 C CA . PRO B 1 200 ? -5.734 1.236 -11.211 1 95.38 200 PRO B CA 1
ATOM 5474 C C . PRO B 1 200 ? -7.23 1.046 -11.461 1 95.38 200 PRO B C 1
ATOM 5476 O O . PRO B 1 200 ? -7.812 0.053 -11.016 1 95.38 200 PRO B O 1
ATOM 5479 N N . SER B 1 201 ? -7.848 1.963 -12.156 1 94.81 201 SER B N 1
ATOM 5480 C CA . SER B 1 201 ? -9.273 1.84 -12.445 1 94.81 201 SER B CA 1
ATOM 5481 C C . SER B 1 201 ? -9.555 0.611 -13.305 1 94.81 201 SER B C 1
ATOM 5483 O O . SER B 1 201 ? -10.586 -0.051 -13.133 1 94.81 201 SER B O 1
ATOM 5485 N N . GLU B 1 202 ? -8.641 0.284 -14.234 1 97.31 202 GLU B N 1
ATOM 5486 C CA . GLU B 1 202 ? -8.781 -0.897 -15.078 1 97.31 202 GLU B CA 1
ATOM 5487 C C . GLU B 1 202 ? -8.609 -2.18 -14.266 1 97.31 202 GLU B C 1
ATOM 5489 O O . GLU B 1 202 ? -9.312 -3.164 -14.5 1 97.31 202 GLU B O 1
ATOM 5494 N N . ILE B 1 203 ? -7.703 -2.139 -13.344 1 98.12 203 ILE B N 1
ATOM 5495 C CA . ILE B 1 203 ? -7.492 -3.291 -12.477 1 98.12 203 ILE B CA 1
ATOM 5496 C C . ILE B 1 203 ? -8.742 -3.553 -11.648 1 98.12 203 ILE B C 1
ATOM 5498 O O . ILE B 1 203 ? -9.148 -4.703 -11.469 1 98.12 203 ILE B O 1
ATOM 5502 N N . LEU B 1 204 ? -9.359 -2.461 -11.141 1 97.44 204 LEU B N 1
ATOM 5503 C CA . LEU B 1 204 ? -10.586 -2.613 -10.352 1 97.44 204 LEU B CA 1
ATOM 5504 C C . LEU B 1 204 ? -11.703 -3.209 -11.195 1 97.44 204 LEU B C 1
ATOM 5506 O O . LEU B 1 204 ? -12.422 -4.105 -10.742 1 97.44 204 LEU B O 1
ATOM 5510 N N . ASN B 1 205 ? -11.812 -2.756 -12.422 1 97.19 205 ASN B N 1
ATOM 5511 C CA . ASN B 1 205 ? -12.797 -3.332 -13.336 1 97.19 205 ASN B CA 1
ATOM 5512 C C . ASN B 1 205 ? -12.508 -4.805 -13.609 1 97.19 205 ASN B C 1
ATOM 5514 O O . ASN B 1 205 ? -13.43 -5.629 -13.641 1 97.19 205 ASN B O 1
ATOM 5518 N N . PHE B 1 206 ? -11.258 -5.078 -13.812 1 98.44 206 PHE B N 1
ATOM 5519 C CA . PHE B 1 206 ? -10.789 -6.438 -14.039 1 98.44 206 PHE B CA 1
ATOM 5520 C C . PHE B 1 206 ? -11.156 -7.34 -12.859 1 98.44 206 PHE B C 1
ATOM 5522 O O . PHE B 1 206 ? -11.766 -8.398 -13.047 1 98.44 206 PHE B O 1
ATOM 5529 N N . LEU B 1 207 ? -10.914 -6.906 -11.664 1 98.44 207 LEU B N 1
ATOM 5530 C CA . LEU B 1 207 ? -11.164 -7.703 -10.469 1 98.44 207 LEU B CA 1
ATOM 5531 C C . LEU B 1 207 ? -12.656 -7.91 -10.258 1 98.44 207 LEU B C 1
ATOM 5533 O O . LEU B 1 207 ? -13.086 -9 -9.875 1 98.44 207 LEU B O 1
ATOM 5537 N N . ASN B 1 208 ? -13.438 -6.887 -10.492 1 97.44 208 ASN B N 1
ATOM 5538 C CA . ASN B 1 208 ? -14.891 -7.02 -10.375 1 97.44 208 ASN B CA 1
ATOM 5539 C C . ASN B 1 208 ? -15.43 -8.078 -11.344 1 97.44 208 ASN B C 1
ATOM 5541 O O . ASN B 1 208 ? -16.281 -8.883 -10.969 1 97.44 208 ASN B O 1
ATOM 5545 N N . LYS B 1 209 ? -14.938 -8.031 -12.539 1 98.31 209 LYS B N 1
ATOM 5546 C CA . LYS B 1 209 ? -15.383 -9 -13.539 1 98.31 209 LYS B CA 1
ATOM 5547 C C . LYS B 1 209 ? -14.977 -10.414 -13.141 1 98.31 209 LYS B C 1
ATOM 5549 O O . LYS B 1 209 ? -15.773 -11.352 -13.273 1 98.31 209 LYS B O 1
ATOM 5554 N N . ILE B 1 210 ? -13.789 -10.594 -12.672 1 98.69 210 ILE B N 1
ATOM 5555 C CA . ILE B 1 210 ? -13.289 -11.891 -12.242 1 98.69 210 ILE B CA 1
ATOM 5556 C C . ILE B 1 210 ? -14.234 -12.492 -11.195 1 98.69 210 ILE B C 1
ATOM 5558 O O . ILE B 1 210 ? -14.609 -13.656 -11.289 1 98.69 210 ILE B O 1
ATOM 5562 N N . LYS B 1 211 ? -14.57 -11.672 -10.219 1 98 211 LYS B N 1
ATOM 5563 C CA . LYS B 1 211 ? -15.469 -12.141 -9.172 1 98 211 LYS B CA 1
ATOM 5564 C C . LYS B 1 211 ? -16.797 -12.602 -9.75 1 98 211 LYS B C 1
ATOM 5566 O O . LYS B 1 211 ? -17.312 -13.664 -9.398 1 98 211 LYS B O 1
ATOM 5571 N N . SER B 1 212 ? -17.375 -11.859 -10.664 1 97.69 212 SER B N 1
ATOM 5572 C CA . SER B 1 212 ? -18.703 -12.109 -11.188 1 97.69 212 SER B CA 1
ATOM 5573 C C . SER B 1 212 ? -18.766 -13.398 -12 1 97.69 212 SER B C 1
ATOM 5575 O O . SER B 1 212 ? -19.812 -14.039 -12.102 1 97.69 212 SER B O 1
ATOM 5577 N N . ILE B 1 213 ? -17.609 -13.828 -12.531 1 98.44 213 ILE B N 1
ATOM 5578 C CA . ILE B 1 213 ? -17.641 -14.977 -13.438 1 98.44 213 ILE B CA 1
ATOM 5579 C C . ILE B 1 213 ? -17 -16.188 -12.75 1 98.44 213 ILE B C 1
ATOM 5581 O O . ILE B 1 213 ? -16.844 -17.234 -13.367 1 98.44 213 ILE B O 1
ATOM 5585 N N . GLY B 1 214 ? -16.578 -16.062 -11.531 1 98.38 214 GLY B N 1
ATOM 5586 C CA . GLY B 1 214 ? -16.047 -17.172 -10.742 1 98.38 214 GLY B CA 1
ATOM 5587 C C . GLY B 1 214 ? -14.641 -17.578 -11.141 1 98.38 214 GLY B C 1
ATOM 5588 O O . GLY B 1 214 ? -14.25 -18.734 -10.977 1 98.38 214 GLY B O 1
ATOM 5589 N N . ALA B 1 215 ? -13.898 -16.641 -11.742 1 98.62 215 ALA B N 1
ATOM 5590 C CA . ALA B 1 215 ? -12.531 -16.906 -12.18 1 98.62 215 ALA B CA 1
ATOM 5591 C C . ALA B 1 215 ? -11.523 -16.484 -11.109 1 98.62 215 ALA B C 1
ATOM 5593 O O . ALA B 1 215 ? -11.898 -16.234 -9.961 1 98.62 215 ALA B O 1
ATOM 5594 N N . ILE B 1 216 ? -10.227 -16.594 -11.492 1 98.06 216 ILE B N 1
ATOM 5595 C CA . ILE B 1 216 ? -9.133 -16.266 -10.594 1 98.06 216 ILE B CA 1
ATOM 5596 C C . ILE B 1 216 ? -8.258 -15.18 -11.219 1 98.06 216 ILE B C 1
ATOM 5598 O O . ILE B 1 216 ? -7.859 -15.297 -12.383 1 98.06 216 ILE B O 1
ATOM 5602 N N . ALA B 1 217 ? -8.031 -14.125 -10.375 1 98.56 217 ALA B N 1
ATOM 5603 C CA . ALA B 1 217 ? -7.121 -13.078 -10.828 1 98.56 217 ALA B CA 1
ATOM 5604 C C . ALA B 1 217 ? -5.68 -13.391 -10.43 1 98.56 217 ALA B C 1
ATOM 5606 O O . ALA B 1 217 ? -5.402 -13.664 -9.258 1 98.56 217 ALA B O 1
ATOM 5607 N N . GLN B 1 218 ? -4.844 -13.438 -11.391 1 98 218 GLN B N 1
ATOM 5608 C CA . GLN B 1 218 ? -3.404 -13.406 -11.148 1 98 218 GLN B CA 1
ATOM 5609 C C . GLN B 1 218 ? -2.832 -12.023 -11.445 1 98 218 GLN B C 1
ATOM 5611 O O . GLN B 1 218 ? -3.207 -11.391 -12.438 1 98 218 GLN B O 1
ATOM 5616 N N . VAL B 1 219 ? -1.956 -11.523 -10.523 1 98.44 219 VAL B N 1
ATOM 5617 C CA . VAL B 1 219 ? -1.459 -10.172 -10.742 1 98.44 219 VAL B CA 1
ATOM 5618 C C . VAL B 1 219 ? 0.058 -10.141 -10.578 1 98.44 219 VAL B C 1
ATOM 5620 O O . VAL B 1 219 ? 0.586 -10.633 -9.578 1 98.44 219 VAL B O 1
ATOM 5623 N N . HIS B 1 220 ? 0.712 -9.734 -11.633 1 98.12 220 HIS B N 1
ATOM 5624 C CA . HIS B 1 220 ? 2.102 -9.305 -11.523 1 98.12 220 HIS B CA 1
ATOM 5625 C C . HIS B 1 220 ? 2.205 -7.93 -10.875 1 98.12 220 HIS B C 1
ATOM 5627 O O . HIS B 1 220 ? 1.976 -6.906 -11.523 1 98.12 220 HIS B O 1
ATOM 5633 N N . ALA B 1 221 ? 2.664 -7.949 -9.633 1 98.25 221 ALA B N 1
ATOM 5634 C CA . ALA B 1 221 ? 2.518 -6.742 -8.828 1 98.25 221 ALA B CA 1
ATOM 5635 C C . ALA B 1 221 ? 3.865 -6.059 -8.617 1 98.25 221 ALA B C 1
ATOM 5637 O O . ALA B 1 221 ? 4.578 -6.359 -7.66 1 98.25 221 ALA B O 1
ATOM 5638 N N . GLU B 1 222 ? 4.195 -5.117 -9.438 1 98.38 222 GLU B N 1
ATOM 5639 C CA . GLU B 1 222 ? 5.254 -4.117 -9.32 1 98.38 222 GLU B CA 1
ATOM 5640 C C . GLU B 1 222 ? 4.746 -2.732 -9.719 1 98.38 222 GLU B C 1
ATOM 5642 O O . GLU B 1 222 ? 4.09 -2.578 -10.75 1 98.38 222 GLU B O 1
ATOM 5647 N N . ASN B 1 223 ? 4.996 -1.789 -8.867 1 98.06 223 ASN B N 1
ATOM 5648 C CA . ASN B 1 223 ? 4.5 -0.448 -9.164 1 98.06 223 ASN B CA 1
ATOM 5649 C C . ASN B 1 223 ? 5.242 0.175 -10.344 1 98.06 223 ASN B C 1
ATOM 5651 O O . ASN B 1 223 ? 6.387 0.603 -10.203 1 98.06 223 ASN B O 1
ATOM 5655 N N . GLY B 1 224 ? 4.547 0.295 -11.5 1 97.62 224 GLY B N 1
ATOM 5656 C CA . GLY B 1 224 ? 5.16 0.782 -12.727 1 97.62 224 GLY B CA 1
ATOM 5657 C C . GLY B 1 224 ? 5.594 2.232 -12.641 1 97.62 224 GLY B C 1
ATOM 5658 O O . GLY B 1 224 ? 6.543 2.643 -13.312 1 97.62 224 GLY B O 1
ATOM 5659 N N . GLU B 1 225 ? 4.938 3.055 -11.805 1 95.56 225 GLU B N 1
ATOM 5660 C CA . GLU B 1 225 ? 5.285 4.465 -11.656 1 95.56 225 GLU B CA 1
ATOM 5661 C C . GLU B 1 225 ? 6.617 4.629 -10.93 1 95.56 225 GLU B C 1
ATOM 5663 O O . GLU B 1 225 ? 7.438 5.465 -11.32 1 95.56 225 GLU B O 1
ATOM 5668 N N . ILE B 1 226 ? 6.836 3.889 -9.914 1 96.25 226 ILE B N 1
ATOM 5669 C CA . ILE B 1 226 ? 8.094 3.951 -9.18 1 96.25 226 ILE B CA 1
ATOM 5670 C C . ILE B 1 226 ? 9.234 3.473 -10.078 1 96.25 226 ILE B C 1
ATOM 5672 O O . ILE B 1 226 ? 10.312 4.066 -10.094 1 96.25 226 ILE B O 1
ATOM 5676 N N . ILE B 1 227 ? 8.953 2.371 -10.805 1 97.38 227 ILE B N 1
ATOM 5677 C CA . ILE B 1 227 ? 9.969 1.84 -11.711 1 97.38 227 ILE B CA 1
ATOM 5678 C C . ILE B 1 227 ? 10.375 2.914 -12.719 1 97.38 227 ILE B C 1
ATOM 5680 O O . ILE B 1 227 ? 11.562 3.152 -12.938 1 97.38 227 ILE B O 1
ATOM 5684 N N . ALA B 1 228 ? 9.367 3.549 -13.328 1 95.81 228 ALA B N 1
ATOM 5685 C CA . ALA B 1 228 ? 9.641 4.582 -14.328 1 95.81 228 ALA B CA 1
ATOM 5686 C C . ALA B 1 228 ? 10.477 5.715 -13.727 1 95.81 228 ALA B C 1
ATOM 5688 O O . ALA B 1 228 ? 11.406 6.207 -14.367 1 95.81 228 ALA B O 1
ATOM 5689 N N . GLU B 1 229 ? 10.133 6.109 -12.531 1 93.81 229 GLU B N 1
ATOM 5690 C CA . GLU B 1 229 ? 10.859 7.164 -11.836 1 93.81 229 GLU B CA 1
ATOM 5691 C C . GLU B 1 229 ? 12.305 6.754 -11.57 1 93.81 229 GLU B C 1
ATOM 5693 O O . GLU B 1 229 ? 13.234 7.539 -11.781 1 93.81 229 GLU B O 1
ATOM 5698 N N . ASN B 1 230 ? 12.5 5.57 -11.117 1 95.62 230 ASN B N 1
ATOM 5699 C CA . ASN B 1 230 ? 13.836 5.055 -10.844 1 95.62 230 ASN B CA 1
ATOM 5700 C C . ASN B 1 230 ? 14.664 4.941 -12.117 1 95.62 230 ASN B C 1
ATOM 5702 O O . ASN B 1 230 ? 15.867 5.234 -12.109 1 95.62 230 ASN B O 1
ATOM 5706 N N . GLN B 1 231 ? 14.023 4.492 -13.148 1 96.19 231 GLN B N 1
ATOM 5707 C CA . GLN B 1 231 ? 14.719 4.367 -14.422 1 96.19 231 GLN B CA 1
ATOM 5708 C C . GLN B 1 231 ? 15.188 5.727 -14.93 1 96.19 231 GLN B C 1
ATOM 5710 O O . GLN B 1 231 ? 16.281 5.84 -15.492 1 96.19 231 GLN B O 1
ATOM 5715 N N . LYS B 1 232 ? 14.352 6.75 -14.742 1 94.5 232 LYS B N 1
ATOM 5716 C CA . LYS B 1 232 ? 14.75 8.109 -15.094 1 94.5 232 LYS B CA 1
ATOM 5717 C C . LYS B 1 232 ? 15.992 8.539 -14.312 1 94.5 232 LYS B C 1
ATOM 5719 O O . LYS B 1 232 ? 16.938 9.086 -14.883 1 94.5 232 LYS B O 1
ATOM 5724 N N . ARG B 1 233 ? 16.047 8.289 -13.086 1 93.44 233 ARG B N 1
ATOM 5725 C CA . ARG B 1 233 ? 17.172 8.648 -12.227 1 93.44 233 ARG B CA 1
ATOM 5726 C C . ARG B 1 233 ? 18.422 7.887 -12.625 1 93.44 233 ARG B C 1
ATOM 5728 O O . ARG B 1 233 ? 19.531 8.453 -12.633 1 93.44 233 ARG B O 1
ATOM 5735 N N . LEU B 1 234 ? 18.281 6.629 -12.922 1 95.5 234 LEU B N 1
ATOM 5736 C CA . LEU B 1 234 ? 19.406 5.789 -13.289 1 95.5 234 LEU B CA 1
ATOM 5737 C C . LEU B 1 234 ? 19.969 6.207 -14.648 1 95.5 234 LEU B C 1
ATOM 5739 O O . LEU B 1 234 ? 21.188 6.152 -14.859 1 95.5 234 LEU B O 1
ATOM 5743 N N . SER B 1 235 ? 19.062 6.594 -15.523 1 95.44 235 SER B N 1
ATOM 5744 C CA . SER B 1 235 ? 19.516 7.094 -16.812 1 95.44 235 SER B CA 1
ATOM 5745 C C . SER B 1 235 ? 20.375 8.352 -16.656 1 95.44 235 SER B C 1
ATOM 5747 O O . SER B 1 235 ? 21.375 8.516 -17.359 1 95.44 235 SER B O 1
ATOM 5749 N N . ALA B 1 236 ? 19.938 9.188 -15.75 1 93.94 236 ALA B N 1
ATOM 5750 C CA . ALA B 1 236 ? 20.688 10.414 -15.477 1 93.94 236 ALA B CA 1
ATOM 5751 C C . ALA B 1 236 ? 22.078 10.102 -14.922 1 93.94 236 ALA B C 1
ATOM 5753 O O . ALA B 1 236 ? 23 10.891 -15.086 1 93.94 236 ALA B O 1
ATOM 5754 N N . ARG B 1 237 ? 22.266 8.945 -14.336 1 94.31 237 ARG B N 1
ATOM 5755 C CA . ARG B 1 237 ? 23.547 8.516 -13.773 1 94.31 237 ARG B CA 1
ATOM 5756 C C . ARG B 1 237 ? 24.281 7.602 -14.742 1 94.31 237 ARG B C 1
ATOM 5758 O O . ARG B 1 237 ? 25.312 7.016 -14.383 1 94.31 237 ARG B O 1
ATOM 5765 N N . ASN B 1 238 ? 23.75 7.348 -15.875 1 95.12 238 ASN B N 1
ATOM 5766 C CA . ASN B 1 238 ? 24.328 6.578 -16.969 1 95.12 238 ASN B CA 1
ATOM 5767 C C . ASN B 1 238 ? 24.516 5.113 -16.578 1 95.12 238 ASN B C 1
ATOM 5769 O O . ASN B 1 238 ? 25.547 4.512 -16.906 1 95.12 238 ASN B O 1
ATOM 5773 N N . VAL B 1 239 ? 23.562 4.652 -15.805 1 94.5 239 VAL B N 1
ATOM 5774 C CA . VAL B 1 239 ? 23.547 3.221 -15.523 1 94.5 239 VAL B CA 1
ATOM 5775 C C . VAL B 1 239 ? 22.922 2.473 -16.688 1 94.5 239 VAL B C 1
ATOM 5777 O O . VAL B 1 239 ? 21.766 2.715 -17.047 1 94.5 239 VAL B O 1
ATOM 5780 N N . ILE B 1 240 ? 23.641 1.518 -17.25 1 93.94 240 ILE B N 1
ATOM 5781 C CA . ILE B 1 240 ? 23.125 0.903 -18.469 1 93.94 240 ILE B CA 1
ATOM 5782 C C . ILE B 1 240 ? 23.203 -0.618 -18.359 1 93.94 240 ILE B C 1
ATOM 5784 O O . ILE B 1 240 ? 22.578 -1.339 -19.141 1 93.94 240 ILE B O 1
ATOM 5788 N N . GLY B 1 241 ? 23.969 -1.187 -17.422 1 94.56 241 GLY B N 1
ATOM 5789 C CA . GLY B 1 241 ? 24.188 -2.619 -17.297 1 94.56 241 GLY B CA 1
ATOM 5790 C C . GLY B 1 241 ? 23.016 -3.342 -16.641 1 94.56 241 GLY B C 1
ATOM 5791 O O . GLY B 1 241 ? 22.078 -2.707 -16.156 1 94.56 241 GLY B O 1
ATOM 5792 N N . PRO B 1 242 ? 23.109 -4.684 -16.594 1 96 242 PRO B N 1
ATOM 5793 C CA . PRO B 1 242 ? 22.016 -5.496 -16.047 1 96 242 PRO B CA 1
ATOM 5794 C C . PRO B 1 242 ? 21.672 -5.125 -14.602 1 96 242 PRO B C 1
ATOM 5796 O O . PRO B 1 242 ? 20.547 -5.305 -14.164 1 96 242 PRO B O 1
ATOM 5799 N N . GLU B 1 243 ? 22.656 -4.527 -13.898 1 94.69 243 GLU B N 1
ATOM 5800 C CA . GLU B 1 243 ? 22.422 -4.121 -12.516 1 94.69 243 GLU B CA 1
ATOM 5801 C C . GLU B 1 243 ? 21.312 -3.07 -12.438 1 94.69 243 GLU B C 1
ATOM 5803 O O . GLU B 1 243 ? 20.656 -2.941 -11.406 1 94.69 243 GLU B O 1
ATOM 5808 N N . GLY B 1 244 ? 21.125 -2.299 -13.484 1 95.5 244 GLY B N 1
ATOM 5809 C CA . GLY B 1 244 ? 20.078 -1.288 -13.531 1 95.5 244 GLY B CA 1
ATOM 5810 C C . GLY B 1 244 ? 18.688 -1.861 -13.344 1 95.5 244 GLY B C 1
ATOM 5811 O O . GLY B 1 244 ? 17.797 -1.183 -12.836 1 95.5 244 GLY B O 1
ATOM 5812 N N . HIS B 1 245 ? 18.516 -3.133 -13.797 1 96.06 245 HIS B N 1
ATOM 5813 C CA . HIS B 1 245 ? 17.219 -3.787 -13.641 1 96.06 245 HIS B CA 1
ATOM 5814 C C . HIS B 1 245 ? 16.875 -3.971 -12.164 1 96.06 245 HIS B C 1
ATOM 5816 O O . HIS B 1 245 ? 15.766 -3.66 -11.734 1 96.06 245 HIS B O 1
ATOM 5822 N N . LEU B 1 246 ? 17.828 -4.422 -11.445 1 95.19 246 LEU B N 1
ATOM 5823 C CA . LEU B 1 246 ? 17.641 -4.594 -10.008 1 95.19 246 LEU B CA 1
ATOM 5824 C C . LEU B 1 246 ? 17.469 -3.246 -9.32 1 95.19 246 LEU B C 1
ATOM 5826 O O . LEU B 1 246 ? 16.578 -3.08 -8.484 1 95.19 246 LEU B O 1
ATOM 5830 N N . MET B 1 247 ? 18.266 -2.268 -9.695 1 94.44 247 MET B N 1
ATOM 5831 C CA . MET B 1 247 ? 18.281 -0.957 -9.047 1 94.44 247 MET B CA 1
ATOM 5832 C C . MET B 1 247 ? 16.969 -0.221 -9.297 1 94.44 247 MET B C 1
ATOM 5834 O O . MET B 1 247 ? 16.5 0.542 -8.445 1 94.44 247 MET B O 1
ATOM 5838 N N . SER B 1 248 ? 16.359 -0.474 -10.398 1 96.31 248 SER B N 1
ATOM 5839 C CA . SER B 1 248 ? 15.125 0.216 -10.742 1 96.31 248 SER B CA 1
ATOM 5840 C C . SER B 1 248 ? 13.922 -0.421 -10.055 1 96.31 248 SER B C 1
ATOM 5842 O O . SER B 1 248 ? 12.828 0.158 -10.031 1 96.31 248 SER B O 1
ATOM 5844 N N . ARG B 1 249 ? 14.148 -1.591 -9.492 1 96.5 249 ARG B N 1
ATOM 5845 C CA . ARG B 1 249 ? 13.055 -2.355 -8.906 1 96.5 249 ARG B CA 1
ATOM 5846 C C . ARG B 1 249 ? 13.375 -2.773 -7.477 1 96.5 249 ARG B C 1
ATOM 5848 O O . ARG B 1 249 ? 13.32 -3.959 -7.145 1 96.5 249 ARG B O 1
ATOM 5855 N N . PRO B 1 250 ? 13.656 -1.806 -6.613 1 94.62 250 PRO B N 1
ATOM 5856 C CA . PRO B 1 250 ? 13.859 -2.17 -5.207 1 94.62 250 PRO B CA 1
ATOM 5857 C C . PRO B 1 250 ? 12.641 -2.867 -4.602 1 94.62 250 PRO B C 1
ATOM 5859 O O . PRO B 1 250 ? 11.594 -2.951 -5.242 1 94.62 250 PRO B O 1
ATOM 5862 N N . GLU B 1 251 ? 12.758 -3.414 -3.424 1 95.25 251 GLU B N 1
ATOM 5863 C CA . GLU B 1 251 ? 11.711 -4.211 -2.779 1 95.25 251 GLU B CA 1
ATOM 5864 C C . GLU B 1 251 ? 10.43 -3.4 -2.602 1 95.25 251 GLU B C 1
ATOM 5866 O O . GLU B 1 251 ? 9.328 -3.951 -2.658 1 95.25 251 GLU B O 1
ATOM 5871 N N . GLU B 1 252 ? 10.586 -2.07 -2.445 1 94.62 252 GLU B N 1
ATOM 5872 C CA . GLU B 1 252 ? 9.445 -1.186 -2.203 1 94.62 252 GLU B CA 1
ATOM 5873 C C . GLU B 1 252 ? 8.492 -1.17 -3.396 1 94.62 252 GLU B C 1
ATOM 5875 O O . GLU B 1 252 ? 7.293 -0.945 -3.234 1 94.62 252 GLU B O 1
ATOM 5880 N N . VAL B 1 253 ? 9.086 -1.401 -4.574 1 96.81 253 VAL B N 1
ATOM 5881 C CA . VAL B 1 253 ? 8.305 -1.429 -5.801 1 96.81 253 VAL B CA 1
ATOM 5882 C C . VAL B 1 253 ? 7.277 -2.561 -5.734 1 96.81 253 VAL B C 1
ATOM 5884 O O . VAL B 1 253 ? 6.098 -2.357 -6.031 1 96.81 253 VAL B O 1
ATOM 5887 N N . GLU B 1 254 ? 7.707 -3.707 -5.355 1 98.19 254 GLU B N 1
ATOM 5888 C CA . GLU B 1 254 ? 6.84 -4.871 -5.195 1 98.19 254 GLU B CA 1
ATOM 5889 C C . GLU B 1 254 ? 5.922 -4.715 -3.988 1 98.19 254 GLU B C 1
ATOM 5891 O O . GLU B 1 254 ? 4.734 -5.027 -4.059 1 98.19 254 GLU B O 1
ATOM 5896 N N . GLU B 1 255 ? 6.461 -4.234 -2.91 1 97.94 255 GLU B N 1
ATOM 5897 C CA . GLU B 1 255 ? 5.707 -4.055 -1.674 1 97.94 255 GLU B CA 1
ATOM 5898 C C . GLU B 1 255 ? 4.496 -3.154 -1.895 1 97.94 255 GLU B C 1
ATOM 5900 O O . GLU B 1 255 ? 3.379 -3.496 -1.496 1 97.94 255 GLU B O 1
ATOM 5905 N N . GLU B 1 256 ? 4.754 -2.023 -2.473 1 98.06 256 GLU B N 1
ATOM 5906 C CA . GLU B 1 256 ? 3.678 -1.062 -2.701 1 98.06 256 GLU B CA 1
ATOM 5907 C C . GLU B 1 256 ? 2.58 -1.659 -3.578 1 98.06 256 GLU B C 1
ATOM 5909 O O . GLU B 1 256 ? 1.393 -1.489 -3.295 1 98.06 256 GLU B O 1
ATOM 5914 N N . ALA B 1 257 ? 2.947 -2.289 -4.645 1 98.62 257 ALA B N 1
ATOM 5915 C CA . ALA B 1 257 ? 1.983 -2.859 -5.586 1 98.62 257 ALA B CA 1
ATOM 5916 C C . ALA B 1 257 ? 1.194 -3.994 -4.938 1 98.62 257 ALA B C 1
ATOM 5918 O O . ALA B 1 257 ? -0.014 -4.121 -5.152 1 98.62 257 ALA B O 1
ATOM 5919 N N . VAL B 1 258 ? 1.861 -4.816 -4.199 1 98.69 258 VAL B N 1
ATOM 5920 C CA . VAL B 1 258 ? 1.202 -5.918 -3.506 1 98.69 258 VAL B CA 1
ATOM 5921 C C . VAL B 1 258 ? 0.182 -5.367 -2.514 1 98.69 258 VAL B C 1
ATOM 5923 O O . VAL B 1 258 ? -0.948 -5.855 -2.439 1 98.69 258 VAL B O 1
ATOM 5926 N N . HIS B 1 259 ? 0.568 -4.34 -1.745 1 98.31 259 HIS B N 1
ATOM 5927 C CA . HIS B 1 259 ? -0.358 -3.717 -0.807 1 98.31 259 HIS B CA 1
ATOM 5928 C C . HIS B 1 259 ? -1.583 -3.164 -1.527 1 98.31 259 HIS B C 1
ATOM 5930 O O . HIS B 1 259 ? -2.711 -3.312 -1.049 1 98.31 259 HIS B O 1
ATOM 5936 N N . CYS B 1 260 ? -1.331 -2.533 -2.605 1 98.06 260 CYS B N 1
ATOM 5937 C CA . CYS B 1 260 ? -2.412 -1.967 -3.406 1 98.06 260 CYS B CA 1
ATOM 5938 C C . CYS B 1 260 ? -3.391 -3.049 -3.844 1 98.06 260 CYS B C 1
ATOM 5940 O O . CYS B 1 260 ? -4.602 -2.898 -3.682 1 98.06 260 CYS B O 1
ATOM 5942 N N . ILE B 1 261 ? -2.891 -4.152 -4.359 1 98.56 261 ILE B N 1
ATOM 5943 C CA . ILE B 1 261 ? -3.738 -5.219 -4.887 1 98.56 261 ILE B CA 1
ATOM 5944 C C . ILE B 1 261 ? -4.48 -5.902 -3.744 1 98.56 261 ILE B C 1
ATOM 5946 O O . ILE B 1 261 ? -5.641 -6.289 -3.895 1 98.56 261 ILE B O 1
ATOM 5950 N N . ILE B 1 262 ? -3.834 -6.074 -2.641 1 98.12 262 ILE B N 1
ATOM 5951 C CA . ILE B 1 262 ? -4.508 -6.637 -1.476 1 98.12 262 ILE B CA 1
ATOM 5952 C C . ILE B 1 262 ? -5.688 -5.75 -1.084 1 98.12 262 ILE B C 1
ATOM 5954 O O . ILE B 1 262 ? -6.777 -6.25 -0.789 1 98.12 262 ILE B O 1
ATOM 5958 N N . SER B 1 263 ? -5.469 -4.445 -1.133 1 97.19 263 SER B N 1
ATOM 5959 C CA . SER B 1 263 ? -6.535 -3.512 -0.79 1 97.19 263 SER B CA 1
ATOM 5960 C C . SER B 1 263 ? -7.707 -3.625 -1.761 1 97.19 263 SER B C 1
ATOM 5962 O O . SER B 1 263 ? -8.867 -3.682 -1.342 1 97.19 263 SER B O 1
ATOM 5964 N N . PHE B 1 264 ? -7.383 -3.672 -3.039 1 97.38 264 PHE B N 1
ATOM 5965 C CA . PHE B 1 264 ? -8.422 -3.818 -4.047 1 97.38 264 PHE B CA 1
ATOM 5966 C C . PHE B 1 264 ? -9.164 -5.141 -3.871 1 97.38 264 PHE B C 1
ATOM 5968 O O . PHE B 1 264 ? -10.398 -5.168 -3.844 1 97.38 264 PHE B O 1
ATOM 5975 N N . GLY B 1 265 ? -8.352 -6.227 -3.748 1 97.25 265 GLY B N 1
ATOM 5976 C CA . GLY B 1 265 ? -8.93 -7.555 -3.633 1 97.25 265 GLY B CA 1
ATOM 5977 C C . GLY B 1 265 ? -9.797 -7.723 -2.404 1 97.25 265 GLY B C 1
ATOM 5978 O O . GLY B 1 265 ? -10.852 -8.359 -2.465 1 97.25 265 GLY B O 1
ATOM 5979 N N . SER B 1 266 ? -9.359 -7.164 -1.315 1 95.12 266 SER B N 1
ATOM 5980 C CA . SER B 1 266 ? -10.117 -7.254 -0.071 1 95.12 266 SER B CA 1
ATOM 5981 C C . SER B 1 266 ? -11.414 -6.449 -0.155 1 95.12 266 SER B C 1
ATOM 5983 O O . SER B 1 266 ? -12.453 -6.887 0.344 1 95.12 266 SER B O 1
ATOM 5985 N N . GLU B 1 267 ? -11.336 -5.27 -0.776 1 92.69 267 GLU B N 1
ATOM 5986 C CA . GLU B 1 267 ? -12.516 -4.422 -0.917 1 92.69 267 GLU B CA 1
ATOM 5987 C C . GLU B 1 267 ? -13.586 -5.105 -1.765 1 92.69 267 GLU B C 1
ATOM 5989 O O . GLU B 1 267 ? -14.773 -4.988 -1.48 1 92.69 267 GLU B O 1
ATOM 5994 N N . ILE B 1 268 ? -13.188 -5.824 -2.742 1 94.31 268 ILE B N 1
ATOM 5995 C CA . ILE B 1 268 ? -14.102 -6.445 -3.695 1 94.31 268 ILE B CA 1
ATOM 5996 C C . ILE B 1 268 ? -14.477 -7.84 -3.211 1 94.31 268 ILE B C 1
ATOM 5998 O O . ILE B 1 268 ? -15.586 -8.32 -3.482 1 94.31 268 ILE B O 1
ATOM 6002 N N . GLY B 1 269 ? -13.617 -8.5 -2.451 1 95.06 269 GLY B N 1
ATOM 6003 C CA . GLY B 1 269 ? -13.797 -9.898 -2.09 1 95.06 269 GLY B CA 1
ATOM 6004 C C . GLY B 1 269 ? -13.641 -10.844 -3.264 1 95.06 269 GLY B C 1
ATOM 6005 O O . GLY B 1 269 ? -14.562 -11.602 -3.586 1 95.06 269 GLY B O 1
ATOM 6006 N N . VAL B 1 270 ? -12.484 -10.82 -3.844 1 98 270 VAL B N 1
ATOM 6007 C CA . VAL B 1 270 ? -12.227 -11.594 -5.055 1 98 270 VAL B CA 1
ATOM 6008 C C . VAL B 1 270 ? -10.93 -12.383 -4.898 1 98 270 VAL B C 1
ATOM 6010 O O . VAL B 1 270 ? -9.961 -11.891 -4.316 1 98 270 VAL B O 1
ATOM 6013 N N . PRO B 1 271 ? -10.852 -13.633 -5.375 1 98.19 271 PRO B N 1
ATOM 6014 C CA . PRO B 1 271 ? -9.602 -14.406 -5.305 1 98.19 271 PRO B CA 1
ATOM 6015 C C . PRO B 1 271 ? -8.484 -13.789 -6.137 1 98.19 271 PRO B C 1
ATOM 6017 O O . PRO B 1 271 ? -8.672 -13.492 -7.32 1 98.19 271 PRO B O 1
ATOM 6020 N N . VAL B 1 272 ? -7.355 -13.609 -5.496 1 98.38 272 VAL B N 1
ATOM 6021 C CA . VAL B 1 272 ? -6.191 -13.031 -6.168 1 98.38 272 VAL B CA 1
ATOM 6022 C C . VAL B 1 272 ? -4.949 -13.859 -5.855 1 98.38 272 VAL B C 1
ATOM 6024 O O . VAL B 1 272 ? -4.703 -14.203 -4.695 1 98.38 272 VAL B O 1
ATOM 6027 N N . ILE B 1 273 ? -4.258 -14.203 -6.895 1 98.06 273 ILE B N 1
ATOM 6028 C CA . ILE B 1 273 ? -2.928 -14.789 -6.754 1 98.06 273 ILE B CA 1
ATOM 6029 C C . ILE B 1 273 ? -1.868 -13.742 -7.098 1 98.06 273 ILE B C 1
ATOM 6031 O O . ILE B 1 273 ? -1.81 -13.266 -8.234 1 98.06 273 ILE B O 1
ATOM 6035 N N . LEU B 1 274 ? -1.121 -13.352 -6.105 1 98.19 274 LEU B N 1
ATOM 6036 C CA . LEU B 1 274 ? 0.02 -12.477 -6.344 1 98.19 274 LEU B CA 1
ATOM 6037 C C . LEU B 1 274 ? 1.223 -13.273 -6.836 1 98.19 274 LEU B C 1
ATOM 6039 O O . LEU B 1 274 ? 1.811 -14.055 -6.082 1 98.19 274 LEU B O 1
ATOM 6043 N N . SER B 1 275 ? 1.579 -13.016 -8.062 1 96.38 275 SER B N 1
ATOM 6044 C CA . SER B 1 275 ? 2.514 -13.875 -8.789 1 96.38 275 SER B CA 1
ATOM 6045 C C . SER B 1 275 ? 3.947 -13.367 -8.648 1 96.38 275 SER B C 1
ATOM 6047 O O . SER B 1 275 ? 4.191 -12.164 -8.672 1 96.38 275 SER B O 1
ATOM 6049 N N . GLY B 1 276 ? 4.867 -14.305 -8.492 1 96.44 276 GLY B N 1
ATOM 6050 C CA . GLY B 1 276 ? 6.289 -14.016 -8.586 1 96.44 276 GLY B CA 1
ATOM 6051 C C . GLY B 1 276 ? 6.832 -13.281 -7.379 1 96.44 276 GLY B C 1
ATOM 6052 O O . GLY B 1 276 ? 7.715 -12.43 -7.508 1 96.44 276 GLY B O 1
ATOM 6053 N N . ILE B 1 277 ? 6.348 -13.539 -6.23 1 97.94 277 ILE B N 1
ATOM 6054 C CA . ILE B 1 277 ? 6.75 -12.828 -5.023 1 97.94 277 ILE B CA 1
ATOM 6055 C C . ILE B 1 277 ? 8.227 -13.094 -4.734 1 97.94 277 ILE B C 1
ATOM 6057 O O . ILE B 1 277 ? 8.672 -14.242 -4.73 1 97.94 277 ILE B O 1
ATOM 6061 N N . SER B 1 278 ? 8.977 -12.055 -4.469 1 97.94 278 SER B N 1
ATOM 6062 C CA . SER B 1 278 ? 10.414 -12.195 -4.227 1 97.94 278 SER B CA 1
ATOM 6063 C C . SER B 1 278 ? 10.844 -11.414 -2.992 1 97.94 278 SER B C 1
ATOM 6065 O O . SER B 1 278 ? 11.906 -11.68 -2.424 1 97.94 278 SER B O 1
ATOM 6067 N N . GLY B 1 279 ? 10.047 -10.453 -2.592 1 97.5 279 GLY B N 1
ATOM 6068 C CA . GLY B 1 279 ? 10.445 -9.578 -1.501 1 97.5 279 GLY B CA 1
ATOM 6069 C C . GLY B 1 279 ? 9.867 -9.984 -0.162 1 97.5 279 GLY B C 1
ATOM 6070 O O . GLY B 1 279 ? 8.727 -10.461 -0.092 1 97.5 279 GLY B O 1
ATOM 6071 N N . LYS B 1 280 ? 10.594 -9.734 0.937 1 97.69 280 LYS B N 1
ATOM 6072 C CA . LYS B 1 280 ? 10.18 -10.125 2.281 1 97.69 280 LYS B CA 1
ATOM 6073 C C . LYS B 1 280 ? 8.969 -9.312 2.742 1 97.69 280 LYS B C 1
ATOM 6075 O O . LYS B 1 280 ? 8.055 -9.852 3.357 1 97.69 280 LYS B O 1
ATOM 6080 N N . GLU B 1 281 ? 9 -8.016 2.432 1 96.44 281 GLU B N 1
ATOM 6081 C CA . GLU B 1 281 ? 7.891 -7.176 2.865 1 96.44 281 GLU B CA 1
ATOM 6082 C C . GLU B 1 281 ? 6.602 -7.551 2.139 1 96.44 281 GLU B C 1
ATOM 6084 O O . GLU B 1 281 ? 5.52 -7.527 2.729 1 96.44 281 GLU B O 1
ATOM 6089 N N . ALA B 1 282 ? 6.734 -7.816 0.862 1 97.81 282 ALA B N 1
ATOM 6090 C CA . ALA B 1 282 ? 5.578 -8.281 0.098 1 97.81 282 ALA B CA 1
ATOM 6091 C C . ALA B 1 282 ? 5.016 -9.57 0.681 1 97.81 282 ALA B C 1
ATOM 6093 O O . ALA B 1 282 ? 3.799 -9.711 0.844 1 97.81 282 ALA B O 1
ATOM 6094 N N . ALA B 1 283 ? 5.883 -10.5 0.981 1 98.12 283 ALA B N 1
ATOM 6095 C CA . ALA B 1 283 ? 5.461 -11.758 1.593 1 98.12 283 ALA B CA 1
ATOM 6096 C C . ALA B 1 283 ? 4.75 -11.516 2.92 1 98.12 283 ALA B C 1
ATOM 6098 O O . ALA B 1 283 ? 3.748 -12.172 3.223 1 98.12 283 ALA B O 1
ATOM 6099 N N . ASP B 1 284 ? 5.23 -10.586 3.691 1 96.88 284 ASP B N 1
ATOM 6100 C CA . ASP B 1 284 ? 4.641 -10.25 4.984 1 96.88 284 ASP B CA 1
ATOM 6101 C C . ASP B 1 284 ? 3.242 -9.672 4.82 1 96.88 284 ASP B C 1
ATOM 6103 O O . ASP B 1 284 ? 2.336 -9.977 5.594 1 96.88 284 ASP B O 1
ATOM 6107 N N . LEU B 1 285 ? 3.148 -8.805 3.883 1 97.19 285 LEU B N 1
ATOM 6108 C CA . LEU B 1 285 ? 1.845 -8.211 3.607 1 97.19 285 LEU B CA 1
ATOM 6109 C C . LEU B 1 285 ? 0.816 -9.281 3.273 1 97.19 285 LEU B C 1
ATOM 6111 O O . LEU B 1 285 ? -0.318 -9.234 3.756 1 97.19 285 LEU B O 1
ATOM 6115 N N . ILE B 1 286 ? 1.191 -10.258 2.48 1 98.12 286 ILE B N 1
ATOM 6116 C CA . ILE B 1 286 ? 0.282 -11.328 2.08 1 98.12 286 ILE B CA 1
ATOM 6117 C C . ILE B 1 286 ? -0.084 -12.172 3.297 1 98.12 286 ILE B C 1
ATOM 6119 O O . ILE B 1 286 ? -1.247 -12.539 3.477 1 98.12 286 ILE B O 1
ATOM 6123 N N . SER B 1 287 ? 0.889 -12.453 4.102 1 97.06 287 SER B N 1
ATOM 6124 C CA . SER B 1 287 ? 0.657 -13.242 5.309 1 97.06 287 SER B CA 1
ATOM 6125 C C . SER B 1 287 ? -0.349 -12.555 6.23 1 97.06 287 SER B C 1
ATOM 6127 O O . SER B 1 287 ? -1.239 -13.211 6.777 1 97.06 287 SER B O 1
ATOM 6129 N N . ARG B 1 288 ? -0.259 -11.273 6.371 1 94.62 288 ARG B N 1
ATOM 6130 C CA . ARG B 1 288 ? -1.178 -10.523 7.223 1 94.62 288 ARG B CA 1
ATOM 6131 C C . ARG B 1 288 ? -2.58 -10.5 6.625 1 94.62 288 ARG B C 1
ATOM 6133 O O . ARG B 1 288 ? -3.57 -10.617 7.348 1 94.62 288 ARG B O 1
ATOM 6140 N N . ALA B 1 289 ? -2.609 -10.312 5.352 1 94.94 289 ALA B N 1
ATOM 6141 C CA . ALA B 1 289 ? -3.902 -10.258 4.672 1 94.94 289 ALA B CA 1
ATOM 6142 C C . ALA B 1 289 ? -4.641 -11.586 4.793 1 94.94 289 ALA B C 1
ATOM 6144 O O . ALA B 1 289 ? -5.875 -11.617 4.844 1 94.94 289 ALA B O 1
ATOM 6145 N N . LYS B 1 290 ? -3.934 -12.68 4.84 1 94.19 290 LYS B N 1
ATOM 6146 C CA . LYS B 1 290 ? -4.496 -14.023 4.832 1 94.19 290 LYS B CA 1
ATOM 6147 C C . LYS B 1 290 ? -5.344 -14.273 6.078 1 94.19 290 LYS B C 1
ATOM 6149 O O . LYS B 1 290 ? -6.238 -15.117 6.07 1 94.19 290 LYS B O 1
ATOM 6154 N N . ASP B 1 291 ? -5.121 -13.555 7.125 1 89.81 291 ASP B N 1
ATOM 6155 C CA . ASP B 1 291 ? -5.883 -13.719 8.359 1 89.81 291 ASP B CA 1
ATOM 6156 C C . ASP B 1 291 ? -7.367 -13.445 8.133 1 89.81 291 ASP B C 1
ATOM 6158 O O . ASP B 1 291 ? -8.227 -14.141 8.672 1 89.81 291 ASP B O 1
ATOM 6162 N N . ASP B 1 292 ? -7.602 -12.5 7.277 1 89.25 292 ASP B N 1
ATOM 6163 C CA . ASP B 1 292 ? -8.984 -12.109 7.031 1 89.25 292 ASP B CA 1
ATOM 6164 C C . ASP B 1 292 ? -9.414 -12.461 5.605 1 89.25 292 ASP B C 1
ATOM 6166 O O . ASP B 1 292 ? -10.602 -12.648 5.332 1 89.25 292 ASP B O 1
ATOM 6170 N N . CYS B 1 293 ? -8.484 -12.414 4.711 1 94.12 293 CYS B N 1
ATOM 6171 C CA . CYS B 1 293 ? -8.773 -12.641 3.301 1 94.12 293 CYS B CA 1
ATOM 6172 C C . CYS B 1 293 ? -8.102 -13.922 2.809 1 94.12 293 CYS B C 1
ATOM 6174 O O . CYS B 1 293 ? -7.18 -13.867 1.991 1 94.12 293 CYS B O 1
ATOM 6176 N N . LYS B 1 294 ? -8.68 -15.062 3.057 1 94 294 LYS B N 1
ATOM 6177 C CA . LYS B 1 294 ? -8.102 -16.375 2.76 1 94 294 LYS B CA 1
ATOM 6178 C C . LYS B 1 294 ? -8.086 -16.641 1.258 1 94 294 LYS B C 1
ATOM 6180 O O . LYS B 1 294 ? -7.465 -17.594 0.799 1 94 294 LYS B O 1
ATOM 6185 N N . PHE B 1 295 ? -8.758 -15.805 0.503 1 97.31 295 PHE B N 1
ATOM 6186 C CA . PHE B 1 295 ? -8.836 -15.945 -0.946 1 97.31 295 PHE B CA 1
ATOM 6187 C C . PHE B 1 295 ? -7.711 -15.172 -1.628 1 97.31 295 PHE B C 1
ATOM 6189 O O . PHE B 1 295 ? -7.609 -15.172 -2.855 1 97.31 295 PHE B O 1
ATOM 6196 N N . ILE B 1 296 ? -6.809 -14.539 -0.84 1 97.56 296 ILE B N 1
ATOM 6197 C CA . ILE B 1 296 ? -5.613 -13.891 -1.361 1 97.56 296 ILE B CA 1
ATOM 6198 C C . ILE B 1 296 ? -4.387 -14.75 -1.061 1 97.56 296 ILE B C 1
ATOM 6200 O O . ILE B 1 296 ? -4.141 -15.109 0.093 1 97.56 296 ILE B O 1
ATOM 6204 N N . MET B 1 297 ? -3.635 -15.086 -2.088 1 96.25 297 MET B N 1
ATOM 6205 C CA . MET B 1 297 ? -2.465 -15.938 -1.883 1 96.25 297 MET B CA 1
ATOM 6206 C C . MET B 1 297 ? -1.272 -15.422 -2.684 1 96.25 297 MET B C 1
ATOM 6208 O O . MET B 1 297 ? -1.437 -14.617 -3.604 1 96.25 297 MET B O 1
ATOM 6212 N N . GLY B 1 298 ? -0.144 -15.844 -2.271 1 97.44 298 GLY B N 1
ATOM 6213 C CA . GLY B 1 298 ? 1.083 -15.508 -2.979 1 97.44 298 GLY B CA 1
ATOM 6214 C C . GLY B 1 298 ? 1.711 -16.703 -3.676 1 97.44 298 GLY B C 1
ATOM 6215 O O . GLY B 1 298 ? 1.433 -17.859 -3.322 1 97.44 298 GLY B O 1
ATOM 6216 N N . GLU B 1 299 ? 2.465 -16.391 -4.68 1 97.69 299 GLU B N 1
ATOM 6217 C CA . GLU B 1 299 ? 3.168 -17.391 -5.48 1 97.69 299 GLU B CA 1
ATOM 6218 C C . GLU B 1 299 ? 4.617 -16.984 -5.727 1 97.69 299 GLU B C 1
ATOM 6220 O O . GLU B 1 299 ? 4.906 -16.25 -6.676 1 97.69 299 GLU B O 1
ATOM 6225 N N . PRO B 1 300 ? 5.488 -17.469 -4.914 1 97.69 300 PRO B N 1
ATOM 6226 C CA . PRO B 1 300 ? 6.898 -17.219 -5.227 1 97.69 300 PRO B CA 1
ATOM 6227 C C . PRO B 1 300 ? 7.418 -18.141 -6.336 1 97.69 300 PRO B C 1
ATOM 6229 O O . PRO B 1 300 ? 6.766 -19.125 -6.684 1 97.69 300 PRO B O 1
ATOM 6232 N N . SER B 1 301 ? 8.516 -17.75 -6.883 1 95.44 301 SER B N 1
ATOM 6233 C CA . SER B 1 301 ? 9.203 -18.609 -7.852 1 95.44 301 SER B CA 1
ATOM 6234 C C . SER B 1 301 ? 10.336 -19.391 -7.203 1 95.44 301 SER B C 1
ATOM 6236 O O . SER B 1 301 ? 10.859 -18.984 -6.16 1 95.44 301 SER B O 1
ATOM 6238 N N . VAL B 1 302 ? 10.672 -20.469 -7.793 1 96.19 302 VAL B N 1
ATOM 6239 C CA . VAL B 1 302 ? 11.773 -21.266 -7.258 1 96.19 302 VAL B CA 1
ATOM 6240 C C . VAL B 1 302 ? 13.07 -20.469 -7.344 1 96.19 302 VAL B C 1
ATOM 6242 O O . VAL B 1 302 ? 13.945 -20.578 -6.48 1 96.19 302 VAL B O 1
ATOM 6245 N N . ALA B 1 303 ? 13.195 -19.594 -8.352 1 96.75 303 ALA B N 1
ATOM 6246 C CA . ALA B 1 303 ? 14.391 -18.766 -8.469 1 96.75 303 ALA B CA 1
ATOM 6247 C C . ALA B 1 303 ? 14.508 -17.812 -7.277 1 96.75 303 ALA B C 1
ATOM 6249 O O . ALA B 1 303 ? 15.609 -17.594 -6.766 1 96.75 303 ALA B O 1
ATOM 6250 N N . SER B 1 304 ? 13.422 -17.25 -6.836 1 97.38 304 SER B N 1
ATOM 6251 C CA . SER B 1 304 ? 13.453 -16.344 -5.691 1 97.38 304 SER B CA 1
ATOM 6252 C C . SER B 1 304 ? 13.828 -17.078 -4.41 1 97.38 304 SER B C 1
ATOM 6254 O O . SER B 1 304 ? 14.32 -16.469 -3.461 1 97.38 304 SER B O 1
ATOM 6256 N N . LEU B 1 305 ? 13.625 -18.375 -4.406 1 97.81 305 LEU B N 1
ATOM 6257 C CA . LEU B 1 305 ? 13.859 -19.172 -3.207 1 97.81 305 LEU B CA 1
ATOM 6258 C C . LEU B 1 305 ? 15.273 -19.75 -3.199 1 97.81 305 LEU B C 1
ATOM 6260 O O . LEU B 1 305 ? 15.836 -20 -2.133 1 97.81 305 LEU B O 1
ATOM 6264 N N . PHE B 1 306 ? 15.883 -19.953 -4.398 1 97.38 306 PHE B N 1
ATOM 6265 C CA . PHE B 1 306 ? 17.078 -20.781 -4.398 1 97.38 306 PHE B CA 1
ATOM 6266 C C . PHE B 1 306 ? 18.219 -20.078 -5.125 1 97.38 306 PHE B C 1
ATOM 6268 O O . PHE B 1 306 ? 19.391 -20.453 -4.973 1 97.38 306 PHE B O 1
ATOM 6275 N N . ALA B 1 307 ? 17.891 -19.141 -5.992 1 95.88 307 ALA B N 1
ATOM 6276 C CA . ALA B 1 307 ? 18.953 -18.453 -6.727 1 95.88 307 ALA B CA 1
ATOM 6277 C C . ALA B 1 307 ? 19.531 -17.312 -5.906 1 95.88 307 ALA B C 1
ATOM 6279 O O . ALA B 1 307 ? 18.891 -16.797 -4.984 1 95.88 307 ALA B O 1
ATOM 6280 N N . ASP B 1 308 ? 20.734 -16.891 -6.254 1 91.62 308 ASP B N 1
ATOM 6281 C CA . ASP B 1 308 ? 21.453 -15.844 -5.551 1 91.62 308 ASP B CA 1
ATOM 6282 C C . ASP B 1 308 ? 21.359 -14.516 -6.305 1 91.62 308 ASP B C 1
ATOM 6284 O O . ASP B 1 308 ? 22 -14.344 -7.348 1 91.62 308 ASP B O 1
ATOM 6288 N N . GLY B 1 309 ? 20.766 -13.539 -5.672 1 92.81 309 GLY B N 1
ATOM 6289 C CA . GLY B 1 309 ? 20.562 -12.258 -6.316 1 92.81 309 GLY B CA 1
ATOM 6290 C C . GLY B 1 309 ? 21.844 -11.453 -6.477 1 92.81 309 GLY B C 1
ATOM 6291 O O . GLY B 1 309 ? 21.891 -10.5 -7.254 1 92.81 309 GLY B O 1
ATOM 6292 N N . LYS B 1 310 ? 22.875 -11.82 -5.801 1 93.62 310 LYS B N 1
ATOM 6293 C CA . LYS B 1 310 ? 24.156 -11.133 -5.918 1 93.62 310 LYS B CA 1
ATOM 6294 C C . LYS B 1 310 ? 24.75 -11.305 -7.316 1 93.62 310 LYS B C 1
ATOM 6296 O O . LYS B 1 310 ? 25.547 -10.477 -7.762 1 93.62 310 LYS B O 1
ATOM 6301 N N . GLU B 1 311 ? 24.312 -12.32 -7.98 1 95.56 311 GLU B N 1
ATOM 6302 C CA . GLU B 1 311 ? 24.859 -12.656 -9.289 1 95.56 311 GLU B CA 1
ATOM 6303 C C . GLU B 1 311 ? 24.469 -11.609 -10.336 1 95.56 311 GLU B C 1
ATOM 6305 O O . GLU B 1 311 ? 25.094 -11.531 -11.398 1 95.56 311 GLU B O 1
ATOM 6310 N N . ILE B 1 312 ? 23.484 -10.805 -10.07 1 95 312 ILE B N 1
ATOM 6311 C CA . ILE B 1 312 ? 23.047 -9.758 -10.992 1 95 312 ILE B CA 1
ATOM 6312 C C . ILE B 1 312 ? 24.125 -8.688 -11.109 1 95 312 ILE B C 1
ATOM 6314 O O . ILE B 1 312 ? 24.203 -7.973 -12.109 1 95 312 ILE B O 1
ATOM 6318 N N . SER B 1 313 ? 24.969 -8.594 -10.109 1 91.81 313 SER B N 1
ATOM 6319 C CA . SER B 1 313 ? 26.031 -7.594 -10.102 1 91.81 313 SER B CA 1
ATOM 6320 C C . SER B 1 313 ? 27.344 -8.18 -10.617 1 91.81 313 SER B C 1
ATOM 6322 O O . SER B 1 313 ? 28.406 -7.578 -10.461 1 91.81 313 SER B O 1
ATOM 6324 N N . ASN B 1 314 ? 27.234 -9.367 -11.172 1 95 314 ASN B N 1
ATOM 6325 C CA . ASN B 1 314 ? 28.422 -9.984 -11.758 1 95 314 ASN B CA 1
ATOM 6326 C C . ASN B 1 314 ? 29.016 -9.109 -12.852 1 95 314 ASN B C 1
ATOM 6328 O O . ASN B 1 314 ? 28.297 -8.5 -13.633 1 95 314 ASN B O 1
ATOM 6332 N N . LYS B 1 315 ? 30.359 -9.07 -13 1 94.62 315 LYS B N 1
ATOM 6333 C CA . LYS B 1 315 ? 31.047 -8.242 -13.977 1 94.62 315 LYS B CA 1
ATOM 6334 C C . LYS B 1 315 ? 30.828 -8.75 -15.391 1 94.62 315 LYS B C 1
ATOM 6336 O O . LYS B 1 315 ? 30.859 -7.977 -16.344 1 94.62 315 LYS B O 1
ATOM 6341 N N . ASN B 1 316 ? 30.641 -10.031 -15.523 1 95.88 316 ASN B N 1
ATOM 6342 C CA . ASN B 1 316 ? 30.297 -10.609 -16.812 1 95.88 316 ASN B CA 1
ATOM 6343 C C . ASN B 1 316 ? 28.859 -10.297 -17.203 1 95.88 316 ASN B C 1
ATOM 6345 O O . ASN B 1 316 ? 27.922 -10.773 -16.562 1 95.88 316 ASN B O 1
ATOM 6349 N N . TRP B 1 317 ? 28.656 -9.586 -18.297 1 95.75 317 TRP B N 1
ATOM 6350 C CA . TRP B 1 317 ? 27.344 -9.109 -18.734 1 95.75 317 TRP B CA 1
ATOM 6351 C C . TRP B 1 317 ? 26.375 -10.266 -18.906 1 95.75 317 TRP B C 1
ATOM 6353 O O . TRP B 1 317 ? 25.234 -10.211 -18.438 1 95.75 317 TRP B O 1
ATOM 6363 N N . GLY B 1 318 ? 26.859 -11.273 -19.641 1 95.5 318 GLY B N 1
ATOM 6364 C CA . GLY B 1 318 ? 26 -12.414 -19.906 1 95.5 318 GLY B CA 1
ATOM 6365 C C . GLY B 1 318 ? 25.531 -13.125 -18.641 1 95.5 318 GLY B C 1
ATOM 6366 O O . GLY B 1 318 ? 24.375 -13.547 -18.547 1 95.5 318 GLY B O 1
ATOM 6367 N N . HIS B 1 319 ? 26.438 -13.273 -17.734 1 96.06 319 HIS B N 1
ATOM 6368 C CA . HIS B 1 319 ? 26.109 -13.914 -16.469 1 96.06 319 HIS B CA 1
ATOM 6369 C C . HIS B 1 319 ? 25.109 -13.078 -15.68 1 96.06 319 HIS B C 1
ATOM 6371 O O . HIS B 1 319 ? 24.109 -13.609 -15.18 1 96.06 319 HIS B O 1
ATOM 6377 N N . ALA B 1 320 ? 25.375 -11.805 -15.617 1 96.81 320 ALA B N 1
ATOM 6378 C CA . ALA B 1 320 ? 24.469 -10.914 -14.898 1 96.81 320 ALA B CA 1
ATOM 6379 C C . ALA B 1 320 ? 23.078 -10.906 -15.547 1 96.81 320 ALA B C 1
ATOM 6381 O O . ALA B 1 320 ? 22.062 -11.023 -14.852 1 96.81 320 ALA B O 1
ATOM 6382 N N . ALA B 1 321 ? 23.016 -10.805 -16.812 1 96.62 321 ALA B N 1
ATOM 6383 C CA . ALA B 1 321 ? 21.766 -10.766 -17.562 1 96.62 321 ALA B CA 1
ATOM 6384 C C . ALA B 1 321 ? 21 -12.07 -17.406 1 96.62 321 ALA B C 1
ATOM 6386 O O . ALA B 1 321 ? 19.766 -12.078 -17.438 1 96.62 321 ALA B O 1
ATOM 6387 N N . GLY B 1 322 ? 21.766 -13.148 -17.172 1 95.44 322 GLY B N 1
ATOM 6388 C CA . GLY B 1 322 ? 21.141 -14.461 -17.031 1 95.44 322 GLY B CA 1
ATOM 6389 C C . GLY B 1 322 ? 20.312 -14.586 -15.766 1 95.44 322 GLY B C 1
ATOM 6390 O O . GLY B 1 322 ? 19.453 -15.469 -15.672 1 95.44 322 GLY B O 1
ATOM 6391 N N . PHE B 1 323 ? 20.453 -13.656 -14.836 1 96.81 323 PHE B N 1
ATOM 6392 C CA . PHE B 1 323 ? 19.797 -13.75 -13.539 1 96.81 323 PHE B CA 1
ATOM 6393 C C . PHE B 1 323 ? 18.594 -12.805 -13.477 1 96.81 323 PHE B C 1
ATOM 6395 O O . PHE B 1 323 ? 17.922 -12.719 -12.445 1 96.81 323 PHE B O 1
ATOM 6402 N N . LEU B 1 324 ? 18.312 -12.094 -14.555 1 96.75 324 LEU B N 1
ATOM 6403 C CA . LEU B 1 324 ? 17.297 -11.047 -14.5 1 96.75 324 LEU B CA 1
ATOM 6404 C C . LEU B 1 324 ? 15.891 -11.648 -14.523 1 96.75 324 LEU B C 1
ATOM 6406 O O . LEU B 1 324 ? 15.57 -12.461 -15.391 1 96.75 324 LEU B O 1
ATOM 6410 N N . THR B 1 325 ? 15.109 -11.297 -13.539 1 96.62 325 THR B N 1
ATOM 6411 C CA . THR B 1 325 ? 13.688 -11.609 -13.445 1 96.62 325 THR B CA 1
ATOM 6412 C C . THR B 1 325 ? 12.891 -10.383 -13.016 1 96.62 325 THR B C 1
ATOM 6414 O O . THR B 1 325 ? 13.469 -9.375 -12.586 1 96.62 325 THR B O 1
ATOM 6417 N N . SER B 1 326 ? 11.633 -10.406 -13.188 1 95.69 326 SER B N 1
ATOM 6418 C CA . SER B 1 326 ? 10.695 -9.414 -12.68 1 95.69 326 SER B CA 1
ATOM 6419 C C . SER B 1 326 ? 9.57 -10.078 -11.883 1 95.69 326 SER B C 1
ATOM 6421 O O . SER B 1 326 ? 8.781 -10.852 -12.43 1 95.69 326 SER B O 1
ATOM 6423 N N . PRO B 1 327 ? 9.469 -9.773 -10.586 1 96.75 327 PRO B N 1
ATOM 6424 C CA . PRO B 1 327 ? 10.406 -9.008 -9.758 1 96.75 327 PRO B CA 1
ATOM 6425 C C . PRO B 1 327 ? 11.789 -9.648 -9.695 1 96.75 327 PRO B C 1
ATOM 6427 O O . PRO B 1 327 ? 11.93 -10.844 -9.961 1 96.75 327 PRO B O 1
ATOM 6430 N N . PRO B 1 328 ? 12.797 -8.852 -9.328 1 97.12 328 PRO B N 1
ATOM 6431 C CA . PRO B 1 328 ? 14.164 -9.375 -9.336 1 97.12 328 PRO B CA 1
ATOM 6432 C C . PRO B 1 328 ? 14.414 -10.383 -8.211 1 97.12 328 PRO B C 1
ATOM 6434 O O . PRO B 1 328 ? 13.773 -10.305 -7.156 1 97.12 328 PRO B O 1
ATOM 6437 N N . ILE B 1 329 ? 15.32 -11.336 -8.539 1 97.19 329 ILE B N 1
ATOM 6438 C CA . ILE B 1 329 ? 15.883 -12.141 -7.469 1 97.19 329 ILE B CA 1
ATOM 6439 C C . ILE B 1 329 ? 16.641 -11.25 -6.492 1 97.19 329 ILE B C 1
ATOM 6441 O O . ILE B 1 329 ? 17.469 -10.43 -6.898 1 97.19 329 ILE B O 1
ATOM 6445 N N . ARG B 1 330 ? 16.344 -11.398 -5.242 1 96.5 330 ARG B N 1
ATOM 6446 C CA . ARG B 1 330 ? 16.859 -10.461 -4.246 1 96.5 330 ARG B CA 1
ATOM 6447 C C . ARG B 1 330 ? 18.188 -10.938 -3.664 1 96.5 330 ARG B C 1
ATOM 6449 O O . ARG B 1 330 ? 18.406 -12.141 -3.535 1 96.5 330 ARG B O 1
ATOM 6456 N N . GLU B 1 331 ? 19.047 -9.992 -3.244 1 92.56 331 GLU B N 1
ATOM 6457 C CA . GLU B 1 331 ? 20.359 -10.289 -2.693 1 92.56 331 GLU B CA 1
ATOM 6458 C C . GLU B 1 331 ? 20.281 -10.586 -1.198 1 92.56 331 GLU B C 1
ATOM 6460 O O . GLU B 1 331 ? 21.031 -11.414 -0.681 1 92.56 331 GLU B O 1
ATOM 6465 N N . ASP B 1 332 ? 19.391 -9.906 -0.54 1 92.19 332 ASP B N 1
ATOM 6466 C CA . ASP B 1 332 ? 19.266 -10.023 0.91 1 92.19 332 ASP B CA 1
ATOM 6467 C C . ASP B 1 332 ? 18.719 -11.398 1.303 1 92.19 332 ASP B C 1
ATOM 6469 O O . ASP B 1 332 ? 17.578 -11.727 0.971 1 92.19 332 ASP B O 1
ATOM 6473 N N . PRO B 1 333 ? 19.438 -12.188 2.039 1 93.56 333 PRO B N 1
ATOM 6474 C CA . PRO B 1 333 ? 18.984 -13.531 2.42 1 93.56 333 PRO B CA 1
ATOM 6475 C C . PRO B 1 333 ? 17.719 -13.516 3.271 1 93.56 333 PRO B C 1
ATOM 6477 O O . PRO B 1 333 ? 17.016 -14.523 3.357 1 93.56 333 PRO B O 1
ATOM 6480 N N . ALA B 1 334 ? 17.469 -12.359 3.871 1 95.75 334 ALA B N 1
ATOM 6481 C CA . ALA B 1 334 ? 16.234 -12.242 4.664 1 95.75 334 ALA B CA 1
ATOM 6482 C C . ALA B 1 334 ? 15 -12.469 3.801 1 95.75 334 ALA B C 1
ATOM 6484 O O . ALA B 1 334 ? 13.969 -12.914 4.297 1 95.75 334 ALA B O 1
ATOM 6485 N N . ASN B 1 335 ? 15.141 -12.164 2.547 1 97 335 ASN B N 1
ATOM 6486 C CA . ASN B 1 335 ? 14.023 -12.398 1.638 1 97 335 ASN B CA 1
ATOM 6487 C C . ASN B 1 335 ? 13.703 -13.883 1.514 1 97 335 ASN B C 1
ATOM 6489 O O . ASN B 1 335 ? 12.539 -14.289 1.594 1 97 335 ASN B O 1
ATOM 6493 N N . ILE B 1 336 ? 14.727 -14.711 1.391 1 97.06 336 ILE B N 1
ATOM 6494 C CA . ILE B 1 336 ? 14.531 -16.156 1.264 1 97.06 336 ILE B CA 1
ATOM 6495 C C . ILE B 1 336 ? 13.891 -16.703 2.533 1 97.06 336 ILE B C 1
ATOM 6497 O O . ILE B 1 336 ? 12.938 -17.484 2.467 1 97.06 336 ILE B O 1
ATOM 6501 N N . SER B 1 337 ? 14.383 -16.25 3.65 1 96.81 337 SER B N 1
ATOM 6502 C CA . SER B 1 337 ? 13.836 -16.688 4.93 1 96.81 337 SER B CA 1
ATOM 6503 C C . SER B 1 337 ? 12.367 -16.328 5.062 1 96.81 337 SER B C 1
ATOM 6505 O O . SER B 1 337 ? 11.555 -17.141 5.508 1 96.81 337 SER B O 1
ATOM 6507 N N . GLN B 1 338 ? 12.07 -15.133 4.652 1 97.12 338 GLN B N 1
ATOM 6508 C CA . GLN B 1 338 ? 10.695 -14.672 4.793 1 97.12 338 GLN B CA 1
ATOM 6509 C C . GLN B 1 338 ? 9.773 -15.391 3.812 1 97.12 338 GLN B C 1
ATOM 6511 O O . GLN B 1 338 ? 8.602 -15.641 4.121 1 97.12 338 GLN B O 1
ATOM 6516 N N . LEU B 1 339 ? 10.25 -15.703 2.658 1 98.12 339 LEU B N 1
ATOM 6517 C CA . LEU B 1 339 ? 9.453 -16.469 1.71 1 98.12 339 LEU B CA 1
ATOM 6518 C C . LEU B 1 339 ? 9.133 -17.859 2.27 1 98.12 339 LEU B C 1
ATOM 6520 O O . LEU B 1 339 ? 7.988 -18.312 2.188 1 98.12 339 LEU B O 1
ATOM 6524 N N . TRP B 1 340 ? 10.062 -18.484 2.885 1 97.75 340 TRP B N 1
ATOM 6525 C CA . TRP B 1 340 ? 9.828 -19.797 3.471 1 97.75 340 TRP B CA 1
ATOM 6526 C C . TRP B 1 340 ? 8.875 -19.703 4.66 1 97.75 340 TRP B C 1
ATOM 6528 O O . TRP B 1 340 ? 8.055 -20.594 4.879 1 97.75 340 TRP B O 1
ATOM 6538 N N . ASN B 1 341 ? 9.023 -18.609 5.438 1 96.88 341 ASN B N 1
ATOM 6539 C CA . ASN B 1 341 ? 8.047 -18.375 6.496 1 96.88 341 ASN B CA 1
ATOM 6540 C C . ASN B 1 341 ? 6.629 -18.266 5.938 1 96.88 341 ASN B C 1
ATOM 6542 O O . ASN B 1 341 ? 5.676 -18.766 6.531 1 96.88 341 ASN B O 1
ATOM 6546 N N . GLY B 1 342 ? 6.559 -17.547 4.797 1 97.12 342 GLY B N 1
ATOM 6547 C CA . GLY B 1 342 ? 5.273 -17.422 4.129 1 97.12 342 GLY B CA 1
ATOM 6548 C C . GLY B 1 342 ? 4.715 -18.75 3.646 1 97.12 342 GLY B C 1
ATOM 6549 O O . GLY B 1 342 ? 3.506 -18.984 3.715 1 97.12 342 GLY B O 1
ATOM 6550 N N . ILE B 1 343 ? 5.566 -19.641 3.188 1 97.31 343 ILE B N 1
ATOM 6551 C CA . ILE B 1 343 ? 5.16 -20.969 2.742 1 97.31 343 ILE B CA 1
ATOM 6552 C C . ILE B 1 343 ? 4.699 -21.797 3.939 1 97.31 343 ILE B C 1
ATOM 6554 O O . ILE B 1 343 ? 3.635 -22.422 3.9 1 97.31 343 ILE B O 1
ATOM 6558 N N . SER B 1 344 ? 5.391 -21.688 4.996 1 94.06 344 SER B N 1
ATOM 6559 C CA . SER B 1 344 ? 5.094 -22.453 6.195 1 94.06 344 SER B CA 1
ATOM 6560 C C . SER B 1 344 ? 3.783 -22 6.836 1 94.06 344 SER B C 1
ATOM 6562 O O . SER B 1 344 ? 3.047 -22.812 7.398 1 94.06 344 SER B O 1
ATOM 6564 N N . SER B 1 345 ? 3.504 -20.75 6.684 1 91.62 345 SER B N 1
ATOM 6565 C CA . SER B 1 345 ? 2.309 -20.203 7.32 1 91.62 345 SER B CA 1
ATOM 6566 C C . SER B 1 345 ? 1.075 -20.406 6.449 1 91.62 345 SER B C 1
ATOM 6568 O O . SER B 1 345 ? -0.054 -20.219 6.902 1 91.62 345 SER B O 1
ATOM 6570 N N . GLY B 1 346 ? 1.317 -20.75 5.199 1 92.62 346 GLY B N 1
ATOM 6571 C CA . GLY B 1 346 ? 0.202 -20.969 4.293 1 92.62 346 GLY B CA 1
ATOM 6572 C C . GLY B 1 346 ? -0.183 -19.734 3.508 1 92.62 346 GLY B C 1
ATOM 6573 O O . GLY B 1 346 ? -1.222 -19.703 2.844 1 92.62 346 GLY B O 1
ATOM 6574 N N . ALA B 1 347 ? 0.624 -18.703 3.582 1 94.94 347 ALA B N 1
ATOM 6575 C CA . ALA B 1 347 ? 0.355 -17.484 2.834 1 94.94 347 ALA B CA 1
ATOM 6576 C C . ALA B 1 347 ? 0.812 -17.625 1.384 1 94.94 347 ALA B C 1
ATOM 6578 O O . ALA B 1 347 ? 0.176 -17.078 0.475 1 94.94 347 ALA B O 1
ATOM 6579 N N . LEU B 1 348 ? 1.925 -18.25 1.201 1 97.38 348 LEU B N 1
ATOM 6580 C CA . LEU B 1 348 ? 2.447 -18.562 -0.122 1 97.38 348 LEU B CA 1
ATOM 6581 C C . LEU B 1 348 ? 2.16 -20.031 -0.477 1 97.38 348 LEU B C 1
ATOM 6583 O O . LEU B 1 348 ? 2.963 -20.906 -0.174 1 97.38 348 LEU B O 1
ATOM 6587 N N . GLU B 1 349 ? 1.119 -20.219 -1.224 1 95.25 349 GLU B N 1
ATOM 6588 C CA . GLU B 1 349 ? 0.501 -21.531 -1.289 1 95.25 349 GLU B CA 1
ATOM 6589 C C . GLU B 1 349 ? 0.969 -22.297 -2.521 1 95.25 349 GLU B C 1
ATOM 6591 O O . GLU B 1 349 ? 0.777 -23.516 -2.613 1 95.25 349 GLU B O 1
ATOM 6596 N N . ILE B 1 350 ? 1.467 -21.641 -3.441 1 96.81 350 ILE B N 1
ATOM 6597 C CA . ILE B 1 350 ? 1.946 -22.25 -4.672 1 96.81 350 ILE B CA 1
ATOM 6598 C C . ILE B 1 350 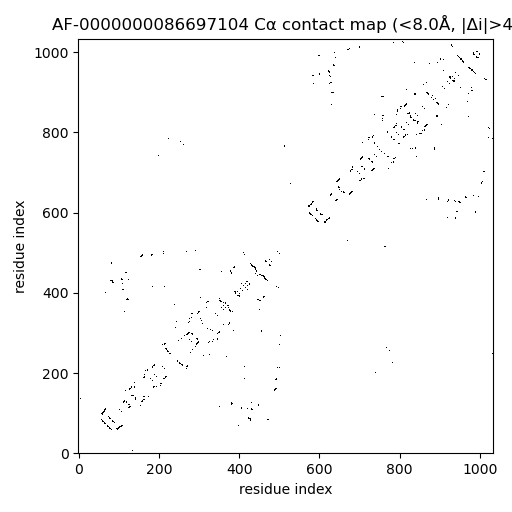? 3.367 -21.781 -4.969 1 96.81 350 ILE B C 1
ATOM 6600 O O . ILE B 1 350 ? 3.656 -20.578 -4.891 1 96.81 350 ILE B O 1
ATOM 6604 N N . VAL B 1 351 ? 4.227 -22.656 -5.195 1 97.38 351 VAL B N 1
ATOM 6605 C CA . VAL B 1 351 ? 5.562 -22.297 -5.668 1 97.38 351 VAL B CA 1
ATOM 6606 C C . VAL B 1 351 ? 5.715 -22.688 -7.133 1 97.38 351 VAL B C 1
ATOM 6608 O O . VAL B 1 351 ? 5.66 -23.875 -7.477 1 97.38 351 VAL B O 1
ATOM 6611 N N . SER B 1 352 ? 5.883 -21.75 -7.934 1 95.44 352 SER B N 1
ATOM 6612 C CA . SER B 1 352 ? 5.961 -21.984 -9.375 1 95.44 352 SER B CA 1
ATOM 6613 C C . SER B 1 352 ? 7.395 -21.859 -9.875 1 95.44 352 SER B C 1
ATOM 6615 O O . SER B 1 352 ? 8.266 -21.359 -9.164 1 95.44 352 SER B O 1
ATOM 6617 N N . SER B 1 353 ? 7.57 -22.359 -11.047 1 94.06 353 SER B N 1
ATOM 6618 C CA . SER B 1 353 ? 8.891 -22.266 -11.656 1 94.06 353 SER B CA 1
ATOM 6619 C C . SER B 1 353 ? 9.133 -20.891 -12.258 1 94.06 353 SER B C 1
ATOM 6621 O O . SER B 1 353 ? 10.258 -20.375 -12.234 1 94.06 353 SER B O 1
ATOM 6623 N N . HIS B 1 354 ? 8.039 -20.312 -12.805 1 91.75 354 HIS B N 1
ATOM 6624 C CA . HIS B 1 354 ? 8.156 -19.094 -13.602 1 91.75 354 HIS B CA 1
ATOM 6625 C C . HIS B 1 354 ? 9.164 -19.281 -14.734 1 91.75 354 HIS B C 1
ATOM 6627 O O . HIS B 1 354 ? 9.969 -18.391 -15.008 1 91.75 354 HIS B O 1
ATOM 6633 N N . HIS B 1 355 ? 9.133 -20.453 -15.281 1 90.69 355 HIS B N 1
ATOM 6634 C CA . HIS B 1 355 ? 10.047 -20.797 -16.359 1 90.69 355 HIS B CA 1
ATOM 6635 C C . HIS B 1 355 ? 9.797 -19.922 -17.594 1 90.69 355 HIS B C 1
ATOM 6637 O O . HIS B 1 355 ? 8.719 -19.953 -18.188 1 90.69 355 HIS B O 1
ATOM 6643 N N . HIS B 1 356 ? 10.703 -19.125 -17.922 1 87.38 356 HIS B N 1
ATOM 6644 C CA . HIS B 1 356 ? 10.75 -18.25 -19.094 1 87.38 356 HIS B CA 1
ATOM 6645 C C . HIS B 1 356 ? 12.18 -17.984 -19.531 1 87.38 356 HIS B C 1
ATOM 6647 O O . HIS B 1 356 ? 12.805 -17.031 -19.078 1 87.38 356 HIS B O 1
ATOM 6653 N N . THR B 1 357 ? 12.562 -18.734 -20.484 1 87.19 357 THR B N 1
ATOM 6654 C CA . THR B 1 357 ? 13.984 -18.656 -20.812 1 87.19 357 THR B CA 1
ATOM 6655 C C . THR B 1 357 ? 14.203 -17.875 -22.109 1 87.19 357 THR B C 1
ATOM 6657 O O . THR B 1 357 ? 13.398 -17.969 -23.031 1 87.19 357 THR B O 1
ATOM 6660 N N . ASN B 1 358 ? 15.219 -17.062 -22.062 1 88.38 358 ASN B N 1
ATOM 6661 C CA . ASN B 1 358 ? 15.812 -16.375 -23.203 1 88.38 358 ASN B CA 1
ATOM 6662 C C . ASN B 1 358 ? 17.312 -16.609 -23.281 1 88.38 358 ASN B C 1
ATOM 6664 O O . ASN B 1 358 ? 18 -16.625 -22.25 1 88.38 358 ASN B O 1
ATOM 6668 N N . SER B 1 359 ? 17.797 -16.891 -24.516 1 90.69 359 SER B N 1
ATOM 6669 C CA . SER B 1 359 ? 19.234 -17.062 -24.656 1 90.69 359 SER B CA 1
ATOM 6670 C C . SER B 1 359 ? 19.984 -15.766 -24.312 1 90.69 359 SER B C 1
ATOM 6672 O O . SER B 1 359 ? 19.406 -14.68 -24.359 1 90.69 359 SER B O 1
ATOM 6674 N N . ILE B 1 360 ? 21.219 -15.93 -23.953 1 93.25 360 ILE B N 1
ATOM 6675 C CA . ILE B 1 360 ? 22.031 -14.75 -23.656 1 93.25 360 ILE B CA 1
ATOM 6676 C C . ILE B 1 360 ? 22.125 -13.867 -24.906 1 93.25 360 ILE B C 1
ATOM 6678 O O . ILE B 1 360 ? 22.125 -12.641 -24.797 1 93.25 360 ILE B O 1
ATOM 6682 N N . GLU B 1 361 ? 22.141 -14.492 -26.016 1 93.06 361 GLU B N 1
ATOM 6683 C CA . GLU B 1 361 ? 22.156 -13.75 -27.266 1 93.06 361 GLU B CA 1
ATOM 6684 C C . GLU B 1 361 ? 20.875 -12.922 -27.438 1 93.06 361 GLU B C 1
ATOM 6686 O O . GLU B 1 361 ? 20.938 -11.766 -27.859 1 93.06 361 GLU B O 1
ATOM 6691 N N . THR B 1 362 ? 19.797 -13.562 -27.172 1 92 362 THR B N 1
ATOM 6692 C CA . THR B 1 362 ? 18.531 -12.852 -27.25 1 92 362 THR B CA 1
ATOM 6693 C C . THR B 1 362 ? 18.5 -11.688 -26.281 1 92 362 THR B C 1
ATOM 6695 O O . THR B 1 362 ? 18.016 -10.602 -26.609 1 92 362 THR B O 1
ATOM 6698 N N . LYS B 1 363 ? 19.016 -11.859 -25.109 1 93.38 363 LYS B N 1
ATOM 6699 C CA . LYS B 1 363 ? 19.062 -10.82 -24.094 1 93.38 363 LYS B CA 1
ATOM 6700 C C . LYS B 1 363 ? 19.953 -9.664 -24.516 1 93.38 363 LYS B C 1
ATOM 6702 O O . LYS B 1 363 ? 19.703 -8.516 -24.172 1 93.38 363 LYS B O 1
ATOM 6707 N N . ARG B 1 364 ? 20.922 -9.984 -25.234 1 92.69 364 ARG B N 1
ATOM 6708 C CA . ARG B 1 364 ? 21.859 -8.984 -25.719 1 92.69 364 ARG B CA 1
ATOM 6709 C C . ARG B 1 364 ? 21.297 -8.234 -26.922 1 92.69 364 ARG B C 1
ATOM 6711 O O . ARG B 1 364 ? 21.531 -7.031 -27.078 1 92.69 364 ARG B O 1
ATOM 6718 N N . SER B 1 365 ? 20.562 -8.906 -27.578 1 88.19 365 SER B N 1
ATOM 6719 C CA . SER B 1 365 ? 20.094 -8.359 -28.844 1 88.19 365 SER B CA 1
ATOM 6720 C C . SER B 1 365 ? 19.047 -7.281 -28.609 1 88.19 365 SER B C 1
ATOM 6722 O O . SER B 1 365 ? 18.641 -7.02 -27.484 1 88.19 365 SER B O 1
ATOM 6724 N N . ASN B 1 366 ? 18.703 -6.602 -29.609 1 83.5 366 ASN B N 1
ATOM 6725 C CA . ASN B 1 366 ? 17.688 -5.555 -29.625 1 83.5 366 ASN B CA 1
ATOM 6726 C C . ASN B 1 366 ? 17.984 -4.465 -28.609 1 83.5 366 ASN B C 1
ATOM 6728 O O . ASN B 1 366 ? 17.078 -3.986 -27.922 1 83.5 366 ASN B O 1
ATOM 6732 N N . GLY B 1 367 ? 19.266 -4.289 -28.281 1 89.5 367 GLY B N 1
ATOM 6733 C CA . GLY B 1 367 ? 19.688 -3.15 -27.469 1 89.5 367 GLY B CA 1
ATOM 6734 C C . GLY B 1 367 ? 19.938 -3.51 -26.016 1 89.5 367 GLY B C 1
ATOM 6735 O O . GLY B 1 367 ? 20.203 -2.633 -25.203 1 89.5 367 GLY B O 1
ATOM 6736 N N . GLY B 1 368 ? 19.859 -4.766 -25.641 1 92.88 368 GLY B N 1
ATOM 6737 C CA . GLY B 1 368 ? 20.078 -5.164 -24.266 1 92.88 368 GLY B CA 1
ATOM 6738 C C . GLY B 1 368 ? 21.484 -4.855 -23.766 1 92.88 368 GLY B C 1
ATOM 6739 O O . GLY B 1 368 ? 21.688 -4.617 -22.578 1 92.88 368 GLY B O 1
ATOM 6740 N N . GLU B 1 369 ? 22.359 -4.801 -24.656 1 91.38 369 GLU B N 1
ATOM 6741 C CA . GLU B 1 369 ? 23.75 -4.57 -24.312 1 91.38 369 GLU B CA 1
ATOM 6742 C C . GLU B 1 369 ? 24 -3.111 -23.953 1 91.38 369 GLU B C 1
ATOM 6744 O O . GLU B 1 369 ? 24.938 -2.799 -23.203 1 91.38 369 GLU B O 1
ATOM 6749 N N . VAL B 1 370 ? 23.188 -2.211 -24.438 1 93.62 370 VAL B N 1
ATOM 6750 C CA . VAL B 1 370 ? 23.484 -0.793 -24.25 1 93.62 370 VAL B CA 1
ATOM 6751 C C . VAL B 1 370 ? 22.453 -0.178 -23.297 1 93.62 370 VAL B C 1
ATOM 6753 O O . VAL B 1 370 ? 22.641 0.944 -22.812 1 93.62 370 VAL B O 1
ATOM 6756 N N . ASP B 1 371 ? 21.391 -0.892 -23.047 1 96 371 ASP B N 1
ATOM 6757 C CA . ASP B 1 371 ? 20.328 -0.42 -22.156 1 96 371 ASP B CA 1
ATOM 6758 C C . ASP B 1 371 ? 19.641 -1.588 -21.453 1 96 371 ASP B C 1
ATOM 6760 O O . ASP B 1 371 ? 18.906 -2.354 -22.078 1 96 371 ASP B O 1
ATOM 6764 N N . TYR B 1 372 ? 19.766 -1.681 -20.125 1 96.19 372 TYR B N 1
ATOM 6765 C CA . TYR B 1 372 ? 19.219 -2.809 -19.391 1 96.19 372 TYR B CA 1
ATOM 6766 C C . TYR B 1 372 ? 17.703 -2.883 -19.547 1 96.19 372 TYR B C 1
ATOM 6768 O O . TYR B 1 372 ? 17.109 -3.943 -19.359 1 96.19 372 TYR B O 1
ATOM 6776 N N . ARG B 1 373 ? 17.094 -1.784 -19.922 1 95 373 ARG B N 1
ATOM 6777 C CA . ARG B 1 373 ? 15.641 -1.746 -20.062 1 95 373 ARG B CA 1
ATOM 6778 C C . ARG B 1 373 ? 15.188 -2.598 -21.25 1 95 373 ARG B C 1
ATOM 6780 O O . ARG B 1 373 ? 14.016 -2.961 -21.344 1 95 373 ARG B O 1
ATOM 6787 N N . ASN B 1 374 ? 16.094 -2.936 -22.047 1 94.94 374 ASN B N 1
ATOM 6788 C CA . ASN B 1 374 ? 15.773 -3.717 -23.234 1 94.94 374 ASN B CA 1
ATOM 6789 C C . ASN B 1 374 ? 16.109 -5.191 -23.047 1 94.94 374 ASN B C 1
ATOM 6791 O O . ASN B 1 374 ? 15.898 -6.004 -23.953 1 94.94 374 ASN B O 1
ATOM 6795 N N . ILE B 1 375 ? 16.625 -5.586 -21.938 1 95.38 375 ILE B N 1
ATOM 6796 C CA . ILE B 1 375 ? 16.922 -6.984 -21.672 1 95.38 375 ILE B CA 1
ATOM 6797 C C . ILE B 1 375 ? 15.641 -7.73 -21.312 1 95.38 375 ILE B C 1
ATOM 6799 O O . ILE B 1 375 ? 14.914 -7.328 -20.406 1 95.38 375 ILE B O 1
ATOM 6803 N N . ARG B 1 376 ? 15.359 -8.758 -21.969 1 91.62 376 ARG B N 1
ATOM 6804 C CA . ARG B 1 376 ? 14.211 -9.594 -21.641 1 91.62 376 ARG B CA 1
ATOM 6805 C C . ARG B 1 376 ? 14.492 -10.477 -20.438 1 91.62 376 ARG B C 1
ATOM 6807 O O . ARG B 1 376 ? 15.344 -11.367 -20.5 1 91.62 376 ARG B O 1
ATOM 6814 N N . PRO B 1 377 ? 13.758 -10.258 -19.422 1 93.31 377 PRO B N 1
ATOM 6815 C CA . PRO B 1 377 ? 14 -11.086 -18.234 1 93.31 377 PRO B CA 1
ATOM 6816 C C . PRO B 1 377 ? 13.445 -12.5 -18.391 1 93.31 377 PRO B C 1
ATOM 6818 O O . PRO B 1 377 ? 12.633 -12.758 -19.281 1 93.31 377 PRO B O 1
ATOM 6821 N N . GLY B 1 378 ? 13.945 -13.406 -17.531 1 92.81 378 GLY B N 1
ATOM 6822 C CA . GLY B 1 378 ? 13.461 -1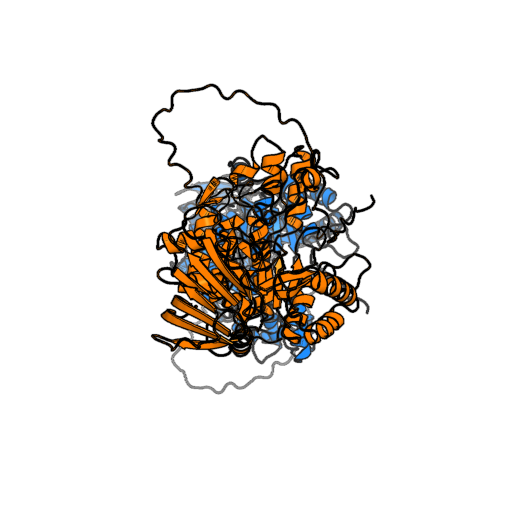4.781 -17.484 1 92.81 378 GLY B CA 1
ATOM 6823 C C . GLY B 1 378 ? 14.547 -15.781 -17.172 1 92.81 378 GLY B C 1
ATOM 6824 O O . GLY B 1 378 ? 15.695 -15.625 -17.609 1 92.81 378 GLY B O 1
ATOM 6825 N N . VAL B 1 379 ? 14.141 -16.766 -16.484 1 93.44 379 VAL B N 1
ATOM 6826 C CA . VAL B 1 379 ? 15.094 -17.797 -16.109 1 93.44 379 VAL B CA 1
ATOM 6827 C C . VAL B 1 379 ? 14.43 -19.172 -16.203 1 93.44 379 VAL B C 1
ATOM 6829 O O . VAL B 1 379 ? 13.227 -19.266 -16.469 1 93.44 379 VAL B O 1
ATOM 6832 N N . ASN B 1 380 ? 15.25 -20.156 -16.141 1 91.62 380 ASN B N 1
ATOM 6833 C CA . ASN B 1 380 ? 14.734 -21.531 -16.125 1 91.62 380 ASN B CA 1
ATOM 6834 C C . ASN B 1 380 ? 14.266 -21.922 -14.719 1 91.62 380 ASN B C 1
ATOM 6836 O O . ASN B 1 380 ? 14.641 -21.297 -13.734 1 91.62 380 ASN B O 1
ATOM 6840 N N . GLY B 1 381 ? 13.367 -22.984 -14.641 1 92.44 381 GLY B N 1
ATOM 6841 C CA . GLY B 1 381 ? 13.008 -23.469 -13.32 1 92.44 381 GLY B CA 1
ATOM 6842 C C . GLY B 1 381 ? 12.094 -24.672 -13.352 1 92.44 381 GLY B C 1
ATOM 6843 O O . GLY B 1 381 ? 11.93 -25.359 -12.344 1 92.44 381 GLY B O 1
ATOM 6844 N N . VAL B 1 382 ? 11.555 -25.016 -14.469 1 90.81 382 VAL B N 1
ATOM 6845 C CA . VAL B 1 382 ? 10.477 -26 -14.516 1 90.81 382 VAL B CA 1
ATOM 6846 C C . VAL B 1 382 ? 11.047 -27.391 -14.289 1 90.81 382 VAL B C 1
ATOM 6848 O O . VAL B 1 382 ? 10.414 -28.234 -13.648 1 90.81 382 VAL B O 1
ATOM 6851 N N . GLU B 1 383 ? 12.188 -27.688 -14.836 1 90.56 383 GLU B N 1
ATOM 6852 C CA . GLU B 1 383 ? 12.82 -29 -14.656 1 90.56 383 GLU B CA 1
ATOM 6853 C C . GLU B 1 383 ? 13.391 -29.141 -13.25 1 90.56 383 GLU B C 1
ATOM 6855 O O . GLU B 1 383 ? 13.406 -30.25 -12.688 1 90.56 383 GLU B O 1
ATOM 6860 N N . GLU B 1 384 ? 13.789 -28.031 -12.695 1 92.88 384 GLU B N 1
ATOM 6861 C CA . GLU B 1 384 ? 14.516 -28.047 -11.43 1 92.88 384 GLU B CA 1
ATOM 6862 C C . GLU B 1 384 ? 13.555 -27.922 -10.25 1 92.88 384 GLU B C 1
ATOM 6864 O O . GLU B 1 384 ? 13.906 -28.266 -9.117 1 92.88 384 GLU B O 1
ATOM 6869 N N . ARG B 1 385 ? 12.398 -27.453 -10.453 1 95.38 385 ARG B N 1
ATOM 6870 C CA . ARG B 1 385 ? 11.492 -26.969 -9.414 1 95.38 385 ARG B CA 1
ATOM 6871 C C . ARG B 1 385 ? 11.281 -28.031 -8.336 1 95.38 385 ARG B C 1
ATOM 6873 O O . ARG B 1 385 ? 11.562 -27.781 -7.16 1 95.38 385 ARG B O 1
ATOM 6880 N N . LEU B 1 386 ? 10.883 -29.266 -8.68 1 96.44 386 LEU B N 1
ATOM 6881 C CA . LEU B 1 386 ? 10.539 -30.266 -7.676 1 96.44 386 LEU B CA 1
ATOM 6882 C C . LEU B 1 386 ? 11.781 -30.734 -6.922 1 96.44 386 LEU B C 1
ATOM 6884 O O . LEU B 1 386 ? 11.75 -30.891 -5.699 1 96.44 386 LEU B O 1
ATOM 6888 N N . SER B 1 387 ? 12.867 -30.938 -7.621 1 96.06 387 SER B N 1
ATOM 6889 C CA . SER B 1 387 ? 14.094 -31.391 -6.969 1 96.06 387 SER B CA 1
ATOM 6890 C C . SER B 1 387 ? 14.633 -30.328 -6.016 1 96.06 387 SER B C 1
ATOM 6892 O O . SER B 1 387 ? 15.125 -30.656 -4.934 1 96.06 387 SER B O 1
ATOM 6894 N N . LEU B 1 388 ? 14.562 -29.094 -6.445 1 97.06 388 LEU B N 1
ATOM 6895 C CA . LEU B 1 388 ? 15.016 -28 -5.582 1 97.06 388 LEU B CA 1
ATOM 6896 C C . LEU B 1 388 ? 14.172 -27.922 -4.316 1 97.06 388 LEU B C 1
ATOM 6898 O O . LEU B 1 388 ? 14.703 -27.844 -3.211 1 97.06 388 LEU B O 1
ATOM 6902 N N . LEU B 1 389 ? 12.891 -27.969 -4.488 1 97.81 389 LEU B N 1
ATOM 6903 C CA . LEU B 1 389 ? 12 -27.891 -3.338 1 97.81 389 LEU B CA 1
ATOM 6904 C C . LEU B 1 389 ? 12.141 -29.125 -2.451 1 97.81 389 LEU B C 1
ATOM 6906 O O . LEU B 1 389 ? 12.016 -29.031 -1.228 1 97.81 389 LEU B O 1
ATOM 6910 N N . TRP B 1 390 ? 12.43 -30.281 -3.037 1 97.88 390 TRP B N 1
ATOM 6911 C CA . TRP B 1 390 ? 12.602 -31.531 -2.303 1 97.88 390 TRP B CA 1
ATOM 6912 C C . TRP B 1 390 ? 13.773 -31.438 -1.334 1 97.88 390 TRP B C 1
ATOM 6914 O O . TRP B 1 390 ? 13.812 -32.125 -0.325 1 97.88 390 TRP B O 1
ATOM 6924 N N . GLU B 1 391 ? 14.719 -30.578 -1.63 1 97 391 GLU B N 1
ATOM 6925 C CA . GLU B 1 391 ? 15.852 -30.391 -0.725 1 97 391 GLU B CA 1
ATOM 6926 C C . GLU B 1 391 ? 15.375 -30.031 0.679 1 97 391 GLU B C 1
ATOM 6928 O O . GLU B 1 391 ? 15.992 -30.438 1.671 1 97 391 GLU B O 1
ATOM 6933 N N . LYS B 1 392 ? 14.328 -29.25 0.738 1 96.44 392 LYS B N 1
ATOM 6934 C CA . LYS B 1 392 ? 13.789 -28.859 2.037 1 96.44 392 LYS B CA 1
ATOM 6935 C C . LYS B 1 392 ? 13.148 -30.047 2.754 1 96.44 392 LYS B C 1
ATOM 6937 O O . LYS B 1 392 ? 13.203 -30.141 3.982 1 96.44 392 LYS B O 1
ATOM 6942 N N . VAL B 1 393 ? 12.57 -30.938 2.012 1 96.75 393 VAL B N 1
ATOM 6943 C CA . VAL B 1 393 ? 12.039 -32.156 2.588 1 96.75 393 VAL B CA 1
ATOM 6944 C C . VAL B 1 393 ? 13.188 -33.062 3.057 1 96.75 393 VAL B C 1
ATOM 6946 O O . VAL B 1 393 ? 13.156 -33.562 4.176 1 96.75 393 VAL B O 1
ATOM 6949 N N . HIS B 1 394 ? 14.18 -33.188 2.217 1 96.88 394 HIS B N 1
ATOM 6950 C CA . HIS B 1 394 ? 15.336 -34.031 2.496 1 96.88 394 HIS B CA 1
ATOM 6951 C C . HIS B 1 394 ? 16 -33.625 3.805 1 96.88 394 HIS B C 1
ATOM 6953 O O . HIS B 1 394 ? 16.391 -34.469 4.602 1 96.88 394 HIS B O 1
ATOM 6959 N N . TRP B 1 395 ? 16.094 -32.344 4.07 1 96.25 395 TRP B N 1
ATOM 6960 C CA . TRP B 1 395 ? 16.812 -31.844 5.234 1 96.25 395 TRP B CA 1
ATOM 6961 C C . TRP B 1 395 ? 15.867 -31.672 6.418 1 96.25 395 TRP B C 1
ATOM 6963 O O . TRP B 1 395 ? 16.266 -31.141 7.461 1 96.25 395 TRP B O 1
ATOM 6973 N N . GLY B 1 396 ? 14.633 -31.938 6.273 1 95.5 396 GLY B N 1
ATOM 6974 C CA . GLY B 1 396 ? 13.672 -31.922 7.363 1 95.5 396 GLY B CA 1
ATOM 6975 C C . GLY B 1 396 ? 13.094 -30.547 7.637 1 95.5 396 GLY B C 1
ATOM 6976 O O . GLY B 1 396 ? 12.531 -30.312 8.703 1 95.5 396 GLY B O 1
ATOM 6977 N N . GLU B 1 397 ? 13.203 -29.688 6.68 1 95.5 397 GLU B N 1
ATOM 6978 C CA . GLU B 1 397 ? 12.758 -28.312 6.863 1 95.5 397 GLU B CA 1
ATOM 6979 C C . GLU B 1 397 ? 11.352 -28.109 6.324 1 95.5 397 GLU B C 1
ATOM 6981 O O . GLU B 1 397 ? 10.719 -27.078 6.578 1 95.5 397 GLU B O 1
ATOM 6986 N N . LEU B 1 398 ? 10.875 -29.062 5.609 1 96.06 398 LEU B N 1
ATOM 6987 C CA . LEU B 1 398 ? 9.531 -29.047 5.027 1 96.06 398 LEU B CA 1
ATOM 6988 C C . LEU B 1 398 ? 8.898 -30.438 5.105 1 96.06 398 LEU B C 1
ATOM 6990 O O . LEU B 1 398 ? 9.531 -31.438 4.773 1 96.06 398 LEU B O 1
ATOM 6994 N N . LYS B 1 399 ? 7.707 -30.422 5.586 1 96.81 399 LYS B N 1
ATOM 6995 C CA . LYS B 1 399 ? 6.984 -31.688 5.578 1 96.81 399 LYS B CA 1
ATOM 6996 C C . LYS B 1 399 ? 6.633 -32.094 4.156 1 96.81 399 LYS B C 1
ATOM 6998 O O . LYS B 1 399 ? 6.363 -31.266 3.299 1 96.81 399 LYS B O 1
ATOM 7003 N N . LEU B 1 400 ? 6.625 -33.406 3.951 1 97.44 400 LEU B N 1
ATOM 7004 C CA . LEU B 1 400 ? 6.297 -33.938 2.631 1 97.44 400 LEU B CA 1
ATOM 7005 C C . LEU B 1 400 ? 4.891 -33.5 2.217 1 97.44 400 LEU B C 1
ATOM 7007 O O . LEU B 1 400 ? 4.641 -33.219 1.043 1 97.44 400 LEU B O 1
ATOM 7011 N N . GLU B 1 401 ? 3.973 -33.438 3.191 1 97.94 401 GLU B N 1
ATOM 7012 C CA . GLU B 1 401 ? 2.607 -33 2.914 1 97.94 401 GLU B CA 1
ATOM 7013 C C . GLU B 1 401 ? 2.584 -31.578 2.373 1 97.94 401 GLU B C 1
ATOM 7015 O O . GLU B 1 401 ? 1.848 -31.281 1.431 1 97.94 401 GLU B O 1
ATOM 7020 N N . ASP B 1 402 ? 3.396 -30.766 3.037 1 97.81 402 ASP B N 1
ATOM 7021 C CA . ASP B 1 402 ? 3.465 -29.375 2.605 1 97.81 402 ASP B CA 1
ATOM 7022 C C . ASP B 1 402 ? 4.125 -29.266 1.233 1 97.81 402 ASP B C 1
ATOM 7024 O O . ASP B 1 402 ? 3.754 -28.406 0.431 1 97.81 402 ASP B O 1
ATOM 7028 N N . PHE B 1 403 ? 5.078 -30.109 0.997 1 97.88 403 PHE B N 1
ATOM 7029 C CA . PHE B 1 403 ? 5.684 -30.188 -0.327 1 97.88 403 PHE B CA 1
ATOM 7030 C C . PHE B 1 403 ? 4.633 -30.484 -1.388 1 97.88 403 PHE B C 1
ATOM 7032 O O . PHE B 1 403 ? 4.586 -29.828 -2.43 1 97.88 403 PHE B O 1
ATOM 7039 N N . VAL B 1 404 ? 3.791 -31.422 -1.161 1 98.44 404 VAL B N 1
ATOM 7040 C CA . VAL B 1 404 ? 2.732 -31.797 -2.088 1 98.44 404 VAL B CA 1
ATOM 7041 C C . VAL B 1 404 ? 1.761 -30.641 -2.275 1 98.44 404 VAL B C 1
ATOM 7043 O O . VAL B 1 404 ? 1.325 -30.359 -3.396 1 98.44 404 VAL B O 1
ATOM 7046 N N . LYS B 1 405 ? 1.485 -29.953 -1.19 1 98.06 405 LYS B N 1
ATOM 7047 C CA . LYS B 1 405 ? 0.58 -28.812 -1.265 1 98.06 405 LYS B CA 1
ATOM 7048 C C . LYS B 1 405 ? 1.117 -27.75 -2.217 1 98.06 405 LYS B C 1
ATOM 7050 O O . LYS B 1 405 ? 0.427 -27.328 -3.152 1 98.06 405 LYS B O 1
ATOM 7055 N N . ILE B 1 406 ? 2.352 -27.344 -2.049 1 98 406 ILE B N 1
ATOM 7056 C CA . ILE B 1 406 ? 2.855 -26.156 -2.727 1 98 406 ILE B CA 1
ATOM 7057 C C . ILE B 1 406 ? 3.283 -26.516 -4.148 1 98 406 ILE B C 1
ATOM 7059 O O . ILE B 1 406 ? 3.504 -25.641 -4.98 1 98 406 ILE B O 1
ATOM 7063 N N . THR B 1 407 ? 3.363 -27.844 -4.508 1 97.5 407 THR B N 1
ATOM 7064 C CA . THR B 1 407 ? 3.871 -28.203 -5.824 1 97.5 407 THR B CA 1
ATOM 7065 C C . THR B 1 407 ? 2.756 -28.781 -6.695 1 97.5 407 THR B C 1
ATOM 7067 O O . THR B 1 407 ? 2.918 -28.922 -7.91 1 97.5 407 THR B O 1
ATOM 7070 N N . SER B 1 408 ? 1.583 -29.109 -6.02 1 97.94 408 SER B N 1
ATOM 7071 C CA . SER B 1 408 ? 0.609 -29.844 -6.828 1 97.94 408 SER B CA 1
ATOM 7072 C C . SER B 1 408 ? -0.815 -29.562 -6.363 1 97.94 408 SER B C 1
ATOM 7074 O O . SER B 1 408 ? -1.558 -28.828 -7.023 1 97.94 408 SER B O 1
ATOM 7076 N N . SER B 1 409 ? -1.212 -29.969 -5.145 1 98.12 409 SER B N 1
ATOM 7077 C CA . SER B 1 409 ? -2.609 -30.016 -4.727 1 98.12 409 SER B CA 1
ATOM 7078 C C . SER B 1 409 ? -3.219 -28.625 -4.68 1 98.12 409 SER B C 1
ATOM 7080 O O . SER B 1 409 ? -4.363 -28.422 -5.094 1 98.12 409 SER B O 1
ATOM 7082 N N . ASN B 1 410 ? -2.479 -27.672 -4.164 1 97.25 410 ASN B N 1
ATOM 7083 C CA . ASN B 1 410 ? -3.039 -26.328 -4.055 1 97.25 410 ASN B CA 1
ATOM 7084 C C . ASN B 1 410 ? -3.346 -25.734 -5.426 1 97.25 410 ASN B C 1
ATOM 7086 O O . ASN B 1 410 ? -4.359 -25.062 -5.602 1 97.25 410 ASN B O 1
ATOM 7090 N N . ALA B 1 411 ? -2.426 -25.953 -6.332 1 96.38 411 ALA B N 1
ATOM 7091 C CA . ALA B 1 411 ? -2.688 -25.484 -7.688 1 96.38 411 ALA B CA 1
ATOM 7092 C C . ALA B 1 411 ? -3.93 -26.141 -8.273 1 96.38 411 ALA B C 1
ATOM 7094 O O . ALA B 1 411 ? -4.77 -25.484 -8.891 1 96.38 411 ALA B O 1
ATOM 7095 N N . ALA B 1 412 ? -4.055 -27.438 -8.102 1 97.19 412 ALA B N 1
ATOM 7096 C CA . ALA B 1 412 ? -5.215 -28.172 -8.594 1 97.19 412 ALA B CA 1
ATOM 7097 C C . ALA B 1 412 ? -6.504 -27.641 -7.973 1 97.19 412 ALA B C 1
ATOM 7099 O O . ALA B 1 412 ? -7.508 -27.469 -8.664 1 97.19 412 ALA B O 1
ATOM 7100 N N . LYS B 1 413 ? -6.461 -27.375 -6.676 1 97.25 413 LYS B N 1
ATOM 7101 C CA . LYS B 1 413 ? -7.621 -26.844 -5.973 1 97.25 413 LYS B CA 1
ATOM 7102 C C . LYS B 1 413 ? -7.969 -25.438 -6.473 1 97.25 413 LYS B C 1
ATOM 7104 O O . LYS B 1 413 ? -9.141 -25.125 -6.695 1 97.25 413 LYS B O 1
ATOM 7109 N N . THR B 1 414 ? -6.973 -24.672 -6.664 1 96 414 THR B N 1
ATOM 7110 C CA . THR B 1 414 ? -7.141 -23.281 -7.066 1 96 414 THR B CA 1
ATOM 7111 C C . THR B 1 414 ? -7.828 -23.203 -8.43 1 96 414 THR B C 1
ATOM 7113 O O . THR B 1 414 ? -8.656 -22.312 -8.648 1 96 414 THR B O 1
ATOM 7116 N N . PHE B 1 415 ? -7.539 -24.172 -9.258 1 95.25 415 PHE B N 1
ATOM 7117 C CA . PHE B 1 415 ? -8.047 -24.062 -10.625 1 95.25 415 PHE B CA 1
ATOM 7118 C C . PHE B 1 415 ? -9.164 -25.078 -10.852 1 95.25 415 PHE B C 1
ATOM 7120 O O . PHE B 1 415 ? -9.508 -25.375 -12 1 95.25 415 PHE B O 1
ATOM 7127 N N . GLY B 1 416 ? -9.672 -25.641 -9.805 1 95.44 416 GLY B N 1
ATOM 7128 C CA . GLY B 1 416 ? -10.867 -26.469 -9.875 1 95.44 416 GLY B CA 1
ATOM 7129 C C . GLY B 1 416 ? -10.617 -27.828 -10.5 1 95.44 416 GLY B C 1
ATOM 7130 O O . GLY B 1 416 ? -11.477 -28.375 -11.188 1 95.44 416 GLY B O 1
ATOM 7131 N N . LEU B 1 417 ? -9.445 -28.375 -10.289 1 97.06 417 LEU B N 1
ATOM 7132 C CA . LEU B 1 417 ? -9.078 -29.641 -10.906 1 97.06 417 LEU B CA 1
ATOM 7133 C C . LEU B 1 417 ? -8.961 -30.734 -9.852 1 97.06 417 LEU B C 1
ATOM 7135 O O . LEU B 1 417 ? -8.867 -31.922 -10.195 1 97.06 417 LEU B O 1
ATOM 7139 N N . TYR B 1 418 ? -8.961 -30.359 -8.586 1 97.12 418 TYR B N 1
ATOM 7140 C CA . TYR B 1 418 ? -8.805 -31.297 -7.477 1 97.12 418 TYR B CA 1
ATOM 7141 C C . TYR B 1 418 ? -10.117 -32 -7.176 1 97.12 418 TYR B C 1
ATOM 7143 O O . TYR B 1 418 ? -11.18 -31.375 -7.168 1 97.12 418 TYR B O 1
ATOM 7151 N N . PRO B 1 419 ? -10.172 -33.344 -7.066 1 97.56 419 PRO B N 1
ATOM 7152 C CA . PRO B 1 419 ? -9.016 -34.219 -6.91 1 97.56 419 PRO B CA 1
ATOM 7153 C C . PRO B 1 419 ? -8.672 -34.969 -8.195 1 97.56 419 PRO B C 1
ATOM 7155 O O . PRO B 1 419 ? -7.902 -35.938 -8.172 1 97.56 419 PRO B O 1
ATOM 7158 N N . GLN B 1 420 ? -9.305 -34.562 -9.312 1 97.62 420 GLN B N 1
ATOM 7159 C CA . GLN B 1 420 ? -8.922 -35.188 -10.578 1 97.62 420 GLN B CA 1
ATOM 7160 C C . GLN B 1 420 ? -7.41 -35.125 -10.789 1 97.62 420 GLN B C 1
ATOM 7162 O O . GLN B 1 420 ? -6.809 -36.125 -11.242 1 97.62 420 GLN B O 1
ATOM 7167 N N . LYS B 1 421 ? -6.863 -34 -10.547 1 97.12 421 LYS B N 1
ATOM 7168 C CA . LYS B 1 421 ? -5.422 -33.781 -10.5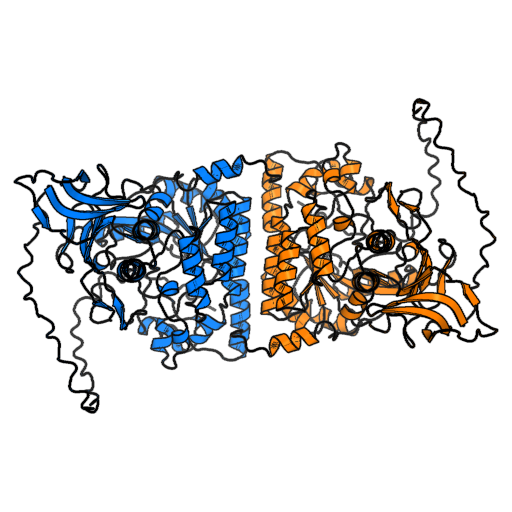23 1 97.12 421 LYS B CA 1
ATOM 7169 C C . LYS B 1 421 ? -4.949 -33.406 -9.117 1 97.12 421 LYS B C 1
ATOM 7171 O O . LYS B 1 421 ? -5.75 -32.969 -8.281 1 97.12 421 LYS B O 1
ATOM 7176 N N . GLY B 1 422 ? -3.701 -33.625 -8.852 1 97.88 422 GLY B N 1
ATOM 7177 C CA . GLY B 1 422 ? -3.086 -33.125 -7.633 1 97.88 422 GLY B CA 1
ATOM 7178 C C . GLY B 1 422 ? -3.268 -34.062 -6.453 1 97.88 422 GLY B C 1
ATOM 7179 O O . GLY B 1 422 ? -3.01 -33.688 -5.309 1 97.88 422 GLY B O 1
ATOM 7180 N N . ARG B 1 423 ? -3.684 -35.25 -6.77 1 98.5 423 ARG B N 1
ATOM 7181 C CA . ARG B 1 423 ? -3.906 -36.219 -5.691 1 98.5 423 ARG B CA 1
ATOM 7182 C C . ARG B 1 423 ? -3.75 -37.656 -6.184 1 98.5 423 ARG B C 1
ATOM 7184 O O . ARG B 1 423 ? -4.027 -37.938 -7.348 1 98.5 423 ARG B O 1
ATOM 7191 N N . ILE B 1 424 ? -3.262 -38.5 -5.328 1 98.62 424 ILE B N 1
ATOM 7192 C CA . ILE B 1 424 ? -3.248 -39.938 -5.555 1 98.62 424 ILE B CA 1
ATOM 7193 C C . ILE B 1 424 ? -4.395 -40.594 -4.785 1 98.62 424 ILE B C 1
ATOM 7195 O O . ILE B 1 424 ? -4.25 -40.938 -3.602 1 98.62 424 ILE B O 1
ATOM 7199 N N . GLU B 1 425 ? -5.398 -40.875 -5.504 1 98.12 425 GLU B N 1
ATOM 7200 C CA . GLU B 1 425 ? -6.59 -41.5 -4.945 1 98.12 425 GLU B CA 1
ATOM 7201 C C . GLU B 1 425 ? -7.434 -42.156 -6.039 1 98.12 425 GLU B C 1
ATOM 7203 O O . GLU B 1 425 ? -7.309 -41.812 -7.215 1 98.12 425 GLU B O 1
ATOM 7208 N N . LYS B 1 426 ? -8.234 -43.094 -5.578 1 98.19 426 LYS B N 1
ATOM 7209 C CA . LYS B 1 426 ? -9.133 -43.719 -6.535 1 98.19 426 LYS B CA 1
ATOM 7210 C C . LYS B 1 426 ? -9.953 -42.688 -7.285 1 98.19 426 LYS B C 1
ATOM 7212 O O . LYS B 1 426 ? -10.547 -41.781 -6.676 1 98.19 426 LYS B O 1
ATOM 7217 N N . GLY B 1 427 ? -9.914 -42.781 -8.57 1 98.06 427 GLY B N 1
ATOM 7218 C CA . GLY B 1 427 ? -10.703 -41.875 -9.383 1 98.06 427 GLY B CA 1
ATOM 7219 C C . GLY B 1 427 ? -9.898 -40.719 -9.961 1 98.06 427 GLY B C 1
ATOM 7220 O O . GLY B 1 427 ? -10.312 -40.094 -10.938 1 98.06 427 GLY B O 1
ATOM 7221 N N . SER B 1 428 ? -8.734 -40.406 -9.43 1 98.44 428 SER B N 1
ATOM 7222 C CA . SER B 1 428 ? -7.867 -39.375 -9.938 1 98.44 428 SER B CA 1
ATOM 7223 C C . SER B 1 428 ? -7.121 -39.812 -11.188 1 98.44 428 SER B C 1
ATOM 7225 O O . SER B 1 428 ? -6.949 -41 -11.414 1 98.44 428 SER B O 1
ATOM 7227 N N . ASP B 1 429 ? -6.809 -38.844 -12.016 1 97.81 429 ASP B N 1
ATOM 7228 C CA . ASP B 1 429 ? -5.891 -39.156 -13.109 1 97.81 429 ASP B CA 1
ATOM 7229 C C . ASP B 1 429 ? -4.57 -39.719 -12.57 1 97.81 429 ASP B C 1
ATOM 7231 O O . ASP B 1 429 ? -4.098 -39.281 -11.516 1 97.81 429 ASP B O 1
ATOM 7235 N N . ALA B 1 430 ? -4.051 -40.625 -13.297 1 98 430 ALA B N 1
ATOM 7236 C CA . ALA B 1 430 ? -2.771 -41.219 -12.883 1 98 430 ALA B CA 1
ATOM 7237 C C . ALA B 1 430 ? -1.614 -40.281 -13.266 1 98 430 ALA B C 1
ATOM 7239 O O . ALA B 1 430 ? -0.733 -40.688 -14.031 1 98 430 ALA B O 1
ATOM 7240 N N . ASP B 1 431 ? -1.654 -39.125 -12.836 1 97.62 431 ASP B N 1
ATOM 7241 C CA . ASP B 1 431 ? -0.524 -38.219 -12.859 1 97.62 431 ASP B CA 1
ATOM 7242 C C . ASP B 1 431 ? 0.355 -38.375 -11.617 1 97.62 431 ASP B C 1
ATOM 7244 O O . ASP B 1 431 ? 0.035 -37.875 -10.547 1 97.62 431 ASP B O 1
ATOM 7248 N N . ILE B 1 432 ? 1.469 -39 -11.836 1 98.31 432 ILE B N 1
ATOM 7249 C CA . ILE B 1 432 ? 2.248 -39.469 -10.695 1 98.31 432 ILE B CA 1
ATOM 7250 C C . ILE B 1 432 ? 3.732 -39.219 -10.945 1 98.31 432 ILE B C 1
ATOM 7252 O O . ILE B 1 432 ? 4.23 -39.406 -12.055 1 98.31 432 ILE B O 1
ATOM 7256 N N . THR B 1 433 ? 4.375 -38.719 -9.992 1 98.19 433 THR B N 1
ATOM 7257 C CA . THR B 1 433 ? 5.824 -38.594 -9.992 1 98.19 433 THR B CA 1
ATOM 7258 C C . THR B 1 433 ? 6.453 -39.438 -8.898 1 98.19 433 THR B C 1
ATOM 7260 O O . THR B 1 433 ? 6.113 -39.312 -7.719 1 98.19 433 THR B O 1
ATOM 7263 N N . ILE B 1 434 ? 7.297 -40.344 -9.258 1 98.5 434 ILE B N 1
ATOM 7264 C CA . ILE B 1 434 ? 8.039 -41.156 -8.305 1 98.5 434 ILE B CA 1
ATOM 7265 C C . ILE B 1 434 ? 9.422 -40.531 -8.062 1 98.5 434 ILE B C 1
ATOM 7267 O O . ILE B 1 434 ? 10.266 -40.531 -8.961 1 98.5 434 ILE B O 1
ATOM 7271 N N . MET B 1 435 ? 9.609 -40.062 -6.895 1 97.5 435 MET B N 1
ATOM 7272 C CA . MET B 1 435 ? 10.852 -39.438 -6.48 1 97.5 435 MET B CA 1
ATOM 7273 C C . MET B 1 435 ? 11.789 -40.438 -5.809 1 97.5 435 MET B C 1
ATOM 7275 O O . MET B 1 435 ? 11.398 -41.094 -4.859 1 97.5 435 MET B O 1
ATOM 7279 N N . ASN B 1 436 ? 12.961 -40.5 -6.32 1 97.12 436 ASN B N 1
ATOM 7280 C CA . ASN B 1 436 ? 14 -41.281 -5.676 1 97.12 436 ASN B CA 1
ATOM 7281 C C . ASN B 1 436 ? 14.867 -40.438 -4.754 1 97.12 436 ASN B C 1
ATOM 7283 O O . ASN B 1 436 ? 15.688 -39.656 -5.227 1 97.12 436 ASN B O 1
ATOM 7287 N N . PRO B 1 437 ? 14.727 -40.562 -3.498 1 95.56 437 PRO B N 1
ATOM 7288 C CA . PRO B 1 437 ? 15.438 -39.688 -2.561 1 95.56 437 PRO B CA 1
ATOM 7289 C C . PRO B 1 437 ? 16.938 -40 -2.488 1 95.56 437 PRO B C 1
ATOM 7291 O O . PRO B 1 437 ? 17.703 -39.219 -1.917 1 95.56 437 PRO B O 1
ATOM 7294 N N . LYS B 1 438 ? 17.391 -41.031 -3.068 1 93.38 438 LYS B N 1
ATOM 7295 C CA . LYS B 1 438 ? 18.781 -41.438 -2.955 1 93.38 438 LYS B CA 1
ATOM 7296 C C . LYS B 1 438 ? 19.609 -40.938 -4.137 1 93.38 438 LYS B C 1
ATOM 7298 O O . LYS B 1 438 ? 20.844 -40.938 -4.086 1 93.38 438 LYS B O 1
ATOM 7303 N N . ASN B 1 439 ? 18.953 -40.594 -5.129 1 93.06 439 ASN B N 1
ATOM 7304 C CA . ASN B 1 439 ? 19.672 -40.062 -6.289 1 93.06 439 ASN B CA 1
ATOM 7305 C C . ASN B 1 439 ? 20.109 -38.625 -6.074 1 93.06 439 ASN B C 1
ATOM 7307 O O . ASN B 1 439 ? 19.281 -37.75 -5.855 1 93.06 439 ASN B O 1
ATOM 7311 N N . VAL B 1 440 ? 21.422 -38.406 -6.094 1 93.62 440 VAL B N 1
ATOM 7312 C CA . VAL B 1 440 ? 22.016 -37.094 -5.941 1 93.62 440 VAL B CA 1
ATOM 7313 C C . VAL B 1 440 ? 22.469 -36.562 -7.305 1 93.62 440 VAL B C 1
ATOM 7315 O O . VAL B 1 440 ? 23.125 -37.281 -8.062 1 93.62 440 VAL B O 1
ATOM 7318 N N . ARG B 1 441 ? 22.078 -35.406 -7.586 1 91.38 441 ARG B N 1
ATOM 7319 C CA . ARG B 1 441 ? 22.406 -34.812 -8.875 1 91.38 441 ARG B CA 1
ATOM 7320 C C . ARG B 1 441 ? 22.875 -33.344 -8.703 1 91.38 441 ARG B C 1
ATOM 7322 O O . ARG B 1 441 ? 22.375 -32.625 -7.836 1 91.38 441 ARG B O 1
ATOM 7329 N N . LYS B 1 442 ? 23.844 -33 -9.492 1 93.81 442 LYS B N 1
ATOM 7330 C CA . LYS B 1 442 ? 24.266 -31.609 -9.594 1 93.81 442 LYS B CA 1
ATOM 7331 C C . LYS B 1 442 ? 23.641 -30.938 -10.805 1 93.81 442 LYS B C 1
ATOM 7333 O O . LYS B 1 442 ? 23.812 -31.406 -11.938 1 93.81 442 LYS B O 1
ATOM 7338 N N . ILE B 1 443 ? 22.953 -29.859 -10.617 1 92.44 443 ILE B N 1
ATOM 7339 C CA . ILE B 1 443 ? 22.297 -29.141 -11.711 1 92.44 443 ILE B CA 1
ATOM 7340 C C . ILE B 1 443 ? 23.344 -28.469 -12.586 1 92.44 443 ILE B C 1
ATOM 7342 O O . ILE B 1 443 ? 24.234 -27.797 -12.086 1 92.44 443 ILE B O 1
ATOM 7346 N N . SER B 1 444 ? 23.266 -28.719 -13.852 1 89 444 SER B N 1
ATOM 7347 C CA . SER B 1 444 ? 24.188 -28.109 -14.812 1 89 444 SER B CA 1
ATOM 7348 C C . SER B 1 444 ? 23.547 -27.969 -16.188 1 89 444 SER B C 1
ATOM 7350 O O . SER B 1 444 ? 22.516 -28.594 -16.453 1 89 444 SER B O 1
ATOM 7352 N N . LEU B 1 445 ? 24.188 -27.172 -17 1 85.31 445 LEU B N 1
ATOM 7353 C CA . LEU B 1 445 ? 23.734 -27.031 -18.391 1 85.31 445 LEU B CA 1
ATOM 7354 C C . LEU B 1 445 ? 23.812 -28.359 -19.125 1 85.31 445 LEU B C 1
ATOM 7356 O O . LEU B 1 445 ? 23 -28.625 -20 1 85.31 445 LEU B O 1
ATOM 7360 N N . LYS B 1 446 ? 24.734 -29.156 -18.734 1 78.19 446 LYS B N 1
ATOM 7361 C CA . LYS B 1 446 ? 24.969 -30.438 -19.391 1 78.19 446 LYS B CA 1
ATOM 7362 C C . LYS B 1 446 ? 23.906 -31.453 -19 1 78.19 446 LYS B C 1
ATOM 7364 O O . LYS B 1 446 ? 23.562 -32.344 -19.797 1 78.19 446 LYS B O 1
ATOM 7369 N N . THR B 1 447 ? 23.422 -31.281 -17.891 1 72.12 447 THR B N 1
ATOM 7370 C CA . THR B 1 447 ? 22.5 -32.281 -17.375 1 72.12 447 THR B CA 1
ATOM 7371 C C . THR B 1 447 ? 21.047 -31.891 -17.625 1 72.12 447 THR B C 1
ATOM 7373 O O . THR B 1 447 ? 20.125 -32.656 -17.328 1 72.12 447 THR B O 1
ATOM 7376 N N . GLN B 1 448 ? 20.953 -30.703 -18.156 1 73.25 448 GLN B N 1
ATOM 7377 C CA . GLN B 1 448 ? 19.578 -30.266 -18.453 1 73.25 448 GLN B CA 1
ATOM 7378 C C . GLN B 1 448 ? 19.047 -30.984 -19.688 1 73.25 448 GLN B C 1
ATOM 7380 O O . GLN B 1 448 ? 19.766 -31.172 -20.672 1 73.25 448 GLN B O 1
ATOM 7385 N N . THR B 1 449 ? 18.031 -31.594 -19.562 1 60.41 449 THR B N 1
ATOM 7386 C CA . THR B 1 449 ? 17.516 -32.438 -20.625 1 60.41 449 THR B CA 1
ATOM 7387 C C . THR B 1 449 ? 16.594 -31.672 -21.547 1 60.41 449 THR B C 1
ATOM 7389 O O . THR B 1 449 ? 16.609 -31.859 -22.766 1 60.41 449 THR B O 1
ATOM 7392 N N . SER B 1 450 ? 15.875 -30.797 -20.969 1 60.47 450 SER B N 1
ATOM 7393 C CA . SER B 1 450 ? 14.75 -30.359 -21.797 1 60.47 450 SER B CA 1
ATOM 7394 C C . SER B 1 450 ? 14.711 -28.844 -21.906 1 60.47 450 SER B C 1
ATOM 7396 O O . SER B 1 450 ? 14.039 -28.297 -22.781 1 60.47 450 SER B O 1
ATOM 7398 N N . THR B 1 451 ? 15.352 -28.281 -21.141 1 65.88 451 THR B N 1
ATOM 7399 C CA . THR B 1 451 ? 15.359 -26.828 -21.219 1 65.88 451 THR B CA 1
ATOM 7400 C C . THR B 1 451 ? 16.344 -26.344 -22.281 1 65.88 451 THR B C 1
ATOM 7402 O O . THR B 1 451 ? 17.531 -26.703 -22.25 1 65.88 451 THR B O 1
ATOM 7405 N N . LYS B 1 452 ? 15.805 -25.703 -23.25 1 66.75 452 LYS B N 1
ATOM 7406 C CA . LYS B 1 452 ? 16.656 -25.109 -24.281 1 66.75 452 LYS B CA 1
ATOM 7407 C C . LYS B 1 452 ? 17.172 -23.734 -23.828 1 66.75 452 LYS B C 1
ATOM 7409 O O . LYS B 1 452 ? 16.594 -22.703 -24.188 1 66.75 452 LYS B O 1
ATOM 7414 N N . SER B 1 453 ? 17.984 -23.812 -22.938 1 77.56 453 SER B N 1
ATOM 7415 C CA . SER B 1 453 ? 18.594 -22.578 -22.453 1 77.56 453 SER B CA 1
ATOM 7416 C C . SER B 1 453 ? 20.109 -22.688 -22.391 1 77.56 453 SER B C 1
ATOM 7418 O O . SER B 1 453 ? 20.641 -23.766 -22.141 1 77.56 453 SER B O 1
ATOM 7420 N N . ASP B 1 454 ? 20.734 -21.641 -22.781 1 87.69 454 ASP B N 1
ATOM 7421 C CA . ASP B 1 454 ? 22.203 -21.609 -22.719 1 87.69 454 ASP B CA 1
ATOM 7422 C C . ASP B 1 454 ? 22.672 -21.078 -21.359 1 87.69 454 ASP B C 1
ATOM 7424 O O . ASP B 1 454 ? 23.859 -20.781 -21.188 1 87.69 454 ASP B O 1
ATOM 7428 N N . PHE B 1 455 ? 21.75 -20.969 -20.484 1 91.62 455 PHE B N 1
ATOM 7429 C CA . PHE B 1 455 ? 22.062 -20.484 -19.141 1 91.62 455 PHE B CA 1
ATOM 7430 C C . PHE B 1 455 ? 21.172 -21.156 -18.109 1 91.62 455 PHE B C 1
ATOM 7432 O O . PHE B 1 455 ? 19.984 -21.422 -18.375 1 91.62 455 PHE B O 1
ATOM 7439 N N . ASN B 1 456 ? 21.734 -21.516 -17 1 93.75 456 ASN B N 1
ATOM 7440 C CA . ASN B 1 456 ? 20.984 -22.109 -15.898 1 93.75 456 ASN B CA 1
ATOM 7441 C C . ASN B 1 456 ? 21.25 -21.375 -14.586 1 93.75 456 ASN B C 1
ATOM 7443 O O . ASN B 1 456 ? 22.375 -21.438 -14.062 1 93.75 456 ASN B O 1
ATOM 7447 N N . VAL B 1 457 ? 20.25 -20.781 -14.055 1 94.81 457 VAL B N 1
ATOM 7448 C CA . VAL B 1 457 ? 20.375 -19.922 -12.891 1 94.81 457 VAL B CA 1
ATOM 7449 C C . VAL B 1 457 ? 20.703 -20.75 -11.656 1 94.81 457 VAL B C 1
ATOM 7451 O O . VAL B 1 457 ? 21.203 -20.219 -10.656 1 94.81 457 VAL B O 1
ATOM 7454 N N . PHE B 1 458 ? 20.547 -22.062 -11.711 1 95.62 458 PHE B N 1
ATOM 7455 C CA . PHE B 1 458 ? 20.766 -22.938 -10.57 1 95.62 458 PHE B CA 1
ATOM 7456 C C . PHE B 1 458 ? 22.031 -23.766 -10.758 1 95.62 458 PHE B C 1
ATOM 7458 O O . PHE B 1 458 ? 22.234 -24.766 -10.07 1 95.62 458 PHE B O 1
ATOM 7465 N N . GLN B 1 459 ? 22.828 -23.391 -11.68 1 93.88 459 GLN B N 1
ATOM 7466 C CA . GLN B 1 459 ? 24.047 -24.125 -12 1 93.88 459 GLN B CA 1
ATOM 7467 C C . GLN B 1 459 ? 24.875 -24.375 -10.75 1 93.88 459 GLN B C 1
ATOM 7469 O O . GLN B 1 459 ? 25.156 -23.453 -9.984 1 93.88 459 GLN B O 1
ATOM 7474 N N . GLY B 1 460 ? 25.188 -25.672 -10.539 1 93.69 460 GLY B N 1
ATOM 7475 C CA . GLY B 1 460 ? 26.109 -26.016 -9.469 1 93.69 460 GLY B CA 1
ATOM 7476 C C . GLY B 1 460 ? 25.406 -26.5 -8.211 1 93.69 460 GLY B C 1
ATOM 7477 O O . GLY B 1 460 ? 26.047 -27.094 -7.336 1 93.69 460 GLY B O 1
ATOM 7478 N N . ILE B 1 461 ? 24.125 -26.297 -8.125 1 95.12 461 ILE B N 1
ATOM 7479 C CA . ILE B 1 461 ? 23.391 -26.719 -6.93 1 95.12 461 ILE B CA 1
ATOM 7480 C C . ILE B 1 461 ? 23.266 -28.25 -6.918 1 95.12 461 ILE B C 1
ATOM 7482 O O . ILE B 1 461 ? 22.922 -28.859 -7.941 1 95.12 461 ILE B O 1
ATOM 7486 N N . LYS B 1 462 ? 23.578 -28.812 -5.824 1 95.56 462 LYS B N 1
ATOM 7487 C CA . LYS B 1 462 ? 23.391 -30.234 -5.621 1 95.56 462 LYS B CA 1
ATOM 7488 C C . LYS B 1 462 ? 22.031 -30.547 -5.016 1 95.56 462 LYS B C 1
ATOM 7490 O O . LYS B 1 462 ? 21.609 -29.891 -4.047 1 95.56 462 LYS B O 1
ATOM 7495 N N . VAL B 1 463 ? 21.312 -31.625 -5.598 1 95.44 463 VAL B N 1
ATOM 7496 C CA . VAL B 1 463 ? 20 -31.984 -5.094 1 95.44 463 VAL B CA 1
ATOM 7497 C C . VAL B 1 463 ? 19.953 -33.469 -4.766 1 95.44 463 VAL B C 1
ATOM 7499 O O . VAL B 1 463 ? 20.594 -34.281 -5.441 1 95.44 463 VAL B O 1
ATOM 7502 N N . HIS B 1 464 ? 19.328 -34 -3.691 1 92.81 464 HIS B N 1
ATOM 7503 C CA . HIS B 1 464 ? 19.281 -35.375 -3.213 1 92.81 464 HIS B CA 1
ATOM 7504 C C . HIS B 1 464 ? 17.953 -36.062 -3.584 1 92.81 464 HIS B C 1
ATOM 7506 O O . HIS B 1 464 ? 17.766 -37.25 -3.346 1 92.81 464 HIS B O 1
ATOM 7512 N N . GLY B 1 465 ? 17.188 -35.719 -4.461 1 93 465 GLY B N 1
ATOM 7513 C CA . GLY B 1 465 ? 15.906 -36.219 -4.91 1 93 465 GLY B CA 1
ATOM 7514 C C . GLY B 1 465 ? 15.555 -35.781 -6.316 1 93 465 GLY B C 1
ATOM 7515 O O . GLY B 1 465 ? 15.484 -34.594 -6.598 1 93 465 GLY B O 1
ATOM 7516 N N . VAL B 1 466 ? 15.375 -36.875 -7.152 1 93.44 466 VAL B N 1
ATOM 7517 C CA . VAL B 1 466 ? 15.109 -36.594 -8.555 1 93.44 466 VAL B CA 1
ATOM 7518 C C . VAL B 1 466 ? 13.961 -37.469 -9.047 1 93.44 466 VAL B C 1
ATOM 7520 O O . VAL B 1 466 ? 13.852 -38.625 -8.648 1 93.44 466 VAL B O 1
ATOM 7523 N N . PRO B 1 467 ? 13.078 -36.906 -9.828 1 95.44 467 PRO B N 1
ATOM 7524 C CA . PRO B 1 467 ? 12.016 -37.75 -10.406 1 95.44 467 PRO B CA 1
ATOM 7525 C C . PRO B 1 467 ? 12.562 -38.875 -11.281 1 95.44 467 PRO B C 1
ATOM 7527 O O . PRO B 1 467 ? 13.102 -38.594 -12.359 1 95.44 467 PRO B O 1
ATOM 7530 N N . GLU B 1 468 ? 12.328 -40.031 -10.875 1 96.56 468 GLU B N 1
ATOM 7531 C CA . GLU B 1 468 ? 12.836 -41.188 -11.586 1 96.56 468 GLU B CA 1
ATOM 7532 C C . GLU B 1 468 ? 11.82 -41.688 -12.625 1 96.56 468 GLU B C 1
ATOM 7534 O O . GLU B 1 468 ? 12.203 -42.094 -13.719 1 96.56 468 GLU B O 1
ATOM 7539 N N . VAL B 1 469 ? 10.578 -41.719 -12.203 1 96.88 469 VAL B N 1
ATOM 7540 C CA . VAL B 1 469 ? 9.484 -42.125 -13.078 1 96.88 469 VAL B CA 1
ATOM 7541 C C . VAL B 1 469 ? 8.367 -41.094 -13.008 1 96.88 469 VAL B C 1
ATOM 7543 O O . VAL B 1 469 ? 8.039 -40.594 -11.93 1 96.88 469 VAL B O 1
ATOM 7546 N N . VAL B 1 470 ? 7.895 -40.719 -14.1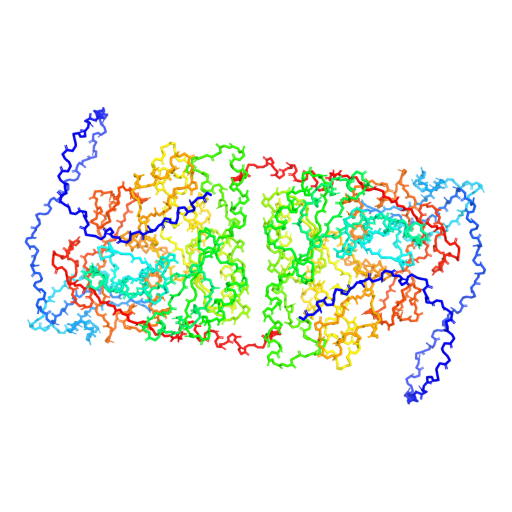72 1 96.06 470 VAL B N 1
ATOM 7547 C CA . VAL B 1 470 ? 6.785 -39.75 -14.242 1 96.06 470 VAL B CA 1
ATOM 7548 C C . VAL B 1 470 ? 5.691 -40.312 -15.148 1 96.06 470 VAL B C 1
ATOM 7550 O O . VAL B 1 470 ? 5.957 -40.688 -16.297 1 96.06 470 VAL B O 1
ATOM 7553 N N . LEU B 1 471 ? 4.531 -40.406 -14.586 1 96.25 471 LEU B N 1
ATOM 7554 C CA . LEU B 1 471 ? 3.354 -40.812 -15.344 1 96.25 471 LEU B CA 1
ATOM 7555 C C . LEU B 1 471 ? 2.434 -39.594 -15.586 1 96.25 471 LEU B C 1
ATOM 7557 O O . LEU B 1 471 ? 2.156 -38.844 -14.672 1 96.25 471 LEU B O 1
ATOM 7561 N N . ARG B 1 472 ? 2.008 -39.438 -16.797 1 94.81 472 ARG B N 1
ATOM 7562 C CA . ARG B 1 472 ? 0.978 -38.5 -17.172 1 94.81 472 ARG B CA 1
ATOM 7563 C C . ARG B 1 472 ? -0.265 -39.188 -17.703 1 94.81 472 ARG B C 1
ATOM 7565 O O . ARG B 1 472 ? -0.243 -39.75 -18.797 1 94.81 472 ARG B O 1
ATOM 7572 N N . GLY B 1 473 ? -1.309 -39.125 -16.922 1 94.06 473 GLY B N 1
ATOM 7573 C CA . GLY B 1 473 ? -2.52 -39.812 -17.344 1 94.06 473 GLY B CA 1
ATOM 7574 C C . GLY B 1 473 ? -2.32 -41.312 -17.547 1 94.06 473 GLY B C 1
ATOM 7575 O O . GLY B 1 473 ? -2.803 -41.875 -18.531 1 94.06 473 GLY B O 1
ATOM 7576 N N . GLY B 1 474 ? -1.491 -41.844 -16.797 1 94.06 474 GLY B N 1
ATOM 7577 C CA . GLY B 1 474 ? -1.281 -43.281 -16.828 1 94.06 474 GLY B CA 1
ATOM 7578 C C . GLY B 1 474 ? -0.232 -43.688 -17.844 1 94.06 474 GLY B C 1
ATOM 7579 O O . GLY B 1 474 ? 0.081 -44.875 -17.969 1 94.06 474 GLY B O 1
ATOM 7580 N N . GLU B 1 475 ? 0.285 -42.812 -18.547 1 93.38 475 GLU B N 1
ATOM 7581 C CA . GLU B 1 475 ? 1.367 -43.094 -19.484 1 93.38 475 GLU B CA 1
ATOM 7582 C C . GLU B 1 475 ? 2.729 -42.812 -18.859 1 93.38 475 GLU B C 1
ATOM 7584 O O . GLU B 1 475 ? 2.928 -41.719 -18.281 1 93.38 475 GLU B O 1
ATOM 7589 N N . VAL B 1 476 ? 3.631 -43.75 -18.984 1 94.44 476 VAL B N 1
ATOM 7590 C CA . VAL B 1 476 ? 4.977 -43.531 -18.469 1 94.44 476 VAL B CA 1
ATOM 7591 C C . VAL B 1 476 ? 5.738 -42.594 -19.391 1 94.44 476 VAL B C 1
ATOM 7593 O O . VAL B 1 476 ? 6.176 -42.969 -20.469 1 94.44 476 VAL B O 1
ATOM 7596 N N . MET B 1 477 ? 5.926 -41.438 -18.953 1 92.62 477 MET B N 1
ATOM 7597 C CA . MET B 1 477 ? 6.566 -40.375 -19.766 1 92.62 477 MET B CA 1
ATOM 7598 C C . MET B 1 477 ? 8.062 -40.344 -19.484 1 92.62 477 MET B C 1
ATOM 7600 O O . MET B 1 477 ? 8.844 -39.969 -20.359 1 92.62 477 MET B O 1
ATOM 7604 N N . VAL B 1 478 ? 8.445 -40.531 -18.328 1 92.94 478 VAL B N 1
ATOM 7605 C CA . VAL B 1 478 ? 9.836 -40.594 -17.891 1 92.94 478 VAL B CA 1
ATOM 7606 C C . VAL B 1 478 ? 10.078 -41.906 -17.156 1 92.94 478 VAL B C 1
ATOM 7608 O O . VAL B 1 478 ? 9.297 -42.312 -16.297 1 92.94 478 VAL B O 1
ATOM 7611 N N . TYR B 1 479 ? 11.078 -42.594 -17.562 1 93.62 479 TYR B N 1
ATOM 7612 C CA . TYR B 1 479 ? 11.477 -43.844 -16.922 1 93.62 479 TYR B CA 1
ATOM 7613 C C . TYR B 1 479 ? 12.984 -43.906 -16.719 1 93.62 479 TYR B C 1
ATOM 7615 O O . TYR B 1 479 ? 13.75 -43.719 -17.672 1 93.62 479 TYR B O 1
ATOM 7623 N N . ASN B 1 480 ? 13.406 -44.125 -15.5 1 92.44 480 ASN B N 1
ATOM 7624 C CA . ASN B 1 480 ? 14.828 -44.125 -15.164 1 92.44 480 ASN B CA 1
ATOM 7625 C C . ASN B 1 480 ? 15.5 -42.812 -15.625 1 92.44 480 ASN B C 1
ATOM 7627 O O . ASN B 1 480 ? 16.531 -42.875 -16.297 1 92.44 480 ASN B O 1
ATOM 7631 N N . TYR B 1 481 ? 14.812 -41.75 -15.453 1 88.88 481 TYR B N 1
ATOM 7632 C CA . TYR B 1 481 ? 15.305 -40.375 -15.633 1 88.88 481 TYR B CA 1
ATOM 7633 C C . TYR B 1 481 ? 15.352 -40 -17.109 1 88.88 481 TYR B C 1
ATOM 7635 O O . TYR B 1 481 ? 15.859 -38.938 -17.469 1 88.88 481 TYR B O 1
ATOM 7643 N N . VAL B 1 482 ? 14.82 -40.875 -17.953 1 88.31 482 VAL B N 1
ATOM 7644 C CA . VAL B 1 482 ? 14.891 -40.625 -19.391 1 88.31 482 VAL B CA 1
ATOM 7645 C C . VAL B 1 482 ? 13.484 -40.406 -19.938 1 88.31 482 VAL B C 1
ATOM 7647 O O . VAL B 1 482 ? 12.555 -41.156 -19.641 1 88.31 482 VAL B O 1
ATOM 7650 N N . LEU B 1 483 ? 13.414 -39.469 -20.688 1 88.69 483 LEU B N 1
ATOM 7651 C CA . LEU B 1 483 ? 12.133 -39.125 -21.312 1 88.69 483 LEU B CA 1
ATOM 7652 C C . LEU B 1 483 ? 11.766 -40.188 -22.359 1 88.69 483 LEU B C 1
ATOM 7654 O O . LEU B 1 483 ? 12.617 -40.625 -23.141 1 88.69 483 LEU B O 1
ATOM 7658 N N . ASN B 1 484 ? 10.516 -40.5 -22.359 1 87.06 484 ASN B N 1
ATOM 7659 C CA . ASN B 1 484 ? 10 -41.375 -23.391 1 87.06 484 ASN B CA 1
ATOM 7660 C C . ASN B 1 484 ? 10.273 -40.812 -24.781 1 87.06 484 ASN B C 1
ATOM 7662 O O . ASN B 1 484 ? 9.938 -39.656 -25.078 1 87.06 484 ASN B O 1
ATOM 7666 N N . PRO B 1 485 ? 10.898 -41.562 -25.656 1 82.69 485 PRO B N 1
ATOM 7667 C CA . PRO B 1 485 ? 11.273 -41.062 -26.984 1 82.69 485 PRO B CA 1
ATOM 7668 C C . PRO B 1 485 ? 10.07 -40.781 -27.875 1 82.69 485 PRO B C 1
ATOM 7670 O O . PRO B 1 485 ? 10.172 -40 -28.828 1 82.69 485 PRO B O 1
ATOM 7673 N N . GLU B 1 486 ? 9 -41.438 -27.594 1 82.94 486 GLU B N 1
ATOM 7674 C CA . GLU B 1 486 ? 7.773 -41.188 -28.359 1 82.94 486 GLU B CA 1
ATOM 7675 C C . GLU B 1 486 ? 6.609 -40.844 -27.422 1 82.94 486 GLU B C 1
ATOM 7677 O O . GLU B 1 486 ? 5.621 -41.562 -27.375 1 82.94 486 GLU B O 1
ATOM 7682 N N . PRO B 1 487 ? 6.766 -39.75 -26.797 1 80.75 487 PRO B N 1
ATOM 7683 C CA . PRO B 1 487 ? 5.699 -39.406 -25.859 1 80.75 487 PRO B CA 1
ATOM 7684 C C . PRO B 1 487 ? 4.406 -38.969 -26.562 1 80.75 487 PRO B C 1
ATOM 7686 O O . PRO B 1 487 ? 4.449 -38.406 -27.656 1 80.75 487 PRO B O 1
ATOM 7689 N N . SER B 1 488 ? 3.309 -39.406 -25.953 1 82.31 488 SER B N 1
ATOM 7690 C CA . SER B 1 488 ? 2.041 -38.938 -26.484 1 82.31 488 SER B CA 1
ATOM 7691 C C . SER B 1 488 ? 1.89 -37.438 -26.234 1 82.31 488 SER B C 1
ATOM 7693 O O . SER B 1 488 ? 2.564 -36.875 -25.375 1 82.31 488 SER B O 1
ATOM 7695 N N . VAL B 1 489 ? 1 -36.906 -26.984 1 83.62 489 VAL B N 1
ATOM 7696 C CA . VAL B 1 489 ? 0.748 -35.469 -26.875 1 83.62 489 VAL B CA 1
ATOM 7697 C C . VAL B 1 489 ? -0.16 -35.219 -25.672 1 83.62 489 VAL B C 1
ATOM 7699 O O . VAL B 1 489 ? -1.073 -36 -25.391 1 83.62 489 VAL B O 1
ATOM 7702 N N . GLY B 1 490 ? 0.173 -34.188 -24.969 1 89.31 490 GLY B N 1
ATOM 7703 C CA . GLY B 1 490 ? -0.651 -33.75 -23.844 1 89.31 490 GLY B CA 1
ATOM 7704 C C . GLY B 1 490 ? -2.021 -33.281 -24.266 1 89.31 490 GLY B C 1
ATOM 7705 O O . GLY B 1 490 ? -2.246 -32.969 -25.438 1 89.31 490 GLY B O 1
ATOM 7706 N N . LYS B 1 491 ? -2.936 -33.188 -23.328 1 91.69 491 LYS B N 1
ATOM 7707 C CA . LYS B 1 491 ? -4.305 -32.781 -23.609 1 91.69 491 LYS B CA 1
ATOM 7708 C C . LYS B 1 491 ? -4.664 -31.516 -22.828 1 91.69 491 LYS B C 1
ATOM 7710 O O . LYS B 1 491 ? -4.145 -31.281 -21.734 1 91.69 491 LYS B O 1
ATOM 7715 N N . PHE B 1 492 ? -5.574 -30.766 -23.5 1 94.5 492 PHE B N 1
ATOM 7716 C CA . PHE B 1 492 ? -6.145 -29.625 -22.797 1 94.5 492 PHE B CA 1
ATOM 7717 C C . PHE B 1 492 ? -7.066 -30.078 -21.672 1 94.5 492 PHE B C 1
ATOM 7719 O O . PHE B 1 492 ? -7.922 -30.938 -21.875 1 94.5 492 PHE B O 1
ATOM 7726 N N . VAL B 1 493 ? -6.84 -29.578 -20.453 1 95.44 493 VAL B N 1
ATOM 7727 C CA . VAL B 1 493 ? -7.668 -29.875 -19.297 1 95.44 493 VAL B CA 1
ATOM 7728 C C . VAL B 1 493 ? -8.477 -28.641 -18.906 1 95.44 493 VAL B C 1
ATOM 7730 O O . VAL B 1 493 ? -7.934 -27.688 -18.344 1 95.44 493 VAL B O 1
ATOM 7733 N N . PRO B 1 494 ? -9.805 -28.625 -19.172 1 96.69 494 PRO B N 1
ATOM 7734 C CA . PRO B 1 494 ? -10.625 -27.453 -18.828 1 96.69 494 PRO B CA 1
ATOM 7735 C C . PRO B 1 494 ? -10.773 -27.266 -17.328 1 96.69 494 PRO B C 1
ATOM 7737 O O . PRO B 1 494 ? -10.961 -28.234 -16.594 1 96.69 494 PRO B O 1
ATOM 7740 N N . CYS B 1 495 ? -10.656 -26.031 -16.859 1 97.06 495 CYS B N 1
ATOM 7741 C CA . CYS B 1 495 ? -10.836 -25.688 -15.461 1 97.06 495 CYS B CA 1
ATOM 7742 C C . CYS B 1 495 ? -12.281 -25.312 -15.172 1 97.06 495 CYS B C 1
ATOM 7744 O O . CYS B 1 495 ? -13.016 -24.906 -16.062 1 97.06 495 CYS B O 1
ATOM 7746 N N . SER B 1 496 ? -12.641 -25.469 -13.922 1 95.75 496 SER B N 1
ATOM 7747 C CA . SER B 1 496 ? -14.016 -25.172 -13.516 1 95.75 496 SER B CA 1
ATOM 7748 C C . SER B 1 496 ? -14.086 -23.859 -12.734 1 95.75 496 SER B C 1
ATOM 7750 O O . SER B 1 496 ? -13.289 -23.641 -11.82 1 95.75 496 SER B O 1
ATOM 7752 N N . PRO B 1 497 ? -15.031 -23.016 -13.07 1 97.81 497 PRO B N 1
ATOM 7753 C CA . PRO B 1 497 ? -15.164 -21.766 -12.344 1 97.81 497 PRO B CA 1
ATOM 7754 C C . PRO B 1 497 ? -15.68 -21.953 -10.914 1 97.81 497 PRO B C 1
ATOM 7756 O O . PRO B 1 497 ? -16.188 -23.016 -10.578 1 97.81 497 PRO B O 1
ATOM 7759 N N . PHE B 1 498 ? -15.516 -21.016 -10.055 1 98.06 498 PHE B N 1
ATOM 7760 C CA . PHE B 1 498 ? -15.93 -20.969 -8.656 1 98.06 498 PHE B CA 1
ATOM 7761 C C . PHE B 1 498 ? -15.336 -22.141 -7.883 1 98.06 498 PHE B C 1
ATOM 7763 O O . PHE B 1 498 ? -16.047 -22.859 -7.188 1 98.06 498 PHE B O 1
ATOM 7770 N N . PRO B 1 499 ? -14.055 -22.312 -8.055 1 97.75 499 PRO B N 1
ATOM 7771 C CA . PRO B 1 499 ? -13.477 -23.375 -7.227 1 97.75 499 PRO B CA 1
ATOM 7772 C C . PRO B 1 499 ? -13.742 -23.172 -5.738 1 97.75 499 PRO B C 1
ATOM 7774 O O . PRO B 1 499 ? -13.5 -22.094 -5.199 1 97.75 499 PRO B O 1
ATOM 7777 N N . GLU B 1 500 ? -14.125 -24.219 -5.098 1 96.81 500 GLU B N 1
ATOM 7778 C CA . GLU B 1 500 ? -14.531 -24.141 -3.697 1 96.81 500 GLU B CA 1
ATOM 7779 C C . GLU B 1 500 ? -13.359 -23.75 -2.799 1 96.81 500 GLU B C 1
ATOM 7781 O O . GLU B 1 500 ? -13.547 -23.078 -1.785 1 96.81 500 GLU B O 1
ATOM 7786 N N . PHE B 1 501 ? -12.234 -24.078 -3.186 1 96.44 501 PHE B N 1
ATOM 7787 C CA . PHE B 1 501 ? -11.031 -23.844 -2.402 1 96.44 501 PHE B CA 1
ATOM 7788 C C . PHE B 1 501 ? -10.883 -22.359 -2.07 1 96.44 501 PHE B C 1
ATOM 7790 O O . PHE B 1 501 ? -10.438 -22 -0.978 1 96.44 501 PHE B O 1
ATOM 7797 N N . LEU B 1 502 ? -11.312 -21.484 -2.965 1 97.19 502 LEU B N 1
ATOM 7798 C CA . LEU B 1 502 ? -11.172 -20.047 -2.764 1 97.19 502 LEU B CA 1
ATOM 7799 C C . LEU B 1 502 ? -12.531 -19.375 -2.576 1 97.19 502 LEU B C 1
ATOM 7801 O O . LEU B 1 502 ? -12.703 -18.547 -1.687 1 97.19 502 LEU B O 1
ATOM 7805 N N . TYR B 1 503 ? -13.523 -19.75 -3.281 1 97.75 503 TYR B N 1
ATOM 7806 C CA . TYR B 1 503 ? -14.789 -19.031 -3.309 1 97.75 503 TYR B CA 1
ATOM 7807 C C . TYR B 1 503 ? -15.625 -19.344 -2.072 1 97.75 503 TYR B C 1
ATOM 7809 O O . TYR B 1 503 ? -16.562 -18.609 -1.743 1 97.75 503 TYR B O 1
ATOM 7817 N N . SER B 1 504 ? -15.289 -20.484 -1.353 1 97.12 504 SER B N 1
ATOM 7818 C CA . SER B 1 504 ? -15.922 -20.672 -0.051 1 97.12 504 SER B CA 1
ATOM 7819 C C . SER B 1 504 ? -15.531 -19.562 0.923 1 97.12 504 SER B C 1
ATOM 7821 O O . SER B 1 504 ? -16.359 -19.109 1.706 1 97.12 504 SER B O 1
ATOM 7823 N N . HIS B 1 505 ? -14.297 -19.188 0.785 1 96.25 505 HIS B N 1
ATOM 7824 C CA . HIS B 1 505 ? -13.805 -18.109 1.635 1 96.25 505 HIS B CA 1
ATOM 7825 C C . HIS B 1 505 ? -14.383 -16.766 1.208 1 96.25 505 HIS B C 1
ATOM 7827 O O . HIS B 1 505 ? -14.633 -15.898 2.047 1 96.25 505 HIS B O 1
ATOM 7833 N N . VAL B 1 506 ? -14.562 -16.562 -0.075 1 96.38 506 VAL B N 1
ATOM 7834 C CA . VAL B 1 506 ? -15.172 -15.344 -0.585 1 96.38 506 VAL B CA 1
ATOM 7835 C C . VAL B 1 506 ? -16.594 -15.211 -0.047 1 96.38 506 VAL B C 1
ATOM 7837 O O . VAL B 1 506 ? -17 -14.133 0.404 1 96.38 506 VAL B O 1
ATOM 7840 N N . ARG B 1 507 ? -17.328 -16.297 -0.074 1 95.38 507 ARG B N 1
ATOM 7841 C CA . ARG B 1 507 ? -18.703 -16.297 0.412 1 95.38 507 ARG B CA 1
ATOM 7842 C C . ARG B 1 507 ? -18.75 -15.992 1.904 1 95.38 507 ARG B C 1
ATOM 7844 O O . ARG B 1 507 ? -19.594 -15.211 2.354 1 95.38 507 ARG B O 1
ATOM 7851 N N . ASN B 1 508 ? -17.844 -16.578 2.646 1 93.44 508 ASN B N 1
ATOM 7852 C CA . ASN B 1 508 ? -17.766 -16.312 4.078 1 93.44 508 ASN B CA 1
ATOM 7853 C C . ASN B 1 508 ? -17.375 -14.867 4.359 1 93.44 508 ASN B C 1
ATOM 7855 O O . ASN B 1 508 ? -17.891 -14.25 5.301 1 93.44 508 ASN B O 1
ATOM 7859 N N . TYR B 1 509 ? -16.547 -14.398 3.562 1 92.25 509 TYR B N 1
ATOM 7860 C CA . TYR B 1 509 ? -16.078 -13.016 3.688 1 92.25 509 TYR B CA 1
ATOM 7861 C C . TYR B 1 509 ? -17.203 -12.039 3.41 1 92.25 509 TYR B C 1
ATOM 7863 O O . TYR B 1 509 ? -17.344 -11.023 4.102 1 92.25 509 TYR B O 1
ATOM 7871 N N . ASP B 1 510 ? -18.031 -12.273 2.529 1 87.69 510 ASP B N 1
ATOM 7872 C CA . ASP B 1 510 ? -19.125 -11.406 2.102 1 87.69 510 ASP B CA 1
ATOM 7873 C C . ASP B 1 510 ? -20.219 -11.336 3.164 1 87.69 510 ASP B C 1
ATOM 7875 O O . ASP B 1 510 ? -20.906 -10.32 3.287 1 87.69 510 ASP B O 1
ATOM 7879 N N . ILE B 1 511 ? -20.344 -12.391 3.945 1 84.44 511 ILE B N 1
ATOM 7880 C CA . ILE B 1 511 ? -21.453 -12.453 4.891 1 84.44 511 ILE B CA 1
ATOM 7881 C C . ILE B 1 511 ? -21.016 -11.875 6.234 1 84.44 511 ILE B C 1
ATOM 7883 O O . ILE B 1 511 ? -21.859 -11.547 7.074 1 84.44 511 ILE B O 1
ATOM 7887 N N . ALA B 1 512 ? -19.766 -11.812 6.457 1 76.56 512 ALA B N 1
ATOM 7888 C CA . ALA B 1 512 ? -19.281 -11.25 7.719 1 76.56 512 ALA B CA 1
ATOM 7889 C C . ALA B 1 512 ? -19.688 -9.781 7.852 1 76.56 512 ALA B C 1
ATOM 7891 O O . ALA B 1 512 ? -19.609 -9.023 6.887 1 76.56 512 ALA B O 1
ATOM 7892 N N . PRO B 1 513 ? -20.266 -9.438 9.008 1 65.69 513 PRO B N 1
ATOM 7893 C CA . PRO B 1 513 ? -20.703 -8.055 9.227 1 65.69 513 PRO B CA 1
ATOM 7894 C C . PRO B 1 513 ? -19.547 -7.062 9.219 1 65.69 513 PRO B C 1
ATOM 7896 O O . PRO B 1 513 ? -18.609 -7.195 10.016 1 65.69 513 PRO B O 1
ATOM 7899 N N . ARG B 1 514 ? -19.391 -6.602 8.125 1 62.22 514 ARG B N 1
ATOM 7900 C CA . ARG B 1 514 ? -18.391 -5.535 8.062 1 62.22 514 ARG B CA 1
ATOM 7901 C C . ARG B 1 514 ? -19.016 -4.238 7.555 1 62.22 514 ARG B C 1
ATOM 7903 O O . ARG B 1 514 ? -20.047 -4.262 6.875 1 62.22 514 ARG B O 1
ATOM 7910 N N . GLN B 1 515 ? -18.656 -3.119 8.203 1 54.31 515 GLN B N 1
ATOM 7911 C CA . GLN B 1 515 ? -19.125 -1.82 7.727 1 54.31 515 GLN B CA 1
ATOM 7912 C C . GLN B 1 515 ? -18.609 -1.547 6.312 1 54.31 515 GLN B C 1
ATOM 7914 O O . GLN B 1 515 ? -17.906 -0.567 6.078 1 54.31 515 GLN B O 1
ATOM 7919 N N . ARG B 1 516 ? -18.703 -2.645 5.461 1 60.12 516 ARG B N 1
ATOM 7920 C CA . ARG B 1 516 ? -18.234 -2.412 4.102 1 60.12 516 ARG B CA 1
ATOM 7921 C C . ARG B 1 516 ? -19.406 -2.293 3.129 1 60.12 516 ARG B C 1
ATOM 7923 O O . ARG B 1 516 ? -20.469 -2.877 3.354 1 60.12 516 ARG B O 1
ATOM 7930 N N . PRO B 1 517 ? -19.125 -1.283 2.049 1 56.03 517 PRO B N 1
ATOM 7931 C CA . PRO B 1 517 ? -20.203 -1.129 1.066 1 56.03 517 PRO B CA 1
ATOM 7932 C C . PRO B 1 517 ? -20.516 -2.428 0.33 1 56.03 517 PRO B C 1
ATOM 7934 O O . PRO B 1 517 ? -19.672 -3.324 0.258 1 56.03 517 PRO B O 1
#

Radius of gyration: 35.31 Å; Cα contacts (8 Å, |Δi|>4): 2289; chains: 2; bounding box: 90×112×82 Å

Nearest PDB structures (foldseek):
  5nks-assembly1_A  TM=9.618E-01  e=6.617E-54  Homo sapiens
  4bkn-assembly1_A  TM=9.553E-01  e=3.152E-53  Homo sapiens
  4gz7-assembly1_A  TM=9.665E-01  e=2.526E-52  Tetraodon nigroviridis
  2ftw-assembly1_A  TM=9.502E-01  e=2.024E-51  Dictyostelium discoideum
  2vr2-assembly1_A  TM=9.357E-01  e=1.215E-50  Homo sapiens

Foldseek 3Di:
DPPPQVPPPPPPQPPPDDDPPPDDPDPPPPDCDCPDDPPPPPPPPVPPPPPPPPPLPQQKEKEAWAFEDALVDTDTDMWIGGNQFTADTDHPDDDDPSYHYHYQHQWYKFFFFEFEDAALQQLLRHQEYEYEFEDGPPDDQVRSVVVVQVVQQPRHQHAYAYEYEQLEQDDCNLVVQLVVLVVQYQEYEAECADNSHDDPVSVLVVQLSSQVNQGAYEYQFFHHVQLVVLLVVCVVVQNAALVSLQRSGDLVRRLVRLLSVLVSCLQNLGQYEYEADQALNSLVSLLVSCVQAVSYAYEHELCSQQFAQVQLPPPDRLRNLQQQDVVHNDHDCVRNVSVVVSLVSCRHFAYHHQADADESVRQPPPCNVSHVVSGDDGAHGSSPPLQSLCQCVLVPNDPSSSSLRHGWQVVCLNQANPPLGSDDDGGHRPFIFIKNQQDKDFDAPVPSDDDPYPDHSRHGDIGRIGGAWTDHSNRTQHHRSDGDPDRDRHHHDRTHGNRCSNNVSSVVSVPPDDPRD/DPPPQVPPPPPPQPPPPDDPPPDDPDPPPPDDDCPDDPPPPPPPPVDPPPPPQPPLPQQKEKEAWAFEDALVDTDTWMWIGGNQFTADTDHPDDDDPSYHYHYQHQWYKFFFFEFEDAALQQLLRHQEYEYEFEDGPPDDQVRSVVVVQVVQQPGHQHAYAYEYEQLDQDDCNLVVQLVVLVVQYQEYEAECADNSHDDPVSVLVVQLSSQVNQGAYEYQFFHHVQLVVLLVVCVVVQNAALVSLQRSGDLVRRLVRLLSVLVSCLQNLGQYEYEADQALNSLVSLLVSCVQAVSYAYEHELCSQQFAQVQLVPPDRLSNLQQQDVVGNDHDCVRNVSVVVSLVSCRHFAYHHQADADESVRQPPPCCVSHVVSGDDGAHGSSPPLQSLCQCVLVPNDPSSSSLRHGWQVVCLNQANPPLGSDDDGGHRPFIFIKDQQDKDFDAPVPSDPDPYPDHSRHGDIGRIGGAWTDHSNGTQHHRSDGNPDRDRHHHDRTHGNRCSNVVSSVVSVPPDDPRD

Solvent-accessible surface area (backbone atoms only — not comparable to full-atom values): 53287 Å² total; per-residue (Å²): 135,86,77,77,73,78,72,81,71,76,71,69,74,73,72,78,65,77,84,79,80,77,77,81,76,81,81,78,82,74,79,78,74,76,82,66,76,73,66,72,74,68,73,75,72,66,69,80,63,78,66,73,75,74,61,89,71,63,58,28,41,32,40,39,46,17,39,35,42,34,60,88,46,74,44,69,25,24,37,36,32,44,75,24,24,23,66,39,69,40,65,85,63,82,78,60,89,74,39,47,76,43,81,30,65,88,20,36,38,27,35,15,24,40,33,47,27,75,79,34,17,50,71,17,22,23,30,35,21,41,28,75,43,70,50,53,95,91,43,50,69,65,55,37,48,52,54,50,51,59,49,40,60,72,65,28,59,40,29,30,35,56,25,38,48,45,60,66,82,58,92,60,48,70,59,47,51,55,54,38,38,76,68,17,33,36,43,36,33,40,30,36,30,74,96,30,40,48,54,72,67,47,47,52,52,50,47,54,50,30,47,75,63,29,34,37,38,32,32,42,43,31,32,35,64,57,30,54,53,28,44,52,53,29,53,75,69,67,55,30,51,51,46,43,52,49,36,27,47,40,62,63,30,32,26,48,26,39,51,47,48,50,50,53,31,60,72,71,50,31,46,34,36,38,46,44,48,36,39,36,65,34,38,48,52,42,41,60,45,30,78,76,37,67,28,42,37,31,22,31,26,45,47,38,64,71,39,67,24,62,46,29,68,42,87,50,62,62,61,7,46,44,52,33,39,82,60,42,42,48,62,58,64,64,22,37,55,36,46,52,52,21,40,74,71,58,21,30,41,31,52,28,22,62,36,35,69,60,41,60,65,61,27,39,37,87,49,16,71,71,28,28,89,45,38,63,60,25,32,58,27,42,45,48,37,52,26,59,57,39,42,37,39,74,71,68,75,35,55,66,29,56,50,35,26,29,32,11,29,42,51,20,29,65,44,36,35,52,57,43,37,37,26,81,45,65,72,6,38,27,29,31,16,29,32,32,62,81,46,67,46,65,42,37,75,83,68,47,82,53,63,90,48,87,64,53,70,56,57,70,44,74,30,46,29,40,40,30,34,21,23,48,52,53,39,74,40,22,52,83,67,35,67,44,91,76,61,63,66,20,49,82,50,68,29,44,59,52,21,60,74,33,45,53,46,34,56,53,54,70,67,48,92,53,87,62,97,134,85,76,77,73,79,71,80,71,75,71,70,75,74,70,78,68,75,84,79,81,75,77,80,74,79,80,75,81,76,78,77,75,78,81,67,76,71,67,73,72,69,73,74,72,66,69,81,61,80,64,77,74,76,61,87,72,61,58,28,40,31,40,40,44,17,40,34,41,33,60,88,46,74,43,69,25,25,38,36,31,46,77,24,24,22,66,41,69,39,65,85,64,84,78,60,88,72,38,48,77,44,83,28,66,89,20,36,36,28,34,14,24,41,31,47,27,75,78,36,18,50,72,17,21,24,30,35,22,43,26,73,44,70,49,53,95,92,42,50,68,64,55,36,48,52,55,49,50,60,52,40,60,73,65,28,61,40,29,30,35,56,26,38,47,45,61,64,82,57,92,60,48,70,60,48,52,55,55,37,39,76,68,18,32,37,44,37,33,40,30,36,30,74,95,30,40,49,54,70,67,46,46,52,52,50,48,54,50,28,47,76,65,29,34,36,37,32,32,43,42,32,34,37,63,57,31,53,52,28,44,54,53,29,52,76,68,66,52,30,49,50,46,43,53,49,36,27,46,40,60,63,31,33,27,47,26,41,52,48,49,50,51,54,32,62,72,71,51,33,45,34,36,38,45,42,48,36,39,35,65,35,38,49,52,42,41,61,44,31,78,77,39,68,25,42,37,31,23,30,26,46,49,38,64,70,39,66,24,61,45,29,68,40,87,51,62,61,61,8,46,46,52,33,39,84,59,40,43,50,62,58,65,64,23,36,54,36,46,50,50,21,40,74,71,59,22,31,41,34,52,27,22,62,37,36,69,62,41,60,64,62,27,39,36,88,47,16,71,71,29,29,87,45,38,63,60,25,32,58,26,44,45,49,36,51,27,60,56,40,44,37,38,76,72,68,76,34,54,66,27,56,50,36,25,28,32,12,28,41,50,20,29,65,44,37,36,53,57,45,38,38,26,81,44,64,71,6,38,28,27,30,17,32,32,30,61,79,47,68,48,64,41,36,75,84,68,47,82,55,62,89,49,85,61,54,68,55,56,70,44,74,29,46,29,39,41,30,33,20,23,48,52,52,39,74,40,22,53,83,66,36,68,45,90,76,61,62,65,20,47,82,51,68,30,42,60,52,21,59,74,35,46,53,44,32,54,54,53,70,67,48,91,54,87,62,97

Sequence (1034 aa):
MSSFRTTGDSSQMRAALGQDANSSVASFEVTKSDDTSFQDHTLIDAPVQSLPIFTSEKEVIFIQGGIIGNEDGLMNGDILIRNGIIEEVGEGLEIPEDSEVIDASGKYVLPGGIDDGTKAALCGGTTLVMDLVVPKEDQSLTEAFEEYKINAEKESFCDYCLRIAIPRWEGKVGQELESLVEEGVIGFKAHMSDSMRLAPSEILNFLNKIKSIGAIAQVHAENGEIIAENQKRLSARNVIGPEGHLMSRPEEVEEEAVHCIISFGSEIGVPVILSGISGKEAADLISRAKDDCKFIMGEPSVASLFADGKEISNKNWGHAAGFLTSPPIREDPANISQLWNGISSGALEIVSSHHHTNSIETKRSNGGEVDYRNIRPGVNGVEERLSLLWEKVHWGELKLEDFVKITSSNAAKTFGLYPQKGRIEKGSDADITIMNPKNVRKISLKTQTSTKSDFNVFQGIKVHGVPEVVLRGGEVMVYNYVLNPEPSVGKFVPCSPFPEFLYSHVRNYDIAPRQRPMSSFRTTGDSSQMRAALGQDANSSVASFEVTKSDDTSFQDHTLIDAPVQSLPIFTSEKEVIFIQGGIIGNEDGLMNGDILIRNGIIEEVGEGLEIPEDSEVIDASGKYVLPGGIDDGTKAALCGGTTLVMDLVVPKEDQSLTEAFEEYKINAEKESFCDYCLRIAIPRWEGKVGQELESLVEEGVIGFKAHMSDSMRLAPSEILNFLNKIKSIGAIAQVHAENGEIIAENQKRLSARNVIGPEGHLMSRPEEVEEEAVHCIISFGSEIGVPVILSGISGKEAADLISRAKDDCKFIMGEPSVASLFADGKEISNKNWGHAAGFLTSPPIREDPANISQLWNGISSGALEIVSSHHHTNSIETKRSNGGEVDYRNIRPGVNGVEERLSLLWEKVHWGELKLEDFVKITSSNAAKTFGLYPQKGRIEKGSDADITIMNPKNVRKISLKTQTSTKSDFNVFQGIKVHGVPEVVLRGGEVMVYNYVLNPEPSVGKFVPCSPFPEFLYSHVRNYDIAPRQRP

pLDDT: mean 86.2, std 22.77, range [18.55, 98.75]